Protein AF-A0A2K0SVN1-F1 (afdb_monomer_lite)

pLDDT: mean 76.93, std 17.87, range [23.52, 95.44]

Organism: NCBI:txid398673

Secondary structure (DSSP, 8-state):
--------------------------------------------------TT---TT------EEEEEEETTEEPTT--HHHHTTTTTT---SEEEEEEEEEEETTEEEEEEEEEEEEETTEEEEEEEEEEESTT-SSPPEEEEEETT-HHHHHHHS-------TTPPP-----HHHHHTTTTS-TT--HHHHHHHH-SEEEEEEEEEEGGGEEEE--HHHHTTGGGS-HHHHHHHHHHHHHHHHH--TT-EEEEEEEEE--TTHHHHHHGGGSSGGGS-TTHHHHTTSGGG-GGG--TTT---TT----S------S--SSHHHHHHHHHHHHHHHHHHHHHHHHHHHH-EEEEEEEEPTT-B----TTHHHHTSS-----BSEEEEEEE--TTS-GGGSPPTT-EEEEEE---EEPPPPP--BPPHHHHHHHHHHHHHHHHHHHHHHHHHHHHHHHHHHHHHHHT--HHHHHHHHHHHHHHHHHHHHHHHHHHHHTT--S--HHHHHH-TTS-HHHHHHHHHHHHHHHSSPPTT--HHHHHHHHHHHHHH-B--BPPPS-SSSPPPEEEEEEPPPTT--SSEEEEEEEPPB-TTPBTTSPPPBPEE----S--S-HHHHHHHTTSS---EEEEEE-----HHHHHHHHHHHHHHTS-TTSTTHHHHHHHHH--GGG---EE-HHHHSHHHHHHHHTTSS-THHHHHHHHTTSEETTB------TTS-HHHHHHHHHHHHHHH-B--TTS-TT--PPPGGG--HHHHHHHHHHHGGGPBPP------SSHHHHHHHHHHHHHHSTT--------HHHHHHHHHSSS-PPP---PPPTT--HHHHHHHHHHHHHHHHHHHHH-GGG-TTSHHHHHHHHHHH-TTTTGGGS--

Structure (mmCIF, N/CA/C/O backbone):
data_AF-A0A2K0SVN1-F1
#
_entry.id   AF-A0A2K0SVN1-F1
#
loop_
_atom_site.group_PDB
_atom_site.id
_atom_site.type_symbol
_atom_site.label_atom_id
_atom_site.label_alt_id
_atom_site.label_comp_id
_atom_site.label_asym_id
_atom_site.label_entity_id
_atom_site.label_seq_id
_atom_site.pdbx_PDB_ins_code
_atom_site.Cartn_x
_atom_site.Cartn_y
_atom_site.Cartn_z
_atom_site.occupancy
_atom_site.B_iso_or_equiv
_atom_site.auth_seq_id
_atom_site.auth_comp_id
_atom_site.auth_asym_id
_atom_site.auth_atom_id
_atom_site.pdbx_PDB_model_num
ATOM 1 N N . MET A 1 1 ? -70.707 -13.261 -11.605 1.00 32.75 1 MET A N 1
ATOM 2 C CA . MET A 1 1 ? -71.772 -12.632 -10.799 1.00 32.75 1 MET A CA 1
ATOM 3 C C . MET A 1 1 ? -71.417 -11.164 -10.690 1.00 32.75 1 MET A C 1
ATOM 5 O O . MET A 1 1 ? -70.319 -10.865 -10.247 1.00 32.75 1 MET A O 1
ATOM 9 N N . GLU A 1 2 ? -72.291 -10.304 -11.194 1.00 28.38 2 GLU A N 1
ATOM 10 C CA . GLU A 1 2 ? -72.304 -8.846 -10.982 1.00 28.38 2 GLU A CA 1
ATOM 11 C C . GLU A 1 2 ? -73.027 -8.504 -9.659 1.00 28.38 2 GLU A C 1
ATOM 13 O O . GLU A 1 2 ? -73.541 -9.441 -9.033 1.00 28.38 2 GLU A O 1
ATOM 18 N N . PRO A 1 3 ? -73.197 -7.218 -9.264 1.00 56.41 3 PRO A N 1
ATOM 19 C CA . PRO A 1 3 ? -72.597 -5.953 -9.762 1.00 56.41 3 PRO A CA 1
ATOM 20 C C . PRO A 1 3 ? -71.737 -5.268 -8.639 1.00 56.41 3 PRO A C 1
ATOM 22 O O . PRO A 1 3 ? -71.321 -5.979 -7.732 1.00 56.41 3 PRO A O 1
ATOM 25 N N . ILE A 1 4 ? -71.315 -3.983 -8.593 1.00 31.92 4 ILE A N 1
ATOM 26 C CA . ILE A 1 4 ? -71.986 -2.665 -8.775 1.00 31.92 4 ILE A CA 1
ATOM 27 C C . ILE A 1 4 ? -70.944 -1.521 -8.977 1.00 31.92 4 ILE A C 1
ATOM 29 O O . ILE A 1 4 ? -69.923 -1.539 -8.304 1.00 31.92 4 ILE A O 1
ATOM 33 N N . SER A 1 5 ? -71.259 -0.558 -9.877 1.00 28.25 5 SER A N 1
ATOM 34 C CA . SER A 1 5 ? -70.781 0.851 -10.117 1.00 28.25 5 SER A CA 1
ATOM 35 C C . SER A 1 5 ? -69.418 1.367 -9.593 1.00 28.25 5 SER A C 1
ATOM 37 O O . SER A 1 5 ? -69.039 1.072 -8.469 1.00 28.25 5 SER A O 1
ATOM 39 N N . GLY A 1 6 ? -68.711 2.309 -10.242 1.00 27.72 6 GLY A N 1
ATOM 40 C CA . GLY A 1 6 ? -68.940 3.151 -11.445 1.00 27.72 6 GLY A CA 1
ATOM 41 C C . GLY A 1 6 ? -67.714 4.091 -11.635 1.00 27.72 6 GLY A C 1
ATOM 42 O O . GLY A 1 6 ? -66.972 4.274 -10.676 1.00 27.72 6 GLY A O 1
ATOM 43 N N . ALA A 1 7 ? -67.313 4.573 -12.824 1.00 28.95 7 ALA A N 1
ATOM 44 C CA . ALA A 1 7 ? -68.027 5.441 -13.787 1.00 28.95 7 ALA A CA 1
ATOM 45 C C . ALA A 1 7 ? -68.355 6.823 -13.166 1.00 28.95 7 ALA A C 1
ATOM 47 O O . ALA A 1 7 ? -68.951 6.844 -12.093 1.00 28.95 7 ALA A O 1
ATOM 48 N N . LEU A 1 8 ? -68.027 8.000 -13.725 1.00 25.41 8 LEU A N 1
ATOM 49 C CA . LEU A 1 8 ? -67.573 8.474 -15.063 1.00 25.41 8 LEU A CA 1
ATOM 50 C C . LEU A 1 8 ? -66.470 9.579 -14.864 1.00 25.41 8 LEU A C 1
ATOM 52 O O . LEU A 1 8 ? -66.296 9.994 -13.721 1.00 25.41 8 LEU A O 1
ATOM 56 N N . ASP A 1 9 ? -65.693 10.157 -15.807 1.00 25.36 9 ASP A N 1
ATOM 57 C CA . ASP A 1 9 ? -65.474 10.045 -17.278 1.00 25.36 9 ASP A CA 1
ATOM 58 C C . ASP A 1 9 ? -64.070 10.639 -17.664 1.00 25.36 9 ASP A C 1
ATOM 60 O O . ASP A 1 9 ? -63.368 11.103 -16.768 1.00 25.36 9 ASP A O 1
ATOM 64 N N . GLN A 1 10 ? -63.449 10.457 -18.853 1.00 28.81 10 GLN A N 1
ATOM 65 C CA . GLN A 1 10 ? -63.597 11.114 -20.194 1.00 28.81 10 GLN A CA 1
ATOM 66 C C . GLN A 1 10 ? -63.500 12.665 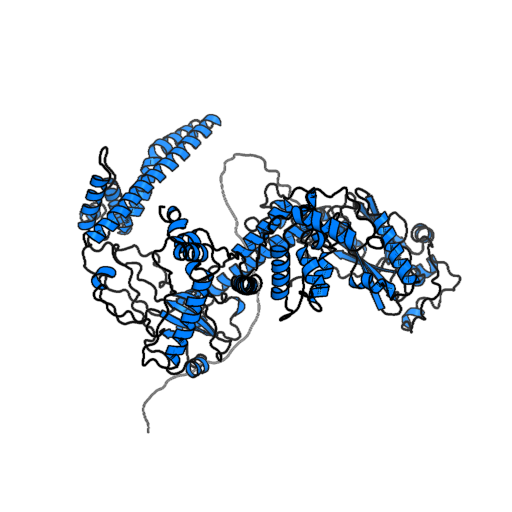-20.211 1.00 28.81 10 GLN A C 1
ATOM 68 O O . GLN A 1 10 ? -63.992 13.310 -19.295 1.00 28.81 10 GLN A O 1
ATOM 73 N N . PHE A 1 11 ? -62.924 13.364 -21.209 1.00 26.52 11 PHE A N 1
ATOM 74 C CA . PHE A 1 11 ? -62.153 13.025 -22.433 1.00 26.52 11 PHE A CA 1
ATOM 75 C C . PHE A 1 11 ? -61.260 14.247 -22.796 1.00 26.52 11 PHE A C 1
ATOM 77 O O . PHE A 1 11 ? -61.590 15.367 -22.409 1.00 26.52 11 PHE A O 1
ATOM 84 N N . GLY A 1 12 ? -60.184 14.087 -23.580 1.00 26.30 12 GLY A N 1
ATOM 85 C CA . GLY A 1 12 ? -59.425 15.231 -24.124 1.00 26.30 12 GLY A CA 1
ATOM 86 C C . GLY A 1 12 ? -58.158 14.822 -24.879 1.00 26.30 12 GLY A C 1
ATOM 87 O O . GLY A 1 12 ? -57.248 14.254 -24.283 1.00 26.30 12 GLY A O 1
ATOM 88 N N . GLN A 1 13 ? -58.110 15.094 -26.184 1.00 28.45 13 GLN A N 1
ATOM 89 C CA . GLN A 1 13 ? -57.044 14.675 -27.101 1.00 28.45 13 GLN A CA 1
ATOM 90 C C . GLN A 1 13 ? -56.413 15.875 -27.837 1.00 28.45 13 GLN A C 1
ATOM 92 O O . GLN A 1 13 ? -56.992 16.956 -27.870 1.00 28.45 13 GLN A O 1
ATOM 97 N N . ASP A 1 14 ? -55.272 15.596 -28.472 1.00 27.31 14 ASP A N 1
ATOM 98 C CA . ASP A 1 14 ? -54.694 16.265 -29.648 1.00 27.31 14 ASP A CA 1
ATOM 99 C C . ASP A 1 14 ? -54.039 17.665 -29.512 1.00 27.31 14 ASP A C 1
ATOM 101 O O . ASP A 1 14 ? -54.675 18.708 -29.429 1.00 27.31 14 ASP A O 1
ATOM 105 N N . THR A 1 15 ? -52.697 17.618 -29.553 1.00 31.75 15 THR A N 1
ATOM 106 C CA . THR A 1 15 ? -51.777 18.363 -30.449 1.00 31.75 15 THR A CA 1
ATOM 107 C C . THR A 1 15 ? -52.053 19.824 -30.836 1.00 31.75 15 THR A C 1
ATOM 109 O O . THR A 1 15 ? -53.054 20.109 -31.481 1.00 31.75 15 THR A O 1
ATOM 112 N N . ASP A 1 16 ? -51.004 20.660 -30.761 1.00 26.23 16 ASP A N 1
ATOM 113 C CA . ASP A 1 16 ? -50.311 21.051 -32.007 1.00 26.23 16 ASP A CA 1
ATOM 114 C C . ASP A 1 16 ? -48.826 21.446 -31.803 1.00 26.23 16 ASP A C 1
ATOM 116 O O . ASP A 1 16 ? -48.318 21.455 -30.680 1.00 26.23 16 ASP A O 1
ATOM 120 N N . GLN A 1 17 ? -48.112 21.694 -32.906 1.00 32.53 17 GLN A N 1
ATOM 121 C CA . GLN A 1 17 ? -46.683 22.041 -32.984 1.00 32.53 17 GLN A CA 1
ATOM 122 C C . GLN A 1 17 ? -46.413 23.558 -32.864 1.00 32.53 17 GLN A C 1
ATOM 124 O O . GLN A 1 17 ? -47.319 24.357 -33.073 1.00 32.53 17 GLN A O 1
ATOM 129 N N . VAL A 1 18 ? -45.143 23.954 -32.632 1.00 27.25 18 VAL A N 1
ATOM 130 C CA . VAL A 1 18 ? -44.344 24.944 -33.422 1.00 27.25 18 VAL A CA 1
ATOM 131 C C . VAL A 1 18 ? -43.054 25.369 -32.672 1.00 27.25 18 VAL A C 1
ATOM 133 O O . VAL A 1 18 ? -42.948 25.264 -31.454 1.00 27.25 18 VAL A O 1
ATOM 136 N N . VAL A 1 19 ? -42.041 25.799 -33.435 1.00 30.69 19 VAL A N 1
ATOM 137 C CA . VAL A 1 19 ? -40.643 26.149 -33.080 1.00 30.69 19 VAL A CA 1
ATOM 138 C C . VAL A 1 19 ? -40.231 27.360 -33.960 1.00 30.69 19 VAL A C 1
ATOM 140 O O . VAL A 1 19 ? -40.808 27.453 -35.047 1.00 30.69 19 VAL A O 1
ATOM 143 N N . PRO A 1 20 ? -39.226 28.230 -33.665 1.00 56.38 20 PRO A N 1
ATOM 144 C CA . PRO A 1 20 ? -38.503 28.602 -32.426 1.00 56.38 20 PRO A CA 1
ATOM 145 C C . PRO A 1 20 ? -38.634 30.122 -32.090 1.00 56.38 20 PRO A C 1
ATOM 147 O O . PRO A 1 20 ? -39.319 30.852 -32.801 1.00 56.38 20 PRO A O 1
ATOM 150 N N . ALA A 1 21 ? -37.876 30.642 -31.105 1.00 26.09 21 ALA A N 1
ATOM 151 C CA . ALA A 1 21 ? -37.371 32.034 -31.104 1.00 26.09 21 ALA A CA 1
ATOM 152 C C . ALA A 1 21 ? -36.146 32.229 -30.175 1.00 26.09 21 ALA A C 1
ATOM 154 O O . ALA A 1 21 ? -35.919 31.432 -29.267 1.00 26.09 21 ALA A O 1
ATOM 155 N N . GLN A 1 22 ? -35.373 33.302 -30.398 1.00 31.06 22 GLN A N 1
ATOM 156 C CA . GLN A 1 22 ? -34.253 33.763 -29.556 1.00 31.06 22 GLN A CA 1
ATOM 157 C C . GLN A 1 22 ? -34.647 35.032 -28.773 1.00 31.06 22 GLN A C 1
ATOM 159 O O . GLN A 1 22 ? -35.409 35.843 -29.295 1.00 31.06 22 GLN A O 1
ATOM 164 N N . ALA A 1 23 ? -34.048 35.254 -27.599 1.00 28.22 23 ALA A N 1
ATOM 165 C CA . ALA A 1 23 ? -33.883 36.576 -26.972 1.00 28.22 23 ALA A CA 1
ATOM 166 C C . ALA A 1 23 ? -32.648 36.525 -26.042 1.00 28.22 23 ALA A C 1
ATOM 168 O O . ALA A 1 23 ? -32.588 35.673 -25.160 1.00 28.22 23 ALA A O 1
ATOM 169 N N . THR A 1 24 ? -31.518 37.132 -26.419 1.00 26.72 24 THR A N 1
ATOM 170 C CA . THR A 1 24 ? -31.032 38.463 -25.977 1.00 26.72 24 THR A CA 1
ATOM 171 C C . THR A 1 24 ? -30.920 38.679 -24.462 1.00 26.72 24 THR A C 1
ATOM 173 O O . THR A 1 24 ? -31.897 38.634 -23.722 1.00 26.72 24 THR A O 1
ATOM 176 N N . VAL A 1 25 ? -29.689 38.987 -24.043 1.00 31.33 25 VAL A N 1
ATOM 177 C CA . VAL A 1 25 ? -29.337 39.607 -22.758 1.00 31.33 25 VAL A CA 1
ATOM 178 C C . VAL A 1 25 ? -29.448 41.122 -22.919 1.00 31.33 25 VAL A C 1
ATOM 180 O O . VAL A 1 25 ? -29.019 41.635 -23.949 1.00 31.33 25 VAL A O 1
ATOM 183 N N . ASP A 1 26 ? -29.919 41.821 -21.888 1.00 26.28 26 ASP A N 1
ATOM 184 C CA . ASP A 1 26 ? -29.694 43.259 -21.707 1.00 26.28 26 ASP A CA 1
ATOM 185 C C . ASP A 1 26 ? -29.455 43.575 -20.220 1.00 26.28 26 ASP A C 1
ATOM 187 O O . ASP A 1 26 ? -29.921 42.851 -19.336 1.00 26.28 26 ASP A O 1
ATOM 191 N N . GLN A 1 27 ? -28.689 44.635 -19.950 1.00 31.67 27 GLN A N 1
ATOM 192 C CA . GLN A 1 27 ? -28.386 45.137 -18.600 1.00 31.67 27 GLN A CA 1
ATOM 193 C C . GLN A 1 27 ? -29.393 46.233 -18.177 1.00 31.67 27 GLN A C 1
ATOM 195 O O . GLN A 1 27 ? -30.149 46.735 -19.009 1.00 31.67 27 GLN A O 1
ATOM 200 N N . PRO A 1 28 ? -29.444 46.592 -16.882 1.00 35.88 28 PRO A N 1
ATOM 201 C CA . PRO A 1 28 ? -28.587 47.689 -16.399 1.00 35.88 28 PRO A CA 1
ATOM 202 C C . PRO A 1 28 ? -27.773 47.281 -15.147 1.00 35.88 28 PRO A C 1
ATOM 204 O O . PRO A 1 28 ? -28.167 46.361 -14.435 1.00 35.88 28 PRO A O 1
ATOM 207 N N . ALA A 1 29 ? -26.574 47.794 -14.849 1.00 27.44 29 ALA A N 1
ATOM 208 C CA . ALA A 1 29 ? -25.953 49.118 -15.035 1.00 27.44 29 ALA A CA 1
ATOM 209 C C . ALA A 1 29 ? -26.323 50.159 -13.952 1.00 27.44 29 ALA A C 1
ATOM 211 O O . ALA A 1 29 ? -27.492 50.482 -13.778 1.00 27.44 29 ALA A O 1
ATOM 212 N N . ASP A 1 30 ? -25.271 50.694 -13.313 1.00 28.72 30 ASP A N 1
ATOM 213 C CA . ASP A 1 30 ? -25.179 51.959 -12.559 1.00 28.72 30 ASP A CA 1
ATOM 214 C C . ASP A 1 30 ? -25.986 52.152 -11.245 1.00 28.72 30 ASP A C 1
ATOM 216 O O . ASP A 1 30 ? -27.102 51.667 -11.088 1.00 28.72 30 ASP A O 1
ATOM 220 N N . SER A 1 31 ? -25.472 52.870 -10.230 1.00 28.39 31 SER A N 1
ATOM 221 C CA . SER A 1 31 ? -24.092 53.348 -9.976 1.00 28.39 31 SER A CA 1
ATOM 222 C C . SER A 1 31 ? -23.876 53.728 -8.492 1.00 28.39 31 SER A C 1
ATOM 224 O O . SER A 1 31 ? -24.812 53.757 -7.698 1.00 28.39 31 SER A O 1
ATOM 226 N N . ASP A 1 32 ? -22.622 54.080 -8.173 1.00 25.55 32 ASP A N 1
ATOM 227 C CA . ASP A 1 32 ? -22.152 54.906 -7.045 1.00 25.55 32 ASP A CA 1
ATOM 228 C C . ASP A 1 32 ? -22.250 54.382 -5.587 1.00 25.55 32 ASP A C 1
ATOM 230 O O . ASP A 1 32 ? -23.247 53.833 -5.141 1.00 25.55 32 ASP A O 1
ATOM 234 N N . GLY A 1 33 ? -21.247 54.592 -4.719 1.00 26.88 33 GLY A N 1
ATOM 235 C CA . GLY A 1 33 ? -19.885 55.094 -4.967 1.00 26.88 33 GLY A CA 1
ATOM 236 C C . GLY A 1 33 ? -19.353 56.070 -3.908 1.00 26.88 33 GLY A C 1
ATOM 237 O O . GLY A 1 33 ? -19.929 57.141 -3.728 1.00 26.88 33 GLY A O 1
ATOM 238 N N . LYS A 1 34 ? -18.224 55.707 -3.263 1.00 27.11 34 LYS A N 1
ATOM 239 C CA . LYS A 1 34 ? -17.134 56.554 -2.693 1.00 27.11 34 LYS A CA 1
ATOM 240 C C . LYS A 1 34 ? -16.264 55.716 -1.739 1.00 27.11 34 LYS A C 1
ATOM 242 O O . LYS A 1 34 ? -16.734 55.286 -0.697 1.00 27.11 34 LYS A O 1
ATOM 247 N N . THR A 1 35 ? -15.064 55.300 -2.167 1.00 27.55 35 THR A N 1
ATOM 248 C CA . THR A 1 35 ? -13.752 55.931 -1.853 1.00 27.55 35 THR A CA 1
ATOM 249 C C . THR A 1 35 ? -13.440 55.989 -0.348 1.00 27.55 35 THR A C 1
ATOM 251 O O . THR A 1 35 ? -14.190 56.612 0.395 1.00 27.55 35 THR A O 1
ATOM 254 N N . ARG A 1 36 ? -12.283 55.491 0.121 1.00 26.95 36 ARG A N 1
ATOM 255 C CA . ARG A 1 36 ? -10.990 56.115 -0.223 1.00 26.95 36 ARG A CA 1
ATOM 256 C C . ARG A 1 36 ? -9.729 55.236 -0.027 1.00 26.95 36 ARG A C 1
ATOM 258 O O . ARG A 1 36 ? -9.602 54.551 0.974 1.00 26.95 36 ARG A O 1
ATOM 265 N N . GLU A 1 37 ? -8.812 55.357 -0.991 1.00 26.25 37 GLU A N 1
ATOM 266 C CA . GLU A 1 37 ? -7.331 55.272 -0.953 1.00 26.25 37 GLU A CA 1
ATOM 267 C C . GLU A 1 37 ? -6.602 54.585 0.230 1.00 26.25 37 GLU A C 1
ATOM 269 O O . GLU A 1 37 ? -6.542 55.107 1.339 1.00 26.25 37 GLU A O 1
ATOM 274 N N . THR A 1 38 ? -5.808 53.554 -0.077 1.00 26.41 38 THR A N 1
ATOM 275 C CA . THR A 1 38 ? -4.331 53.604 0.075 1.00 26.41 38 THR A CA 1
ATOM 276 C C . THR A 1 38 ? -3.671 52.594 -0.874 1.00 26.41 38 THR A C 1
ATOM 278 O O . THR A 1 38 ? -4.326 51.659 -1.330 1.00 26.41 38 THR A O 1
ATOM 281 N N . SER A 1 39 ? -2.409 52.821 -1.248 1.00 24.31 39 SER A N 1
ATOM 282 C CA . SER A 1 39 ? -1.750 52.160 -2.384 1.00 24.31 39 SER A CA 1
ATOM 283 C C . SER A 1 39 ? -0.461 51.422 -2.013 1.00 24.31 39 SER A C 1
ATOM 285 O O . SER A 1 39 ? 0.377 51.930 -1.272 1.00 24.31 39 SER A O 1
ATOM 287 N N . SER A 1 40 ? -0.247 50.266 -2.641 1.00 26.06 40 SER A N 1
ATOM 288 C CA . SER A 1 40 ? 1.086 49.761 -2.981 1.00 26.06 40 SER A CA 1
ATOM 289 C C . SER A 1 40 ? 1.020 49.053 -4.338 1.00 26.06 40 SER A C 1
ATOM 291 O O . SER A 1 40 ? -0.007 48.485 -4.710 1.00 26.06 40 SER A O 1
ATOM 293 N N . GLU A 1 41 ? 2.078 49.179 -5.135 1.00 25.47 41 GLU A N 1
ATOM 294 C CA . GLU A 1 41 ? 2.054 48.788 -6.546 1.00 25.47 41 GLU A CA 1
ATOM 295 C C . GLU A 1 41 ? 2.268 47.282 -6.722 1.00 25.47 41 GLU A C 1
ATOM 297 O O . GLU A 1 41 ? 3.274 46.722 -6.282 1.00 25.47 41 GLU A O 1
ATOM 302 N N . ARG A 1 42 ? 1.354 46.630 -7.448 1.00 25.17 42 ARG A N 1
ATOM 303 C CA . ARG A 1 42 ? 1.571 45.297 -8.016 1.00 25.17 42 ARG A CA 1
ATOM 304 C C . ARG A 1 42 ? 1.533 45.427 -9.533 1.00 25.17 42 ARG A C 1
ATOM 306 O O . ARG A 1 42 ? 0.500 45.766 -10.098 1.00 25.17 42 ARG A O 1
ATOM 313 N N . VAL A 1 43 ? 2.674 45.209 -10.185 1.00 24.06 43 VAL A N 1
ATOM 314 C CA . VAL A 1 43 ? 2.783 45.304 -11.647 1.00 24.06 43 VAL A CA 1
ATOM 315 C C . VAL A 1 43 ? 2.164 44.054 -12.268 1.00 24.06 43 VAL A C 1
ATOM 317 O O . VAL A 1 43 ? 2.819 43.020 -12.386 1.00 24.06 43 VAL A O 1
ATOM 320 N N . GLU A 1 44 ? 0.892 44.145 -12.647 1.00 23.98 44 GLU A N 1
ATOM 321 C CA . GLU A 1 44 ? 0.225 43.119 -13.448 1.00 23.98 44 GLU A CA 1
ATOM 322 C C . GLU A 1 44 ? 0.674 43.232 -14.909 1.00 23.98 44 GLU A C 1
ATOM 324 O O . GLU A 1 44 ? 0.187 44.058 -15.679 1.00 23.98 44 GLU A O 1
ATOM 329 N N . THR A 1 45 ? 1.629 42.391 -15.307 1.00 25.06 45 THR A N 1
ATOM 330 C CA . THR A 1 45 ? 1.956 42.169 -16.718 1.00 25.06 45 THR A CA 1
ATOM 331 C C . THR A 1 45 ? 0.958 41.193 -17.331 1.00 25.06 45 THR A C 1
ATOM 333 O O . THR A 1 45 ? 1.148 39.976 -17.296 1.00 25.06 45 THR A O 1
ATOM 336 N N . THR A 1 46 ? -0.105 41.731 -17.928 1.00 23.80 46 THR A N 1
ATOM 337 C CA . THR A 1 46 ? -1.033 40.982 -18.781 1.00 23.80 46 THR A CA 1
ATOM 338 C C . THR A 1 46 ? -0.303 40.410 -19.999 1.00 23.80 46 THR A C 1
ATOM 340 O O . THR A 1 46 ? -0.071 41.090 -20.997 1.00 23.80 46 THR A O 1
ATOM 343 N N . PHE A 1 47 ? 0.063 39.131 -19.924 1.00 25.72 47 PHE A N 1
ATOM 344 C CA . PHE A 1 47 ? 0.468 38.355 -21.092 1.00 25.72 47 PHE A CA 1
ATOM 345 C C . PHE A 1 47 ? -0.782 37.898 -21.847 1.00 25.72 47 PHE A C 1
ATOM 347 O O . PHE A 1 47 ? -1.538 37.066 -21.350 1.00 25.72 47 PHE A O 1
ATOM 354 N N . GLU A 1 48 ? -0.986 38.420 -23.056 1.00 23.52 48 GLU A N 1
ATOM 355 C CA . GLU A 1 48 ? -1.968 37.866 -23.990 1.00 23.52 48 GLU A CA 1
ATOM 356 C C . GLU A 1 48 ? -1.523 36.457 -24.415 1.00 23.52 48 GLU A C 1
ATOM 358 O O . GLU A 1 48 ? -0.465 36.286 -25.026 1.00 23.52 48 GLU A O 1
ATOM 363 N N . GLU A 1 49 ? -2.311 35.434 -24.077 1.00 24.45 49 GLU A N 1
ATOM 364 C CA . GLU A 1 49 ? -2.033 34.052 -24.478 1.00 24.45 49 GLU A CA 1
ATOM 365 C C . GLU A 1 49 ? -2.303 33.891 -25.991 1.00 24.45 49 GLU A C 1
ATOM 367 O O . GLU A 1 49 ? -3.438 34.089 -26.438 1.00 24.45 49 GLU A O 1
ATOM 372 N N . PRO A 1 50 ? -1.312 33.515 -26.825 1.00 27.36 50 PRO A N 1
ATOM 373 C CA . PRO A 1 50 ? -1.572 33.235 -28.229 1.00 27.36 50 PRO A CA 1
ATOM 374 C C . PRO A 1 50 ? -2.377 31.932 -28.340 1.00 27.36 50 PRO A C 1
ATOM 376 O O . PRO A 1 50 ? -1.869 30.851 -28.042 1.00 27.36 50 PRO A O 1
ATOM 379 N N . ALA A 1 51 ? -3.622 32.030 -28.818 1.00 26.19 51 ALA A N 1
ATOM 380 C CA . ALA A 1 51 ? -4.643 30.969 -28.832 1.00 26.19 51 ALA A CA 1
ATOM 381 C C . ALA A 1 51 ? -4.361 29.742 -29.745 1.00 26.19 51 ALA A C 1
ATOM 383 O O . ALA A 1 51 ? -5.277 29.058 -30.194 1.00 26.19 51 ALA A O 1
ATOM 384 N N . LEU A 1 52 ? -3.090 29.442 -30.025 1.00 29.89 52 LEU A N 1
ATOM 385 C CA . LEU A 1 52 ? -2.611 28.268 -30.764 1.00 29.89 52 LEU A CA 1
ATOM 386 C C . LEU A 1 52 ? -2.258 27.075 -29.849 1.00 29.89 52 LEU A C 1
ATOM 388 O O . LEU A 1 52 ? -1.865 26.024 -30.346 1.00 29.89 52 LEU A O 1
ATOM 392 N N . LEU A 1 53 ? -2.402 27.223 -28.526 1.00 36.28 53 LEU A N 1
ATOM 393 C CA . LEU A 1 53 ? -2.057 26.219 -27.503 1.00 36.28 53 LEU A CA 1
ATOM 394 C C . LEU A 1 53 ? -3.253 25.368 -27.021 1.00 36.28 53 LEU A C 1
ATOM 396 O O . LEU A 1 53 ? -3.196 24.799 -25.931 1.00 36.28 53 LEU A O 1
ATOM 400 N N . ALA A 1 54 ? -4.341 25.295 -27.797 1.00 28.23 54 ALA A N 1
ATOM 401 C CA . ALA A 1 54 ? -5.559 24.560 -27.428 1.00 28.23 54 ALA A CA 1
ATOM 402 C C . ALA A 1 54 ? -5.486 23.042 -27.712 1.00 28.23 54 ALA A C 1
ATOM 404 O O . ALA A 1 54 ? -6.010 22.249 -26.934 1.00 28.23 54 ALA A O 1
ATOM 405 N N . ASP A 1 55 ? -4.790 22.623 -28.775 1.00 32.22 55 ASP A N 1
ATOM 406 C CA . ASP A 1 55 ? -4.549 21.207 -29.103 1.00 32.22 55 ASP A CA 1
ATOM 407 C C . ASP A 1 55 ? -3.436 20.626 -28.201 1.00 32.22 55 ASP A C 1
ATOM 409 O O . ASP A 1 55 ? -2.289 20.447 -28.614 1.00 32.22 55 ASP A O 1
ATOM 413 N N . ARG A 1 56 ? -3.752 20.370 -26.923 1.00 39.28 56 ARG A N 1
ATOM 414 C CA . ARG A 1 56 ? -2.761 19.926 -25.916 1.00 39.28 56 ARG A CA 1
ATOM 415 C C . ARG A 1 56 ? -2.458 18.417 -25.925 1.00 39.28 56 ARG A C 1
ATOM 417 O O . ARG A 1 56 ? -1.421 18.025 -25.398 1.00 39.28 56 ARG A O 1
ATOM 424 N N . ASN A 1 57 ? -3.278 17.595 -26.593 1.00 33.84 57 ASN A N 1
ATOM 425 C CA . ASN A 1 57 ? -3.175 16.121 -26.592 1.00 33.84 57 ASN A CA 1
ATOM 426 C C . ASN A 1 57 ? -2.650 15.521 -27.918 1.00 33.84 57 ASN A C 1
ATOM 428 O O . ASN A 1 57 ? -3.029 14.416 -28.307 1.00 33.84 57 ASN A O 1
ATOM 432 N N . VAL A 1 58 ? -1.783 16.228 -28.653 1.00 34.91 58 VAL A N 1
ATOM 433 C CA . VAL A 1 58 ? -1.269 15.723 -29.941 1.00 34.91 58 VAL A CA 1
ATOM 434 C C . VAL A 1 58 ? -0.053 14.803 -29.752 1.00 34.91 58 VAL A C 1
ATOM 436 O O . VAL A 1 58 ? 1.092 15.235 -29.898 1.00 34.91 58 VAL A O 1
ATOM 439 N N . GLU A 1 59 ? -0.286 13.502 -29.533 1.00 39.25 59 GLU A N 1
ATOM 440 C CA . GLU A 1 59 ? 0.722 12.468 -29.833 1.00 39.25 59 GLU A CA 1
ATOM 441 C C . GLU A 1 59 ? 1.027 12.487 -31.346 1.00 39.25 59 GLU A C 1
ATOM 443 O O . GLU A 1 59 ? 0.353 11.844 -32.156 1.00 39.25 59 GLU A O 1
ATOM 448 N N . VAL A 1 60 ? 2.049 13.241 -31.771 1.00 38.22 60 VAL A N 1
ATOM 449 C CA . VAL A 1 60 ? 2.423 13.321 -33.192 1.00 38.22 60 VAL A CA 1
ATOM 450 C C . VAL A 1 60 ? 3.099 12.019 -33.638 1.00 38.22 60 VAL A C 1
ATOM 452 O O . VAL A 1 60 ? 4.325 11.905 -33.665 1.00 38.22 60 VAL A O 1
ATOM 455 N N . TYR A 1 61 ? 2.295 11.047 -34.082 1.00 41.78 61 TYR A N 1
ATOM 456 C CA . TYR A 1 61 ? 2.728 9.792 -34.722 1.00 41.78 61 TYR A CA 1
ATOM 457 C C . TYR A 1 61 ? 3.368 10.000 -36.111 1.00 41.78 61 TYR A C 1
ATOM 459 O O . TYR A 1 61 ? 2.959 9.434 -37.124 1.00 41.78 61 TYR A O 1
ATOM 467 N N . GLY A 1 62 ? 4.438 10.788 -36.169 1.00 46.69 62 GLY A N 1
ATOM 468 C CA . GLY A 1 62 ? 5.307 10.929 -37.330 1.00 46.69 62 GLY A CA 1
ATOM 469 C C . GLY A 1 62 ? 6.541 10.042 -37.208 1.00 46.69 62 GLY A C 1
ATOM 470 O O . GLY A 1 62 ? 7.609 10.551 -36.885 1.00 46.69 62 GLY A O 1
ATOM 471 N N . ARG A 1 63 ? 6.430 8.735 -37.500 1.00 56.53 63 ARG A N 1
ATOM 472 C CA . ARG A 1 63 ? 7.626 7.884 -37.672 1.00 56.53 63 ARG A CA 1
ATOM 473 C C . ARG A 1 63 ? 8.400 8.355 -38.905 1.00 56.53 63 ARG A C 1
ATOM 475 O O . ARG A 1 63 ? 8.042 8.004 -40.028 1.00 56.53 63 ARG A O 1
ATOM 482 N N . ALA A 1 64 ? 9.455 9.133 -38.699 1.00 65.69 64 ALA A N 1
ATOM 483 C CA . ALA A 1 64 ? 10.357 9.540 -39.766 1.00 65.69 64 ALA A CA 1
ATOM 484 C C . ALA A 1 64 ? 11.519 8.544 -39.859 1.00 65.69 64 ALA A C 1
ATOM 486 O O . ALA A 1 64 ? 12.245 8.348 -38.887 1.00 65.69 64 ALA A O 1
ATOM 487 N N . SER A 1 65 ? 11.708 7.920 -41.022 1.00 80.31 65 SER A N 1
ATOM 488 C CA . SER A 1 65 ? 12.994 7.295 -41.348 1.00 80.31 65 SER A CA 1
ATOM 489 C C . SER A 1 65 ? 14.005 8.395 -41.662 1.00 80.31 65 SER A C 1
ATOM 491 O O . SER A 1 65 ? 13.667 9.322 -42.399 1.00 80.31 65 SER A O 1
ATOM 493 N N . ALA A 1 66 ? 15.221 8.295 -41.128 1.00 86.56 66 ALA A N 1
ATOM 494 C CA . ALA A 1 66 ? 16.239 9.332 -41.271 1.00 86.56 66 ALA A CA 1
ATOM 495 C C . ALA A 1 66 ? 17.652 8.761 -41.458 1.00 86.56 66 ALA A C 1
ATOM 497 O O . ALA A 1 66 ? 17.954 7.634 -41.067 1.00 86.56 66 ALA A O 1
ATOM 498 N N . LEU A 1 67 ? 18.539 9.591 -42.002 1.00 89.31 67 LEU A N 1
ATOM 499 C CA . LEU A 1 67 ? 19.982 9.460 -41.832 1.00 89.31 67 LEU A CA 1
ATOM 500 C C . LEU A 1 67 ? 20.387 10.124 -40.510 1.00 89.31 67 LEU A C 1
ATOM 502 O O . LEU A 1 67 ? 19.806 11.137 -40.112 1.00 89.31 67 LEU A O 1
ATOM 506 N N . LEU A 1 68 ? 21.386 9.554 -39.837 1.00 90.69 68 LEU A N 1
ATOM 507 C CA . LEU A 1 68 ? 21.847 10.004 -38.525 1.00 90.69 68 LEU A CA 1
ATOM 508 C C . LEU A 1 68 ? 23.367 10.175 -38.521 1.00 90.69 68 LEU A C 1
ATOM 510 O O . LEU A 1 68 ? 24.104 9.295 -38.977 1.00 90.69 68 LEU A O 1
ATOM 514 N N . PHE A 1 69 ? 23.811 11.307 -37.982 1.00 90.75 69 PHE A N 1
ATOM 515 C CA . PHE A 1 69 ? 25.211 11.680 -37.834 1.00 90.75 69 PHE A CA 1
ATOM 516 C C . PHE A 1 69 ? 25.495 12.022 -36.369 1.00 90.75 69 PHE A C 1
ATOM 518 O O . PHE A 1 69 ? 24.649 12.605 -35.688 1.00 90.75 69 PHE A O 1
ATOM 525 N N . ILE A 1 70 ? 26.700 11.693 -35.907 1.00 89.81 70 ILE A N 1
ATOM 526 C CA . ILE A 1 70 ? 27.212 12.028 -34.576 1.00 89.81 70 ILE A CA 1
ATOM 527 C C . ILE A 1 70 ? 28.545 12.748 -34.762 1.00 89.81 70 ILE A C 1
ATOM 529 O O . ILE A 1 70 ? 29.450 12.216 -35.405 1.00 89.81 70 ILE A O 1
ATOM 533 N N . ASN A 1 71 ? 28.666 13.960 -34.218 1.00 88.44 71 ASN A N 1
ATOM 534 C CA . ASN A 1 71 ? 29.852 14.815 -34.339 1.00 88.44 71 ASN A CA 1
ATOM 535 C C . ASN A 1 71 ? 30.310 14.955 -35.806 1.00 88.44 71 ASN A C 1
ATOM 537 O O . ASN A 1 71 ? 31.467 14.712 -36.147 1.00 88.44 71 ASN A O 1
ATOM 541 N N . ASP A 1 72 ? 29.339 15.277 -36.671 1.00 84.69 72 ASP A N 1
ATOM 542 C CA . ASP A 1 72 ? 29.449 15.428 -38.132 1.00 84.69 72 ASP A CA 1
ATOM 543 C C . ASP A 1 72 ? 29.944 14.186 -38.909 1.00 84.69 72 ASP A C 1
ATOM 545 O O . ASP A 1 72 ? 30.223 14.258 -40.106 1.00 84.69 72 ASP A O 1
ATOM 549 N N . LYS A 1 73 ? 29.972 13.006 -38.272 1.00 85.25 73 LYS A N 1
ATOM 550 C CA . LYS A 1 73 ? 30.225 11.710 -38.923 1.00 85.25 73 LYS A CA 1
ATOM 551 C C . LYS A 1 73 ? 28.924 10.936 -39.099 1.00 85.25 73 LYS A C 1
ATOM 553 O O . LYS A 1 73 ? 28.208 10.707 -38.126 1.00 85.25 73 LYS A O 1
ATOM 558 N N . GLN A 1 74 ? 28.632 10.490 -40.319 1.00 86.69 74 GLN A N 1
ATOM 559 C CA . GLN A 1 74 ? 27.500 9.597 -40.587 1.00 86.69 74 GLN A CA 1
ATOM 560 C C . GLN A 1 74 ? 27.699 8.256 -39.864 1.00 86.69 74 GLN A C 1
ATOM 562 O O . GLN A 1 74 ? 28.818 7.739 -39.830 1.00 86.69 74 GLN A O 1
ATOM 567 N N . LEU A 1 75 ? 26.632 7.668 -39.311 1.00 87.56 75 LEU A N 1
ATOM 568 C CA . LEU A 1 75 ? 26.715 6.302 -38.785 1.00 87.56 75 LEU A CA 1
ATOM 569 C C . LEU A 1 75 ? 27.065 5.300 -39.908 1.00 87.56 75 LEU A C 1
ATOM 571 O O . LEU A 1 75 ? 26.499 5.394 -41.002 1.00 87.56 75 LEU A O 1
ATOM 575 N N . PRO A 1 76 ? 27.961 4.324 -39.665 1.00 85.56 76 PRO A N 1
ATOM 576 C CA . PRO A 1 76 ? 28.306 3.319 -40.663 1.00 85.56 76 PRO A CA 1
ATOM 577 C C . PRO A 1 76 ? 27.137 2.363 -40.938 1.00 85.56 76 PRO A C 1
ATOM 579 O O . PRO A 1 76 ? 26.292 2.110 -40.081 1.00 85.56 76 PRO A O 1
ATOM 582 N N . GLY A 1 77 ? 27.115 1.786 -42.141 1.00 83.94 77 GLY A N 1
ATOM 583 C CA . GLY A 1 77 ? 26.200 0.699 -42.495 1.00 83.94 77 GLY A CA 1
ATOM 584 C C . GLY A 1 77 ? 24.848 1.092 -43.103 1.00 83.94 77 GLY A C 1
ATOM 585 O O . GLY A 1 77 ? 24.006 0.212 -43.286 1.00 83.94 77 GLY A O 1
ATOM 586 N N . PHE A 1 78 ? 24.613 2.363 -43.446 1.00 84.94 78 PHE A N 1
ATOM 587 C CA . PHE A 1 78 ? 23.470 2.739 -44.292 1.00 84.94 78 PHE A CA 1
ATOM 588 C C . PHE A 1 78 ? 23.660 2.219 -45.729 1.00 84.94 78 PHE A C 1
ATOM 590 O O . PHE A 1 78 ? 24.684 2.480 -46.358 1.00 84.94 78 PHE A O 1
ATOM 597 N N . HIS A 1 79 ? 22.657 1.527 -46.278 1.00 82.56 79 HIS A N 1
ATOM 598 C CA . HIS A 1 79 ? 22.672 1.065 -47.672 1.00 82.56 79 HIS A CA 1
ATOM 599 C C . HIS A 1 79 ? 22.486 2.212 -48.668 1.00 82.56 79 HIS A C 1
ATOM 601 O O . HIS A 1 79 ? 21.765 3.171 -48.390 1.00 82.56 79 HIS A O 1
ATOM 607 N N . HIS A 1 80 ? 23.060 2.077 -49.867 1.00 78.31 80 HIS A N 1
ATOM 608 C CA . HIS A 1 80 ? 22.980 3.086 -50.927 1.00 78.31 80 HIS A CA 1
ATOM 609 C C . HIS A 1 80 ? 21.527 3.519 -51.204 1.00 78.31 80 HIS A C 1
ATOM 611 O O . HIS A 1 80 ? 21.213 4.703 -51.124 1.00 78.31 80 HIS A O 1
ATOM 617 N N . ASP A 1 81 ? 20.606 2.569 -51.392 1.00 75.12 81 ASP A N 1
ATOM 618 C CA . ASP A 1 81 ? 19.172 2.847 -51.617 1.00 75.12 81 ASP A CA 1
ATOM 619 C C . ASP A 1 81 ? 18.390 3.311 -50.374 1.00 75.12 81 ASP A C 1
ATOM 621 O O . ASP A 1 81 ? 17.227 3.714 -50.479 1.00 75.12 81 ASP A O 1
ATOM 625 N N . TYR A 1 82 ? 18.993 3.261 -49.183 1.00 80.31 82 TYR A N 1
ATOM 626 C CA . TYR A 1 82 ? 18.478 3.965 -48.008 1.00 80.31 82 TYR A CA 1
ATOM 627 C C . TYR A 1 82 ? 18.906 5.438 -48.060 1.00 80.31 82 TYR A C 1
ATOM 629 O O . TYR A 1 82 ? 18.062 6.317 -47.903 1.00 80.31 82 TYR A O 1
ATOM 637 N N . VAL A 1 83 ? 20.176 5.718 -48.384 1.00 82.12 83 VAL A N 1
ATOM 638 C CA . VAL A 1 83 ? 20.709 7.084 -48.551 1.00 82.12 83 VAL A CA 1
ATOM 639 C C . VAL A 1 83 ? 20.029 7.819 -49.714 1.00 82.12 83 VAL A C 1
ATOM 641 O O . VAL A 1 83 ? 19.499 8.906 -49.498 1.00 82.12 83 VAL A O 1
ATOM 644 N N . LYS A 1 84 ? 19.924 7.204 -50.903 1.00 81.12 84 LYS A N 1
ATOM 645 C CA . LYS A 1 84 ? 19.224 7.753 -52.088 1.00 81.12 84 LYS A CA 1
ATOM 646 C C . LYS A 1 84 ? 17.787 8.205 -51.800 1.00 81.12 84 LYS A C 1
ATOM 648 O O . LYS A 1 84 ? 17.300 9.140 -52.421 1.00 81.12 84 LYS A O 1
ATOM 653 N N . ARG A 1 85 ? 17.093 7.530 -50.875 1.00 78.94 85 ARG A N 1
ATOM 654 C CA . ARG A 1 85 ? 15.698 7.825 -50.492 1.00 78.94 85 ARG A CA 1
ATOM 655 C C . ARG A 1 85 ? 15.584 8.657 -49.209 1.00 78.94 85 ARG A C 1
ATOM 657 O O . ARG A 1 85 ? 14.469 8.880 -48.744 1.00 78.94 85 ARG A O 1
ATOM 664 N N . LEU A 1 86 ? 16.704 9.060 -48.597 1.00 79.75 86 LEU A N 1
ATOM 665 C CA . LEU A 1 86 ? 16.763 9.652 -47.249 1.00 79.75 86 LEU A CA 1
ATOM 666 C C . LEU A 1 86 ? 15.956 8.833 -46.216 1.00 79.75 86 LEU A C 1
ATOM 668 O O . LEU A 1 86 ? 15.213 9.370 -45.401 1.00 79.75 86 LEU A O 1
ATOM 672 N N . GLY A 1 87 ? 16.026 7.503 -46.323 1.00 73.56 87 GLY A N 1
ATOM 673 C CA . GLY A 1 87 ? 15.267 6.534 -45.529 1.00 73.56 87 GLY A CA 1
ATOM 674 C C . GLY A 1 87 ? 13.790 6.339 -45.913 1.00 73.56 87 GLY A C 1
ATOM 675 O O . GLY A 1 87 ? 13.183 5.352 -45.483 1.00 73.56 87 GLY A O 1
ATOM 676 N N . ARG A 1 88 ? 13.192 7.218 -46.731 1.00 74.00 88 ARG A N 1
ATOM 677 C CA . ARG A 1 88 ? 11.756 7.216 -47.076 1.00 74.00 88 ARG A CA 1
ATOM 678 C C . ARG A 1 88 ? 11.327 5.913 -47.749 1.00 74.00 88 ARG A C 1
ATOM 680 O O . ARG A 1 88 ? 11.735 5.628 -48.873 1.00 74.00 88 ARG A O 1
ATOM 687 N N . ASN A 1 89 ? 10.475 5.143 -47.068 1.00 68.44 89 ASN A N 1
ATOM 688 C CA . ASN A 1 89 ? 9.910 3.868 -47.533 1.00 68.44 89 ASN A CA 1
ATOM 689 C C . ASN A 1 89 ? 10.954 2.906 -48.143 1.00 68.44 89 ASN A C 1
ATOM 691 O O . ASN A 1 89 ? 10.636 2.117 -49.032 1.00 68.44 89 ASN A O 1
ATOM 695 N N . SER A 1 90 ? 12.213 2.981 -47.696 1.00 72.44 90 SER A N 1
ATOM 696 C CA . SER A 1 90 ? 13.277 2.124 -48.213 1.00 72.44 90 SER A CA 1
ATOM 697 C C . SER A 1 90 ? 13.230 0.763 -47.526 1.00 72.44 90 SER A C 1
ATOM 699 O O . SER A 1 90 ? 13.262 0.688 -46.293 1.00 72.44 90 SER A O 1
ATOM 701 N N . VAL A 1 91 ? 13.178 -0.303 -48.329 1.00 72.62 91 VAL A N 1
ATOM 702 C CA . VAL A 1 91 ? 13.246 -1.716 -47.903 1.00 72.62 91 VAL A CA 1
ATOM 703 C C . VAL A 1 91 ? 14.677 -2.273 -47.905 1.00 72.62 91 VAL A C 1
ATOM 705 O O . VAL A 1 91 ? 14.881 -3.445 -47.618 1.00 72.62 91 VAL A O 1
ATOM 708 N N . ALA A 1 92 ? 15.681 -1.437 -48.193 1.00 76.12 92 ALA A N 1
ATOM 709 C CA . ALA A 1 92 ? 17.082 -1.847 -48.281 1.00 76.12 92 ALA A CA 1
ATOM 710 C C . ALA A 1 92 ? 17.626 -2.470 -46.969 1.00 76.12 92 ALA A C 1
ATOM 712 O O . ALA A 1 92 ? 17.227 -2.026 -45.886 1.00 76.12 92 ALA A O 1
ATOM 713 N N . PRO A 1 93 ? 18.532 -3.466 -47.039 1.00 77.81 93 PRO A N 1
ATOM 714 C CA . PRO A 1 93 ? 19.141 -4.094 -45.861 1.00 77.81 93 PRO A CA 1
ATOM 715 C C . PRO A 1 93 ? 20.098 -3.139 -45.122 1.00 77.81 93 PRO A C 1
ATOM 717 O O . PRO A 1 93 ? 20.378 -2.038 -45.590 1.00 77.81 93 PRO A O 1
ATOM 720 N N . GLY A 1 94 ? 20.635 -3.558 -43.973 1.00 85.12 94 GLY A N 1
ATOM 721 C CA . GLY A 1 94 ? 21.600 -2.761 -43.202 1.00 85.12 94 GLY A CA 1
ATOM 722 C C . GLY A 1 94 ? 20.945 -1.778 -42.225 1.00 85.12 94 GLY A C 1
ATOM 723 O O . GLY A 1 94 ? 19.863 -2.048 -41.698 1.00 85.12 94 GLY A O 1
ATOM 724 N N . LEU A 1 95 ? 21.630 -0.672 -41.910 1.00 88.25 95 LEU A N 1
ATOM 725 C CA . LEU A 1 95 ? 21.193 0.290 -40.892 1.00 88.25 95 LEU A CA 1
ATOM 726 C C . LEU A 1 95 ? 19.957 1.077 -41.346 1.00 88.25 95 LEU A C 1
ATOM 728 O O . LEU A 1 95 ? 19.936 1.674 -42.421 1.00 88.25 95 LEU A O 1
ATOM 732 N N . CYS A 1 96 ? 18.957 1.136 -40.471 1.00 89.12 96 CYS A N 1
ATOM 733 C CA . CYS A 1 96 ? 17.787 2.001 -40.572 1.00 89.12 96 CYS A CA 1
ATOM 734 C C . CYS A 1 96 ? 17.595 2.746 -39.241 1.00 89.12 96 CYS A C 1
ATOM 736 O O . CYS A 1 96 ? 17.781 2.161 -38.174 1.00 89.12 96 CYS A O 1
ATOM 738 N N . VAL A 1 97 ? 17.172 4.012 -39.274 1.00 90.00 97 VAL A N 1
ATOM 739 C CA . VAL A 1 97 ? 16.866 4.792 -38.061 1.00 90.00 97 VAL A CA 1
ATOM 740 C C . VAL A 1 97 ? 15.431 5.306 -38.133 1.00 90.00 97 VAL A C 1
ATOM 742 O O . VAL A 1 97 ? 15.087 6.038 -39.057 1.00 90.00 97 VAL A O 1
ATOM 745 N N . GLU A 1 98 ? 14.594 4.924 -37.164 1.00 88.88 98 GLU A N 1
ATOM 746 C CA . GLU A 1 98 ? 13.313 5.593 -36.898 1.00 88.88 98 GLU A CA 1
ATOM 747 C C . GLU A 1 98 ? 13.548 6.745 -35.909 1.00 88.88 98 GLU A C 1
ATOM 749 O O . GLU A 1 98 ? 14.130 6.537 -34.843 1.00 88.88 98 GLU A O 1
ATOM 754 N N . VAL A 1 99 ? 13.032 7.931 -36.220 1.00 85.25 99 VAL A N 1
ATOM 755 C CA . VAL A 1 99 ? 13.026 9.110 -35.346 1.00 85.25 99 VAL A CA 1
ATOM 756 C C . VAL A 1 99 ? 11.603 9.360 -34.857 1.00 85.25 99 VAL A C 1
ATOM 758 O O . VAL A 1 99 ? 10.654 9.318 -35.648 1.00 85.25 99 VAL A O 1
ATOM 761 N N . ARG A 1 100 ? 11.453 9.601 -33.551 1.00 83.00 100 ARG A N 1
ATOM 762 C CA . ARG A 1 100 ? 10.178 9.893 -32.891 1.00 83.00 100 ARG A CA 1
ATOM 763 C C . ARG A 1 100 ? 10.375 10.972 -31.818 1.00 83.00 100 ARG A C 1
ATOM 765 O O . ARG A 1 100 ? 10.928 10.670 -30.763 1.00 83.00 100 ARG A O 1
ATOM 772 N N . PRO A 1 101 ? 9.957 12.219 -32.061 1.00 77.88 101 PRO A N 1
ATOM 773 C CA . PRO A 1 101 ? 9.902 13.216 -31.002 1.00 77.88 101 PRO A CA 1
ATOM 774 C C . PRO A 1 101 ? 8.729 12.929 -30.046 1.00 77.88 101 PRO A C 1
ATOM 776 O O . PRO A 1 101 ? 7.684 12.442 -30.479 1.00 77.88 101 PRO A O 1
ATOM 779 N N . ARG A 1 102 ? 8.905 13.236 -28.759 1.00 76.88 102 ARG A N 1
ATOM 780 C CA . ARG A 1 102 ? 7.885 13.201 -27.699 1.00 76.88 102 ARG A CA 1
ATOM 781 C C . ARG A 1 102 ? 7.934 14.508 -26.905 1.00 76.88 102 ARG A C 1
ATOM 783 O O . ARG A 1 102 ? 9.014 15.057 -26.708 1.00 76.88 102 ARG A O 1
ATOM 790 N N . TRP A 1 103 ? 6.784 14.993 -26.455 1.00 72.69 103 TRP A N 1
ATOM 791 C CA . TRP A 1 103 ? 6.628 16.114 -25.523 1.00 72.69 103 TRP A CA 1
ATOM 792 C C . TRP A 1 103 ? 5.201 16.074 -24.956 1.00 72.69 103 TRP A C 1
ATOM 794 O O . TRP A 1 103 ? 4.321 15.458 -25.556 1.00 72.69 103 TRP A O 1
ATOM 804 N N . GLY A 1 104 ? 4.953 16.734 -23.828 1.00 67.88 104 GLY A N 1
ATOM 805 C CA . GLY A 1 104 ? 3.611 16.882 -23.260 1.00 67.88 104 GLY A CA 1
ATOM 806 C C . GLY A 1 104 ? 3.631 17.721 -21.979 1.00 67.88 104 GLY A C 1
ATOM 807 O O . GLY A 1 104 ? 4.715 18.011 -21.475 1.00 67.88 104 GLY A O 1
ATOM 808 N N . PRO A 1 105 ? 2.464 18.108 -21.433 1.00 59.94 105 PRO A N 1
ATOM 809 C CA . PRO A 1 105 ? 2.397 18.891 -20.195 1.00 59.94 105 PRO A CA 1
ATOM 810 C C . PRO A 1 105 ? 2.962 18.136 -18.980 1.00 59.94 105 PRO A C 1
ATOM 812 O O . PRO A 1 105 ? 3.535 18.769 -18.103 1.00 59.94 105 PRO A O 1
ATOM 815 N N . ASN A 1 106 ? 2.848 16.801 -18.979 1.00 66.75 106 ASN A N 1
ATOM 816 C CA . ASN A 1 106 ? 3.310 15.892 -17.922 1.00 66.75 106 ASN A CA 1
ATOM 817 C C . ASN A 1 106 ? 4.358 14.878 -18.440 1.00 66.75 106 ASN A C 1
ATOM 819 O O . ASN A 1 106 ? 4.470 13.775 -17.909 1.00 66.75 106 ASN A O 1
ATOM 823 N N . THR A 1 107 ? 5.084 15.212 -19.515 1.00 69.69 107 THR A N 1
ATOM 824 C CA . THR A 1 107 ? 6.009 14.288 -20.196 1.00 69.69 107 THR A CA 1
ATOM 825 C C . THR A 1 107 ? 7.267 15.025 -20.627 1.00 69.69 107 THR A C 1
ATOM 827 O O . THR A 1 107 ? 7.185 16.019 -21.354 1.00 69.69 107 THR A O 1
ATOM 830 N N . GLU A 1 108 ? 8.440 14.518 -20.241 1.00 74.94 108 GLU A N 1
ATOM 831 C CA . GLU A 1 108 ? 9.707 15.104 -20.675 1.00 74.94 108 GLU A CA 1
ATOM 832 C C . GLU A 1 108 ? 9.805 15.219 -22.203 1.00 74.94 108 GLU A C 1
ATOM 834 O O . GLU A 1 108 ? 9.471 14.304 -22.962 1.00 74.94 108 GLU A O 1
ATOM 839 N N . SER A 1 109 ? 10.277 16.380 -22.657 1.00 80.06 109 SER A N 1
ATOM 840 C CA . SER A 1 109 ? 10.480 16.642 -24.078 1.00 80.06 109 SER A CA 1
ATOM 841 C C . SER A 1 109 ? 11.733 15.918 -24.553 1.00 80.06 109 SER A C 1
ATOM 843 O O . SER A 1 109 ? 12.828 16.163 -24.050 1.00 80.06 109 SER A O 1
ATOM 845 N N . VAL A 1 110 ? 11.569 15.002 -25.503 1.00 83.38 110 VAL A N 1
ATOM 846 C CA . VAL A 1 110 ? 12.525 13.935 -25.817 1.00 83.38 110 VAL A CA 1
ATOM 847 C C . VAL A 1 110 ? 12.586 13.700 -27.323 1.00 83.38 110 VAL A C 1
ATOM 849 O O . VAL A 1 110 ? 11.569 13.711 -28.015 1.00 83.38 110 VAL A O 1
ATOM 852 N N . LEU A 1 111 ? 13.780 13.411 -27.836 1.00 86.44 111 LEU A N 1
ATOM 853 C CA . LEU A 1 111 ? 13.969 12.879 -29.182 1.00 86.44 111 LEU A CA 1
ATOM 854 C C . LEU A 1 111 ? 14.381 11.405 -29.092 1.00 86.44 111 LEU A C 1
ATOM 856 O O . LEU A 1 111 ? 15.546 11.089 -28.840 1.00 86.44 111 LEU A O 1
ATOM 860 N N . SER A 1 112 ? 13.420 10.502 -29.298 1.00 87.31 112 SER A N 1
ATOM 861 C CA . SER A 1 112 ? 13.644 9.056 -29.298 1.00 87.31 112 SER A CA 1
ATOM 862 C C . SER A 1 112 ? 14.126 8.593 -30.681 1.00 87.31 112 SER A C 1
ATOM 864 O O . SER A 1 112 ? 13.404 8.668 -31.679 1.00 87.31 112 SER A O 1
ATOM 866 N N . LEU A 1 113 ? 15.349 8.074 -30.743 1.00 90.44 113 LEU A N 1
ATOM 867 C CA . LEU A 1 113 ? 15.984 7.479 -31.917 1.00 90.44 113 LEU A CA 1
ATOM 868 C C . LEU A 1 113 ? 16.015 5.954 -31.744 1.00 90.44 113 LEU A C 1
ATOM 870 O O . LEU A 1 113 ? 16.578 5.430 -30.783 1.00 90.44 113 LEU A O 1
ATOM 874 N N . LYS A 1 114 ? 15.429 5.214 -32.682 1.00 90.69 114 LYS A N 1
ATOM 875 C CA . LYS A 1 114 ? 15.390 3.746 -32.662 1.00 90.69 114 LYS A CA 1
ATOM 876 C C . LYS A 1 114 ? 16.192 3.201 -33.836 1.00 90.69 114 LYS A C 1
ATOM 878 O O . LYS A 1 114 ? 15.794 3.342 -34.994 1.00 90.69 114 LYS A O 1
ATOM 883 N N . LEU A 1 115 ? 17.309 2.553 -33.520 1.00 93.38 115 LEU A N 1
ATOM 884 C CA . LEU A 1 115 ? 18.247 2.009 -34.489 1.00 93.38 115 LEU A CA 1
ATOM 885 C C . LEU A 1 115 ? 17.888 0.547 -34.777 1.00 93.38 115 LEU A C 1
ATOM 887 O O . LEU A 1 115 ? 17.842 -0.314 -33.890 1.00 93.38 115 LEU A O 1
ATOM 891 N N . LEU A 1 116 ? 17.604 0.295 -36.047 1.00 91.44 116 LEU A N 1
ATOM 892 C CA . LEU A 1 116 ? 17.195 -0.978 -36.616 1.00 91.44 116 LEU A CA 1
ATOM 893 C C . LEU A 1 116 ? 18.311 -1.506 -37.517 1.00 91.44 116 LEU A C 1
ATOM 895 O O . LEU A 1 116 ? 18.902 -0.747 -38.283 1.00 91.44 116 LEU A O 1
ATOM 899 N N . ILE A 1 117 ? 18.536 -2.815 -37.493 1.00 90.69 117 ILE A N 1
ATOM 900 C CA . ILE A 1 117 ? 19.263 -3.511 -38.553 1.00 90.69 117 ILE A CA 1
ATOM 901 C C . ILE A 1 117 ? 18.255 -4.334 -39.357 1.00 90.69 117 ILE A C 1
ATOM 903 O O . ILE A 1 117 ? 17.424 -5.037 -38.774 1.00 90.69 117 ILE A O 1
ATOM 907 N N . ARG A 1 118 ? 18.270 -4.207 -40.685 1.00 85.50 118 ARG A N 1
ATOM 908 C CA . ARG A 1 118 ? 17.389 -4.966 -41.577 1.00 85.50 118 ARG A CA 1
ATOM 909 C C . ARG A 1 118 ? 18.139 -6.111 -42.247 1.00 85.50 118 ARG A C 1
ATOM 911 O O . ARG A 1 118 ? 19.194 -5.895 -42.842 1.00 85.50 118 ARG A O 1
ATOM 918 N N . ASP A 1 119 ? 17.538 -7.293 -42.175 1.00 82.00 119 ASP A N 1
ATOM 919 C CA . ASP A 1 119 ? 17.959 -8.512 -42.858 1.00 82.00 119 ASP A CA 1
ATOM 920 C C . ASP A 1 119 ? 16.770 -9.036 -43.682 1.00 82.00 119 ASP A C 1
ATOM 922 O O . ASP A 1 119 ? 15.697 -9.323 -43.139 1.00 82.00 119 ASP A O 1
ATOM 926 N N . GLY A 1 120 ? 16.910 -9.037 -45.011 1.00 73.81 120 GLY A N 1
ATOM 927 C CA . GLY A 1 120 ? 15.787 -9.200 -45.940 1.00 73.81 120 GLY A CA 1
ATOM 928 C C . GLY A 1 120 ? 14.607 -8.276 -45.599 1.00 73.81 120 GLY A C 1
ATOM 929 O O . GLY A 1 120 ? 14.768 -7.067 -45.441 1.00 73.81 120 GLY A O 1
ATOM 930 N N . ASN A 1 121 ? 13.416 -8.857 -45.430 1.00 72.00 121 ASN A N 1
ATOM 931 C CA . ASN A 1 121 ? 12.190 -8.125 -45.088 1.00 72.00 121 ASN A CA 1
ATOM 932 C C . ASN A 1 121 ? 11.967 -7.941 -43.566 1.00 72.00 121 ASN A C 1
ATOM 934 O O . ASN A 1 121 ? 10.939 -7.397 -43.163 1.00 72.00 121 ASN A O 1
ATOM 938 N N . VAL A 1 122 ? 12.902 -8.362 -42.700 1.00 80.38 122 VAL A N 1
ATOM 939 C CA . VAL A 1 122 ? 12.757 -8.296 -41.231 1.00 80.38 122 VAL A CA 1
ATOM 940 C C . VAL A 1 122 ? 13.687 -7.236 -40.638 1.00 80.38 122 VAL A C 1
ATOM 942 O O . VAL A 1 122 ? 14.861 -7.152 -40.980 1.00 80.38 122 VAL A O 1
ATOM 945 N N . SER A 1 123 ? 13.167 -6.385 -39.746 1.00 85.69 123 SER A N 1
ATOM 946 C CA . SER A 1 123 ? 13.926 -5.285 -39.124 1.00 85.69 123 SER A CA 1
ATOM 947 C C . SER A 1 123 ? 14.003 -5.443 -37.605 1.00 85.69 123 SER A C 1
ATOM 949 O O . SER A 1 123 ? 12.980 -5.438 -36.919 1.00 85.69 123 SER A O 1
ATOM 951 N N . TYR A 1 124 ? 15.221 -5.551 -37.079 1.00 89.44 124 TYR A N 1
ATOM 952 C CA . TYR A 1 124 ? 15.513 -5.882 -35.687 1.00 89.44 124 TYR A CA 1
ATOM 953 C C . TYR A 1 124 ? 16.064 -4.658 -34.933 1.00 89.44 124 TYR A C 1
ATOM 955 O O . TYR A 1 124 ? 17.071 -4.093 -35.361 1.00 89.44 124 TYR A O 1
ATOM 963 N N . PRO A 1 125 ? 15.452 -4.220 -33.814 1.00 90.50 125 PRO A N 1
ATOM 964 C CA . PRO A 1 125 ? 15.980 -3.113 -33.019 1.00 90.50 125 PRO A CA 1
ATOM 965 C C . PRO A 1 125 ? 17.199 -3.553 -32.203 1.00 90.50 125 PRO A C 1
ATOM 967 O O . PRO A 1 125 ? 17.085 -4.427 -31.342 1.00 90.50 125 PRO A O 1
ATOM 970 N N . PHE A 1 126 ? 18.346 -2.915 -32.443 1.00 91.19 126 PHE A N 1
ATOM 971 C CA . PHE A 1 126 ? 19.598 -3.206 -31.736 1.00 91.19 126 PHE A CA 1
ATOM 972 C C . PHE A 1 126 ? 20.028 -2.103 -30.763 1.00 91.19 126 PHE A C 1
ATOM 974 O O . PHE A 1 126 ? 20.806 -2.380 -29.850 1.00 91.19 126 PHE A O 1
ATOM 981 N N . ALA A 1 127 ? 19.519 -0.879 -30.917 1.00 90.69 127 ALA A N 1
ATOM 982 C CA . ALA A 1 127 ? 19.690 0.189 -29.940 1.00 90.69 127 ALA A CA 1
ATOM 983 C C . ALA A 1 127 ? 18.482 1.136 -29.931 1.00 90.69 127 ALA A C 1
ATOM 985 O O . ALA A 1 127 ? 17.862 1.390 -30.966 1.00 90.69 127 ALA A O 1
ATOM 986 N N . TYR A 1 128 ? 18.182 1.680 -28.758 1.00 88.88 128 TYR A N 1
ATOM 987 C CA . TYR A 1 128 ? 17.352 2.867 -28.578 1.00 88.88 128 TYR A CA 1
ATOM 988 C C . TYR A 1 128 ? 18.227 3.944 -27.936 1.00 88.88 128 TYR A C 1
ATOM 990 O O . TYR A 1 128 ? 19.049 3.629 -27.073 1.00 88.88 128 TYR A O 1
ATOM 998 N N . ILE A 1 129 ? 18.077 5.188 -28.375 1.00 88.88 129 ILE A N 1
ATOM 999 C CA . ILE A 1 129 ? 18.779 6.357 -27.846 1.00 88.88 129 ILE A CA 1
ATOM 1000 C C . ILE A 1 129 ? 17.723 7.432 -27.624 1.00 88.88 129 ILE A C 1
ATOM 1002 O O . ILE A 1 129 ? 16.960 7.726 -28.539 1.00 88.88 129 ILE A O 1
ATOM 1006 N N . GLU A 1 130 ? 17.656 8.011 -26.436 1.00 87.56 130 GLU A N 1
ATOM 1007 C CA . GLU A 1 130 ? 16.692 9.055 -26.100 1.00 87.56 130 GLU A CA 1
ATOM 1008 C C . GLU A 1 130 ? 17.448 10.287 -25.605 1.00 87.56 130 GLU A C 1
ATOM 1010 O O . GLU A 1 130 ? 18.181 10.236 -24.617 1.00 87.56 130 GLU A O 1
ATOM 1015 N N . ILE A 1 131 ? 17.319 11.380 -26.358 1.00 87.94 131 ILE A N 1
ATOM 1016 C CA . ILE A 1 131 ? 17.988 12.655 -26.089 1.00 87.94 131 ILE A CA 1
ATOM 1017 C C . ILE A 1 131 ? 17.003 13.551 -25.342 1.00 87.94 131 ILE A C 1
ATOM 1019 O O . ILE A 1 131 ? 15.899 13.791 -25.837 1.00 87.94 131 ILE A O 1
ATOM 1023 N N . ASN A 1 132 ? 17.395 14.050 -24.170 1.00 84.50 132 ASN A N 1
ATOM 1024 C CA . ASN A 1 132 ? 16.560 14.937 -23.370 1.00 84.50 132 ASN A CA 1
ATOM 1025 C C . ASN A 1 132 ? 16.584 16.364 -23.941 1.00 84.50 132 ASN A C 1
ATOM 1027 O O . ASN A 1 132 ? 17.577 17.083 -23.826 1.00 84.50 132 ASN A O 1
ATOM 1031 N N . MET A 1 133 ? 15.478 16.775 -24.559 1.00 83.19 133 MET A N 1
ATOM 1032 C CA . MET A 1 133 ? 15.348 18.059 -25.253 1.00 83.19 133 MET A CA 1
ATOM 1033 C C . MET A 1 133 ? 15.063 19.224 -24.289 1.00 83.19 133 MET A C 1
ATOM 1035 O O . MET A 1 133 ? 15.259 20.381 -24.658 1.00 83.19 133 MET A O 1
ATOM 1039 N N . SER A 1 134 ? 14.632 18.938 -23.053 1.00 76.12 134 SER A N 1
ATOM 1040 C CA . SER A 1 134 ? 14.405 19.964 -22.020 1.00 76.12 134 SER A CA 1
ATOM 1041 C C . SER A 1 134 ? 15.715 20.517 -21.441 1.00 76.12 134 SER A C 1
ATOM 1043 O O . SER A 1 134 ? 15.799 21.698 -21.107 1.00 76.12 134 SER A O 1
ATOM 1045 N N . LYS A 1 135 ? 16.764 19.682 -21.385 1.00 77.88 135 LYS A N 1
ATOM 1046 C CA . LYS A 1 135 ? 18.090 19.999 -20.819 1.00 77.88 135 LYS A CA 1
ATOM 1047 C C . LYS A 1 135 ? 19.092 20.514 -21.875 1.00 77.88 135 LYS A C 1
ATOM 1049 O O . LYS A 1 135 ? 20.301 20.435 -21.670 1.00 77.88 135 LYS A O 1
ATOM 1054 N N . LEU A 1 136 ? 18.621 21.004 -23.028 1.00 79.75 136 LEU A N 1
ATOM 1055 C CA . LEU A 1 136 ? 19.492 21.544 -24.082 1.00 79.75 136 LEU A CA 1
ATOM 1056 C C . LEU A 1 136 ? 19.974 22.960 -23.742 1.00 79.75 136 LEU A C 1
ATOM 1058 O O . LEU A 1 136 ? 19.170 23.851 -23.466 1.00 79.75 136 LEU A O 1
ATOM 1062 N N . GLU A 1 137 ? 21.281 23.192 -23.852 1.00 72.75 137 GLU A N 1
ATOM 1063 C CA . GLU A 1 137 ? 21.888 24.522 -23.714 1.00 72.75 137 GLU A CA 1
ATOM 1064 C C . GLU A 1 137 ? 21.466 25.430 -24.887 1.00 72.75 137 GLU A C 1
ATOM 1066 O O . GLU A 1 137 ? 20.881 26.500 -24.685 1.00 72.75 137 GLU A O 1
ATOM 1071 N N . GLU A 1 138 ? 21.626 24.954 -26.126 1.00 79.88 138 GLU A N 1
ATOM 1072 C CA . GLU A 1 138 ? 21.242 25.642 -27.369 1.00 79.88 138 GLU A CA 1
ATOM 1073 C C . GLU A 1 138 ? 19.862 25.201 -27.899 1.00 79.88 138 GLU A C 1
ATOM 1075 O O . GLU A 1 138 ? 19.323 24.164 -27.511 1.00 79.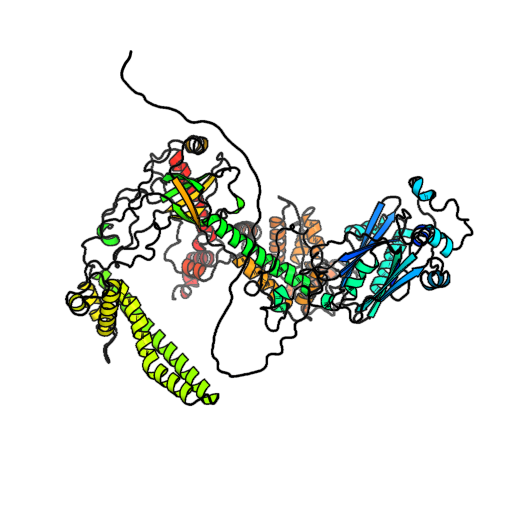88 138 GLU A O 1
ATOM 1080 N N . VAL A 1 139 ? 19.220 26.023 -28.734 1.00 81.00 139 VAL A N 1
ATOM 1081 C CA . VAL A 1 139 ? 17.944 25.660 -29.386 1.00 81.00 139 VAL A CA 1
ATOM 1082 C C . VAL A 1 139 ? 18.203 24.792 -30.615 1.00 81.00 139 VAL A C 1
ATOM 1084 O O . VAL A 1 139 ? 19.239 24.931 -31.263 1.00 81.00 139 VAL A O 1
ATOM 1087 N N . VAL A 1 140 ? 17.263 23.909 -30.970 1.00 86.25 140 VAL A N 1
ATOM 1088 C CA . VAL A 1 140 ? 17.456 22.999 -32.110 1.00 86.25 140 VAL A CA 1
ATOM 1089 C C . VAL A 1 140 ? 17.596 23.781 -33.417 1.00 86.25 140 VAL A C 1
ATOM 1091 O O . VAL A 1 140 ? 16.658 24.434 -33.886 1.00 86.25 140 VAL A O 1
ATOM 1094 N N . SER A 1 141 ? 18.769 23.674 -34.038 1.00 87.31 141 SER A N 1
ATOM 1095 C CA . SER A 1 141 ? 19.053 24.312 -35.319 1.00 87.31 141 SER A CA 1
ATOM 1096 C C . SER A 1 141 ? 18.469 23.465 -36.446 1.00 87.31 141 SER A C 1
ATOM 1098 O O . SER A 1 141 ? 18.911 22.340 -36.680 1.00 87.31 141 SER A O 1
ATOM 1100 N N . THR A 1 142 ? 17.457 23.986 -37.141 1.00 88.06 142 THR A N 1
ATOM 1101 C CA . THR A 1 142 ? 16.822 23.308 -38.282 1.00 88.06 142 THR A CA 1
ATOM 1102 C C . THR A 1 142 ? 17.088 24.065 -39.572 1.00 88.06 142 THR A C 1
ATOM 1104 O O . THR A 1 142 ? 16.859 25.275 -39.621 1.00 88.06 142 THR A O 1
ATOM 1107 N N . GLN A 1 143 ? 17.460 23.364 -40.636 1.00 87.56 143 GLN A N 1
ATOM 1108 C CA . GLN A 1 143 ? 17.638 23.945 -41.966 1.00 87.56 143 GLN A CA 1
ATOM 1109 C C . GLN A 1 143 ? 16.922 23.078 -43.003 1.00 87.56 143 GLN A C 1
ATOM 1111 O O . GLN A 1 143 ? 16.983 21.850 -42.935 1.00 87.56 143 GLN A O 1
ATOM 1116 N N . VAL A 1 144 ? 16.219 23.714 -43.942 1.00 87.12 144 VAL A N 1
ATOM 1117 C CA . VAL A 1 144 ? 15.536 23.047 -45.060 1.00 87.12 144 VAL A CA 1
ATOM 1118 C C . VAL A 1 144 ? 16.271 23.408 -46.343 1.00 87.12 144 VAL A C 1
ATOM 1120 O O . VAL A 1 144 ? 16.502 24.582 -46.619 1.00 87.12 144 VAL A O 1
ATOM 1123 N N . PHE A 1 145 ? 16.622 22.392 -47.120 1.00 86.69 145 PHE A N 1
ATOM 1124 C CA . PHE A 1 145 ? 17.404 22.495 -48.342 1.00 86.69 145 PHE A CA 1
ATOM 1125 C C . PHE A 1 145 ? 16.565 22.021 -49.527 1.00 86.69 145 PHE A C 1
ATOM 1127 O O . PHE A 1 145 ? 15.891 20.990 -49.456 1.00 86.69 145 PHE A O 1
ATOM 1134 N N . SER A 1 146 ? 16.626 22.753 -50.638 1.00 85.25 146 SER A N 1
ATOM 1135 C CA . SER A 1 146 ? 16.119 22.259 -51.920 1.00 85.25 146 SER A CA 1
ATOM 1136 C C . SER A 1 146 ? 17.036 21.151 -52.433 1.00 85.25 146 SER A C 1
ATOM 1138 O O . SER A 1 146 ? 18.257 21.298 -52.373 1.00 85.25 146 SER A O 1
ATOM 1140 N N . THR A 1 147 ? 16.493 20.080 -53.015 1.00 83.69 147 THR A N 1
ATOM 1141 C CA . THR A 1 147 ? 17.333 19.053 -53.661 1.00 83.69 147 THR A CA 1
ATOM 1142 C C . THR A 1 147 ? 17.980 19.540 -54.964 1.00 83.69 147 THR A C 1
ATOM 1144 O O . THR A 1 147 ? 18.865 18.882 -55.512 1.00 83.69 147 THR A O 1
ATOM 1147 N N . THR A 1 148 ? 17.625 20.740 -55.438 1.00 82.88 148 THR A N 1
ATOM 1148 C CA . THR A 1 148 ? 18.377 21.443 -56.490 1.00 82.88 148 THR A CA 1
ATOM 1149 C C . THR A 1 148 ? 19.770 21.888 -56.028 1.00 82.88 148 THR A C 1
ATOM 1151 O O . THR A 1 148 ? 20.659 21.992 -56.870 1.00 82.88 148 THR A O 1
ATOM 1154 N N . ASP A 1 149 ? 19.989 22.116 -54.726 1.00 83.19 149 ASP A N 1
ATOM 1155 C CA . ASP A 1 149 ? 21.296 22.484 -54.162 1.00 83.19 149 ASP A CA 1
ATOM 1156 C C . ASP A 1 149 ? 22.186 21.237 -54.004 1.00 83.19 149 ASP A C 1
ATOM 1158 O O . ASP A 1 149 ? 22.236 20.587 -52.954 1.00 83.19 149 ASP A O 1
ATOM 1162 N N . SER A 1 150 ? 22.895 20.893 -55.084 1.00 78.31 150 SER A N 1
ATOM 1163 C CA . SER A 1 150 ? 23.879 19.804 -55.084 1.00 78.31 150 SER A CA 1
ATOM 1164 C C . SER A 1 150 ? 24.998 20.024 -54.067 1.00 78.31 150 SER A C 1
ATOM 1166 O O . SER A 1 150 ? 25.504 19.049 -53.518 1.00 78.31 150 SER A O 1
ATOM 1168 N N . ASP A 1 151 ? 25.377 21.271 -53.780 1.00 79.19 151 ASP A N 1
ATOM 1169 C CA . ASP A 1 151 ? 26.456 21.556 -52.838 1.00 79.19 151 ASP A CA 1
ATOM 1170 C C . ASP A 1 151 ? 25.998 21.321 -51.401 1.00 79.19 151 ASP A C 1
ATOM 1172 O O . ASP A 1 151 ? 26.779 20.836 -50.587 1.00 79.19 151 ASP A O 1
ATOM 1176 N N . ALA A 1 152 ? 24.744 21.617 -51.047 1.00 77.81 152 ALA A N 1
ATOM 1177 C CA . ALA A 1 152 ? 24.173 21.212 -49.760 1.00 77.81 152 ALA A CA 1
ATOM 1178 C C . ALA A 1 152 ? 24.131 19.686 -49.624 1.00 77.81 152 ALA A C 1
ATOM 1180 O O . ALA A 1 152 ? 24.563 19.168 -48.597 1.00 77.81 152 ALA A O 1
ATOM 1181 N N . ILE A 1 153 ? 23.690 18.959 -50.659 1.00 78.88 153 ILE A N 1
ATOM 1182 C CA . ILE A 1 153 ? 23.685 17.487 -50.641 1.00 78.88 153 ILE A CA 1
ATOM 1183 C C . ILE A 1 153 ? 25.108 16.943 -50.449 1.00 78.88 153 ILE A C 1
ATOM 1185 O O . ILE A 1 153 ? 25.340 16.163 -49.528 1.00 78.88 153 ILE A O 1
ATOM 1189 N N . ASN A 1 154 ? 26.075 17.406 -51.244 1.00 77.62 154 ASN A N 1
ATOM 1190 C CA . ASN A 1 154 ? 27.463 16.940 -51.187 1.00 77.62 154 ASN A CA 1
ATOM 1191 C C . ASN A 1 154 ? 28.182 17.319 -49.875 1.00 77.62 154 ASN A C 1
ATOM 1193 O O . ASN A 1 154 ? 29.063 16.583 -49.436 1.00 77.62 154 ASN A O 1
ATOM 1197 N N . ARG A 1 155 ? 27.817 18.444 -49.236 1.00 77.62 155 ARG A N 1
ATOM 1198 C CA . ARG A 1 155 ? 28.360 18.865 -47.926 1.00 77.62 155 ARG A CA 1
ATOM 1199 C C . ARG A 1 155 ? 27.745 18.116 -46.743 1.00 77.62 155 ARG A C 1
ATOM 1201 O O . ARG A 1 155 ? 28.432 17.918 -45.747 1.00 77.62 155 ARG A O 1
ATOM 1208 N N . LEU A 1 156 ? 26.460 17.765 -46.814 1.00 73.81 156 LEU A N 1
ATOM 1209 C CA . LEU A 1 156 ? 25.704 17.195 -45.689 1.00 73.81 156 LEU A CA 1
ATOM 1210 C C . LEU A 1 156 ? 25.596 15.668 -45.737 1.00 73.81 156 LEU A C 1
ATOM 1212 O O . LEU A 1 156 ? 25.354 15.047 -44.707 1.00 73.81 156 LEU A O 1
ATOM 1216 N N . ILE A 1 157 ? 25.750 15.061 -46.915 1.00 76.31 157 ILE A N 1
ATOM 1217 C CA . ILE A 1 157 ? 25.617 13.619 -47.140 1.00 76.31 157 ILE A CA 1
ATOM 1218 C C . ILE A 1 157 ? 26.908 13.117 -47.794 1.00 76.31 157 ILE A C 1
ATOM 1220 O O . ILE A 1 157 ? 26.959 12.763 -48.972 1.00 76.31 157 ILE A O 1
ATOM 1224 N N . THR A 1 158 ? 27.981 13.119 -47.003 1.00 63.56 158 THR A N 1
ATOM 1225 C CA . THR A 1 158 ? 29.297 12.607 -47.402 1.00 63.56 158 THR A CA 1
ATOM 1226 C C . THR A 1 158 ? 29.180 11.147 -47.861 1.00 63.56 158 THR A C 1
ATOM 1228 O O . THR A 1 158 ? 28.631 10.335 -47.116 1.00 63.56 158 THR A O 1
ATOM 1231 N N . PRO A 1 159 ? 29.714 10.754 -49.034 1.00 52.53 159 PRO A N 1
ATOM 1232 C CA . PRO A 1 159 ? 29.548 9.403 -49.575 1.00 52.53 159 PRO A CA 1
ATOM 1233 C C . PRO A 1 159 ? 30.437 8.354 -48.874 1.00 52.53 159 PRO A C 1
ATOM 1235 O O . PRO A 1 159 ? 31.288 7.718 -49.487 1.00 52.53 159 PRO A O 1
ATOM 1238 N N . GLY A 1 160 ? 30.194 8.106 -47.584 1.00 51.28 160 GLY A N 1
ATOM 1239 C CA . GLY A 1 160 ? 30.726 6.967 -46.819 1.00 51.28 160 GLY A CA 1
ATOM 1240 C C . GLY A 1 160 ? 30.018 5.642 -47.138 1.00 51.28 160 GLY A C 1
ATOM 1241 O O . GLY A 1 160 ? 29.808 4.818 -46.249 1.00 51.28 160 GLY A O 1
ATOM 1242 N N . ILE A 1 161 ? 29.576 5.465 -48.387 1.00 53.16 161 ILE A N 1
ATOM 1243 C CA . ILE A 1 161 ? 28.695 4.376 -48.819 1.00 53.16 161 ILE A CA 1
ATOM 1244 C C . ILE A 1 161 ? 29.521 3.093 -48.955 1.00 53.16 161 ILE A C 1
ATOM 1246 O O . ILE A 1 161 ? 30.243 2.900 -49.931 1.00 53.16 161 ILE A O 1
ATOM 1250 N N . GLN A 1 162 ? 29.399 2.200 -47.975 1.00 52.66 162 GLN A N 1
ATOM 1251 C CA . GLN A 1 162 ? 29.971 0.859 -48.061 1.00 52.66 162 GLN A CA 1
ATOM 1252 C C . GLN A 1 162 ? 29.104 -0.014 -48.978 1.00 52.66 162 GLN A C 1
ATOM 1254 O O . GLN A 1 162 ? 27.917 -0.217 -48.720 1.00 52.66 162 GLN A O 1
ATOM 1259 N N . SER A 1 163 ? 29.697 -0.556 -50.042 1.00 48.22 163 SER A N 1
ATOM 1260 C CA . SER A 1 163 ? 29.092 -1.636 -50.820 1.00 48.22 163 SER A CA 1
ATOM 1261 C C . SER A 1 163 ? 29.143 -2.931 -50.005 1.00 48.22 163 SER A C 1
ATOM 1263 O O . SER A 1 163 ? 30.206 -3.325 -49.531 1.00 48.22 163 SER A O 1
ATOM 1265 N N . PHE A 1 164 ? 28.001 -3.595 -49.814 1.00 53.78 164 PHE A N 1
ATOM 1266 C CA . PHE A 1 164 ? 27.919 -4.802 -48.985 1.00 53.78 164 PHE A CA 1
ATOM 1267 C C . PHE A 1 164 ? 28.268 -6.067 -49.779 1.00 53.78 164 PHE A C 1
ATOM 1269 O O . PHE A 1 164 ? 27.479 -6.475 -50.635 1.00 53.78 164 PHE A O 1
ATOM 1276 N N . PRO A 1 165 ? 29.390 -6.752 -49.486 1.00 43.22 165 PRO A N 1
ATOM 1277 C CA . PRO A 1 165 ? 29.697 -8.026 -50.117 1.00 43.22 165 PRO A CA 1
ATOM 1278 C C . PRO A 1 165 ? 28.824 -9.108 -49.471 1.00 43.22 165 PRO A C 1
ATOM 1280 O O . PRO A 1 165 ? 28.939 -9.365 -48.272 1.00 43.22 165 PRO A O 1
ATOM 1283 N N . GLY A 1 166 ? 27.949 -9.741 -50.255 1.00 47.28 166 GLY A N 1
ATOM 1284 C CA . GLY A 1 166 ? 27.101 -10.839 -49.778 1.00 47.28 166 GLY A CA 1
ATOM 1285 C C . GLY A 1 166 ? 25.827 -10.411 -49.042 1.00 47.28 166 GLY A C 1
ATOM 1286 O O . GLY A 1 166 ? 25.421 -11.083 -48.096 1.00 47.28 166 GLY A O 1
ATOM 1287 N N . ALA A 1 167 ? 25.178 -9.319 -49.460 1.00 41.97 167 ALA A N 1
ATOM 1288 C CA . ALA A 1 167 ? 23.765 -9.129 -49.134 1.00 41.97 167 ALA A CA 1
ATOM 1289 C C . ALA A 1 167 ? 22.939 -10.282 -49.741 1.00 41.97 167 ALA A C 1
ATOM 1291 O O . ALA A 1 167 ? 23.112 -10.615 -50.914 1.00 41.97 167 ALA A O 1
ATOM 1292 N N . VAL A 1 168 ? 22.058 -10.892 -48.941 1.00 43.72 168 VAL A N 1
ATOM 1293 C CA . VAL A 1 168 ? 21.091 -11.896 -49.417 1.00 43.72 168 VAL A CA 1
ATOM 1294 C C . VAL A 1 168 ? 20.202 -11.258 -50.487 1.00 43.72 168 VAL A C 1
ATOM 1296 O O . VAL A 1 168 ? 19.837 -10.087 -50.354 1.00 43.72 168 VAL A O 1
ATOM 1299 N N . GLU A 1 169 ? 19.855 -12.011 -51.537 1.00 42.16 169 GLU A N 1
ATOM 1300 C CA . GLU A 1 169 ? 18.959 -11.535 -52.595 1.00 42.16 169 GLU A CA 1
ATOM 1301 C C . GLU A 1 169 ? 17.688 -10.926 -51.989 1.00 42.16 169 GLU A C 1
ATOM 1303 O O . GLU A 1 169 ? 17.012 -11.545 -51.164 1.00 42.16 169 GLU A O 1
ATOM 1308 N N . VAL A 1 170 ? 17.362 -9.694 -52.388 1.00 46.19 170 VAL A N 1
ATOM 1309 C CA . VAL A 1 170 ? 16.164 -9.009 -51.899 1.00 46.19 170 VAL A CA 1
ATOM 1310 C C . VAL A 1 170 ? 14.946 -9.712 -52.494 1.00 46.19 170 VAL A C 1
ATOM 1312 O O . VAL A 1 170 ? 14.596 -9.474 -53.649 1.00 46.19 170 VAL A O 1
ATOM 1315 N N . ILE A 1 171 ? 14.325 -10.597 -51.708 1.00 43.75 171 ILE A N 1
ATOM 1316 C CA . ILE A 1 171 ? 13.147 -11.380 -52.104 1.00 43.75 171 ILE A CA 1
ATOM 1317 C C . ILE A 1 171 ? 11.985 -10.419 -52.372 1.00 43.75 171 ILE A C 1
ATOM 1319 O O . ILE A 1 171 ? 11.285 -10.016 -51.444 1.00 43.75 171 ILE A O 1
ATOM 1323 N N . ASN A 1 172 ? 11.839 -10.064 -53.651 1.00 43.88 172 ASN A N 1
ATOM 1324 C CA . ASN A 1 172 ? 10.879 -9.132 -54.240 1.00 43.88 172 ASN A CA 1
ATOM 1325 C C . ASN A 1 172 ? 10.549 -7.904 -53.368 1.00 43.88 172 ASN A C 1
ATOM 1327 O O . ASN A 1 172 ? 9.606 -7.946 -52.573 1.00 43.88 172 ASN A O 1
ATOM 1331 N N . PRO A 1 173 ? 11.211 -6.752 -53.602 1.00 48.28 173 PRO A N 1
ATOM 1332 C CA . PRO A 1 173 ? 10.534 -5.478 -53.383 1.00 48.28 173 PRO A CA 1
ATOM 1333 C C . PRO A 1 173 ? 9.210 -5.508 -54.161 1.00 48.28 173 PRO A C 1
ATOM 1335 O O . PRO A 1 173 ? 9.208 -5.945 -55.315 1.00 48.28 173 PRO A O 1
ATOM 1338 N N . GLU A 1 174 ? 8.104 -5.037 -53.575 1.00 48.00 174 GLU A N 1
ATOM 1339 C CA . GLU A 1 174 ? 6.881 -4.782 -54.355 1.00 48.00 174 GLU A CA 1
ATOM 1340 C C . GLU A 1 174 ? 7.233 -3.914 -55.574 1.00 48.00 174 GLU A C 1
ATOM 1342 O O . GLU A 1 174 ? 8.074 -3.023 -55.448 1.00 48.00 174 GLU A O 1
ATOM 1347 N N . GLU A 1 175 ? 6.610 -4.140 -56.735 1.00 48.44 175 GLU A N 1
ATOM 1348 C CA . GLU A 1 175 ? 7.019 -3.520 -58.014 1.00 48.44 175 GLU A CA 1
ATOM 1349 C C . GLU A 1 175 ? 7.177 -1.989 -57.903 1.00 48.44 175 GLU A C 1
ATOM 1351 O O . GLU A 1 175 ? 8.222 -1.442 -58.262 1.00 48.44 175 GLU A O 1
ATOM 1356 N N . LYS A 1 176 ? 6.241 -1.343 -57.190 1.00 48.66 176 LYS A N 1
ATOM 1357 C CA . LYS A 1 176 ? 6.239 0.086 -56.814 1.00 48.66 176 LYS A CA 1
ATOM 1358 C C . LYS A 1 176 ? 7.536 0.610 -56.177 1.00 48.66 176 LYS A C 1
ATOM 1360 O O . LYS A 1 176 ? 7.773 1.818 -56.176 1.00 48.66 176 LYS A O 1
ATOM 1365 N N . HIS A 1 177 ? 8.361 -0.247 -55.573 1.00 52.75 177 HIS A N 1
ATOM 1366 C CA . HIS A 1 177 ? 9.652 0.147 -55.009 1.00 52.75 177 HIS A CA 1
ATOM 1367 C C . HIS A 1 177 ? 10.748 0.289 -56.072 1.00 52.75 177 HIS A C 1
ATOM 1369 O O . HIS A 1 177 ? 11.641 1.116 -55.867 1.00 52.75 177 HIS A O 1
ATOM 1375 N N . ARG A 1 178 ? 10.700 -0.466 -57.180 1.00 53.78 178 ARG A N 1
ATOM 1376 C CA . ARG A 1 178 ? 11.617 -0.280 -58.319 1.00 53.78 178 ARG A CA 1
ATOM 1377 C C . ARG A 1 178 ? 11.275 1.003 -59.072 1.00 53.78 178 ARG A C 1
ATOM 1379 O O . ARG A 1 178 ? 12.146 1.858 -59.218 1.00 53.78 178 ARG A O 1
ATOM 1386 N N . ASP A 1 179 ? 9.994 1.181 -59.391 1.00 59.75 179 ASP A N 1
ATOM 1387 C CA . ASP A 1 179 ? 9.503 2.197 -60.332 1.00 59.75 179 ASP A CA 1
ATOM 1388 C C . ASP A 1 179 ? 9.958 3.635 -60.058 1.00 59.75 179 ASP A C 1
ATOM 1390 O O . ASP A 1 179 ? 10.194 4.391 -60.994 1.00 59.75 179 ASP A O 1
ATOM 1394 N N . LEU A 1 180 ? 10.163 4.004 -58.787 1.00 67.56 180 LEU A N 1
ATOM 1395 C CA . LEU A 1 180 ? 10.582 5.353 -58.387 1.00 67.56 180 LEU A CA 1
ATOM 1396 C C . LEU A 1 180 ? 11.929 5.811 -58.989 1.00 67.56 180 LEU A C 1
ATOM 1398 O O . LEU A 1 180 ? 12.216 7.002 -58.956 1.00 67.56 180 LEU A O 1
ATOM 1402 N N . PHE A 1 181 ? 12.773 4.899 -59.484 1.00 72.25 181 PHE A N 1
ATOM 1403 C CA . PHE A 1 181 ? 14.078 5.234 -60.071 1.00 72.25 181 PHE A CA 1
ATOM 1404 C C . PHE A 1 181 ? 14.301 4.652 -61.479 1.00 72.25 181 PHE A C 1
ATOM 1406 O O . PHE A 1 181 ? 15.425 4.715 -61.965 1.00 72.25 181 PHE A O 1
ATOM 1413 N N . ASN A 1 182 ? 13.271 4.116 -62.151 1.00 70.69 182 ASN A N 1
ATOM 1414 C CA . ASN A 1 182 ? 13.430 3.524 -63.492 1.00 70.69 182 ASN A CA 1
ATOM 1415 C C . ASN A 1 182 ? 13.941 4.542 -64.538 1.00 70.69 182 ASN A C 1
ATOM 1417 O O . ASN A 1 182 ? 14.651 4.157 -65.462 1.00 70.69 182 ASN A O 1
ATOM 1421 N N . ASP A 1 183 ? 13.615 5.829 -64.367 1.00 71.00 183 ASP A N 1
ATOM 1422 C CA . ASP A 1 183 ? 14.008 6.928 -65.265 1.00 71.00 183 ASP A CA 1
ATOM 1423 C C . ASP A 1 183 ? 15.349 7.600 -64.881 1.00 71.00 183 ASP A C 1
ATOM 1425 O O . ASP A 1 183 ? 15.687 8.659 -65.409 1.00 71.00 183 ASP A O 1
ATOM 1429 N N . VAL A 1 184 ? 16.109 7.032 -63.933 1.00 76.88 184 VAL A N 1
ATOM 1430 C CA . VAL A 1 184 ? 17.380 7.591 -63.434 1.00 76.88 184 VAL A CA 1
ATOM 1431 C C . VAL A 1 184 ? 18.534 6.659 -63.807 1.00 76.88 184 VAL A C 1
ATOM 1433 O O . VAL A 1 184 ? 18.530 5.491 -63.428 1.00 76.88 184 VAL A O 1
ATOM 1436 N N . GLU A 1 185 ? 19.547 7.166 -64.517 1.00 75.94 185 GLU A N 1
ATOM 1437 C CA . GLU A 1 185 ? 20.695 6.346 -64.930 1.0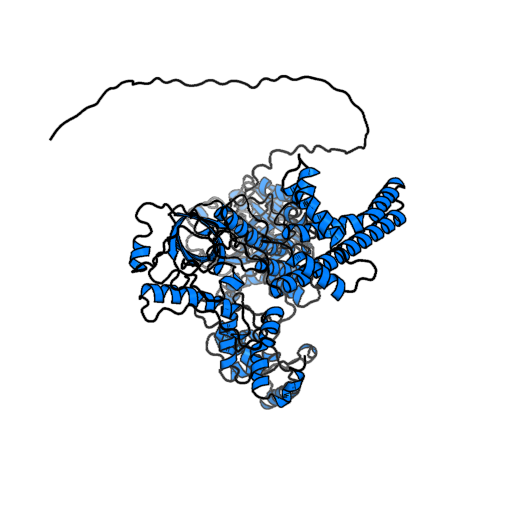0 75.94 185 GLU A CA 1
ATOM 1438 C C . GLU A 1 185 ? 21.457 5.738 -63.738 1.00 75.94 185 GLU A C 1
ATOM 1440 O O . GLU A 1 185 ? 21.625 6.369 -62.691 1.00 75.94 185 GLU A O 1
ATOM 1445 N N . GLU A 1 186 ? 22.036 4.545 -63.907 1.00 68.25 186 GLU A N 1
ATOM 1446 C CA . GLU A 1 186 ? 22.939 3.953 -62.903 1.00 68.25 186 GLU A CA 1
ATOM 1447 C C . GLU A 1 186 ? 24.174 4.839 -62.631 1.00 68.25 186 GLU A C 1
ATOM 1449 O O . GLU A 1 186 ? 24.690 4.859 -61.513 1.00 68.25 186 GLU A O 1
ATOM 1454 N N . SER A 1 187 ? 24.589 5.625 -63.632 1.00 74.12 187 SER A N 1
ATOM 1455 C CA . SER A 1 187 ? 25.633 6.660 -63.594 1.00 74.12 187 SER A CA 1
ATOM 1456 C C . SER A 1 187 ? 25.241 7.961 -62.876 1.00 74.12 187 SER A C 1
ATOM 1458 O O . SER A 1 187 ? 26.121 8.785 -62.618 1.00 74.12 187 SER A O 1
ATOM 1460 N N . ALA A 1 188 ? 23.957 8.179 -62.578 1.00 76.44 188 ALA A N 1
ATOM 1461 C CA . ALA A 1 188 ? 23.452 9.452 -62.067 1.00 76.44 188 ALA A CA 1
ATOM 1462 C C . ALA A 1 188 ? 24.009 9.815 -60.679 1.00 76.44 188 ALA A C 1
ATOM 1464 O O . ALA A 1 188 ? 24.344 8.962 -59.850 1.00 76.44 188 ALA A O 1
ATOM 1465 N N . SER A 1 189 ? 24.084 11.117 -60.396 1.00 80.25 189 SER A N 1
ATOM 1466 C CA . SER A 1 189 ? 24.677 11.608 -59.144 1.00 80.25 189 SER A CA 1
ATOM 1467 C C . SER A 1 189 ? 23.798 11.311 -57.917 1.00 80.25 189 SER A C 1
ATOM 1469 O O . SER A 1 189 ? 22.575 11.226 -58.012 1.00 80.25 189 SER A O 1
ATOM 1471 N N . LEU A 1 190 ? 24.384 11.220 -56.713 1.00 79.56 190 LEU A N 1
ATOM 1472 C CA . LEU A 1 190 ? 23.595 11.021 -55.482 1.00 79.56 190 LEU A CA 1
ATOM 1473 C C . LEU A 1 190 ? 22.540 12.129 -55.280 1.00 79.56 190 LEU A C 1
ATOM 1475 O O . LEU A 1 190 ? 21.430 11.852 -54.828 1.00 79.56 190 LEU A O 1
ATOM 1479 N N . ALA A 1 191 ? 22.860 13.365 -55.677 1.00 79.38 191 ALA A N 1
ATOM 1480 C CA . ALA A 1 191 ? 21.923 14.486 -55.673 1.00 79.38 191 ALA A CA 1
ATOM 1481 C C . ALA A 1 191 ? 20.707 14.251 -56.585 1.00 79.38 191 ALA A C 1
ATOM 1483 O O . ALA A 1 191 ? 19.592 14.620 -56.235 1.00 79.38 191 ALA A O 1
ATOM 1484 N N . GLU A 1 192 ? 20.905 13.602 -57.725 1.00 80.12 192 GLU A N 1
ATOM 1485 C CA . GLU A 1 192 ? 19.884 13.307 -58.732 1.00 80.12 192 GLU A CA 1
ATOM 1486 C C . GLU A 1 192 ? 18.914 12.220 -58.262 1.00 80.12 192 GLU A C 1
ATOM 1488 O O . GLU A 1 192 ? 17.703 12.428 -58.288 1.00 80.12 192 GLU A O 1
ATOM 1493 N N . TYR A 1 193 ? 19.426 11.141 -57.665 1.00 81.56 193 TYR A N 1
ATOM 1494 C CA . TYR A 1 193 ? 18.585 10.163 -56.967 1.00 81.56 193 TYR A CA 1
ATOM 1495 C C . TYR A 1 193 ? 17.776 10.785 -55.817 1.00 81.56 193 TYR A C 1
ATOM 1497 O O . TYR A 1 193 ? 16.594 10.477 -55.649 1.00 81.56 193 TYR A O 1
ATOM 1505 N N . ILE A 1 194 ? 18.384 11.685 -55.036 1.00 83.81 194 ILE A N 1
ATOM 1506 C CA . ILE A 1 194 ? 17.700 12.363 -53.927 1.00 83.81 194 ILE A CA 1
ATOM 1507 C C . ILE A 1 194 ? 16.614 13.327 -54.445 1.00 83.81 194 ILE A C 1
ATOM 1509 O O . ILE A 1 194 ? 15.529 13.356 -53.864 1.00 83.81 194 ILE A O 1
ATOM 1513 N N . ARG A 1 195 ? 16.841 14.040 -55.564 1.00 83.31 195 ARG A N 1
ATOM 1514 C CA . ARG A 1 195 ? 15.814 14.853 -56.257 1.00 83.31 195 ARG A CA 1
ATOM 1515 C C . ARG A 1 195 ? 14.599 14.027 -56.668 1.00 83.31 195 ARG A C 1
ATOM 1517 O O . ARG A 1 195 ? 13.471 14.452 -56.439 1.00 83.31 195 ARG A O 1
ATOM 1524 N N . THR A 1 196 ? 14.816 12.837 -57.226 1.00 83.31 196 THR A N 1
ATOM 1525 C CA . THR A 1 196 ? 13.721 11.945 -57.639 1.00 83.31 196 THR A CA 1
ATOM 1526 C C . THR A 1 196 ? 12.944 11.390 -56.433 1.00 83.31 196 THR A C 1
ATOM 1528 O O . THR A 1 196 ? 11.742 11.147 -56.520 1.00 83.31 196 THR A O 1
ATOM 1531 N N . ALA A 1 197 ? 13.584 11.248 -55.265 1.00 80.06 197 ALA A N 1
ATOM 1532 C CA . ALA A 1 197 ? 12.919 10.816 -54.032 1.00 80.06 197 ALA A CA 1
ATOM 1533 C C . ALA A 1 197 ? 12.168 11.943 -53.281 1.00 80.06 197 ALA A C 1
ATOM 1535 O O . ALA A 1 197 ? 11.191 11.665 -52.565 1.00 80.06 197 ALA A O 1
ATOM 1536 N N . THR A 1 198 ? 12.627 13.198 -53.392 1.00 84.81 198 THR A N 1
ATOM 1537 C CA . THR A 1 198 ? 12.012 14.375 -52.756 1.00 84.81 198 THR A CA 1
ATOM 1538 C C . THR A 1 198 ? 12.463 15.714 -53.367 1.00 84.81 198 THR A C 1
ATOM 1540 O O . THR A 1 198 ? 13.602 15.875 -53.798 1.00 84.81 198 THR A O 1
ATOM 1543 N N . SER A 1 199 ? 11.590 16.724 -53.352 1.00 85.06 199 SER A N 1
ATOM 1544 C CA . SER A 1 199 ? 11.915 18.096 -53.779 1.00 85.06 199 SER A CA 1
ATOM 1545 C C . SER A 1 199 ? 12.738 18.880 -52.747 1.00 85.06 199 SER A C 1
ATOM 1547 O O . SER A 1 199 ? 13.444 19.826 -53.100 1.00 85.06 199 SER A O 1
ATOM 1549 N N . SER A 1 200 ? 12.673 18.501 -51.469 1.00 87.69 200 SER A N 1
ATOM 1550 C CA . SER A 1 200 ? 13.429 19.145 -50.395 1.00 87.69 200 SER A CA 1
ATOM 1551 C C . SER A 1 200 ? 13.679 18.202 -49.220 1.00 87.69 200 SER A C 1
ATOM 1553 O O . SER A 1 200 ? 12.930 17.264 -48.944 1.00 87.69 200 SER A O 1
ATOM 1555 N N . PHE A 1 201 ? 14.764 18.457 -48.501 1.00 87.38 201 PHE A N 1
ATOM 1556 C CA . PHE A 1 201 ? 15.153 17.706 -47.315 1.00 87.38 201 PHE A CA 1
ATOM 1557 C C . PHE A 1 201 ? 15.437 18.651 -46.159 1.00 87.38 201 PHE A C 1
ATOM 1559 O O . PHE A 1 201 ? 15.738 19.827 -46.356 1.00 87.38 201 PHE A O 1
ATOM 1566 N N . ALA A 1 202 ? 15.314 18.143 -44.941 1.00 87.75 202 ALA A N 1
ATOM 1567 C CA . ALA A 1 202 ? 15.546 18.912 -43.737 1.00 87.75 202 ALA A CA 1
ATOM 1568 C C . ALA A 1 202 ? 16.634 18.263 -42.887 1.00 87.75 202 ALA A C 1
ATOM 1570 O O . ALA A 1 202 ? 16.695 17.040 -42.759 1.00 87.75 202 ALA A O 1
ATOM 1571 N N . SER A 1 203 ? 17.466 19.114 -42.297 1.00 89.00 203 SER A N 1
ATOM 1572 C CA . SER A 1 203 ? 18.440 18.768 -41.273 1.00 89.00 203 SER A CA 1
ATOM 1573 C C . SER A 1 203 ? 18.005 19.384 -39.947 1.00 89.00 203 SER A C 1
ATOM 1575 O O . SER A 1 203 ? 17.633 20.560 -39.910 1.00 89.00 203 SER A O 1
ATOM 1577 N N . ALA A 1 204 ? 18.057 18.609 -38.868 1.00 89.38 204 ALA A N 1
ATOM 1578 C CA . ALA A 1 204 ? 17.902 19.082 -37.499 1.00 89.38 204 ALA A CA 1
ATOM 1579 C C . ALA A 1 204 ? 19.160 18.717 -36.700 1.00 89.38 204 ALA A C 1
ATOM 1581 O O . ALA A 1 204 ? 19.495 17.540 -36.564 1.00 89.38 204 ALA A O 1
ATOM 1582 N N . SER A 1 205 ? 19.860 19.732 -36.194 1.00 89.69 205 SER A N 1
ATOM 1583 C CA . SER A 1 205 ? 21.076 19.604 -35.392 1.00 89.69 205 SER A CA 1
ATOM 1584 C C . SER A 1 205 ? 20.763 19.892 -33.925 1.00 89.69 205 SER A C 1
ATOM 1586 O O . SER A 1 205 ? 20.306 20.985 -33.584 1.00 89.69 205 SER A O 1
ATOM 1588 N N . VAL A 1 206 ? 21.046 18.918 -33.063 1.00 89.44 206 VAL A N 1
ATOM 1589 C CA . VAL A 1 206 ? 20.865 18.974 -31.608 1.00 89.44 206 VAL A CA 1
ATOM 1590 C C . VAL A 1 206 ? 22.239 18.882 -30.951 1.00 89.44 206 VAL A C 1
ATOM 1592 O O . VAL A 1 206 ? 22.981 17.935 -31.208 1.00 89.44 206 VAL A O 1
ATOM 1595 N N . ILE A 1 207 ? 22.585 19.862 -30.116 1.00 89.19 207 ILE A N 1
ATOM 1596 C CA . ILE A 1 207 ? 23.839 19.897 -29.354 1.00 89.19 207 ILE A CA 1
ATOM 1597 C C . ILE A 1 207 ? 23.493 19.661 -27.884 1.00 89.19 207 ILE A C 1
ATOM 1599 O O . ILE A 1 207 ? 22.685 20.390 -27.312 1.00 89.19 207 ILE A O 1
ATOM 1603 N N . VAL A 1 208 ? 24.051 18.600 -27.301 1.00 88.56 208 VAL A N 1
ATOM 1604 C CA . VAL A 1 208 ? 23.645 18.081 -25.987 1.00 88.56 208 VAL A CA 1
ATOM 1605 C C . VAL A 1 208 ? 24.836 17.495 -25.230 1.00 88.56 208 VAL A C 1
ATOM 1607 O O . VAL A 1 208 ? 25.740 16.914 -25.832 1.00 88.56 208 VAL A O 1
ATOM 1610 N N . ASN A 1 209 ? 24.845 17.618 -23.903 1.00 86.75 209 ASN A N 1
ATOM 1611 C CA . ASN A 1 209 ? 25.825 16.938 -23.060 1.00 86.75 209 ASN A CA 1
ATOM 1612 C C . ASN A 1 209 ? 25.566 15.418 -23.053 1.00 86.75 209 ASN A C 1
ATOM 1614 O O . ASN A 1 209 ? 24.416 14.984 -22.993 1.00 86.75 209 ASN A O 1
ATOM 1618 N N . ALA A 1 210 ? 26.617 14.595 -23.059 1.00 84.06 210 ALA A N 1
ATOM 1619 C CA . ALA A 1 210 ? 26.500 13.137 -22.969 1.00 84.06 210 ALA A CA 1
ATOM 1620 C C . ALA A 1 210 ? 25.677 12.665 -21.752 1.00 84.06 210 ALA A C 1
ATOM 1622 O O . ALA A 1 210 ? 24.961 11.672 -21.853 1.00 84.06 210 ALA A O 1
ATOM 1623 N N . GLY A 1 211 ? 25.714 13.405 -20.636 1.00 78.06 211 GLY A N 1
ATOM 1624 C CA . GLY A 1 211 ? 24.903 13.135 -19.439 1.00 78.06 211 GLY A CA 1
ATOM 1625 C C . GLY A 1 211 ? 23.389 13.358 -19.600 1.00 78.06 211 GLY A C 1
ATOM 1626 O O . GLY A 1 211 ? 22.643 13.157 -18.646 1.00 78.06 211 GLY A O 1
ATOM 1627 N N . HIS A 1 212 ? 22.920 13.788 -20.775 1.00 83.50 212 HIS A N 1
ATOM 1628 C CA . HIS A 1 212 ? 21.502 13.992 -21.102 1.00 83.50 212 HIS A CA 1
ATOM 1629 C C . HIS A 1 212 ? 21.042 13.111 -22.282 1.00 83.50 212 HIS A C 1
ATOM 1631 O O . HIS A 1 212 ? 20.028 13.392 -22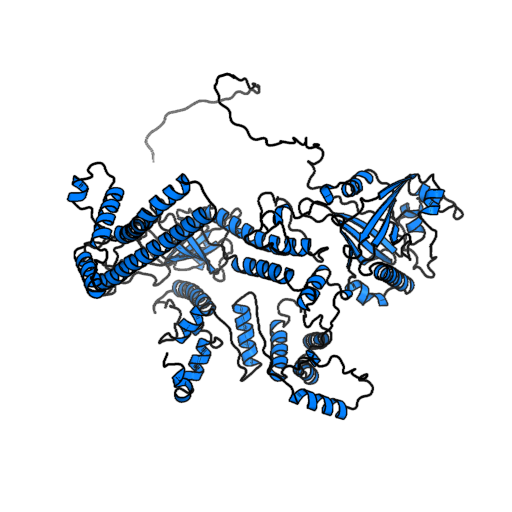.926 1.00 83.50 212 HIS A O 1
ATOM 1637 N N . VAL A 1 213 ? 21.794 12.040 -22.573 1.00 85.31 213 VAL A N 1
ATOM 1638 C CA . VAL A 1 213 ? 21.489 11.063 -23.625 1.00 85.31 213 VAL A CA 1
ATOM 1639 C C . VAL A 1 213 ? 21.465 9.651 -23.043 1.00 85.31 213 VAL A C 1
ATOM 1641 O O . VAL A 1 213 ? 22.499 9.073 -22.707 1.00 85.31 213 VAL A O 1
ATOM 1644 N N . THR A 1 214 ? 20.275 9.063 -22.984 1.00 83.19 214 THR A N 1
ATOM 1645 C CA . THR A 1 214 ? 20.061 7.709 -22.464 1.00 83.19 214 THR A CA 1
ATOM 1646 C C . THR A 1 214 ? 20.131 6.691 -23.603 1.00 83.19 214 THR A C 1
ATOM 1648 O O . THR A 1 214 ? 19.494 6.869 -24.637 1.00 83.19 214 THR A O 1
ATOM 1651 N N . GLN A 1 215 ? 20.916 5.618 -23.443 1.00 86.19 215 GLN A N 1
ATOM 1652 C CA . GLN A 1 215 ? 21.120 4.580 -24.468 1.00 86.19 215 GLN A CA 1
ATOM 1653 C C . GLN A 1 215 ? 20.803 3.170 -23.946 1.00 86.19 215 GLN A C 1
ATOM 1655 O O . GLN A 1 215 ? 21.152 2.811 -22.821 1.00 86.19 215 GLN A O 1
ATOM 1660 N N . VAL A 1 216 ? 20.153 2.355 -24.783 1.00 84.25 216 VAL A N 1
ATOM 1661 C CA . VAL A 1 216 ? 19.548 1.072 -24.394 1.00 84.25 216 VAL A CA 1
ATOM 1662 C C . VAL A 1 216 ? 19.812 0.015 -25.467 1.00 84.25 216 VAL A C 1
ATOM 1664 O O . VAL A 1 216 ? 19.327 0.121 -26.594 1.00 84.25 216 VAL A O 1
ATOM 1667 N N . TYR A 1 217 ? 20.539 -1.045 -25.112 1.00 87.12 217 TYR A N 1
ATOM 1668 C CA . TYR A 1 217 ? 20.920 -2.137 -26.018 1.00 87.12 217 TYR A CA 1
ATOM 1669 C C . TYR A 1 217 ? 20.116 -3.415 -25.695 1.00 87.12 217 TYR A C 1
ATOM 1671 O O . TYR A 1 217 ? 20.385 -4.044 -24.669 1.00 87.12 217 TYR A O 1
ATOM 1679 N N . PRO A 1 218 ? 19.128 -3.837 -26.517 1.00 81.00 218 PRO A N 1
ATOM 1680 C CA . PRO A 1 218 ? 18.211 -4.926 -26.166 1.00 81.00 218 PRO A CA 1
ATOM 1681 C C . PRO A 1 218 ? 18.920 -6.284 -25.997 1.00 81.00 218 PRO A C 1
ATOM 1683 O O . PRO A 1 218 ? 19.471 -6.803 -26.974 1.00 81.00 218 PRO A O 1
ATOM 1686 N N . PRO A 1 219 ? 18.870 -6.926 -24.810 1.00 76.06 219 PRO A N 1
ATOM 1687 C CA . PRO A 1 219 ? 19.599 -8.175 -24.565 1.00 76.06 219 PRO A CA 1
ATOM 1688 C C . PRO A 1 219 ? 19.190 -9.335 -25.482 1.00 76.06 219 PRO A C 1
ATOM 1690 O O . PRO A 1 219 ? 20.017 -10.184 -25.799 1.00 76.06 219 PRO A O 1
ATOM 1693 N N . SER A 1 220 ? 17.939 -9.355 -25.952 1.00 79.06 220 SER A N 1
ATOM 1694 C CA . SER A 1 220 ? 17.437 -10.342 -26.915 1.00 79.06 220 SER A CA 1
ATOM 1695 C C . SER A 1 220 ? 18.129 -10.245 -28.276 1.00 79.06 220 SER A C 1
ATOM 1697 O O . SER A 1 220 ? 18.414 -11.277 -28.878 1.00 79.06 220 SER A O 1
ATOM 1699 N N . PHE A 1 221 ? 18.453 -9.034 -28.736 1.00 87.44 221 PHE A N 1
ATOM 1700 C CA . PHE A 1 221 ? 19.216 -8.827 -29.964 1.00 87.44 221 PHE A CA 1
ATOM 1701 C C . PHE A 1 221 ? 20.699 -9.136 -29.732 1.00 87.44 221 PHE A C 1
ATOM 1703 O O . PHE A 1 221 ? 21.283 -9.965 -30.420 1.00 87.44 221 PHE A O 1
ATOM 1710 N N . TRP A 1 222 ? 21.316 -8.534 -28.712 1.00 87.44 222 TRP A N 1
ATOM 1711 C CA . TRP A 1 222 ? 22.760 -8.682 -28.492 1.00 87.44 222 TRP A CA 1
ATOM 1712 C C . TRP A 1 222 ? 23.174 -10.104 -28.088 1.00 87.44 222 TRP A C 1
ATOM 1714 O O . TRP A 1 222 ? 24.255 -10.548 -28.466 1.00 87.44 222 TRP A O 1
ATOM 1724 N N . GLY A 1 223 ? 22.299 -10.854 -27.408 1.00 82.69 223 GLY A N 1
ATOM 1725 C CA . GLY A 1 223 ? 22.484 -12.283 -27.135 1.00 82.69 223 GLY A CA 1
ATOM 1726 C C . GLY A 1 223 ? 22.298 -13.193 -28.356 1.00 82.69 223 GLY A C 1
ATOM 1727 O O . GLY A 1 223 ? 22.795 -14.314 -28.345 1.00 82.69 223 GLY A O 1
ATOM 1728 N N . SER A 1 224 ? 21.629 -12.721 -29.414 1.00 86.75 224 SER A N 1
ATOM 1729 C CA . SER A 1 224 ? 21.480 -13.439 -30.690 1.00 86.75 224 SER A CA 1
ATOM 1730 C C . SER A 1 224 ? 22.397 -12.911 -31.802 1.00 86.75 224 SER A C 1
ATOM 1732 O O . SER A 1 224 ? 22.422 -13.486 -32.882 1.00 86.75 224 SER A O 1
ATOM 1734 N N . LEU A 1 225 ? 23.232 -11.893 -31.545 1.00 88.88 225 LEU A N 1
ATOM 1735 C CA . LEU A 1 225 ? 24.094 -11.246 -32.550 1.00 88.88 225 LEU A CA 1
ATOM 1736 C C . LEU A 1 225 ? 24.933 -12.234 -33.386 1.00 88.88 225 LEU A C 1
ATOM 1738 O O . LEU A 1 225 ? 25.144 -12.006 -34.572 1.00 88.88 225 LEU A O 1
ATOM 1742 N N . ALA A 1 226 ? 25.380 -13.343 -32.794 1.00 87.56 226 ALA A N 1
ATOM 1743 C CA . ALA A 1 226 ? 26.165 -14.369 -33.481 1.00 87.56 226 ALA A CA 1
ATOM 1744 C C . ALA A 1 226 ? 25.402 -15.139 -34.584 1.00 87.56 226 ALA A C 1
ATOM 1746 O O . ALA A 1 226 ? 26.051 -15.790 -35.399 1.00 87.56 226 ALA A O 1
ATOM 1747 N N . THR A 1 227 ? 24.064 -15.078 -34.633 1.00 86.00 227 THR A N 1
ATOM 1748 C CA . THR A 1 227 ? 23.250 -15.742 -35.672 1.00 86.00 227 THR A CA 1
ATOM 1749 C C . THR A 1 227 ? 23.015 -14.878 -36.913 1.00 86.00 227 THR A C 1
ATOM 1751 O O . THR A 1 227 ? 22.463 -15.375 -37.889 1.00 86.00 227 THR A O 1
ATOM 1754 N N . PHE A 1 228 ? 23.400 -13.599 -36.889 1.00 85.12 228 PHE A N 1
ATOM 1755 C CA . PHE A 1 228 ? 23.256 -12.684 -38.027 1.00 85.12 228 PHE A CA 1
ATOM 1756 C C . PHE A 1 228 ? 24.463 -12.766 -38.980 1.00 85.12 228 PHE A C 1
ATOM 1758 O O . PHE A 1 228 ? 25.569 -13.082 -38.525 1.00 85.12 228 PHE A O 1
ATOM 1765 N N . PRO A 1 229 ? 24.307 -12.425 -40.275 1.00 87.19 229 PRO A N 1
ATOM 1766 C CA . PRO A 1 229 ? 25.418 -12.307 -41.220 1.00 87.19 229 PRO A CA 1
ATOM 1767 C C . PRO A 1 229 ? 26.552 -11.413 -40.701 1.00 87.19 229 PRO A C 1
ATOM 1769 O O . PRO A 1 229 ? 26.304 -10.357 -40.117 1.00 87.19 229 PRO A O 1
ATOM 1772 N N . THR A 1 230 ? 27.808 -11.802 -40.946 1.00 84.69 230 THR A N 1
ATOM 1773 C CA . THR A 1 230 ? 29.005 -11.110 -40.426 1.00 84.69 230 THR A CA 1
ATOM 1774 C C . THR A 1 230 ? 29.028 -9.616 -40.757 1.00 84.69 230 THR A C 1
ATOM 1776 O O . THR A 1 230 ? 29.407 -8.814 -39.910 1.00 84.69 230 THR A O 1
ATOM 1779 N N . SER A 1 231 ? 28.563 -9.231 -41.949 1.00 81.00 231 SER A N 1
ATOM 1780 C CA . SER A 1 231 ? 28.400 -7.834 -42.369 1.00 81.00 231 SER A CA 1
ATOM 1781 C C . SER A 1 231 ? 27.479 -7.048 -41.428 1.00 81.00 231 SER A C 1
ATOM 1783 O O . SER A 1 231 ? 27.872 -5.998 -40.923 1.00 81.00 231 SER A O 1
ATOM 1785 N N . LEU A 1 232 ? 26.294 -7.583 -41.115 1.00 85.00 232 LEU A N 1
ATOM 1786 C CA . LEU A 1 232 ? 25.353 -6.973 -40.171 1.00 85.00 232 LEU A CA 1
ATOM 1787 C C . LEU A 1 232 ? 25.911 -6.945 -38.741 1.00 85.00 232 LEU A C 1
ATOM 1789 O O . LEU A 1 232 ? 25.707 -5.963 -38.025 1.00 85.00 232 LEU A O 1
ATOM 1793 N N . GLN A 1 233 ? 26.669 -7.972 -38.332 1.00 87.50 233 GLN A N 1
ATOM 1794 C CA . GLN A 1 233 ? 27.343 -7.955 -37.032 1.00 87.50 233 GLN A CA 1
ATOM 1795 C C . GLN A 1 233 ? 28.384 -6.832 -36.926 1.00 87.50 233 GLN A C 1
ATOM 1797 O O . GLN A 1 233 ? 28.488 -6.208 -35.871 1.00 87.50 233 GLN A O 1
ATOM 1802 N N . THR A 1 234 ? 29.151 -6.581 -37.992 1.00 87.19 234 THR A N 1
ATOM 1803 C CA . THR A 1 234 ? 30.135 -5.491 -38.046 1.00 87.19 234 THR A CA 1
ATOM 1804 C C . THR A 1 234 ? 29.445 -4.133 -37.957 1.00 87.19 234 THR A C 1
ATOM 1806 O O . THR A 1 234 ? 29.771 -3.379 -37.049 1.00 87.19 234 THR A O 1
ATOM 1809 N N . ILE A 1 235 ? 28.412 -3.867 -38.773 1.00 88.12 235 ILE A N 1
ATOM 1810 C CA . ILE A 1 235 ? 27.629 -2.613 -38.707 1.00 88.12 235 ILE A CA 1
ATOM 1811 C C . ILE A 1 235 ? 27.191 -2.313 -37.269 1.00 88.12 235 ILE A C 1
ATOM 1813 O O . ILE A 1 235 ? 27.423 -1.222 -36.755 1.00 88.12 235 ILE A O 1
ATOM 1817 N N . VAL A 1 236 ? 26.566 -3.283 -36.598 1.00 91.25 236 VAL A N 1
ATOM 1818 C CA . VAL A 1 236 ? 25.998 -3.061 -35.262 1.00 91.25 236 VAL A CA 1
ATOM 1819 C C . VAL A 1 236 ? 27.083 -2.879 -34.191 1.00 91.25 236 VAL A C 1
ATOM 1821 O O . VAL A 1 236 ? 26.895 -2.088 -33.263 1.00 91.25 236 VAL A O 1
ATOM 1824 N N . ARG A 1 237 ? 28.240 -3.543 -34.327 1.00 90.62 237 ARG A N 1
ATOM 1825 C CA . ARG A 1 237 ? 29.410 -3.309 -33.461 1.00 90.62 237 ARG A CA 1
ATOM 1826 C C . ARG A 1 237 ? 30.009 -1.922 -33.686 1.00 90.62 237 ARG A C 1
ATOM 1828 O O . ARG A 1 237 ? 30.220 -1.214 -32.706 1.00 90.62 237 ARG A O 1
ATOM 1835 N N . ASP A 1 238 ? 30.214 -1.520 -34.935 1.00 88.94 238 ASP A N 1
ATOM 1836 C CA . ASP A 1 238 ? 30.838 -0.245 -35.301 1.00 88.94 238 ASP A CA 1
ATOM 1837 C C . ASP A 1 238 ? 29.955 0.949 -34.913 1.00 88.94 238 ASP A C 1
ATOM 1839 O O . ASP A 1 238 ? 30.440 1.922 -34.336 1.00 88.94 238 ASP A O 1
ATOM 1843 N N . VAL A 1 239 ? 28.638 0.853 -35.140 1.00 90.19 239 VAL A N 1
ATOM 1844 C CA . VAL A 1 239 ? 27.661 1.855 -34.685 1.00 90.19 239 VAL A CA 1
ATOM 1845 C C . VAL A 1 239 ? 27.674 1.975 -33.159 1.00 90.19 239 VAL A C 1
ATOM 1847 O O . VAL A 1 239 ? 27.767 3.089 -32.644 1.00 90.19 239 VAL A O 1
ATOM 1850 N N . ARG A 1 240 ? 27.640 0.855 -32.417 1.00 91.06 240 ARG A N 1
ATOM 1851 C CA . ARG A 1 240 ? 27.730 0.884 -30.945 1.00 91.06 240 ARG A CA 1
ATOM 1852 C C . ARG A 1 240 ? 29.055 1.487 -30.470 1.00 91.06 240 ARG A C 1
ATOM 1854 O O . ARG A 1 240 ? 29.038 2.305 -29.555 1.00 91.06 240 ARG A O 1
ATOM 1861 N N . ALA A 1 241 ? 30.177 1.116 -31.085 1.00 88.19 241 ALA A N 1
ATOM 1862 C CA . ALA A 1 241 ? 31.494 1.638 -30.732 1.00 88.19 241 ALA A CA 1
ATOM 1863 C C . ALA A 1 241 ? 31.583 3.155 -30.961 1.00 88.19 241 ALA A C 1
ATOM 1865 O O . ALA A 1 241 ? 32.057 3.870 -30.084 1.00 88.19 241 ALA A O 1
ATOM 1866 N N . LEU A 1 242 ? 31.059 3.663 -32.083 1.00 88.50 242 LEU A N 1
ATOM 1867 C CA . LEU A 1 242 ? 31.002 5.097 -32.382 1.00 88.50 242 LEU A CA 1
ATOM 1868 C C . LEU A 1 242 ? 30.108 5.866 -31.392 1.00 88.50 242 LEU A C 1
ATOM 1870 O O . LEU A 1 242 ? 30.479 6.954 -30.948 1.00 88.50 242 LEU A O 1
ATOM 1874 N N . ILE A 1 243 ? 28.964 5.295 -30.998 1.00 89.31 243 ILE A N 1
ATOM 1875 C CA . ILE A 1 243 ? 28.071 5.873 -29.980 1.00 89.31 243 ILE A CA 1
ATOM 1876 C C . ILE A 1 243 ? 28.759 5.898 -28.604 1.00 89.31 243 ILE A C 1
ATOM 1878 O O . ILE A 1 243 ? 28.827 6.955 -27.981 1.00 89.31 243 ILE A O 1
ATOM 1882 N N . GLN A 1 244 ? 29.333 4.779 -28.146 1.00 86.31 244 GLN A N 1
ATOM 1883 C CA . GLN A 1 244 ? 30.046 4.698 -26.862 1.00 86.31 244 GLN A CA 1
ATOM 1884 C C . GLN A 1 244 ? 31.302 5.591 -26.830 1.00 86.31 244 GLN A C 1
ATOM 1886 O O . GLN A 1 244 ? 31.570 6.229 -25.814 1.00 86.31 244 GLN A O 1
ATOM 1891 N N . GLN A 1 245 ? 32.044 5.705 -27.938 1.00 86.44 245 GLN A N 1
ATOM 1892 C CA . GLN A 1 245 ? 33.174 6.636 -28.062 1.00 86.44 245 GLN A CA 1
ATOM 1893 C C . GLN A 1 245 ? 32.726 8.105 -28.022 1.00 86.44 245 GLN A C 1
ATOM 1895 O O . GLN A 1 245 ? 33.494 8.958 -27.587 1.00 86.44 245 GLN A O 1
ATOM 1900 N N . SER A 1 246 ? 31.505 8.410 -28.468 1.00 84.19 246 SER A N 1
ATOM 1901 C CA . SER A 1 246 ? 30.963 9.773 -28.435 1.00 84.19 246 SER A CA 1
ATOM 1902 C C . SER A 1 246 ? 30.369 10.134 -27.071 1.00 84.19 246 SER A C 1
ATOM 1904 O O . SER A 1 246 ? 30.488 11.278 -26.662 1.00 84.19 246 SER A O 1
ATOM 1906 N N . LEU A 1 247 ? 29.771 9.174 -26.356 1.00 82.88 247 LEU A N 1
ATOM 1907 C CA . LEU A 1 247 ? 29.170 9.337 -25.022 1.00 82.88 247 LEU A CA 1
ATOM 1908 C C . LEU A 1 247 ? 30.208 9.220 -23.892 1.00 82.88 247 LEU A C 1
ATOM 1910 O O . LEU A 1 247 ? 30.103 8.358 -23.020 1.00 82.88 247 LEU A O 1
ATOM 1914 N N . GLN A 1 248 ? 31.226 10.082 -23.908 1.00 79.75 248 GLN A N 1
ATOM 1915 C CA . GLN A 1 248 ? 32.189 10.179 -22.806 1.00 79.75 248 GLN A CA 1
ATOM 1916 C C . GLN A 1 248 ? 31.682 11.146 -21.718 1.00 79.75 248 GLN A C 1
ATOM 1918 O O . GLN A 1 248 ? 30.966 12.099 -22.034 1.00 79.75 248 GLN A O 1
ATOM 1923 N N . PRO A 1 249 ? 32.045 10.958 -20.434 1.00 69.75 249 PRO A N 1
ATOM 1924 C CA . PRO A 1 249 ? 31.666 11.892 -19.376 1.00 69.75 249 PRO A CA 1
ATOM 1925 C C . PRO A 1 249 ? 32.051 13.338 -19.721 1.00 69.75 249 PRO A C 1
ATOM 1927 O O . PRO A 1 249 ? 33.175 13.607 -20.140 1.00 69.75 249 PRO A O 1
ATOM 1930 N N . HIS A 1 250 ? 31.102 14.260 -19.547 1.00 74.50 250 HIS A N 1
ATOM 1931 C CA . HIS A 1 250 ? 31.221 15.691 -19.864 1.00 74.50 250 HIS A CA 1
ATOM 1932 C C . HIS A 1 250 ? 31.479 16.055 -21.342 1.00 74.50 250 HIS A C 1
ATOM 1934 O O . HIS A 1 250 ? 31.688 17.232 -21.633 1.00 74.50 250 HIS A O 1
ATOM 1940 N N . SER A 1 251 ? 31.439 15.115 -22.296 1.00 83.56 251 SER A N 1
ATOM 1941 C CA . SER A 1 251 ? 31.531 15.482 -23.716 1.00 83.56 251 SER A CA 1
ATOM 1942 C C . SER A 1 251 ? 30.238 16.133 -24.211 1.00 83.56 251 SER A C 1
ATOM 1944 O O . SER A 1 251 ? 29.143 15.652 -23.911 1.00 83.56 251 SER A O 1
ATOM 1946 N N . VAL A 1 252 ? 30.366 17.174 -25.031 1.00 86.56 252 VAL A N 1
ATOM 1947 C CA . VAL A 1 252 ? 29.259 17.745 -25.808 1.00 86.56 252 VAL A CA 1
ATOM 1948 C C . VAL A 1 252 ? 29.174 17.016 -27.149 1.00 86.56 252 VAL A C 1
ATOM 1950 O O . VAL A 1 252 ? 30.188 16.823 -27.820 1.00 86.56 252 VAL A O 1
ATOM 1953 N N . ILE A 1 253 ? 27.968 16.597 -27.532 1.00 88.88 253 ILE A N 1
ATOM 1954 C CA . ILE A 1 253 ? 27.705 15.787 -28.722 1.00 88.88 253 ILE A CA 1
ATOM 1955 C C . ILE A 1 253 ? 26.738 16.524 -29.640 1.00 88.88 253 ILE A C 1
ATOM 1957 O O . ILE A 1 253 ? 25.659 16.945 -29.222 1.00 88.88 253 ILE A O 1
ATOM 1961 N N . LYS A 1 254 ? 27.109 16.619 -30.916 1.00 90.06 254 LYS A N 1
ATOM 1962 C CA . LYS A 1 254 ? 26.262 17.132 -31.990 1.00 90.06 254 LYS A CA 1
ATOM 1963 C C . LYS A 1 254 ? 25.604 15.967 -32.727 1.00 90.06 254 LYS A C 1
ATOM 1965 O O . LYS A 1 254 ? 26.269 15.244 -33.469 1.00 90.06 254 LYS A O 1
ATOM 1970 N N . TRP A 1 255 ? 24.301 15.801 -32.543 1.00 91.06 255 TRP A N 1
ATOM 1971 C CA . TRP A 1 255 ? 23.474 14.864 -33.303 1.00 91.06 255 TRP A CA 1
ATOM 1972 C C . TRP A 1 255 ? 22.862 15.600 -34.489 1.00 91.06 255 TRP A C 1
ATOM 1974 O O . TRP A 1 255 ? 22.234 16.639 -34.294 1.00 91.06 255 TRP A O 1
ATOM 1984 N N . VAL A 1 256 ? 23.008 15.071 -35.704 1.00 90.25 256 VAL A N 1
ATOM 1985 C CA . VAL A 1 256 ? 22.351 15.637 -36.893 1.00 90.25 256 VAL A CA 1
ATOM 1986 C C . VAL A 1 256 ? 21.436 14.591 -37.518 1.00 90.25 256 VAL A C 1
ATOM 1988 O O . VAL A 1 256 ? 21.879 13.512 -37.916 1.00 90.25 256 VAL A O 1
ATOM 1991 N N . VAL A 1 257 ? 20.148 14.919 -37.581 1.00 89.88 257 VAL A N 1
ATOM 1992 C CA . VAL A 1 257 ? 19.081 14.107 -38.173 1.00 89.88 257 VAL A CA 1
ATOM 1993 C C . VAL A 1 257 ? 18.743 14.683 -39.542 1.00 89.88 257 VAL A C 1
ATOM 1995 O O . VAL A 1 257 ? 18.349 15.845 -39.624 1.00 89.88 257 VAL A O 1
ATOM 1998 N N . ILE A 1 258 ? 18.862 13.884 -40.607 1.00 88.56 258 ILE A N 1
ATOM 1999 C CA . ILE A 1 258 ? 18.511 14.297 -41.975 1.00 88.56 258 ILE A CA 1
ATOM 2000 C C . ILE A 1 258 ? 17.405 13.395 -42.532 1.00 88.56 258 ILE A C 1
ATOM 2002 O O . ILE A 1 258 ? 17.556 12.175 -42.575 1.00 88.56 258 ILE A O 1
ATOM 2006 N N . SER A 1 259 ? 16.305 13.984 -43.003 1.00 87.56 259 SER A N 1
ATOM 2007 C CA . SER A 1 259 ? 15.191 13.257 -43.636 1.00 87.56 259 SER A CA 1
ATOM 2008 C C . SER A 1 259 ? 14.455 14.134 -44.667 1.00 87.56 259 SER A C 1
ATOM 2010 O O . SER A 1 259 ? 14.713 15.338 -44.731 1.00 87.56 259 SER A O 1
ATOM 2012 N N . PRO A 1 260 ? 13.523 13.594 -45.481 1.00 85.38 260 PRO A N 1
ATOM 2013 C CA . PRO A 1 260 ? 12.731 14.404 -46.407 1.00 85.38 260 PRO A CA 1
ATOM 2014 C C . PRO A 1 260 ? 11.922 15.478 -45.671 1.00 85.38 260 PRO A C 1
ATOM 2016 O O . PRO A 1 260 ? 11.338 15.206 -44.616 1.00 85.38 260 PRO A O 1
ATOM 2019 N N . ALA A 1 261 ? 11.836 16.675 -46.250 1.00 83.44 261 ALA A N 1
ATOM 2020 C CA . ALA A 1 261 ? 11.020 17.755 -45.712 1.00 83.44 261 ALA A CA 1
ATOM 2021 C C . ALA A 1 261 ? 9.543 17.467 -46.030 1.00 83.44 261 ALA A C 1
ATOM 2023 O O . ALA A 1 261 ? 9.032 17.773 -47.104 1.00 83.44 261 ALA A O 1
ATOM 2024 N N . THR A 1 262 ? 8.868 16.797 -45.099 1.00 77.81 262 THR A N 1
ATOM 2025 C CA . THR A 1 262 ? 7.442 16.464 -45.212 1.00 77.81 262 THR A CA 1
ATOM 2026 C C . THR A 1 262 ? 6.561 17.641 -44.797 1.00 77.81 262 THR A C 1
ATOM 2028 O O . THR A 1 262 ? 6.988 18.524 -44.052 1.00 77.81 262 THR A O 1
ATOM 2031 N N . GLU A 1 263 ? 5.313 17.666 -45.267 1.00 71.81 263 GLU A N 1
ATOM 2032 C CA . GLU A 1 263 ? 4.357 18.695 -44.857 1.00 71.81 263 GLU A CA 1
ATOM 2033 C C . GLU A 1 263 ? 4.190 18.705 -43.327 1.00 71.81 263 GLU A C 1
ATOM 2035 O O . GLU A 1 263 ? 4.106 17.660 -42.676 1.00 71.81 263 GLU A O 1
ATOM 2040 N N . GLY A 1 264 ? 4.223 19.901 -42.737 1.00 68.69 264 GLY A N 1
ATOM 2041 C CA . GLY A 1 264 ? 4.210 20.075 -41.286 1.00 68.69 264 GLY A CA 1
ATOM 2042 C C . GLY A 1 264 ? 5.513 19.704 -40.561 1.00 68.69 264 GLY A C 1
ATOM 2043 O O . GLY A 1 264 ? 5.542 19.839 -39.341 1.00 68.69 264 GLY A O 1
ATOM 2044 N N . TRP A 1 265 ? 6.593 19.297 -41.251 1.00 73.31 265 TRP A N 1
ATOM 2045 C CA . TRP A 1 265 ? 7.892 18.988 -40.623 1.00 73.31 265 TRP A CA 1
ATOM 2046 C C . TRP A 1 265 ? 8.363 20.103 -39.688 1.00 73.31 265 TRP A C 1
ATOM 2048 O O . TRP A 1 265 ? 8.696 19.826 -38.539 1.00 73.31 265 TRP A O 1
ATOM 2058 N N . ASN A 1 266 ? 8.320 21.356 -40.155 1.00 70.69 266 ASN A N 1
ATOM 2059 C CA . ASN A 1 266 ? 8.737 22.523 -39.377 1.00 70.69 266 ASN A CA 1
ATOM 2060 C C . ASN A 1 266 ? 7.989 22.569 -38.036 1.00 70.69 266 ASN A C 1
ATOM 2062 O O . ASN A 1 266 ? 8.634 22.504 -36.996 1.00 70.69 266 ASN A O 1
ATOM 2066 N N . LYS A 1 267 ? 6.647 22.489 -38.050 1.00 70.44 267 LYS A N 1
ATOM 2067 C CA . LYS A 1 267 ? 5.806 22.492 -36.837 1.00 70.44 267 LYS A CA 1
ATOM 2068 C C . LYS A 1 267 ? 6.203 21.417 -35.810 1.00 70.44 267 LYS A C 1
ATOM 2070 O O . LYS A 1 267 ? 6.065 21.654 -34.617 1.00 70.44 267 LYS A O 1
ATOM 2075 N N . ARG A 1 268 ? 6.717 20.256 -36.246 1.00 70.75 268 ARG A N 1
ATOM 2076 C CA . ARG A 1 268 ? 7.178 19.171 -35.350 1.00 70.75 268 ARG A CA 1
ATOM 2077 C C . ARG A 1 268 ? 8.508 19.469 -34.649 1.00 70.75 268 ARG A C 1
ATOM 2079 O O . ARG A 1 268 ? 8.792 18.852 -33.630 1.00 70.75 268 ARG A O 1
ATOM 2086 N N . TRP A 1 269 ? 9.320 20.375 -35.193 1.00 76.44 269 TRP A N 1
ATOM 2087 C CA . TRP A 1 269 ? 10.630 20.751 -34.646 1.00 76.44 269 TRP A CA 1
ATOM 2088 C C . TRP A 1 269 ? 10.682 22.179 -34.097 1.00 76.44 269 TRP A C 1
ATOM 2090 O O . TRP A 1 269 ? 11.501 22.459 -33.227 1.00 76.44 269 TRP A O 1
ATOM 2100 N N . ASP A 1 270 ? 9.799 23.069 -34.555 1.00 72.62 270 ASP A N 1
ATOM 2101 C CA . ASP A 1 270 ? 9.642 24.436 -34.048 1.00 72.62 270 ASP A CA 1
ATOM 2102 C C . ASP A 1 270 ? 9.276 24.442 -32.556 1.00 72.62 270 ASP A C 1
ATOM 2104 O O . ASP A 1 270 ? 9.717 25.317 -31.814 1.00 72.62 270 ASP A O 1
ATOM 2108 N N . LEU A 1 271 ? 8.570 23.409 -32.087 1.00 70.81 271 LEU A N 1
ATOM 2109 C CA . LEU A 1 271 ? 8.290 23.179 -30.669 1.00 70.81 271 LEU A CA 1
ATOM 2110 C C . LEU A 1 271 ? 9.585 23.079 -29.838 1.00 70.81 271 LEU A C 1
ATOM 2112 O O . LEU A 1 271 ? 9.719 23.788 -28.843 1.00 70.81 271 LEU A O 1
ATOM 2116 N N . PHE A 1 272 ? 10.595 22.324 -30.292 1.00 73.25 272 PHE A N 1
ATOM 2117 C CA . PHE A 1 272 ? 11.913 22.234 -29.632 1.00 73.25 272 PHE A CA 1
ATOM 2118 C C . PHE A 1 272 ? 12.788 23.497 -29.774 1.00 73.25 272 PHE A C 1
ATOM 2120 O O . PHE A 1 272 ? 13.922 23.526 -29.290 1.00 73.25 272 PHE A O 1
ATOM 2127 N N . LYS A 1 273 ? 12.290 24.550 -30.436 1.00 74.44 273 LYS A N 1
ATOM 2128 C CA . LYS A 1 273 ? 12.903 25.889 -30.427 1.00 74.44 273 LYS A CA 1
ATOM 2129 C C . LYS A 1 273 ? 12.275 26.806 -29.378 1.00 74.44 273 LYS A C 1
ATOM 2131 O O . LYS A 1 273 ? 12.859 27.843 -29.068 1.00 74.44 273 LYS A O 1
ATOM 2136 N N . SER A 1 274 ? 11.105 26.451 -28.838 1.00 71.25 274 SER A N 1
ATOM 2137 C CA . SER A 1 274 ? 10.469 27.220 -27.771 1.00 71.25 274 SER A CA 1
ATOM 2138 C C . SER A 1 274 ? 11.284 27.143 -26.481 1.00 71.25 274 SER A C 1
ATOM 2140 O O . SER A 1 274 ? 11.815 26.092 -26.118 1.00 71.25 274 SER A O 1
ATOM 2142 N N . ARG A 1 275 ? 11.339 28.257 -25.744 1.00 61.88 275 ARG A N 1
ATOM 2143 C CA . ARG A 1 275 ? 11.891 28.275 -24.383 1.00 61.88 275 ARG A CA 1
ATOM 2144 C C . ARG A 1 275 ? 10.992 27.546 -23.389 1.00 61.88 275 ARG A C 1
ATOM 2146 O O . ARG A 1 275 ? 11.502 27.056 -22.390 1.00 61.88 275 ARG A O 1
ATOM 2153 N N . ASP A 1 276 ? 9.695 27.429 -23.658 1.00 61.28 276 ASP A N 1
ATOM 2154 C CA . ASP A 1 276 ? 8.758 26.815 -22.712 1.00 61.28 276 ASP A CA 1
ATOM 2155 C C . ASP A 1 276 ? 8.899 25.288 -22.641 1.00 61.28 276 ASP A C 1
ATOM 2157 O O . ASP A 1 276 ? 8.670 24.712 -21.585 1.00 61.28 276 ASP A O 1
ATOM 2161 N N . ILE A 1 277 ? 9.439 24.650 -23.689 1.00 59.50 277 ILE A N 1
ATOM 2162 C CA . ILE A 1 277 ? 9.891 23.244 -23.669 1.00 59.50 277 ILE A CA 1
ATOM 2163 C C . ILE A 1 277 ? 11.085 23.008 -22.712 1.00 59.50 277 ILE A C 1
ATOM 2165 O O . ILE A 1 277 ? 11.391 21.867 -22.363 1.00 59.50 277 ILE A O 1
ATOM 2169 N N . ARG A 1 278 ? 11.740 24.078 -22.238 1.00 58.28 278 ARG A N 1
ATOM 2170 C CA . ARG A 1 278 ? 12.776 24.027 -21.191 1.00 58.28 278 ARG A CA 1
ATOM 2171 C C . ARG A 1 278 ? 12.240 24.290 -19.781 1.00 58.28 278 ARG A C 1
ATOM 2173 O O . ARG A 1 278 ? 13.013 24.211 -18.828 1.00 58.28 278 ARG A O 1
ATOM 2180 N N . ARG A 1 279 ? 10.950 24.614 -19.612 1.00 59.47 279 ARG A N 1
ATOM 2181 C CA . ARG A 1 279 ? 10.318 24.541 -18.284 1.00 59.47 279 ARG A CA 1
ATOM 2182 C C . ARG A 1 279 ? 10.213 23.064 -17.907 1.00 59.47 279 ARG A C 1
ATOM 2184 O O . ARG A 1 279 ? 9.986 22.219 -18.770 1.00 59.47 279 ARG A O 1
ATOM 2191 N N . GLY A 1 280 ? 10.420 22.739 -16.633 1.00 63.28 280 GLY A N 1
ATOM 2192 C CA . GLY A 1 280 ? 10.396 21.347 -16.186 1.00 63.28 280 GLY A CA 1
ATOM 2193 C C . GLY A 1 280 ? 9.020 20.727 -16.422 1.00 63.28 280 GLY A C 1
ATOM 2194 O O . GLY A 1 280 ? 8.035 21.227 -15.882 1.00 63.28 280 GLY A O 1
ATOM 2195 N N . ALA A 1 281 ? 8.958 19.616 -17.163 1.00 66.25 281 ALA A N 1
ATOM 2196 C CA . ALA A 1 281 ? 7.717 18.906 -17.515 1.00 66.25 281 ALA A CA 1
ATOM 2197 C C . ALA A 1 281 ? 6.954 18.306 -16.311 1.00 66.25 281 ALA A C 1
ATOM 2199 O O . ALA A 1 281 ? 5.951 17.624 -16.482 1.00 66.25 281 ALA A O 1
ATOM 2200 N N . TYR A 1 282 ? 7.448 18.552 -15.095 1.00 75.00 282 TYR A N 1
ATOM 2201 C CA . TYR A 1 282 ? 6.893 18.095 -13.826 1.00 75.00 282 TYR A CA 1
ATOM 2202 C C . TYR A 1 282 ? 6.687 19.242 -12.825 1.00 75.00 282 TYR A C 1
ATOM 2204 O O . TYR A 1 282 ? 6.426 18.988 -11.653 1.00 75.00 282 TYR A O 1
ATOM 2212 N N . GLN A 1 283 ? 6.789 20.506 -13.263 1.00 70.19 283 GLN A N 1
ATOM 2213 C CA . GLN A 1 283 ? 6.617 21.674 -12.388 1.00 70.19 283 GLN A CA 1
ATOM 2214 C C . GLN A 1 283 ? 5.252 21.665 -11.672 1.00 70.19 283 GLN A C 1
ATOM 2216 O O . GLN A 1 283 ? 5.180 22.049 -10.510 1.00 70.19 283 GLN A O 1
ATOM 2221 N N . ALA A 1 284 ? 4.201 21.150 -12.322 1.00 68.88 284 ALA A N 1
ATOM 2222 C CA . ALA A 1 284 ? 2.871 20.970 -11.730 1.00 68.88 284 ALA A CA 1
ATOM 2223 C C . ALA A 1 284 ? 2.835 19.989 -10.537 1.00 68.88 284 ALA A C 1
ATOM 2225 O O . ALA A 1 284 ? 1.935 20.081 -9.705 1.00 68.88 284 ALA A O 1
ATOM 2226 N N . PHE A 1 285 ? 3.813 19.080 -10.429 1.00 72.38 285 PHE A N 1
ATOM 2227 C CA . PHE A 1 285 ? 3.958 18.140 -9.311 1.00 72.38 285 PHE A CA 1
ATOM 2228 C C . PHE A 1 285 ? 4.922 18.650 -8.233 1.00 72.38 285 PHE A C 1
ATOM 2230 O O . PHE A 1 285 ? 4.744 18.327 -7.065 1.00 72.38 285 PHE A O 1
ATOM 2237 N N . THR A 1 286 ? 5.933 19.455 -8.590 1.00 71.69 286 THR A N 1
ATOM 2238 C CA . THR A 1 286 ? 6.944 19.933 -7.624 1.00 71.69 286 THR A CA 1
ATOM 2239 C C . THR A 1 286 ? 6.612 21.270 -6.956 1.00 71.69 286 THR A C 1
ATOM 2241 O O . THR A 1 286 ? 7.368 21.719 -6.096 1.00 71.69 286 THR A O 1
ATOM 2244 N N . CYS A 1 287 ? 5.480 21.904 -7.285 1.00 68.50 287 CYS A N 1
ATOM 2245 C CA . CYS A 1 287 ? 5.045 23.177 -6.692 1.00 68.50 287 CYS A CA 1
ATOM 2246 C C . CYS A 1 287 ? 4.944 23.174 -5.154 1.00 68.50 287 CYS A C 1
ATOM 2248 O O . CYS A 1 287 ? 5.140 24.226 -4.546 1.00 68.50 287 CYS A O 1
ATOM 2250 N N . ALA A 1 288 ? 4.658 22.027 -4.527 1.00 66.12 288 ALA A N 1
ATOM 2251 C CA . ALA A 1 288 ? 4.593 21.882 -3.069 1.00 66.12 288 ALA A CA 1
ATOM 2252 C C . ALA A 1 288 ? 5.883 21.310 -2.437 1.00 66.12 288 ALA A C 1
ATOM 2254 O O . ALA A 1 288 ? 6.011 21.293 -1.210 1.00 66.12 288 ALA A O 1
ATOM 2255 N N . CYS A 1 289 ? 6.865 20.891 -3.243 1.00 74.81 289 CYS A N 1
ATOM 2256 C CA . CYS A 1 289 ? 8.161 20.429 -2.750 1.00 74.81 289 CYS A CA 1
ATOM 2257 C C . CYS A 1 289 ? 8.988 21.584 -2.166 1.00 74.81 289 CYS A C 1
ATOM 2259 O O . CYS A 1 289 ? 8.899 22.739 -2.597 1.00 74.81 289 CYS A O 1
ATOM 2261 N N . ARG A 1 290 ? 9.877 21.277 -1.215 1.00 69.25 290 ARG A N 1
ATOM 2262 C CA . ARG A 1 290 ? 10.744 22.289 -0.590 1.00 69.25 290 ARG A CA 1
ATOM 2263 C C . ARG A 1 290 ? 11.674 22.908 -1.637 1.00 69.25 290 ARG A C 1
ATOM 2265 O O . ARG A 1 290 ? 12.467 22.226 -2.273 1.00 69.25 290 ARG A O 1
ATOM 2272 N N . GLY A 1 291 ? 11.531 24.216 -1.860 1.00 65.44 291 GLY A N 1
ATOM 2273 C CA . GLY A 1 291 ? 12.275 24.936 -2.902 1.00 65.44 291 GLY A CA 1
ATOM 2274 C C . GLY A 1 291 ? 11.991 24.473 -4.340 1.00 65.44 291 GLY A C 1
ATOM 2275 O O . GLY A 1 291 ? 12.770 24.803 -5.229 1.00 65.44 291 GLY A O 1
ATOM 2276 N N . GLY A 1 292 ? 10.917 23.709 -4.578 1.00 67.31 292 GLY A N 1
ATOM 2277 C CA . GLY A 1 292 ? 10.604 23.119 -5.885 1.00 67.31 292 GLY A CA 1
ATOM 2278 C C . GLY A 1 292 ? 11.473 21.918 -6.283 1.00 67.31 292 GLY A C 1
ATOM 2279 O O . GLY A 1 292 ? 11.435 21.507 -7.444 1.00 67.31 292 GLY A O 1
ATOM 2280 N N . ASN A 1 293 ? 12.264 21.364 -5.356 1.00 78.94 293 ASN A N 1
ATOM 2281 C CA . ASN A 1 293 ? 13.154 20.236 -5.620 1.00 78.94 293 ASN A CA 1
ATOM 2282 C C . ASN A 1 293 ? 12.374 18.932 -5.867 1.00 78.94 293 ASN A C 1
ATOM 2284 O O . ASN A 1 293 ? 11.534 18.533 -5.064 1.00 78.94 293 ASN A O 1
ATOM 2288 N N . ILE A 1 294 ? 12.683 18.233 -6.960 1.00 80.06 294 ILE A N 1
ATOM 2289 C CA . ILE A 1 294 ? 12.013 16.979 -7.329 1.00 80.06 294 ILE A CA 1
ATOM 2290 C C . ILE A 1 294 ? 12.427 15.801 -6.441 1.00 80.06 294 ILE A C 1
ATOM 2292 O O . ILE A 1 294 ? 11.635 14.885 -6.241 1.00 80.06 294 ILE A O 1
ATOM 2296 N N . ASP A 1 295 ? 13.624 15.840 -5.849 1.00 82.69 295 ASP A N 1
ATOM 2297 C CA . ASP A 1 295 ? 14.088 14.795 -4.930 1.00 82.69 295 ASP A CA 1
ATOM 2298 C C . ASP A 1 295 ? 13.442 14.896 -3.533 1.00 82.69 295 ASP A C 1
ATOM 2300 O O . ASP A 1 295 ? 13.508 13.937 -2.765 1.00 82.69 295 ASP A O 1
ATOM 2304 N N . ASP A 1 296 ? 12.758 16.008 -3.229 1.00 83.75 296 ASP A N 1
ATOM 2305 C CA . ASP A 1 296 ? 11.894 16.180 -2.050 1.00 83.75 296 ASP A CA 1
ATOM 2306 C C . ASP A 1 296 ? 10.435 15.723 -2.296 1.00 83.75 296 ASP A C 1
ATOM 2308 O O . ASP A 1 296 ? 9.609 15.817 -1.390 1.00 83.75 296 ASP A O 1
ATOM 2312 N N . LEU A 1 297 ? 10.090 15.224 -3.493 1.00 85.56 297 LEU A N 1
ATOM 2313 C CA . LEU A 1 297 ? 8.737 14.743 -3.809 1.00 85.56 297 LEU A CA 1
ATOM 2314 C C . LEU A 1 297 ? 8.378 13.504 -2.961 1.00 85.56 297 LEU A C 1
ATOM 2316 O O . LEU A 1 297 ? 9.176 12.568 -2.835 1.00 85.56 297 LEU A O 1
ATOM 2320 N N . ASP A 1 298 ? 7.174 13.493 -2.390 1.00 85.62 298 ASP A N 1
ATOM 2321 C CA . ASP A 1 298 ? 6.632 12.397 -1.580 1.00 85.62 298 ASP A CA 1
ATOM 2322 C C . ASP A 1 298 ? 5.110 12.205 -1.796 1.00 85.62 298 ASP A C 1
ATOM 2324 O O . ASP A 1 298 ? 4.490 12.841 -2.652 1.00 85.62 298 ASP A O 1
ATOM 2328 N N . TYR A 1 299 ? 4.504 11.269 -1.058 1.00 85.06 299 TYR A N 1
ATOM 2329 C CA . TYR A 1 299 ? 3.077 10.931 -1.174 1.00 85.06 299 TYR A CA 1
ATOM 2330 C C . TYR A 1 299 ? 2.135 12.022 -0.629 1.00 85.06 299 TYR A C 1
ATOM 2332 O O . TYR A 1 299 ? 1.000 12.126 -1.084 1.00 85.06 299 TYR A O 1
ATOM 2340 N N . GLU A 1 300 ? 2.580 12.819 0.345 1.00 83.50 300 GLU A N 1
ATOM 2341 C CA . GLU A 1 300 ? 1.781 13.857 1.011 1.00 83.50 300 GLU A CA 1
ATOM 2342 C C . GLU A 1 300 ? 1.897 15.218 0.300 1.00 83.50 300 GLU A C 1
ATOM 2344 O O . GLU A 1 300 ? 0.973 16.027 0.380 1.00 83.50 300 GLU A O 1
ATOM 2349 N N . ASN A 1 301 ? 2.999 15.464 -0.421 1.00 83.62 301 ASN A N 1
ATOM 2350 C CA . ASN A 1 301 ? 3.260 16.713 -1.145 1.00 83.62 301 ASN A CA 1
ATOM 2351 C C . ASN A 1 301 ? 2.996 16.662 -2.668 1.00 83.62 301 ASN A C 1
ATOM 2353 O O . ASN A 1 301 ? 3.135 17.681 -3.340 1.00 83.62 301 ASN A O 1
ATOM 2357 N N . THR A 1 302 ? 2.552 15.526 -3.220 1.00 80.12 302 THR A N 1
ATOM 2358 C CA . THR A 1 302 ? 2.163 15.424 -4.640 1.00 80.12 302 THR A CA 1
ATOM 2359 C C . THR A 1 302 ? 0.822 16.124 -4.920 1.00 80.12 302 THR A C 1
ATOM 2361 O O . THR A 1 302 ? -0.222 15.721 -4.406 1.00 80.12 302 THR A O 1
ATOM 2364 N N . THR A 1 303 ? 0.829 17.133 -5.795 1.00 71.31 303 THR A N 1
ATOM 2365 C CA . THR A 1 303 ? -0.363 17.856 -6.283 1.00 71.31 303 THR A CA 1
ATOM 2366 C C . THR A 1 303 ? -1.038 17.172 -7.483 1.00 71.31 303 THR A C 1
ATOM 2368 O O . THR A 1 303 ? -0.375 16.555 -8.316 1.00 71.31 303 THR A O 1
ATOM 2371 N N . PHE A 1 304 ? -2.372 17.285 -7.590 1.00 67.88 304 PHE A N 1
ATOM 2372 C CA . PHE A 1 304 ? -3.189 16.515 -8.551 1.00 67.88 304 PHE A CA 1
ATOM 2373 C C . PHE A 1 304 ? -4.223 17.316 -9.357 1.00 67.88 304 PHE A C 1
ATOM 2375 O O . PHE A 1 304 ? -4.920 16.722 -10.185 1.00 67.88 304 PHE A O 1
ATOM 2382 N N . ASP A 1 305 ? -4.362 18.616 -9.102 1.00 58.69 305 ASP A N 1
ATOM 2383 C CA . ASP A 1 305 ? -5.600 19.352 -9.393 1.00 58.69 305 ASP A CA 1
ATOM 2384 C C . ASP A 1 305 ? -5.896 19.534 -10.895 1.00 58.69 305 ASP A C 1
ATOM 2386 O O . ASP A 1 305 ? -7.061 19.523 -11.288 1.00 58.69 305 ASP A O 1
ATOM 2390 N N . ASP A 1 306 ? -4.857 19.581 -11.739 1.00 55.69 306 ASP A N 1
ATOM 2391 C CA . ASP A 1 306 ? -4.957 19.778 -13.198 1.00 55.69 306 ASP A CA 1
ATOM 2392 C C . ASP A 1 306 ? -4.730 18.495 -14.036 1.00 55.69 306 ASP A C 1
ATOM 2394 O O . ASP A 1 306 ? -4.616 18.553 -15.264 1.00 55.69 306 ASP A O 1
ATOM 2398 N N . VAL A 1 307 ? -4.622 17.313 -13.413 1.00 58.97 307 VAL A N 1
ATOM 2399 C CA . VAL A 1 307 ? -4.304 16.068 -14.144 1.00 58.97 307 VAL A CA 1
ATOM 2400 C C . VAL A 1 307 ? -5.556 15.472 -14.793 1.00 58.97 307 VAL A C 1
ATOM 2402 O O . VAL A 1 307 ? -6.337 14.789 -14.124 1.00 58.97 307 VAL A O 1
ATOM 2405 N N . ASP A 1 308 ? -5.709 15.670 -16.107 1.00 52.66 308 ASP A N 1
ATOM 2406 C CA . ASP A 1 308 ? -6.679 14.940 -16.935 1.00 52.66 308 ASP A CA 1
ATOM 2407 C C . ASP A 1 308 ? -6.380 13.427 -16.919 1.00 52.66 308 ASP A C 1
ATOM 2409 O O . ASP A 1 308 ? -5.233 12.987 -17.007 1.00 52.66 308 ASP A O 1
ATOM 2413 N N . ARG A 1 309 ? -7.441 12.630 -16.768 1.00 57.66 309 ARG A N 1
ATOM 2414 C CA . ARG A 1 309 ? -7.422 11.168 -16.587 1.00 57.66 309 ARG A CA 1
ATOM 2415 C C . ARG A 1 309 ? -8.315 10.448 -17.595 1.00 57.66 309 ARG A C 1
ATOM 2417 O O . ARG A 1 309 ? -8.686 9.297 -17.373 1.00 57.66 309 ARG A O 1
ATOM 2424 N N . THR A 1 310 ? -8.745 11.148 -18.644 1.00 46.09 310 THR A N 1
ATOM 2425 C CA . THR A 1 310 ? -9.624 10.591 -19.677 1.00 46.09 310 THR A CA 1
ATOM 2426 C C . THR A 1 310 ? -8.893 9.658 -20.642 1.00 46.09 310 THR A C 1
ATOM 2428 O O . THR A 1 310 ? -9.540 8.784 -21.220 1.00 46.09 310 THR A O 1
ATOM 2431 N N . ASP A 1 311 ? -7.568 9.787 -20.776 1.00 39.03 311 ASP A N 1
ATOM 2432 C CA . ASP A 1 311 ? -6.747 8.898 -21.603 1.00 39.03 311 ASP A CA 1
ATOM 2433 C C . ASP A 1 311 ? -6.076 7.764 -20.800 1.00 39.03 311 ASP A C 1
ATOM 2435 O O . ASP A 1 311 ? -6.002 7.747 -19.571 1.00 39.03 311 ASP A O 1
ATOM 2439 N N . SER A 1 312 ? -5.667 6.744 -21.542 1.00 38.09 312 SER A N 1
ATOM 2440 C CA . SER A 1 312 ? -5.429 5.378 -21.105 1.00 38.09 312 SER A CA 1
ATOM 2441 C C . SER A 1 312 ? -4.142 5.160 -20.303 1.00 38.09 312 SER A C 1
ATOM 2443 O O . SER A 1 312 ? -3.155 5.884 -20.417 1.00 38.09 312 SER A O 1
ATOM 2445 N N . CYS A 1 313 ? -4.127 4.080 -19.511 1.00 38.84 313 CYS A N 1
ATOM 2446 C CA . CYS A 1 313 ? -2.936 3.628 -18.797 1.00 38.84 313 CYS A CA 1
ATOM 2447 C C . CYS A 1 313 ? -1.782 3.354 -19.777 1.00 38.84 313 CYS A C 1
ATOM 2449 O O . CYS A 1 313 ? -1.767 2.321 -20.456 1.00 38.84 313 CYS A O 1
ATOM 2451 N N . GLY A 1 314 ? -0.797 4.255 -19.807 1.00 46.50 314 GLY A N 1
ATOM 2452 C CA . GLY A 1 314 ? 0.421 4.094 -20.592 1.00 46.50 314 GLY A CA 1
ATOM 2453 C C . GLY A 1 314 ? 1.109 2.752 -20.316 1.00 46.50 314 GLY A C 1
ATOM 2454 O O . GLY A 1 314 ? 1.167 2.270 -19.182 1.00 46.50 314 GLY A O 1
ATOM 2455 N N . GLY A 1 315 ? 1.633 2.121 -21.368 1.00 48.06 315 GLY A N 1
ATOM 2456 C CA . GLY A 1 315 ? 2.342 0.850 -21.237 1.00 48.06 315 GLY A CA 1
ATOM 2457 C C . GLY A 1 315 ? 3.560 0.991 -20.321 1.00 48.06 315 GLY A C 1
ATOM 2458 O O . GLY A 1 315 ? 4.405 1.845 -20.572 1.00 48.06 315 GLY A O 1
ATOM 2459 N N . ALA A 1 316 ? 3.650 0.138 -19.293 1.00 56.28 316 ALA A N 1
ATOM 2460 C CA . ALA A 1 316 ? 4.629 0.244 -18.207 1.00 56.28 316 ALA A CA 1
ATOM 2461 C C . ALA A 1 316 ? 6.046 0.626 -18.678 1.00 56.28 316 ALA A C 1
ATOM 2463 O O . ALA A 1 316 ? 6.625 -0.048 -19.544 1.00 56.28 316 ALA A O 1
ATOM 2464 N N . ALA A 1 317 ? 6.588 1.690 -18.074 1.00 60.44 317 ALA A N 1
ATOM 2465 C CA . ALA A 1 317 ? 7.896 2.246 -18.394 1.00 60.44 317 ALA A CA 1
ATOM 2466 C C . ALA A 1 317 ? 8.978 1.157 -18.358 1.00 60.44 317 ALA A C 1
ATOM 2468 O O . ALA A 1 317 ? 9.108 0.398 -17.396 1.00 60.44 317 ALA A O 1
ATOM 2469 N N . ARG A 1 318 ? 9.740 1.054 -19.449 1.00 60.88 318 ARG A N 1
ATOM 2470 C CA . ARG A 1 318 ? 10.836 0.075 -19.591 1.00 60.88 318 ARG A CA 1
ATOM 2471 C C . ARG A 1 318 ? 12.199 0.674 -19.263 1.00 60.88 318 ARG A C 1
ATOM 2473 O O . ARG A 1 318 ? 13.139 -0.077 -19.019 1.00 60.88 318 ARG A O 1
ATOM 2480 N N . VAL A 1 319 ? 12.270 1.998 -19.340 1.00 69.94 319 VAL A N 1
ATOM 2481 C CA . VAL A 1 319 ? 13.421 2.887 -19.202 1.00 69.94 319 VAL A CA 1
ATOM 2482 C C . VAL A 1 319 ? 12.863 4.242 -18.756 1.00 69.94 319 VAL A C 1
ATOM 2484 O O . VAL A 1 319 ? 11.750 4.590 -19.152 1.00 69.94 319 VAL A O 1
ATOM 2487 N N . PHE A 1 320 ? 13.641 4.970 -17.964 1.00 78.12 320 PHE A N 1
ATOM 2488 C CA . PHE A 1 320 ? 13.478 6.381 -17.635 1.00 78.12 320 PHE A CA 1
ATOM 2489 C C . PHE A 1 320 ? 14.684 7.146 -18.195 1.00 78.12 320 PHE A C 1
ATOM 2491 O O . PHE A 1 320 ? 15.809 6.638 -18.193 1.00 78.12 320 PHE A O 1
ATOM 2498 N N . ILE A 1 321 ? 14.460 8.358 -18.684 1.00 74.12 321 ILE A N 1
ATOM 2499 C CA . ILE A 1 321 ? 15.447 9.167 -19.409 1.00 74.12 321 ILE A CA 1
ATOM 2500 C C . ILE A 1 321 ? 16.251 10.059 -18.462 1.00 74.12 321 ILE A C 1
ATOM 2502 O O . ILE A 1 321 ? 17.397 10.391 -18.769 1.00 74.12 321 ILE A O 1
ATOM 2506 N N . SER A 1 322 ? 15.677 10.399 -17.309 1.00 77.56 322 SER A N 1
ATOM 2507 C CA . SER A 1 322 ? 16.249 11.263 -16.275 1.00 77.56 322 SER A CA 1
ATOM 2508 C C . SER A 1 322 ? 15.916 10.750 -14.865 1.00 77.56 322 SER A C 1
ATOM 2510 O O . SER A 1 322 ? 15.023 9.913 -14.684 1.00 77.56 322 SER A O 1
ATOM 2512 N N . ARG A 1 323 ? 16.610 11.284 -13.846 1.00 81.62 323 ARG A N 1
ATOM 2513 C CA . ARG A 1 323 ? 16.219 11.109 -12.433 1.00 81.62 323 ARG A CA 1
ATOM 2514 C C . ARG A 1 323 ? 14.799 11.646 -12.206 1.00 81.62 323 ARG A C 1
ATOM 2516 O O . ARG A 1 323 ? 13.991 10.967 -11.583 1.00 81.62 323 ARG A O 1
ATOM 2523 N N . ASP A 1 324 ? 14.498 12.808 -12.780 1.00 81.44 324 ASP A N 1
ATOM 2524 C CA . ASP A 1 324 ? 13.226 13.528 -12.720 1.00 81.44 324 ASP A CA 1
ATOM 2525 C C . ASP A 1 324 ? 12.036 12.643 -13.172 1.00 81.44 324 ASP A C 1
ATOM 2527 O O . ASP A 1 324 ? 11.089 12.443 -12.410 1.00 81.44 324 ASP A O 1
ATOM 2531 N N . GLU A 1 325 ? 12.111 12.043 -14.371 1.00 80.81 325 GLU A N 1
ATOM 2532 C CA . GLU A 1 325 ? 11.072 11.163 -14.939 1.00 80.81 325 GLU A CA 1
ATOM 2533 C C . GLU A 1 325 ? 10.890 9.897 -14.091 1.00 80.81 325 GLU A C 1
ATOM 2535 O O . GLU A 1 325 ? 9.754 9.490 -13.840 1.00 80.81 325 GLU A O 1
ATOM 2540 N N . ARG A 1 326 ? 11.987 9.296 -13.599 1.00 87.06 326 ARG A N 1
ATOM 2541 C CA . ARG A 1 326 ? 11.948 8.144 -12.677 1.00 87.06 326 ARG A CA 1
ATOM 2542 C C . ARG A 1 326 ? 11.212 8.502 -11.387 1.00 87.06 326 ARG A C 1
ATOM 2544 O O . ARG A 1 326 ? 10.327 7.760 -10.968 1.00 87.06 326 ARG A O 1
ATOM 2551 N N . THR A 1 327 ? 11.579 9.614 -10.755 1.00 87.62 327 THR A N 1
ATOM 2552 C CA . THR A 1 327 ? 11.000 10.055 -9.480 1.00 87.62 327 THR A CA 1
ATOM 2553 C C . THR A 1 327 ? 9.508 10.321 -9.618 1.00 87.62 327 THR A C 1
ATOM 2555 O O . THR A 1 327 ? 8.717 9.748 -8.872 1.00 87.62 327 THR A O 1
ATOM 2558 N N . VAL A 1 328 ? 9.104 11.111 -10.615 1.00 84.12 328 VAL A N 1
ATOM 2559 C CA . VAL A 1 328 ? 7.694 11.465 -10.830 1.00 84.12 328 VAL A CA 1
ATOM 2560 C C . VAL A 1 328 ? 6.866 10.248 -11.228 1.00 84.12 328 VAL A C 1
ATOM 2562 O O . VAL A 1 328 ? 5.836 9.998 -10.609 1.00 84.12 328 VAL A O 1
ATOM 2565 N N . SER A 1 329 ? 7.337 9.427 -12.173 1.00 82.50 329 SER A N 1
ATOM 2566 C CA . SER A 1 329 ? 6.602 8.228 -12.613 1.00 82.50 329 SER A CA 1
ATOM 2567 C C . SER A 1 329 ? 6.319 7.245 -11.475 1.00 82.50 329 SER A C 1
ATOM 2569 O O . SER A 1 329 ? 5.289 6.573 -11.489 1.00 82.50 329 SER A O 1
ATOM 2571 N N . LEU A 1 330 ? 7.229 7.137 -10.501 1.00 87.06 330 LEU A N 1
ATOM 2572 C CA . LEU A 1 330 ? 7.089 6.210 -9.380 1.00 87.06 330 LEU A CA 1
ATOM 2573 C C . LEU A 1 330 ? 6.320 6.827 -8.197 1.00 87.06 330 LEU A C 1
ATOM 2575 O O . LEU A 1 330 ? 5.412 6.181 -7.676 1.00 87.06 330 LEU A O 1
ATOM 2579 N N . VAL A 1 331 ? 6.628 8.066 -7.785 1.00 88.62 331 VAL A N 1
ATOM 2580 C CA . VAL A 1 331 ? 5.949 8.720 -6.646 1.00 88.62 331 VAL A CA 1
ATOM 2581 C C . VAL A 1 331 ? 4.526 9.136 -7.012 1.00 88.62 331 VAL A C 1
ATOM 2583 O O . VAL A 1 331 ? 3.590 8.743 -6.319 1.00 88.62 331 VAL A O 1
ATOM 2586 N N . VAL A 1 332 ? 4.337 9.854 -8.126 1.00 84.19 332 VAL A N 1
ATOM 2587 C CA . VAL A 1 332 ? 3.000 10.290 -8.572 1.00 84.19 332 VAL A CA 1
ATOM 2588 C C . VAL A 1 332 ? 2.159 9.087 -9.000 1.00 84.19 332 VAL A C 1
ATOM 2590 O O . VAL A 1 332 ? 0.959 9.073 -8.752 1.00 84.19 332 VAL A O 1
ATOM 2593 N N . GLY A 1 333 ? 2.774 8.029 -9.543 1.00 82.06 333 GLY A N 1
ATOM 2594 C CA . GLY A 1 333 ? 2.090 6.760 -9.813 1.00 82.06 333 GLY A CA 1
ATOM 2595 C C . GLY A 1 333 ? 1.534 6.095 -8.546 1.00 82.06 333 GLY A C 1
ATOM 2596 O O . GLY A 1 333 ? 0.360 5.723 -8.507 1.00 82.06 333 GLY A O 1
ATOM 2597 N N . ALA A 1 334 ? 2.342 5.993 -7.484 1.00 86.62 334 ALA A N 1
ATOM 2598 C CA . ALA A 1 334 ? 1.900 5.443 -6.200 1.00 86.62 334 ALA A CA 1
ATOM 2599 C C . ALA A 1 334 ? 0.856 6.339 -5.507 1.00 86.62 334 ALA A C 1
ATOM 2601 O O . ALA A 1 334 ? -0.126 5.837 -4.955 1.00 86.62 334 ALA A O 1
ATOM 2602 N N . ALA A 1 335 ? 1.033 7.661 -5.558 1.00 86.00 335 ALA A N 1
ATOM 2603 C CA . ALA A 1 335 ? 0.082 8.617 -5.001 1.00 86.00 335 ALA A CA 1
ATOM 2604 C C . ALA A 1 335 ? -1.251 8.629 -5.777 1.00 86.00 335 ALA A C 1
ATOM 2606 O O . ALA A 1 335 ? -2.317 8.677 -5.156 1.00 86.00 335 ALA A O 1
ATOM 2607 N N . ASP A 1 336 ? -1.235 8.470 -7.107 1.00 82.19 336 ASP A N 1
ATOM 2608 C CA . ASP A 1 336 ? -2.473 8.396 -7.884 1.00 82.19 336 ASP A CA 1
ATOM 2609 C C . ASP A 1 336 ? -3.226 7.075 -7.698 1.00 82.19 336 ASP A C 1
ATOM 2611 O O . ASP A 1 336 ? -4.456 7.075 -7.675 1.00 82.19 336 ASP A O 1
ATOM 2615 N N . GLU A 1 337 ? -2.530 5.955 -7.467 1.00 84.31 337 GLU A N 1
ATOM 2616 C CA . GLU A 1 337 ? -3.189 4.713 -7.038 1.00 84.31 337 GLU A CA 1
ATOM 2617 C C . GLU A 1 337 ? -3.941 4.920 -5.706 1.00 84.31 337 GLU A C 1
ATOM 2619 O O . GLU A 1 337 ? -5.063 4.428 -5.536 1.00 84.31 337 GLU A O 1
ATOM 2624 N N . GLY A 1 338 ? -3.361 5.699 -4.784 1.00 85.38 338 GLY A N 1
ATOM 2625 C CA . GLY A 1 338 ? -3.996 6.118 -3.532 1.00 85.38 338 GLY A CA 1
ATOM 2626 C C . GLY A 1 338 ? -5.246 6.963 -3.781 1.00 85.38 338 GLY A C 1
ATOM 2627 O O . GLY A 1 338 ? -6.345 6.594 -3.356 1.00 85.38 338 GLY A O 1
ATOM 2628 N N . MET A 1 339 ? -5.113 8.042 -4.557 1.00 83.94 339 MET A N 1
ATOM 2629 C CA . MET A 1 339 ? -6.228 8.925 -4.917 1.00 83.94 339 MET A CA 1
ATOM 2630 C C . MET A 1 339 ? -7.329 8.218 -5.717 1.00 83.94 339 MET A C 1
ATOM 2632 O O . MET A 1 339 ? -8.511 8.514 -5.533 1.00 83.94 339 MET A O 1
ATOM 2636 N N . CYS A 1 340 ? -6.985 7.248 -6.564 1.00 83.00 340 CYS A N 1
ATOM 2637 C CA . CYS A 1 340 ? -7.940 6.413 -7.288 1.00 83.00 340 CYS A CA 1
ATOM 2638 C C . CYS A 1 340 ? -8.766 5.549 -6.321 1.00 83.00 340 CYS A C 1
ATOM 2640 O O . CYS A 1 340 ? -9.995 5.534 -6.404 1.00 83.00 340 CYS A O 1
ATOM 2642 N N . LYS A 1 341 ? -8.122 4.912 -5.334 1.00 85.00 341 LYS A N 1
ATOM 2643 C CA . LYS A 1 341 ? -8.806 4.149 -4.274 1.00 85.00 341 LYS A CA 1
ATOM 2644 C C . LYS A 1 341 ? -9.684 5.033 -3.384 1.00 85.00 341 LYS A C 1
ATOM 2646 O O . LYS A 1 341 ? -10.766 4.602 -2.990 1.00 85.00 341 LYS A O 1
ATOM 2651 N N . ILE A 1 342 ? -9.261 6.266 -3.096 1.00 87.50 342 ILE A N 1
ATOM 2652 C CA . ILE A 1 342 ? -10.059 7.243 -2.335 1.00 87.50 342 ILE A CA 1
ATOM 2653 C C . ILE A 1 342 ? -11.295 7.666 -3.143 1.00 87.50 342 ILE A C 1
ATOM 2655 O O . ILE A 1 342 ? -12.410 7.614 -2.628 1.00 87.50 342 ILE A O 1
ATOM 2659 N N . LYS A 1 343 ? -11.138 7.980 -4.436 1.00 86.38 343 LYS A N 1
ATOM 2660 C CA . LYS A 1 343 ? -12.265 8.277 -5.342 1.00 86.38 343 LYS A CA 1
ATOM 2661 C C . LYS A 1 343 ? -13.218 7.082 -5.494 1.00 86.38 343 LYS A C 1
ATOM 2663 O O . LYS A 1 343 ? -14.428 7.282 -5.533 1.00 86.38 343 LYS A O 1
ATOM 2668 N N . GLN A 1 344 ? -12.708 5.846 -5.504 1.00 87.94 344 GLN A N 1
ATOM 2669 C CA . GLN A 1 344 ? -13.530 4.627 -5.447 1.00 87.94 344 GLN A CA 1
ATOM 2670 C C . GLN A 1 344 ? -14.327 4.524 -4.138 1.00 87.94 344 GLN A C 1
ATOM 2672 O O . GLN A 1 344 ? -15.512 4.203 -4.188 1.00 87.94 344 GLN A O 1
ATOM 2677 N N . ALA A 1 345 ? -13.720 4.832 -2.987 1.00 90.31 345 ALA A N 1
ATOM 2678 C CA . ALA A 1 345 ? -14.398 4.802 -1.690 1.00 90.31 345 ALA A CA 1
ATOM 2679 C C . ALA A 1 345 ? -15.515 5.854 -1.589 1.00 90.31 345 ALA A C 1
ATOM 2681 O O . ALA A 1 345 ? -16.631 5.523 -1.189 1.00 90.31 345 ALA A O 1
ATOM 2682 N N . ILE A 1 346 ? -15.251 7.086 -2.037 1.00 89.19 346 ILE A N 1
ATOM 2683 C CA . ILE A 1 346 ? -16.247 8.168 -2.110 1.00 89.19 346 ILE A CA 1
ATOM 2684 C C . ILE A 1 346 ? -17.403 7.766 -3.038 1.00 89.19 346 ILE A C 1
ATOM 2686 O O . ILE A 1 346 ? -18.561 7.787 -2.626 1.00 89.19 346 ILE A O 1
ATOM 2690 N N . ALA A 1 347 ? -17.103 7.281 -4.247 1.00 89.44 347 ALA A N 1
ATOM 2691 C CA . ALA A 1 347 ? -18.124 6.799 -5.178 1.00 89.44 347 ALA A CA 1
ATOM 2692 C C . ALA A 1 347 ? -18.918 5.590 -4.638 1.00 89.44 347 ALA A C 1
ATOM 2694 O O . ALA A 1 347 ? -20.059 5.379 -5.036 1.00 89.44 347 ALA A O 1
ATOM 2695 N N . CYS A 1 348 ? -18.354 4.790 -3.726 1.00 91.69 348 CYS A N 1
ATOM 2696 C CA . CYS A 1 348 ? -19.077 3.718 -3.036 1.00 91.69 348 CYS A CA 1
ATOM 2697 C C . CYS A 1 348 ? -20.046 4.259 -1.972 1.00 91.69 348 CYS A C 1
ATOM 2699 O O . CYS A 1 348 ? -21.163 3.755 -1.848 1.00 91.69 348 CYS A O 1
ATOM 2701 N N . ALA A 1 349 ? -19.647 5.316 -1.258 1.00 91.50 349 ALA A N 1
ATOM 2702 C CA . ALA A 1 349 ? -20.454 5.988 -0.240 1.00 91.50 349 ALA A CA 1
ATOM 2703 C C . ALA A 1 349 ? -21.671 6.736 -0.818 1.00 91.50 349 ALA A C 1
ATOM 2705 O O . ALA A 1 349 ? -22.656 6.943 -0.104 1.00 91.50 349 ALA A O 1
ATOM 2706 N N . GLU A 1 350 ? -21.616 7.113 -2.099 1.00 90.19 350 GLU A N 1
ATOM 2707 C CA . GLU A 1 350 ? -22.730 7.685 -2.869 1.00 90.19 350 GLU A CA 1
ATOM 2708 C C . GLU A 1 350 ? -23.707 6.615 -3.396 1.00 90.19 350 GLU A C 1
ATOM 2710 O O . GLU A 1 350 ? -24.903 6.878 -3.549 1.00 90.19 350 GLU A O 1
ATOM 2715 N N . ILE A 1 351 ? -23.235 5.390 -3.663 1.00 90.06 351 ILE A N 1
ATOM 2716 C CA . ILE A 1 351 ? -24.071 4.322 -4.226 1.00 90.06 351 ILE A CA 1
ATOM 2717 C C . ILE A 1 351 ? -24.900 3.647 -3.127 1.00 90.06 351 ILE A C 1
ATOM 2719 O O . ILE A 1 351 ? -24.392 3.057 -2.173 1.00 90.06 351 ILE A O 1
ATOM 2723 N N . THR A 1 352 ? -26.219 3.660 -3.320 1.00 91.00 352 THR A N 1
ATOM 2724 C CA . THR A 1 352 ? -27.165 2.870 -2.525 1.00 91.00 352 THR A CA 1
ATOM 2725 C C . THR A 1 352 ? -27.414 1.530 -3.217 1.00 91.00 352 THR A C 1
ATOM 2727 O O . THR A 1 352 ? -28.075 1.463 -4.253 1.00 91.00 352 THR A O 1
ATOM 2730 N N . PHE A 1 353 ? -26.880 0.446 -2.656 1.00 91.69 353 PHE A N 1
ATOM 2731 C CA . PHE A 1 353 ? -26.983 -0.895 -3.231 1.00 91.69 353 PHE A CA 1
ATOM 2732 C C . PHE A 1 353 ? -28.227 -1.643 -2.712 1.00 91.69 353 PHE A C 1
ATOM 2734 O O . PHE A 1 353 ? -28.488 -1.614 -1.505 1.00 91.69 353 PHE A O 1
ATOM 2741 N N . PRO A 1 354 ? -28.966 -2.392 -3.554 1.00 92.50 354 PRO A N 1
ATOM 2742 C CA . PRO A 1 354 ? -29.973 -3.341 -3.080 1.00 92.50 354 PRO A CA 1
ATOM 2743 C C . PRO A 1 354 ? -29.317 -4.455 -2.256 1.00 92.50 354 PRO A C 1
ATOM 2745 O O . PRO A 1 354 ? -28.275 -4.992 -2.638 1.00 92.50 354 PRO A O 1
ATOM 2748 N N . ALA A 1 355 ? -29.932 -4.843 -1.142 1.00 93.19 355 ALA A N 1
ATOM 2749 C CA . ALA A 1 355 ? -29.371 -5.841 -0.240 1.00 93.19 355 ALA A CA 1
ATOM 2750 C C . ALA A 1 355 ? -30.422 -6.841 0.266 1.00 93.19 355 ALA A C 1
ATOM 2752 O O . ALA A 1 355 ? -31.632 -6.644 0.164 1.00 93.19 355 ALA A O 1
ATOM 2753 N N . ALA A 1 356 ? -29.946 -7.934 0.857 1.00 92.75 356 ALA A N 1
ATOM 2754 C CA . ALA A 1 356 ? -30.717 -8.760 1.779 1.00 92.75 356 ALA A CA 1
ATOM 2755 C C . ALA A 1 356 ? -29.799 -9.231 2.916 1.00 92.75 356 ALA A C 1
ATOM 2757 O O . ALA A 1 356 ? -28.599 -9.407 2.714 1.00 92.75 356 ALA A O 1
ATOM 2758 N N . MET A 1 357 ? -30.341 -9.431 4.117 1.00 93.25 357 MET A N 1
ATOM 2759 C CA . MET A 1 357 ? -29.548 -9.833 5.283 1.00 93.25 357 MET A CA 1
ATOM 2760 C C . MET A 1 357 ? -30.141 -11.043 6.000 1.00 93.25 357 MET A C 1
ATOM 2762 O O . MET A 1 357 ? -31.337 -11.327 5.903 1.00 93.25 357 MET A O 1
ATOM 2766 N N . PHE A 1 358 ? -29.296 -11.746 6.748 1.00 92.69 358 PHE A N 1
ATOM 2767 C CA . PHE A 1 358 ? -29.704 -12.820 7.648 1.00 92.69 358 PHE A CA 1
ATOM 2768 C C . PHE A 1 358 ? -28.821 -12.851 8.904 1.00 92.69 358 PHE A C 1
ATOM 2770 O O . PHE A 1 358 ? -27.661 -12.437 8.845 1.00 92.69 358 PHE A O 1
ATOM 2777 N N . PRO A 1 359 ? -29.338 -13.320 10.052 1.00 93.94 359 PRO A N 1
ATOM 2778 C CA . PRO A 1 359 ? -28.605 -13.267 11.305 1.00 93.94 359 PRO A CA 1
ATOM 2779 C C . PRO A 1 359 ? -27.486 -14.304 11.307 1.00 93.94 359 PRO A C 1
ATOM 2781 O O . PRO A 1 359 ? -27.630 -15.413 10.780 1.00 93.94 359 PRO A O 1
ATOM 2784 N N . VAL A 1 360 ? -26.368 -13.964 11.940 1.00 91.00 360 VAL A N 1
ATOM 2785 C CA . VAL A 1 360 ? -25.293 -14.922 12.184 1.00 91.00 360 VAL A CA 1
ATOM 2786 C C . VAL A 1 360 ? -25.753 -15.877 13.301 1.00 91.00 360 VAL A C 1
ATOM 2788 O O . VAL A 1 360 ? -26.208 -15.403 14.349 1.00 91.00 360 VAL A O 1
ATOM 2791 N N . PRO A 1 361 ? -25.653 -17.210 13.123 1.00 86.44 361 PRO A N 1
ATOM 2792 C CA . PRO A 1 361 ? -26.063 -18.181 14.135 1.00 86.44 361 PRO A CA 1
ATOM 2793 C C . PRO A 1 361 ? -25.362 -17.941 15.471 1.00 86.44 361 PRO A C 1
ATOM 2795 O O . PRO A 1 361 ? -24.211 -17.521 15.500 1.00 86.44 361 PRO A O 1
ATOM 2798 N N . ASN A 1 362 ? -26.021 -18.251 16.586 1.00 84.38 362 ASN A N 1
ATOM 2799 C CA . ASN A 1 362 ? -25.463 -18.100 17.934 1.00 84.38 362 ASN A CA 1
ATOM 2800 C C . ASN A 1 362 ? -25.051 -16.678 18.372 1.00 84.38 362 ASN A C 1
ATOM 2802 O O . ASN A 1 362 ? -24.623 -16.538 19.520 1.00 84.38 362 ASN A O 1
ATOM 2806 N N . SER A 1 363 ? -25.235 -15.649 17.534 1.00 88.88 363 SER A N 1
ATOM 2807 C CA . SER A 1 363 ? -24.947 -14.245 17.861 1.00 88.88 363 SER A CA 1
ATOM 2808 C C . SER A 1 363 ? -25.986 -13.585 18.777 1.00 88.88 363 SER A C 1
ATOM 2810 O O . SER A 1 363 ? -25.892 -12.384 19.020 1.00 88.88 363 SER A O 1
ATOM 2812 N N . GLU A 1 364 ? -26.996 -14.311 19.269 1.00 90.00 364 GLU A N 1
ATOM 2813 C CA . GLU A 1 364 ? -28.042 -13.705 20.096 1.00 90.00 364 GLU A CA 1
ATOM 2814 C C . GLU A 1 364 ? -27.487 -13.175 21.421 1.00 90.00 364 GLU A C 1
ATOM 2816 O O . GLU A 1 364 ? -26.689 -13.846 22.083 1.00 90.00 364 GLU A O 1
ATOM 2821 N N . TRP A 1 365 ? -27.958 -12.001 21.849 1.00 88.50 365 TRP A N 1
ATOM 2822 C CA . TRP A 1 365 ? -27.683 -11.494 23.189 1.00 88.50 365 TRP A CA 1
ATOM 2823 C C . TRP A 1 365 ? -28.444 -12.342 24.218 1.00 88.50 365 TRP A C 1
ATOM 2825 O O . TRP A 1 365 ? -29.611 -12.102 24.523 1.00 88.50 365 TRP A O 1
ATOM 2835 N N . LYS A 1 366 ? -27.787 -13.401 24.694 1.00 86.50 366 LYS A N 1
ATOM 2836 C CA . LYS A 1 366 ? -28.302 -14.346 25.692 1.00 86.50 366 LYS A CA 1
ATOM 2837 C C . LYS A 1 366 ? -28.071 -13.789 27.092 1.00 86.50 366 LYS A C 1
ATOM 2839 O O . LYS A 1 366 ? -26.958 -13.359 27.386 1.00 86.50 366 LYS A O 1
ATOM 2844 N N . ALA A 1 367 ? -29.101 -13.858 27.933 1.00 84.44 367 ALA A N 1
ATOM 2845 C CA . ALA A 1 367 ? -29.062 -13.325 29.288 1.00 84.44 367 ALA A CA 1
ATOM 2846 C C . ALA A 1 367 ? -28.028 -14.039 30.173 1.00 84.44 367 ALA A C 1
ATOM 2848 O O . ALA A 1 367 ? -28.002 -15.270 30.255 1.00 84.44 367 ALA A O 1
ATOM 2849 N N . LYS A 1 368 ? -27.218 -13.243 30.868 1.00 87.06 368 LYS A N 1
ATOM 2850 C CA . LYS A 1 368 ? -26.309 -13.631 31.950 1.00 87.06 368 LYS A CA 1
ATOM 2851 C C . LYS A 1 368 ? -26.727 -12.909 33.239 1.00 87.06 368 LYS A C 1
ATOM 2853 O O . LYS A 1 368 ? -27.224 -11.787 33.153 1.00 87.06 368 LYS A O 1
ATOM 2858 N N . PRO A 1 369 ? -26.460 -13.468 34.436 1.00 81.06 369 PRO A N 1
ATOM 2859 C CA . PRO A 1 369 ? -26.719 -12.769 35.700 1.00 81.06 369 PRO A CA 1
ATOM 2860 C C . PRO A 1 369 ? -26.039 -11.391 35.784 1.00 81.06 369 PRO A C 1
ATOM 2862 O O . PRO A 1 369 ? -26.631 -10.442 36.284 1.00 81.06 369 PRO A O 1
ATOM 2865 N N . SER A 1 370 ? -24.836 -11.273 35.213 1.00 83.81 370 SER A N 1
ATOM 2866 C CA . SER A 1 370 ? -24.031 -10.048 35.173 1.00 83.81 370 SER A CA 1
ATOM 2867 C C . SER A 1 370 ? -24.553 -8.959 34.227 1.00 83.81 370 SER A C 1
ATOM 2869 O O . SER A 1 370 ? -24.027 -7.852 34.252 1.00 83.81 370 SER A O 1
ATOM 2871 N N . ASP A 1 371 ? -25.536 -9.223 33.355 1.00 83.56 371 ASP A N 1
ATOM 2872 C CA . ASP A 1 371 ? -25.957 -8.223 32.356 1.00 83.56 371 ASP A CA 1
ATOM 2873 C C . ASP A 1 371 ? -26.580 -6.977 33.015 1.00 83.56 371 ASP A C 1
ATOM 2875 O O . ASP A 1 371 ? -26.385 -5.861 32.537 1.00 83.56 371 ASP A O 1
ATOM 2879 N N . LEU A 1 372 ? -27.248 -7.144 34.162 1.00 82.38 372 LEU A N 1
ATOM 2880 C CA . LEU A 1 372 ? -27.775 -6.033 34.963 1.00 82.38 372 LEU A CA 1
ATOM 2881 C C . LEU A 1 372 ? -26.670 -5.188 35.621 1.00 82.38 372 LEU A C 1
ATOM 2883 O O . LEU A 1 372 ? -26.881 -4.006 35.865 1.00 82.38 372 LEU A O 1
ATOM 2887 N N . GLU A 1 373 ? -25.493 -5.758 35.873 1.00 80.69 373 GLU A N 1
ATOM 2888 C CA . GLU A 1 373 ? -24.342 -5.042 36.441 1.00 80.69 373 GLU A CA 1
ATOM 2889 C C . GLU A 1 373 ? -23.519 -4.352 35.338 1.00 80.69 373 GLU A C 1
ATOM 2891 O O . GLU A 1 373 ? -23.085 -3.214 35.499 1.00 80.69 373 GLU A O 1
ATOM 2896 N N . VAL A 1 374 ? -23.343 -5.026 34.194 1.00 83.38 374 VAL A N 1
ATOM 2897 C CA . VAL A 1 374 ? -22.498 -4.583 33.071 1.00 83.38 374 VAL A CA 1
ATOM 2898 C C . VAL A 1 374 ? -23.227 -3.622 32.129 1.00 83.38 374 VAL A C 1
ATOM 2900 O O . VAL A 1 374 ? -22.652 -2.612 31.727 1.00 83.38 374 VAL A O 1
ATOM 2903 N N . TYR A 1 375 ? -24.490 -3.901 31.792 1.00 83.81 375 TYR A N 1
ATOM 2904 C CA . TYR A 1 375 ? -25.309 -3.096 30.874 1.00 83.81 375 TYR A CA 1
ATOM 2905 C C . TYR A 1 375 ? -26.441 -2.338 31.583 1.00 83.81 375 TYR A C 1
ATOM 2907 O O . TYR A 1 375 ? -27.029 -1.444 30.985 1.00 83.81 375 TYR A O 1
ATOM 2915 N N . GLY A 1 376 ? -26.793 -2.679 32.826 1.00 83.44 376 GLY A N 1
ATOM 2916 C CA . GLY A 1 376 ? -27.941 -2.084 33.528 1.00 83.44 376 GLY A CA 1
ATOM 2917 C C . GLY A 1 376 ? -29.307 -2.630 33.087 1.00 83.44 376 GLY A C 1
ATOM 2918 O O . GLY A 1 376 ? -30.328 -2.269 33.669 1.00 83.44 376 GLY A O 1
ATOM 2919 N N . ILE A 1 377 ? -29.345 -3.509 32.080 1.00 87.50 377 ILE A N 1
ATOM 2920 C CA . ILE A 1 377 ? -30.562 -4.121 31.529 1.00 87.50 377 ILE A CA 1
ATOM 2921 C C . ILE A 1 377 ? -30.338 -5.604 31.214 1.00 87.50 377 ILE A C 1
ATOM 2923 O O . ILE A 1 377 ? -29.234 -6.027 30.874 1.00 87.50 377 ILE A O 1
ATOM 2927 N N . SER A 1 378 ? -31.406 -6.396 31.285 1.00 86.81 378 SER A N 1
ATOM 2928 C CA . SER A 1 378 ? -31.389 -7.804 30.873 1.00 86.81 378 SER A CA 1
ATOM 2929 C C . SER A 1 378 ? -31.329 -7.947 29.349 1.00 86.81 378 SER A C 1
ATOM 2931 O O . SER A 1 378 ? -32.007 -7.224 28.618 1.00 86.81 378 SER A O 1
ATOM 2933 N N . ALA A 1 379 ? -30.576 -8.935 28.866 1.00 87.50 379 ALA A N 1
ATOM 2934 C CA . ALA A 1 379 ? -30.412 -9.186 27.439 1.00 87.50 379 ALA A CA 1
ATOM 2935 C C . ALA A 1 379 ? -31.724 -9.512 26.694 1.00 87.50 379 ALA A C 1
ATOM 2937 O O . ALA A 1 379 ? -32.568 -10.278 27.163 1.00 87.50 379 ALA A O 1
ATOM 2938 N N . ASN A 1 380 ? -31.856 -8.990 25.472 1.00 87.88 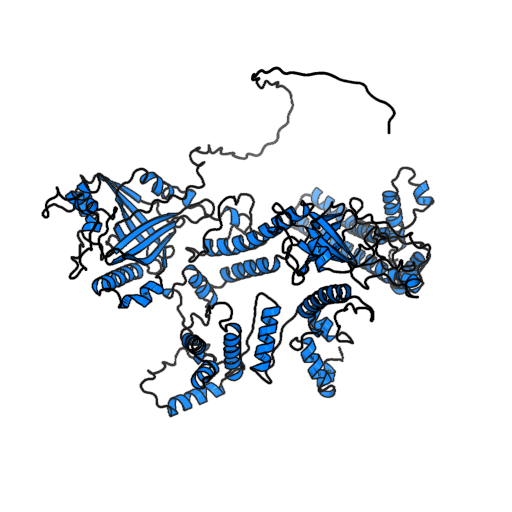380 ASN A N 1
ATOM 2939 C CA . ASN A 1 380 ? -33.097 -9.033 24.687 1.00 87.88 380 ASN A CA 1
ATOM 2940 C C . ASN A 1 380 ? -33.283 -10.280 23.790 1.00 87.88 380 ASN A C 1
ATOM 2942 O O . ASN A 1 380 ? -34.282 -10.364 23.073 1.00 87.88 380 ASN A O 1
ATOM 2946 N N . SER A 1 381 ? -32.342 -11.234 23.792 1.00 88.88 381 SER A N 1
ATOM 2947 C CA . SER A 1 381 ? -32.330 -12.426 22.918 1.00 88.88 381 SER A CA 1
ATOM 2948 C C . SER A 1 381 ? -32.366 -12.146 21.404 1.00 88.88 381 SER A C 1
ATOM 2950 O O . SER A 1 381 ? -32.705 -13.034 20.621 1.00 88.88 381 SER A O 1
ATOM 2952 N N . GLN A 1 382 ? -31.999 -10.939 20.960 1.00 90.44 382 GLN A N 1
ATOM 2953 C CA . GLN A 1 382 ? -31.908 -10.592 19.536 1.00 90.44 382 GLN A CA 1
ATOM 2954 C C . GLN A 1 382 ? -30.493 -10.862 18.984 1.00 90.44 382 GLN A C 1
ATOM 2956 O O . GLN A 1 382 ? -29.524 -10.763 19.743 1.00 90.44 382 GLN A O 1
ATOM 2961 N N . PRO A 1 383 ? -30.337 -11.212 17.689 1.00 92.88 383 PRO A N 1
ATOM 2962 C CA . PRO A 1 383 ? -29.024 -11.409 17.069 1.00 92.88 383 PRO A CA 1
ATOM 2963 C C . PRO A 1 383 ? -28.191 -10.121 17.089 1.00 92.88 383 PRO A C 1
ATOM 2965 O O . PRO A 1 383 ? -28.682 -9.077 16.669 1.00 92.88 383 PRO A O 1
ATOM 2968 N N . ARG A 1 384 ? -26.932 -10.202 17.542 1.00 92.69 384 ARG A N 1
ATOM 2969 C CA . ARG A 1 384 ? -25.968 -9.084 17.581 1.00 92.69 384 ARG A CA 1
ATOM 2970 C C . ARG A 1 384 ? -25.117 -8.955 16.315 1.00 92.69 384 ARG A C 1
ATOM 2972 O O . ARG A 1 384 ? -24.390 -7.978 16.191 1.00 92.69 384 ARG A O 1
ATOM 2979 N N . ALA A 1 385 ? -25.170 -9.918 15.393 1.00 93.75 385 ALA A N 1
ATOM 2980 C CA . ALA A 1 385 ? -24.408 -9.879 14.145 1.00 93.75 385 ALA A CA 1
ATOM 2981 C C . ALA A 1 385 ? -25.192 -10.486 12.977 1.00 93.75 385 ALA A C 1
ATOM 2983 O O . ALA A 1 385 ? -25.967 -11.430 13.153 1.00 93.75 385 ALA A O 1
ATOM 2984 N N . TYR A 1 386 ? -24.968 -9.955 11.775 1.00 95.25 386 TYR A N 1
ATOM 2985 C CA . TYR A 1 386 ? -25.668 -10.325 10.544 1.00 95.25 386 TYR A CA 1
ATOM 2986 C C . TYR A 1 386 ? -24.676 -10.513 9.392 1.00 95.25 386 TYR A C 1
ATOM 2988 O O . TYR A 1 386 ? -23.606 -9.905 9.357 1.00 95.25 386 TYR A O 1
ATOM 2996 N N . ILE A 1 387 ? -25.045 -11.359 8.431 1.00 94.12 387 ILE A N 1
ATOM 2997 C CA . ILE A 1 387 ? -24.453 -11.329 7.096 1.00 94.12 387 ILE A CA 1
ATOM 2998 C C . ILE A 1 387 ? -25.356 -10.460 6.228 1.00 94.12 387 ILE A C 1
ATOM 3000 O O . ILE A 1 387 ? -26.535 -10.779 6.055 1.00 94.12 387 ILE A O 1
ATOM 3004 N N . VAL A 1 388 ? -24.801 -9.383 5.679 1.00 95.00 388 VAL A N 1
ATOM 3005 C CA . VAL A 1 388 ? -25.436 -8.568 4.639 1.00 95.00 388 VAL A CA 1
ATOM 3006 C C . VAL A 1 388 ? -24.902 -9.035 3.292 1.00 95.00 388 VAL A C 1
ATOM 3008 O O . VAL A 1 388 ? -23.692 -9.117 3.079 1.00 95.00 388 VAL A O 1
ATOM 3011 N N . ALA A 1 389 ? -25.814 -9.362 2.387 1.00 93.12 389 ALA A N 1
ATOM 3012 C CA . ALA A 1 389 ? -25.532 -9.715 1.011 1.00 93.12 389 ALA A CA 1
ATOM 3013 C C . ALA A 1 389 ? -25.990 -8.565 0.108 1.00 93.12 389 ALA A C 1
ATOM 3015 O O . ALA A 1 389 ? -27.184 -8.337 -0.084 1.00 93.12 389 ALA A O 1
ATOM 3016 N N . VAL A 1 390 ? -25.006 -7.833 -0.400 1.00 93.12 390 VAL A N 1
ATOM 3017 C CA . VAL A 1 390 ? -25.143 -6.694 -1.306 1.00 93.12 390 VAL A CA 1
ATOM 3018 C C . VAL A 1 390 ? -25.227 -7.233 -2.731 1.00 93.12 390 VAL A C 1
ATOM 3020 O O . VAL A 1 390 ? -24.362 -8.005 -3.146 1.00 93.12 390 VAL A O 1
ATOM 3023 N N . ILE A 1 391 ? -26.278 -6.872 -3.462 1.00 90.06 391 ILE A N 1
ATOM 3024 C CA . ILE A 1 391 ? -26.582 -7.397 -4.798 1.00 90.06 391 ILE A CA 1
ATOM 3025 C C . ILE A 1 391 ? -25.959 -6.482 -5.853 1.00 90.06 391 ILE A C 1
ATOM 3027 O O . ILE A 1 391 ? -26.114 -5.263 -5.790 1.00 90.06 391 ILE A O 1
ATOM 3031 N N . LEU A 1 392 ? -25.254 -7.073 -6.818 1.00 88.25 392 LEU A N 1
ATOM 3032 C CA . LEU A 1 392 ? -24.523 -6.354 -7.859 1.00 88.25 392 LEU A CA 1
ATOM 3033 C C . LEU A 1 392 ? -25.235 -6.542 -9.202 1.00 88.25 392 LEU A C 1
ATOM 3035 O O . LEU A 1 392 ? -25.202 -7.621 -9.797 1.00 88.25 392 LEU A O 1
ATOM 3039 N N . ASN A 1 393 ? -25.889 -5.484 -9.675 1.00 76.31 393 ASN A N 1
ATOM 3040 C CA . ASN A 1 393 ? -26.501 -5.444 -11.000 1.00 76.31 393 ASN A CA 1
ATOM 3041 C C . ASN A 1 393 ? -25.418 -5.257 -12.080 1.00 76.31 393 ASN A C 1
ATOM 3043 O O . ASN A 1 393 ? -24.260 -4.984 -11.770 1.00 76.31 393 ASN A O 1
ATOM 3047 N N . LYS A 1 394 ? -25.785 -5.370 -13.365 1.00 67.69 394 LYS A N 1
ATOM 3048 C CA . LYS A 1 394 ? -24.841 -5.142 -14.479 1.00 67.69 394 LYS A CA 1
ATOM 3049 C C . LYS A 1 394 ? -24.230 -3.737 -14.468 1.00 67.69 394 LYS A C 1
ATOM 3051 O O . LYS A 1 394 ? -23.087 -3.578 -14.875 1.00 67.69 394 LYS A O 1
ATOM 3056 N N . ASP A 1 395 ? -24.994 -2.768 -13.982 1.00 63.69 395 ASP A N 1
ATOM 3057 C CA . ASP A 1 395 ? -24.645 -1.346 -13.921 1.00 63.69 395 ASP A CA 1
ATOM 3058 C C . ASP A 1 395 ? -24.024 -0.963 -12.560 1.00 63.69 395 ASP A C 1
ATOM 3060 O O . ASP A 1 395 ? -23.676 0.192 -12.320 1.00 63.69 395 ASP A O 1
ATOM 3064 N N . SER A 1 396 ? -23.887 -1.926 -11.638 1.00 63.34 396 SER A N 1
ATOM 3065 C CA . SER A 1 396 ? -23.223 -1.718 -10.351 1.00 63.34 396 SER A CA 1
ATOM 3066 C C . SER A 1 396 ? -21.707 -1.750 -10.529 1.00 63.34 396 SER A C 1
ATOM 3068 O O . SER A 1 396 ? -21.146 -2.792 -10.867 1.00 63.34 396 SER A O 1
ATOM 3070 N N . LYS A 1 397 ? -21.053 -0.626 -10.214 1.00 72.81 397 LYS A N 1
ATOM 3071 C CA . LYS A 1 397 ? -19.592 -0.450 -10.185 1.00 72.81 397 LYS A CA 1
ATOM 3072 C C . LYS A 1 397 ? -18.925 -1.404 -9.181 1.00 72.81 397 LYS A C 1
ATOM 3074 O O . LYS A 1 397 ? -18.662 -1.054 -8.034 1.00 72.81 397 LYS A O 1
ATOM 3079 N N . ARG A 1 398 ? -18.683 -2.657 -9.575 1.00 80.44 398 ARG A N 1
ATOM 3080 C CA . ARG A 1 398 ? -18.095 -3.706 -8.716 1.00 80.44 398 ARG A CA 1
ATOM 3081 C C . ARG A 1 398 ? -16.689 -3.327 -8.229 1.00 80.44 398 ARG A C 1
ATOM 3083 O O . ARG A 1 398 ? -16.260 -3.797 -7.174 1.00 80.44 398 ARG A O 1
ATOM 3090 N N . GLU A 1 399 ? -16.010 -2.480 -8.992 1.00 82.31 399 GLU A N 1
ATOM 3091 C CA . GLU A 1 399 ? -14.710 -1.866 -8.745 1.00 82.31 399 GLU A CA 1
ATOM 3092 C C . GLU A 1 399 ? -14.690 -0.826 -7.611 1.00 82.31 399 GLU A C 1
ATOM 3094 O O . GLU A 1 399 ? -13.620 -0.598 -7.058 1.00 82.31 399 GLU A O 1
ATOM 3099 N N . THR A 1 400 ? -15.827 -0.249 -7.189 1.00 88.00 400 THR A N 1
ATOM 3100 C CA . THR A 1 400 ? -15.864 0.648 -6.011 1.00 88.00 400 THR A CA 1
ATOM 3101 C C . THR A 1 400 ? -16.024 -0.102 -4.685 1.00 88.00 400 THR A C 1
ATOM 3103 O O . THR A 1 400 ? -16.063 0.513 -3.624 1.00 88.00 400 THR A O 1
ATOM 3106 N N . LEU A 1 401 ? -16.151 -1.434 -4.696 1.00 90.56 401 LEU A N 1
ATOM 3107 C CA . LEU A 1 401 ? -16.353 -2.209 -3.469 1.00 90.56 401 LEU A CA 1
ATOM 3108 C C . LEU A 1 401 ? -15.020 -2.544 -2.775 1.00 90.56 401 LEU A C 1
ATOM 3110 O O . LEU A 1 401 ? -14.140 -3.120 -3.421 1.00 90.56 401 LEU A O 1
ATOM 3114 N N . PRO A 1 402 ? -14.910 -2.349 -1.446 1.00 91.12 402 PRO A N 1
ATOM 3115 C CA . PRO A 1 402 ? -13.662 -2.522 -0.695 1.00 91.12 402 PRO A CA 1
ATOM 3116 C C . PRO A 1 402 ? -13.091 -3.941 -0.797 1.00 91.12 402 PRO A C 1
ATOM 3118 O O . PRO A 1 402 ? -13.844 -4.902 -0.931 1.00 91.12 402 PRO A O 1
ATOM 3121 N N . GLU A 1 403 ? -11.773 -4.120 -0.688 1.00 87.19 403 GLU A N 1
ATOM 3122 C CA . GLU A 1 403 ? -11.144 -5.452 -0.742 1.00 87.19 403 GLU A CA 1
ATOM 3123 C C . GLU A 1 403 ? -11.651 -6.444 0.334 1.00 87.19 403 GLU A C 1
ATOM 3125 O O . GLU A 1 403 ? -12.217 -6.080 1.367 1.00 87.19 403 GLU A O 1
ATOM 3130 N N . ILE A 1 404 ? -11.447 -7.749 0.107 1.00 85.62 404 ILE A N 1
ATOM 3131 C CA . ILE A 1 404 ? -11.918 -8.791 1.033 1.00 85.62 404 ILE A CA 1
ATOM 3132 C C . ILE A 1 404 ? -11.100 -8.774 2.333 1.00 85.62 404 ILE A C 1
ATOM 3134 O O . ILE A 1 404 ? -9.938 -9.186 2.378 1.00 85.62 404 ILE A O 1
ATOM 3138 N N . GLY A 1 405 ? -11.765 -8.393 3.422 1.00 81.56 405 GLY A N 1
ATOM 3139 C CA . GLY A 1 405 ? -11.189 -8.191 4.748 1.00 81.56 405 GLY A CA 1
ATOM 3140 C C . GLY A 1 405 ? -10.875 -6.737 5.087 1.00 81.56 405 GLY A C 1
ATOM 3141 O O . GLY A 1 405 ? -10.480 -6.472 6.222 1.00 81.56 405 GLY A O 1
ATOM 3142 N N . THR A 1 406 ? -11.100 -5.805 4.160 1.00 86.25 406 THR A N 1
ATOM 3143 C CA . THR A 1 406 ? -11.201 -4.379 4.480 1.00 86.25 406 THR A CA 1
ATOM 3144 C C . THR A 1 406 ? -12.426 -4.149 5.366 1.00 86.25 406 THR A C 1
ATOM 3146 O O . THR A 1 406 ? -13.473 -4.790 5.191 1.00 86.25 406 THR A O 1
ATOM 3149 N N . ARG A 1 407 ? -12.266 -3.276 6.365 1.00 90.62 407 ARG A N 1
ATOM 3150 C CA . ARG A 1 407 ? -13.350 -2.853 7.258 1.00 90.62 407 ARG A CA 1
ATOM 3151 C C . ARG A 1 407 ? -14.266 -1.887 6.521 1.00 90.62 407 ARG A C 1
ATOM 3153 O O . ARG A 1 407 ? -13.791 -1.113 5.702 1.00 90.62 407 ARG A O 1
ATOM 3160 N N . ALA A 1 408 ? -15.553 -1.951 6.814 1.00 94.06 408 ALA A N 1
ATOM 3161 C CA . ALA A 1 408 ? -16.552 -1.085 6.213 1.00 94.06 408 ALA A CA 1
ATOM 3162 C C . ALA A 1 408 ? -17.642 -0.754 7.232 1.00 94.06 408 ALA A C 1
ATOM 3164 O O . ALA A 1 408 ? -17.914 -1.539 8.145 1.00 94.06 408 ALA A O 1
ATOM 3165 N N . GLU A 1 409 ? -18.273 0.392 7.040 1.00 95.19 409 GLU A N 1
ATOM 3166 C CA . GLU A 1 409 ? -19.404 0.873 7.814 1.00 95.19 409 GLU A CA 1
ATOM 3167 C C . GLU A 1 409 ? -20.624 0.913 6.890 1.00 95.19 409 GLU A C 1
ATOM 3169 O O . GLU A 1 409 ? -20.600 1.532 5.826 1.00 95.19 409 GLU A O 1
ATOM 3174 N N . LEU A 1 410 ? -21.661 0.148 7.240 1.00 95.44 410 LEU A N 1
ATOM 3175 C CA . LEU A 1 410 ? -22.846 -0.019 6.403 1.00 95.44 410 LEU A CA 1
ATOM 3176 C C . LEU A 1 410 ? -24.023 0.747 7.005 1.00 95.44 410 LEU A C 1
ATOM 3178 O O . LEU A 1 410 ? -24.492 0.435 8.100 1.00 95.44 410 LEU A O 1
ATOM 3182 N N . PHE A 1 411 ? -24.550 1.708 6.258 1.00 93.81 411 PHE A N 1
ATOM 3183 C CA . PHE A 1 411 ? -25.803 2.374 6.590 1.00 93.81 411 PHE A CA 1
ATOM 3184 C C . PHE A 1 411 ? -26.929 1.578 5.931 1.00 93.81 411 PHE A C 1
ATOM 3186 O O . PHE A 1 411 ? -27.012 1.490 4.703 1.00 93.81 411 PHE A O 1
ATOM 3193 N N . LEU A 1 412 ? -27.748 0.934 6.762 1.00 93.12 412 LEU A N 1
ATOM 3194 C CA . LEU A 1 412 ? -28.857 0.076 6.353 1.00 93.12 412 LEU A CA 1
ATOM 3195 C C . LEU A 1 412 ? -30.173 0.747 6.739 1.00 93.12 412 LEU A C 1
ATOM 3197 O O . LEU A 1 412 ? -30.296 1.219 7.867 1.00 93.12 412 LEU A O 1
ATOM 3201 N N . ASN A 1 413 ? -31.189 0.703 5.876 1.00 91.69 413 ASN A N 1
ATOM 3202 C CA . ASN A 1 413 ? -32.539 1.196 6.191 1.00 91.69 413 ASN A CA 1
ATOM 3203 C C . ASN A 1 413 ? -33.334 0.213 7.088 1.00 91.69 413 ASN A C 1
ATOM 3205 O O . ASN A 1 413 ? -34.481 -0.135 6.810 1.00 91.69 413 ASN A O 1
ATOM 3209 N N . VAL A 1 414 ? -32.701 -0.263 8.163 1.00 90.25 414 VAL A N 1
ATOM 3210 C CA . VAL A 1 414 ? -33.274 -1.170 9.163 1.00 90.25 414 VAL A CA 1
ATOM 3211 C C . VAL A 1 414 ? -33.598 -0.362 10.407 1.00 90.25 414 VAL A C 1
ATOM 3213 O O . VAL A 1 414 ? -32.686 0.149 11.050 1.00 90.25 414 VAL A O 1
ATOM 3216 N N . GLY A 1 415 ? -34.879 -0.293 10.774 1.00 88.12 415 GLY A N 1
ATOM 3217 C CA . GLY A 1 415 ? -35.334 0.505 11.912 1.00 88.12 415 GLY A CA 1
ATOM 3218 C C . GLY A 1 415 ? -34.608 0.145 13.211 1.00 88.12 415 GLY A C 1
ATOM 3219 O O . GLY A 1 415 ? -34.782 -0.960 13.741 1.00 88.12 415 GLY A O 1
ATOM 3220 N N . GLN A 1 416 ? -33.818 1.091 13.719 1.00 89.81 416 GLN A N 1
ATOM 3221 C CA . GLN A 1 416 ? -33.106 0.994 14.989 1.00 89.81 416 GLN A CA 1
ATOM 3222 C C . GLN A 1 416 ? -33.954 1.635 16.092 1.00 89.81 416 GLN A C 1
ATOM 3224 O O . GLN A 1 416 ? -34.548 2.696 15.906 1.00 89.81 416 GLN A O 1
ATOM 3229 N N . ARG A 1 417 ? -34.059 0.979 17.250 1.00 88.44 417 ARG A N 1
ATOM 3230 C CA . ARG A 1 417 ? -34.809 1.483 18.407 1.00 88.44 417 ARG A CA 1
ATOM 3231 C C . ARG A 1 417 ? -33.947 1.427 19.667 1.00 88.44 417 ARG A C 1
ATOM 3233 O O . ARG A 1 417 ? -33.394 0.360 19.955 1.00 88.44 417 ARG A O 1
ATOM 3240 N N . PRO A 1 418 ? -33.827 2.532 20.424 1.00 87.19 418 PRO A N 1
ATOM 3241 C CA . PRO A 1 418 ? -33.074 2.545 21.671 1.00 87.19 418 PRO A CA 1
ATOM 3242 C C . PRO A 1 418 ? -33.735 1.647 22.722 1.00 87.19 418 PRO A C 1
ATOM 3244 O O . PRO A 1 418 ? -34.961 1.500 22.770 1.00 87.19 418 PRO A O 1
ATOM 3247 N N . HIS A 1 419 ? -32.917 1.071 23.597 1.00 86.81 419 HIS A N 1
ATOM 3248 C CA . HIS A 1 419 ? -33.381 0.554 24.880 1.00 86.81 419 HIS A CA 1
ATOM 3249 C C . HIS A 1 419 ? -33.712 1.719 25.823 1.00 86.81 419 HIS A C 1
ATOM 3251 O O . HIS A 1 419 ? -33.070 2.771 25.746 1.00 86.81 419 HIS A O 1
ATOM 3257 N N . PRO A 1 420 ? -34.676 1.546 26.745 1.00 82.69 420 PRO A N 1
ATOM 3258 C CA . PRO A 1 420 ? -34.919 2.524 27.797 1.00 82.69 420 PRO A CA 1
ATOM 3259 C C . PRO A 1 420 ? -33.703 2.608 28.729 1.00 82.69 420 PRO A C 1
ATOM 3261 O O . PRO A 1 420 ? -33.219 1.586 29.219 1.00 82.69 420 PRO A O 1
ATOM 3264 N N . VAL A 1 421 ? -33.230 3.829 28.993 1.00 78.38 421 VAL A N 1
ATOM 3265 C CA . VAL A 1 421 ? -32.080 4.079 29.874 1.00 78.38 421 VAL A CA 1
ATOM 3266 C C . VAL A 1 421 ? -32.368 3.543 31.289 1.00 78.38 421 VAL A C 1
ATOM 3268 O O . VAL A 1 421 ? -33.402 3.895 31.867 1.00 78.38 421 VAL A O 1
ATOM 3271 N N . PRO A 1 422 ? -31.479 2.724 31.883 1.00 74.00 422 PRO A N 1
ATOM 3272 C CA . PRO A 1 422 ? -31.726 2.096 33.175 1.00 74.00 422 PRO A CA 1
ATOM 3273 C C . PRO A 1 422 ? -31.764 3.139 34.307 1.00 74.00 422 PRO A C 1
ATOM 3275 O O . PRO A 1 422 ? -30.880 3.994 34.381 1.00 74.00 422 PRO A O 1
ATOM 3278 N N . PRO A 1 423 ? -32.742 3.078 35.232 1.00 66.62 423 PRO A N 1
ATOM 3279 C CA . PRO A 1 423 ? -32.872 4.010 36.357 1.00 66.62 423 PRO A CA 1
ATOM 3280 C C . PRO A 1 423 ? -31.949 3.632 37.534 1.00 66.62 423 PRO A C 1
ATOM 3282 O O . PRO A 1 423 ? -32.375 3.616 38.689 1.00 66.62 423 PRO A O 1
ATOM 3285 N N . ILE A 1 424 ? -30.702 3.260 37.240 1.00 67.81 424 ILE A N 1
ATOM 3286 C CA . ILE A 1 424 ? -29.770 2.625 38.182 1.00 67.81 424 ILE A CA 1
ATOM 3287 C C . ILE A 1 424 ? -28.669 3.620 38.580 1.00 67.81 424 ILE A C 1
ATOM 3289 O O . ILE A 1 424 ? -28.065 4.277 37.732 1.00 67.81 424 ILE A O 1
ATOM 3293 N N . GLN A 1 425 ? -28.408 3.739 39.886 1.00 70.56 425 GLN A N 1
ATOM 3294 C CA . GLN A 1 425 ? -27.275 4.512 40.411 1.00 70.56 425 GLN A CA 1
ATOM 3295 C C . GLN A 1 425 ? -25.956 3.762 40.195 1.00 70.56 425 GLN A C 1
ATOM 3297 O O . GLN A 1 425 ? -25.926 2.534 40.220 1.00 70.56 425 GLN A O 1
ATOM 3302 N N . LEU A 1 426 ? -24.858 4.504 40.024 1.00 73.19 426 LEU A N 1
ATOM 3303 C CA . LEU A 1 426 ? -23.519 3.921 39.933 1.00 73.19 426 LEU A CA 1
ATOM 3304 C C . LEU A 1 426 ? -23.210 3.091 41.186 1.00 73.19 426 LEU A C 1
ATOM 3306 O O . LEU A 1 426 ? -23.380 3.568 42.311 1.00 73.19 426 LEU A O 1
ATOM 3310 N N . SER A 1 427 ? -22.699 1.874 41.003 1.00 76.00 427 SER A N 1
ATOM 3311 C CA . SER A 1 427 ? -22.109 1.128 42.117 1.00 76.00 427 SER A CA 1
ATOM 3312 C C . SER A 1 427 ? -20.857 1.853 42.646 1.00 76.00 427 SER A C 1
ATOM 3314 O O . SER A 1 427 ? -20.208 2.585 41.890 1.00 76.00 427 SER A O 1
ATOM 3316 N N . PRO A 1 428 ? -20.449 1.636 43.913 1.00 78.38 428 PRO A N 1
ATOM 3317 C CA . PRO A 1 428 ? -19.253 2.273 44.473 1.00 78.38 428 PRO A CA 1
ATOM 3318 C C . PRO A 1 428 ? -17.978 2.043 43.644 1.00 78.38 428 PRO A C 1
ATOM 3320 O O . PRO A 1 428 ? -17.153 2.949 43.531 1.00 78.38 428 PRO A O 1
ATOM 3323 N N . GLY A 1 429 ? -17.852 0.867 43.012 1.00 79.00 429 GLY A N 1
ATOM 3324 C CA . GLY A 1 429 ? -16.756 0.536 42.096 1.00 79.00 429 GLY A CA 1
ATOM 3325 C C . GLY A 1 429 ? -16.826 1.298 40.769 1.00 79.00 429 GLY A C 1
ATOM 3326 O O . GLY A 1 429 ? -15.830 1.873 40.349 1.00 79.00 429 GLY A O 1
ATOM 3327 N N . GLN A 1 430 ? -18.005 1.399 40.143 1.00 78.62 430 GLN A N 1
ATOM 3328 C CA . GLN A 1 430 ? -18.176 2.219 38.932 1.00 78.62 430 GLN A CA 1
ATOM 3329 C C . GLN A 1 430 ? -17.922 3.709 39.212 1.00 78.62 430 GLN A C 1
ATOM 3331 O O . GLN A 1 430 ? -17.348 4.399 38.372 1.00 78.62 430 GLN A O 1
ATOM 3336 N N . ALA A 1 431 ? -18.305 4.209 40.392 1.00 81.62 431 ALA A N 1
ATOM 3337 C CA . ALA A 1 431 ? -17.994 5.572 40.817 1.00 81.62 431 ALA A CA 1
ATOM 3338 C C . ALA A 1 431 ? -16.479 5.786 41.014 1.00 81.62 431 ALA A C 1
ATOM 3340 O O . ALA A 1 431 ? -15.962 6.807 40.569 1.00 81.62 431 ALA A O 1
ATOM 3341 N N . ALA A 1 432 ? -15.759 4.819 41.599 1.00 83.25 432 ALA A N 1
ATOM 3342 C CA . ALA A 1 432 ? -14.296 4.854 41.728 1.00 83.25 432 ALA A CA 1
ATOM 3343 C C . ALA A 1 432 ? -13.595 4.895 40.356 1.00 83.25 432 ALA A C 1
ATOM 3345 O O . ALA A 1 432 ? -12.795 5.786 40.070 1.00 83.25 432 ALA A O 1
ATOM 3346 N N . ASP A 1 433 ? -13.975 3.979 39.463 1.00 84.19 433 ASP A N 1
ATOM 3347 C CA . ASP A 1 433 ? -13.452 3.865 38.099 1.00 84.19 433 ASP A CA 1
ATOM 3348 C C . ASP A 1 433 ? -13.671 5.120 37.246 1.00 84.19 433 ASP A C 1
ATOM 3350 O O . ASP A 1 433 ? -12.906 5.376 36.311 1.00 84.19 433 ASP A O 1
ATOM 3354 N N . LEU A 1 434 ? -14.754 5.859 37.495 1.00 85.00 434 LEU A N 1
ATOM 3355 C CA . LEU A 1 434 ? -15.047 7.130 36.836 1.00 85.00 434 LEU A CA 1
ATOM 3356 C C . LEU A 1 434 ? -14.337 8.303 37.526 1.00 85.00 434 LEU A C 1
ATOM 3358 O O . LEU A 1 434 ? -13.907 9.219 36.826 1.00 85.00 434 LEU A O 1
ATOM 3362 N N . ALA A 1 435 ? -14.135 8.256 38.847 1.00 88.12 435 ALA A N 1
ATOM 3363 C CA . ALA A 1 435 ? -13.390 9.272 39.587 1.00 88.12 435 ALA A CA 1
ATOM 3364 C C . ALA A 1 435 ? -11.915 9.310 39.170 1.00 88.12 435 ALA A C 1
ATOM 3366 O O . ALA A 1 435 ? -11.422 10.380 38.825 1.00 88.12 435 ALA A O 1
ATOM 3367 N N . ILE A 1 436 ? -11.253 8.149 39.063 1.00 88.12 436 ILE A N 1
ATOM 3368 C CA . ILE A 1 436 ? -9.880 8.043 38.531 1.00 88.12 436 ILE A CA 1
ATOM 3369 C C . ILE A 1 436 ? -9.799 8.651 37.122 1.00 88.12 436 ILE A C 1
ATOM 3371 O O . ILE A 1 436 ? -8.870 9.393 36.806 1.00 88.12 436 ILE A O 1
ATOM 3375 N N . LYS A 1 437 ? -10.776 8.367 36.250 1.00 87.62 437 LYS A N 1
ATOM 3376 C CA . LYS A 1 437 ? -10.799 8.908 34.879 1.00 87.62 437 LYS A CA 1
ATOM 3377 C C . LYS A 1 437 ? -10.971 10.428 34.884 1.00 87.62 437 LYS A C 1
ATOM 3379 O O . LYS A 1 437 ? -10.226 11.115 34.194 1.00 87.62 437 LYS A O 1
ATOM 3384 N N . LEU A 1 438 ? -11.908 10.961 35.668 1.00 89.38 438 LEU A N 1
ATOM 3385 C CA . LEU A 1 438 ? -12.184 12.398 35.721 1.00 89.38 438 LEU A CA 1
ATOM 3386 C C . LEU A 1 438 ? -11.046 13.191 36.395 1.00 89.38 438 LEU A C 1
ATOM 3388 O O . LEU A 1 438 ? -10.672 14.247 35.893 1.00 89.38 438 LEU A O 1
ATOM 3392 N N . GLN A 1 439 ? -10.404 12.641 37.428 1.00 92.38 439 GLN A N 1
ATOM 3393 C CA . GLN A 1 439 ? -9.176 13.189 38.011 1.00 92.38 439 GLN A CA 1
ATOM 3394 C C . GLN A 1 439 ? -8.037 13.265 36.981 1.00 92.38 439 GLN A C 1
ATOM 3396 O O . GLN A 1 439 ? -7.443 14.327 36.795 1.00 92.38 439 GLN A O 1
ATOM 3401 N N . ASN A 1 440 ? -7.794 12.181 36.235 1.00 91.00 440 ASN A N 1
ATOM 3402 C CA . ASN A 1 440 ? -6.819 12.174 35.140 1.00 91.00 440 ASN A CA 1
ATOM 3403 C C . ASN A 1 440 ? -7.172 13.182 34.028 1.00 91.00 440 ASN A C 1
ATOM 3405 O O . ASN A 1 440 ? -6.274 13.791 33.448 1.00 91.00 440 ASN A O 1
ATOM 3409 N N . HIS A 1 441 ? -8.459 13.415 33.744 1.00 90.88 441 HIS A N 1
ATOM 3410 C CA . HIS A 1 441 ? -8.887 14.466 32.814 1.00 90.88 441 HIS A CA 1
ATOM 3411 C C . HIS A 1 441 ? -8.592 15.882 33.341 1.00 90.88 441 HIS A C 1
ATOM 3413 O O . HIS A 1 441 ? -8.165 16.731 32.556 1.00 90.88 441 HIS A O 1
ATOM 3419 N N . PHE A 1 442 ? -8.749 16.152 34.643 1.00 91.81 442 PHE A N 1
ATOM 3420 C CA . PHE A 1 442 ? -8.341 17.434 35.232 1.00 91.81 442 PHE A CA 1
ATOM 3421 C C . PHE A 1 442 ? -6.818 17.626 35.190 1.00 91.81 442 PHE A C 1
ATOM 3423 O O . PHE A 1 442 ? -6.362 18.687 34.765 1.00 91.81 442 PHE A O 1
ATOM 3430 N N . ALA A 1 443 ? -6.031 16.598 35.527 1.00 89.69 443 ALA A N 1
ATOM 3431 C CA . ALA A 1 443 ? -4.569 16.634 35.421 1.00 89.69 443 ALA A CA 1
ATOM 3432 C C . ALA A 1 443 ? -4.095 16.864 33.970 1.00 89.69 443 ALA A C 1
ATOM 3434 O O . ALA A 1 443 ? -3.230 17.702 33.715 1.00 89.69 443 ALA A O 1
ATOM 3435 N N . ALA A 1 444 ? -4.721 16.200 32.992 1.00 91.25 444 ALA A N 1
ATOM 3436 C CA . ALA A 1 444 ? -4.450 16.429 31.572 1.00 91.25 444 ALA A CA 1
ATOM 3437 C C . ALA A 1 444 ? -4.876 17.833 31.095 1.00 91.25 444 ALA A C 1
ATOM 3439 O O . ALA A 1 444 ? -4.238 18.394 30.205 1.00 91.25 444 ALA A O 1
ATOM 3440 N N . SER A 1 445 ? -5.924 18.417 31.687 1.00 92.06 445 SER A N 1
ATOM 3441 C CA . SER A 1 445 ? -6.354 19.794 31.395 1.00 92.06 445 SER A CA 1
ATOM 3442 C C . SER A 1 445 ? -5.356 20.819 31.948 1.00 92.06 445 SER A C 1
ATOM 3444 O O . SER A 1 445 ? -5.016 21.762 31.241 1.00 92.06 445 SER A O 1
ATOM 3446 N N . ILE A 1 446 ? -4.811 20.591 33.152 1.00 91.44 446 ILE A N 1
ATOM 3447 C CA . ILE A 1 446 ? -3.702 21.377 33.727 1.00 91.44 446 ILE A CA 1
ATOM 3448 C C . ILE A 1 446 ? -2.461 21.298 32.828 1.00 91.44 446 ILE A C 1
ATOM 3450 O O . ILE A 1 446 ? -1.909 22.330 32.458 1.00 91.44 446 ILE A O 1
ATOM 3454 N N . ALA A 1 447 ? -2.055 20.095 32.406 1.00 89.94 447 ALA A N 1
ATOM 3455 C CA . ALA A 1 447 ? -0.900 19.922 31.522 1.00 89.94 447 ALA A CA 1
ATOM 3456 C C . ALA A 1 447 ? -1.083 20.634 30.166 1.00 89.94 447 ALA A C 1
ATOM 3458 O O . ALA A 1 447 ? -0.161 21.282 29.677 1.00 89.94 447 ALA A O 1
ATOM 3459 N N . LYS A 1 448 ? -2.284 20.581 29.571 1.00 91.75 448 LYS A N 1
ATOM 3460 C CA . LYS A 1 448 ? -2.595 21.333 28.343 1.00 91.75 448 LYS A CA 1
ATOM 3461 C C . LYS A 1 448 ? -2.578 22.849 28.542 1.00 91.75 448 LYS A C 1
ATOM 3463 O O . LYS A 1 448 ? -2.077 23.553 27.670 1.00 91.75 448 LYS A O 1
ATOM 3468 N N . ALA A 1 449 ? -3.126 23.339 29.653 1.00 91.50 449 ALA A N 1
ATOM 3469 C CA . ALA A 1 449 ? -3.118 24.758 29.996 1.00 91.50 449 ALA A CA 1
ATOM 3470 C C . ALA A 1 449 ? -1.691 25.278 30.216 1.00 91.50 449 ALA A C 1
ATOM 3472 O O . ALA A 1 449 ? -1.347 26.342 29.710 1.00 91.50 449 ALA A O 1
ATOM 3473 N N . HIS A 1 450 ? -0.842 24.499 30.894 1.00 91.44 450 HIS A N 1
ATOM 3474 C CA . HIS A 1 450 ? 0.566 24.834 31.091 1.00 91.44 450 HIS A CA 1
ATOM 3475 C C . HIS A 1 450 ? 1.350 24.841 29.771 1.00 91.44 450 HIS A C 1
ATOM 3477 O O . HIS A 1 450 ? 2.038 25.816 29.498 1.00 91.44 450 HIS A O 1
ATOM 3483 N N . ASN A 1 451 ? 1.184 23.830 28.908 1.00 91.19 451 ASN A N 1
ATOM 3484 C CA . ASN A 1 451 ? 1.836 23.824 27.594 1.00 91.19 451 ASN A CA 1
ATOM 3485 C C . ASN A 1 451 ? 1.430 25.045 26.749 1.00 91.19 451 ASN A C 1
ATOM 3487 O O . ASN A 1 451 ? 2.301 25.720 26.216 1.00 91.19 451 ASN A O 1
ATOM 3491 N N . LYS A 1 452 ? 0.131 25.385 26.688 1.00 91.12 452 LYS A N 1
ATOM 3492 C CA . LYS A 1 452 ? -0.336 26.586 25.970 1.00 91.12 452 LYS A CA 1
ATOM 3493 C C . LYS A 1 452 ? 0.148 27.904 26.585 1.00 91.12 452 LYS A C 1
ATOM 3495 O O . LYS A 1 452 ? 0.254 28.886 25.856 1.00 91.12 452 LYS A O 1
ATOM 3500 N N . LEU A 1 453 ? 0.393 27.945 27.896 1.00 92.94 453 LEU A N 1
ATOM 3501 C CA . LEU A 1 453 ? 1.008 29.098 28.554 1.00 92.94 453 LEU A CA 1
ATOM 3502 C C . LEU A 1 453 ? 2.471 29.238 28.112 1.00 92.94 453 LEU A C 1
ATOM 3504 O O . LEU A 1 453 ? 2.846 30.309 27.659 1.00 92.94 453 LEU A O 1
ATOM 3508 N N . VAL A 1 454 ? 3.245 28.148 28.122 1.00 91.81 454 VAL A N 1
ATOM 3509 C CA . VAL A 1 454 ? 4.635 28.138 27.631 1.00 91.81 454 VAL A CA 1
ATOM 3510 C C . VAL A 1 454 ? 4.708 28.512 26.143 1.00 91.81 454 VAL A C 1
ATOM 3512 O O . VAL A 1 454 ? 5.514 29.361 25.776 1.00 91.81 454 VAL A O 1
ATOM 3515 N N . ASP A 1 455 ? 3.817 27.980 25.294 1.00 91.00 455 ASP A N 1
ATOM 3516 C CA . ASP A 1 455 ? 3.710 28.373 23.876 1.00 91.00 455 ASP A CA 1
ATOM 3517 C C . ASP A 1 455 ? 3.435 29.889 23.713 1.00 91.00 455 ASP A C 1
ATOM 3519 O O . ASP A 1 455 ? 3.895 30.520 22.757 1.00 91.00 455 ASP A O 1
ATOM 3523 N N . ALA A 1 456 ? 2.671 30.488 24.636 1.00 90.69 456 ALA A N 1
ATOM 3524 C CA . ALA A 1 456 ? 2.349 31.914 24.635 1.00 90.69 456 ALA A CA 1
ATOM 3525 C C . ALA A 1 456 ? 3.503 32.784 25.163 1.00 90.69 456 ALA A C 1
ATOM 3527 O O . ALA A 1 456 ? 3.753 33.853 24.601 1.00 90.69 456 ALA A O 1
ATOM 3528 N N . GLU A 1 457 ? 4.217 32.321 26.191 1.00 91.38 457 GLU A N 1
ATOM 3529 C CA . GLU A 1 457 ? 5.422 32.945 26.747 1.00 91.38 457 GLU A CA 1
ATOM 3530 C C . GLU A 1 457 ? 6.568 32.943 25.719 1.00 91.38 457 GLU A C 1
ATOM 3532 O O . GLU A 1 457 ? 7.135 33.999 25.439 1.00 91.38 457 GLU A O 1
ATOM 3537 N N . ASP A 1 458 ? 6.841 31.813 25.053 1.00 90.62 458 ASP A N 1
ATOM 3538 C CA . ASP A 1 458 ? 7.834 31.719 23.966 1.00 90.62 458 ASP A CA 1
ATOM 3539 C C . ASP A 1 458 ? 7.487 32.649 22.786 1.00 90.62 458 ASP A C 1
ATOM 3541 O O . ASP A 1 458 ? 8.371 33.260 22.174 1.00 90.62 458 ASP A O 1
ATOM 3545 N N . MET A 1 459 ? 6.196 32.796 22.460 1.00 89.00 459 MET A N 1
ATOM 3546 C CA . MET A 1 459 ? 5.742 33.715 21.412 1.00 89.00 459 MET A CA 1
ATOM 3547 C C . MET A 1 459 ? 5.877 35.189 21.829 1.00 89.00 459 MET A C 1
ATOM 3549 O O . MET A 1 459 ? 6.272 36.013 21.002 1.00 89.00 459 MET A O 1
ATOM 3553 N N . TYR A 1 460 ? 5.623 35.530 23.095 1.00 91.06 460 TYR A N 1
ATOM 3554 C CA . TYR A 1 460 ? 5.896 36.864 23.641 1.00 91.06 460 TYR A CA 1
ATOM 3555 C C . TYR A 1 460 ? 7.390 37.187 23.576 1.00 91.06 460 TYR A C 1
ATOM 3557 O O . TYR A 1 460 ? 7.782 38.208 23.009 1.00 91.06 460 TYR A O 1
ATOM 3565 N N . ASP A 1 461 ? 8.240 36.275 24.049 1.00 89.88 461 ASP A N 1
ATOM 3566 C CA . ASP A 1 461 ? 9.690 36.453 24.047 1.00 89.88 461 ASP A CA 1
ATOM 3567 C C . ASP A 1 461 ? 10.235 36.600 22.612 1.00 89.88 461 ASP A C 1
ATOM 3569 O O . ASP A 1 461 ? 11.114 37.420 22.335 1.00 89.88 461 ASP A O 1
ATOM 3573 N N . LYS A 1 462 ? 9.640 35.887 21.646 1.00 90.81 462 LYS A N 1
ATOM 3574 C CA . LYS A 1 462 ? 9.899 36.058 20.210 1.00 90.81 462 LYS A CA 1
ATOM 3575 C C . LYS A 1 462 ? 9.464 37.432 19.679 1.00 90.81 462 LYS A C 1
ATOM 3577 O O . LYS A 1 462 ? 10.246 38.046 18.953 1.00 90.81 462 LYS A O 1
ATOM 3582 N N . LEU A 1 463 ? 8.275 37.932 20.029 1.00 88.50 463 LEU A N 1
ATOM 3583 C CA . LEU A 1 463 ? 7.798 39.266 19.626 1.00 88.50 463 LEU A CA 1
ATOM 3584 C C . LEU A 1 463 ? 8.701 40.381 20.181 1.00 88.50 463 LEU A C 1
ATOM 3586 O O . LEU A 1 463 ? 9.094 41.280 19.432 1.00 88.50 463 LEU A O 1
ATOM 3590 N N . VAL A 1 464 ? 9.120 40.272 21.447 1.00 87.06 464 VAL A N 1
ATOM 3591 C CA . VAL A 1 464 ? 10.087 41.186 22.078 1.00 87.06 464 VAL A CA 1
ATOM 3592 C C . VAL A 1 464 ? 11.441 41.146 21.357 1.00 87.06 464 VAL A C 1
ATOM 3594 O O . VAL A 1 464 ? 11.972 42.194 20.984 1.00 87.06 464 VAL A O 1
ATOM 3597 N N . ARG A 1 465 ? 11.987 39.953 21.073 1.00 90.44 465 ARG A N 1
ATOM 3598 C CA . ARG A 1 465 ? 13.247 39.792 20.313 1.00 90.44 465 ARG A CA 1
ATOM 3599 C C . ARG A 1 465 ? 13.155 40.349 18.886 1.00 90.44 465 ARG A C 1
ATOM 3601 O O . ARG A 1 465 ? 14.140 40.888 18.383 1.00 90.44 465 ARG A O 1
ATOM 3608 N N . MET A 1 466 ? 11.992 40.236 18.240 1.00 88.50 466 MET A N 1
ATOM 3609 C CA . MET A 1 466 ? 11.735 40.764 16.893 1.00 88.50 466 MET A CA 1
ATOM 3610 C C . MET A 1 466 ? 11.457 42.276 16.858 1.00 88.50 466 MET A C 1
ATOM 3612 O O . MET A 1 466 ? 11.444 42.842 15.767 1.00 88.50 466 MET A O 1
ATOM 3616 N N . LYS A 1 467 ? 11.280 42.934 18.016 1.00 89.12 467 LYS A N 1
ATOM 3617 C CA . LYS A 1 467 ? 10.826 44.333 18.129 1.00 89.12 467 LYS A CA 1
ATOM 3618 C C . LYS A 1 467 ? 9.495 44.573 17.404 1.00 89.12 467 LYS A C 1
ATOM 3620 O O . LYS A 1 467 ? 9.370 45.511 16.616 1.00 89.12 467 LYS A O 1
ATOM 3625 N N . ALA A 1 468 ? 8.523 43.701 17.672 1.00 85.19 468 ALA A N 1
ATOM 3626 C CA . ALA A 1 468 ? 7.126 43.919 17.304 1.00 85.19 468 ALA A CA 1
ATOM 3627 C C . ALA A 1 468 ? 6.575 45.219 17.929 1.00 85.19 468 ALA A C 1
ATOM 3629 O O . ALA A 1 468 ? 7.204 45.815 18.808 1.00 85.19 468 ALA A O 1
ATOM 3630 N N . SER A 1 469 ? 5.405 45.672 17.476 1.00 90.06 469 SER A N 1
ATOM 3631 C CA . SER A 1 469 ? 4.785 46.882 18.022 1.00 90.06 469 SER A CA 1
ATOM 3632 C C . SER A 1 469 ? 4.359 46.702 19.483 1.00 90.06 469 SER A C 1
ATOM 3634 O O . SER A 1 469 ? 4.030 45.601 19.928 1.00 90.06 469 SER A O 1
ATOM 3636 N N . GLU A 1 470 ? 4.315 47.805 20.236 1.00 85.62 470 GLU A N 1
ATOM 3637 C CA . GLU A 1 470 ? 3.858 47.795 21.634 1.00 85.62 470 GLU A CA 1
ATOM 3638 C C . GLU A 1 470 ? 2.412 47.274 21.760 1.00 85.62 470 GLU A C 1
ATOM 3640 O O . GLU A 1 470 ? 2.079 46.626 22.748 1.00 85.62 470 GLU A O 1
ATOM 3645 N N . GLU A 1 471 ? 1.575 47.471 20.734 1.00 88.94 471 GLU A N 1
ATOM 3646 C CA . GLU A 1 471 ? 0.200 46.956 20.681 1.00 88.94 471 GLU A CA 1
ATOM 3647 C C . GLU A 1 471 ? 0.144 45.424 20.504 1.00 88.94 471 GLU A C 1
ATOM 3649 O O . GLU A 1 471 ? -0.701 44.765 21.108 1.00 88.94 471 GLU A O 1
ATOM 3654 N N . GLU A 1 472 ? 1.045 44.832 19.712 1.00 84.12 472 GLU A N 1
ATOM 3655 C CA . GLU A 1 472 ? 1.164 43.370 19.576 1.00 84.12 472 GLU A CA 1
ATOM 3656 C C . GLU A 1 472 ? 1.705 42.726 20.858 1.00 84.12 472 GLU A C 1
ATOM 3658 O O . GLU A 1 472 ? 1.204 41.687 21.288 1.00 84.12 472 GLU A O 1
ATOM 3663 N N . ILE A 1 473 ? 2.692 43.364 21.495 1.00 85.81 473 ILE A N 1
ATOM 3664 C CA . ILE A 1 473 ? 3.277 42.909 22.763 1.00 85.81 473 ILE A CA 1
ATOM 3665 C C . ILE A 1 473 ? 2.232 42.983 23.891 1.00 85.81 473 ILE A C 1
ATOM 3667 O O . ILE A 1 473 ? 2.075 42.015 24.635 1.00 85.81 473 ILE A O 1
ATOM 3671 N N . ALA A 1 474 ? 1.455 44.070 23.975 1.00 88.56 474 ALA A N 1
ATOM 3672 C CA . ALA A 1 474 ? 0.365 44.210 24.943 1.00 88.56 474 ALA A CA 1
ATOM 3673 C C . ALA A 1 474 ? -0.743 43.160 24.738 1.00 88.56 474 ALA A C 1
ATOM 3675 O O . ALA A 1 474 ? -1.134 42.492 25.691 1.00 88.56 474 ALA A O 1
ATOM 3676 N N . LYS A 1 475 ? -1.192 42.931 23.494 1.00 88.62 475 LYS A N 1
ATOM 3677 C CA . LYS A 1 475 ? -2.188 41.884 23.186 1.00 88.62 475 LYS A CA 1
ATOM 3678 C C . LYS A 1 475 ? -1.702 40.479 23.543 1.00 88.62 475 LYS A C 1
ATOM 3680 O O . LYS A 1 475 ? -2.503 39.650 23.969 1.00 88.62 475 LYS A O 1
ATOM 3685 N N . GLN A 1 476 ? -0.408 40.201 23.376 1.00 91.12 476 GLN A N 1
ATOM 3686 C CA . GLN A 1 476 ? 0.166 38.922 23.786 1.00 91.12 476 GLN A CA 1
ATOM 3687 C C . GLN A 1 476 ? 0.257 38.799 25.318 1.00 91.12 476 GLN A C 1
ATOM 3689 O O . GLN A 1 476 ? 0.072 37.699 25.832 1.00 91.12 476 GLN A O 1
ATOM 3694 N N . GLN A 1 477 ? 0.471 39.898 26.052 1.00 88.56 477 GLN A N 1
ATOM 3695 C CA . GLN A 1 477 ? 0.413 39.904 27.519 1.00 88.56 477 GLN A CA 1
ATOM 3696 C C . GLN A 1 477 ? -1.015 39.647 28.033 1.00 88.56 477 GLN A C 1
ATOM 3698 O O . GLN A 1 477 ? -1.204 38.741 28.839 1.00 88.56 477 GLN A O 1
ATOM 3703 N N . ASP A 1 478 ? -2.030 40.340 27.498 1.00 90.69 478 ASP A N 1
ATOM 3704 C CA . ASP A 1 478 ? -3.450 40.084 27.816 1.00 90.69 478 ASP A CA 1
ATOM 3705 C C . ASP A 1 478 ? -3.849 38.618 27.527 1.00 90.69 478 ASP A C 1
ATOM 3707 O O . ASP A 1 478 ? -4.669 38.013 28.229 1.00 90.69 478 ASP A O 1
ATOM 3711 N N . TYR A 1 479 ? -3.254 38.018 26.488 1.00 90.44 479 TYR A N 1
ATOM 3712 C CA . TYR A 1 479 ? -3.421 36.600 26.187 1.00 90.44 479 TYR A CA 1
ATOM 3713 C C . TYR A 1 479 ? -2.694 35.699 27.196 1.00 90.44 479 TYR A C 1
ATOM 3715 O O . TYR A 1 479 ? -3.304 34.743 27.659 1.00 90.44 479 TYR A O 1
ATOM 3723 N N . ILE A 1 480 ? -1.453 35.990 27.601 1.00 90.06 480 ILE A N 1
ATOM 3724 C CA . ILE A 1 480 ? -0.727 35.237 28.647 1.00 90.06 480 ILE A CA 1
ATOM 3725 C C . ILE A 1 480 ? -1.504 35.231 29.972 1.00 90.06 480 ILE A C 1
ATOM 3727 O O . ILE A 1 480 ? -1.725 34.165 30.552 1.00 90.06 480 ILE A O 1
ATOM 3731 N N . ASP A 1 481 ? -2.002 36.391 30.397 1.00 90.06 481 ASP A N 1
ATOM 3732 C CA . ASP A 1 481 ? -2.737 36.569 31.655 1.00 90.06 481 ASP A CA 1
ATOM 3733 C C . ASP A 1 481 ? -4.062 35.773 31.696 1.00 90.06 481 ASP A C 1
ATOM 3735 O O . ASP A 1 481 ? -4.619 35.532 32.770 1.00 90.06 481 ASP A O 1
ATOM 3739 N N . THR A 1 482 ? -4.573 35.327 30.539 1.00 92.06 482 THR A N 1
ATOM 3740 C CA . THR A 1 482 ? -5.870 34.637 30.417 1.00 92.06 482 THR A CA 1
ATOM 3741 C C . THR A 1 482 ? -5.808 33.237 29.786 1.00 92.06 482 THR A C 1
ATOM 3743 O O . THR A 1 482 ? -6.713 32.427 30.017 1.00 92.06 482 THR A O 1
ATOM 3746 N N . VAL A 1 483 ? -4.761 32.892 29.024 1.00 92.94 483 VAL A N 1
ATOM 3747 C CA . VAL A 1 483 ? -4.678 31.653 28.223 1.00 92.94 483 VAL A CA 1
ATOM 3748 C C . VAL A 1 483 ? -4.716 30.405 29.087 1.00 92.94 483 VAL A C 1
ATOM 3750 O O . VAL A 1 483 ? -5.428 29.462 28.737 1.00 92.94 483 VAL A O 1
ATOM 3753 N N . TYR A 1 484 ? -3.997 30.394 30.213 1.00 93.38 484 TYR A N 1
ATOM 3754 C CA . TYR A 1 484 ? -3.949 29.237 31.104 1.00 93.38 484 TYR A CA 1
ATOM 3755 C C . TYR A 1 484 ? -5.354 28.889 31.602 1.00 93.38 484 TYR A C 1
ATOM 3757 O O . TYR A 1 484 ? -5.801 27.750 31.480 1.00 93.38 484 TYR A O 1
ATOM 3765 N N . GLU A 1 485 ? -6.079 29.884 32.112 1.00 91.12 485 GLU A N 1
ATOM 3766 C CA . GLU A 1 485 ? -7.353 29.657 32.787 1.00 91.12 485 GLU A CA 1
ATOM 3767 C C . GLU A 1 485 ? -8.499 29.415 31.794 1.00 91.12 485 GLU A C 1
ATOM 3769 O O . GLU A 1 485 ? -9.297 28.495 31.976 1.00 91.12 485 GLU A O 1
ATOM 3774 N N . ASN A 1 486 ? -8.510 30.133 30.666 1.00 91.25 486 ASN A N 1
ATOM 3775 C CA . ASN A 1 486 ? -9.423 29.847 29.559 1.00 91.25 486 ASN A CA 1
ATOM 3776 C C . ASN A 1 486 ? -9.208 28.426 29.006 1.00 91.25 486 ASN A C 1
ATOM 3778 O O . ASN A 1 486 ? -10.174 27.690 28.813 1.00 91.25 486 ASN A O 1
ATOM 3782 N N . THR A 1 487 ? -7.954 28.005 28.803 1.00 91.06 487 THR A N 1
ATOM 3783 C CA . THR A 1 487 ? -7.623 26.664 28.286 1.00 91.06 487 THR A CA 1
ATOM 3784 C C . THR A 1 487 ? -7.948 25.567 29.297 1.00 91.06 487 THR A C 1
ATOM 3786 O O . THR A 1 487 ? -8.481 24.522 28.917 1.00 91.06 487 THR A O 1
ATOM 3789 N N . TYR A 1 488 ? -7.651 25.780 30.584 1.00 93.94 488 TYR A N 1
ATOM 3790 C CA . TYR A 1 488 ? -8.024 24.834 31.632 1.00 93.94 488 TYR A CA 1
ATOM 3791 C C . TYR A 1 488 ? -9.542 24.657 31.668 1.00 93.94 488 TYR A C 1
ATOM 3793 O O . TYR A 1 488 ? -10.018 23.525 31.581 1.00 93.94 488 TYR A O 1
ATOM 3801 N N . MET A 1 489 ? -10.303 25.755 31.733 1.00 93.19 489 MET A N 1
ATOM 3802 C CA . MET A 1 489 ? -11.760 25.693 31.812 1.00 93.19 489 MET A CA 1
ATOM 3803 C C . MET A 1 489 ? -12.396 25.133 30.536 1.00 93.19 489 MET A C 1
ATOM 3805 O O . MET A 1 489 ? -13.338 24.356 30.658 1.00 93.19 489 MET A O 1
ATOM 3809 N N . GLU A 1 490 ? -11.877 25.422 29.338 1.00 90.88 490 GLU A N 1
ATOM 3810 C CA . GLU A 1 490 ? -12.320 24.807 28.073 1.00 90.88 490 GLU A CA 1
ATOM 3811 C C . GLU A 1 490 ? -12.250 23.270 28.149 1.00 90.88 490 GLU A C 1
ATOM 3813 O O . GLU A 1 490 ? -13.264 22.577 28.005 1.00 90.88 490 GLU A O 1
ATOM 3818 N N . TYR A 1 491 ? -11.065 22.722 28.443 1.00 90.88 491 TYR A N 1
ATOM 3819 C CA . TYR A 1 491 ? -10.866 21.273 28.497 1.00 90.88 491 TYR A CA 1
ATOM 3820 C C . TYR A 1 491 ? -11.541 20.617 29.705 1.00 90.88 491 TYR A C 1
ATOM 3822 O O . TYR A 1 491 ? -12.101 19.525 29.571 1.00 90.88 491 TYR A O 1
ATOM 3830 N N . ALA A 1 492 ? -11.535 21.257 30.873 1.00 91.31 492 ALA A N 1
ATOM 3831 C CA . ALA A 1 492 ? -12.186 20.733 32.068 1.00 91.31 492 ALA A CA 1
ATOM 3832 C C . ALA A 1 492 ? -13.713 20.669 31.879 1.00 91.31 492 ALA A C 1
ATOM 3834 O O . ALA A 1 492 ? -14.313 19.618 32.113 1.00 91.31 492 ALA A O 1
ATOM 3835 N N . THR A 1 493 ? -14.326 21.733 31.346 1.00 90.12 493 THR A N 1
ATOM 3836 C CA . THR A 1 493 ? -15.765 21.790 31.034 1.00 90.12 493 THR A CA 1
ATOM 3837 C C . THR A 1 493 ? -16.149 20.741 29.993 1.00 90.12 493 THR A C 1
ATOM 3839 O O . THR A 1 493 ? -17.110 20.005 30.205 1.00 90.12 493 THR A O 1
ATOM 3842 N N . ALA A 1 494 ? -15.368 20.580 28.917 1.00 87.06 494 ALA A N 1
ATOM 3843 C CA . ALA A 1 494 ? -15.615 19.550 27.903 1.00 87.06 494 ALA A CA 1
ATOM 3844 C C . ALA A 1 494 ? -15.608 18.123 28.484 1.00 87.06 494 ALA A C 1
ATOM 3846 O O . ALA A 1 494 ? -16.443 17.291 28.120 1.00 87.06 494 ALA A O 1
ATOM 3847 N N . ASN A 1 495 ? -14.691 17.835 29.415 1.00 87.06 495 ASN A N 1
ATOM 3848 C CA . ASN A 1 495 ? -14.630 16.536 30.082 1.00 87.06 495 ASN A CA 1
ATOM 3849 C C . ASN A 1 495 ? -15.779 16.341 31.087 1.00 87.06 495 ASN A C 1
ATOM 3851 O O . ASN A 1 495 ? -16.334 15.243 31.141 1.00 87.06 495 ASN A O 1
ATOM 3855 N N . VAL A 1 496 ? -16.167 17.382 31.836 1.00 87.56 496 VAL A N 1
ATOM 3856 C CA . VAL A 1 496 ? -17.268 17.352 32.820 1.00 87.56 496 VAL A CA 1
ATOM 3857 C C . VAL A 1 496 ? -18.653 17.313 32.162 1.00 87.56 496 VAL A C 1
ATOM 3859 O O . VAL A 1 496 ? -19.533 16.627 32.679 1.00 87.56 496 VAL A O 1
ATOM 3862 N N . LEU A 1 497 ? -18.857 17.958 31.007 1.00 84.00 497 LEU A N 1
ATOM 3863 C CA . LEU A 1 497 ? -20.142 18.005 30.288 1.00 84.00 497 LEU A CA 1
ATOM 3864 C C . LEU A 1 497 ? -20.738 16.609 30.091 1.00 84.00 497 LEU A C 1
ATOM 3866 O O . LEU A 1 497 ? -21.911 16.371 30.368 1.00 84.00 497 LEU A O 1
ATOM 3870 N N . GLY A 1 498 ? -19.897 15.662 29.670 1.00 76.38 498 GLY A N 1
ATOM 3871 C CA . GLY A 1 498 ? -20.286 14.272 29.462 1.00 76.38 498 GLY A CA 1
ATOM 3872 C C . GLY A 1 498 ? -20.670 13.510 30.735 1.00 76.38 498 GLY A C 1
ATOM 3873 O O . GLY A 1 498 ? -20.948 12.316 30.622 1.00 76.38 498 GLY A O 1
ATOM 3874 N N . TYR A 1 499 ? -20.654 14.150 31.910 1.00 78.19 499 TYR A N 1
ATOM 3875 C CA . TYR A 1 499 ? -21.130 13.605 33.180 1.00 78.19 499 TYR A CA 1
ATOM 3876 C C . TYR A 1 499 ? -22.475 14.198 33.658 1.00 78.19 499 TYR A C 1
ATOM 3878 O O . TYR A 1 499 ? -23.028 13.718 34.648 1.00 78.19 499 TYR A O 1
ATOM 3886 N N . ILE A 1 500 ? -23.040 15.194 32.960 1.00 76.94 500 ILE A N 1
ATOM 3887 C CA . ILE A 1 500 ? -24.278 15.882 33.369 1.00 76.94 500 ILE A CA 1
ATOM 3888 C C . ILE A 1 500 ? -25.506 15.287 32.674 1.00 76.94 500 ILE A C 1
ATOM 3890 O O . ILE A 1 500 ? -25.716 15.454 31.475 1.00 76.94 500 ILE A O 1
ATOM 3894 N N . SER A 1 501 ? -26.368 14.637 33.457 1.00 68.75 501 SER A N 1
ATOM 3895 C CA . SER A 1 501 ? -27.629 14.051 32.981 1.00 68.75 501 SER A CA 1
ATOM 3896 C C . SER A 1 501 ? -28.848 14.961 33.156 1.00 68.75 501 SER A C 1
ATOM 3898 O O . SER A 1 501 ? -29.806 14.871 32.386 1.00 68.75 501 SER A O 1
ATOM 3900 N N . ARG A 1 502 ? -28.821 15.841 34.164 1.00 72.44 502 ARG A N 1
ATOM 3901 C CA . ARG A 1 502 ? -29.891 16.784 34.505 1.00 72.44 502 ARG A CA 1
ATOM 3902 C C . ARG A 1 502 ? -29.329 18.186 34.678 1.00 72.44 502 ARG A C 1
ATOM 3904 O O . ARG A 1 502 ? -28.333 18.378 35.376 1.00 72.44 502 ARG A O 1
ATOM 3911 N N . ILE A 1 503 ? -30.020 19.146 34.076 1.00 77.88 503 ILE A N 1
ATOM 3912 C CA . ILE A 1 503 ? -29.845 20.563 34.386 1.00 77.88 503 ILE A CA 1
ATOM 3913 C C . ILE A 1 503 ? -30.448 20.804 35.777 1.00 77.88 503 ILE A C 1
ATOM 3915 O O . ILE A 1 503 ? -31.475 20.207 36.107 1.00 77.88 503 ILE A O 1
ATOM 3919 N N . SER A 1 504 ? -29.807 21.623 36.607 1.00 80.94 504 SER A N 1
ATOM 3920 C CA . SER A 1 504 ? -30.338 21.995 37.917 1.00 80.94 504 SER A CA 1
ATOM 3921 C C . SER A 1 504 ? -31.420 23.073 37.798 1.00 80.94 504 SER A C 1
ATOM 3923 O O . SER A 1 504 ? -31.395 23.923 36.900 1.00 80.94 504 SER A O 1
ATOM 3925 N N . ASP A 1 505 ? -32.367 23.075 38.737 1.00 81.94 505 ASP A N 1
ATOM 3926 C CA . ASP A 1 505 ? -33.440 24.076 38.769 1.00 81.94 505 ASP A CA 1
ATOM 3927 C C . ASP A 1 505 ? -32.861 25.499 38.896 1.00 81.94 505 ASP A C 1
ATOM 3929 O O . ASP A 1 505 ? -33.338 26.430 38.255 1.00 81.94 505 ASP A O 1
ATOM 3933 N N . HIS A 1 506 ? -31.753 25.648 39.633 1.00 84.06 506 HIS A N 1
ATOM 3934 C CA . HIS A 1 506 ? -30.988 26.891 39.781 1.00 84.06 506 HIS A CA 1
ATOM 3935 C C . HIS A 1 506 ? -30.510 27.459 38.434 1.00 84.06 506 HIS A C 1
ATOM 3937 O O . HIS A 1 506 ? -30.817 28.608 38.122 1.00 84.06 506 HIS A O 1
ATOM 3943 N N . ILE A 1 507 ? -29.840 26.651 37.602 1.00 85.38 507 ILE A N 1
ATOM 3944 C CA . ILE A 1 507 ? -29.370 27.073 36.269 1.00 85.38 507 ILE A CA 1
ATOM 3945 C C . ILE A 1 507 ? -30.552 27.369 35.343 1.00 85.38 507 ILE A C 1
ATOM 3947 O O . ILE A 1 507 ? -30.515 28.324 34.566 1.00 85.38 507 ILE A O 1
ATOM 3951 N N . THR A 1 508 ? -31.629 26.590 35.455 1.00 83.81 508 THR A N 1
ATOM 3952 C CA . THR A 1 508 ? -32.868 26.806 34.693 1.00 83.81 508 THR A CA 1
ATOM 3953 C C . THR A 1 508 ? -33.530 28.145 35.049 1.00 83.81 508 THR A C 1
ATOM 3955 O O . THR A 1 508 ? -34.017 28.839 34.157 1.00 83.81 508 THR A O 1
ATOM 3958 N N . HIS A 1 509 ? -33.498 28.543 36.327 1.00 84.56 509 HIS A N 1
ATOM 3959 C CA . HIS A 1 509 ? -34.009 29.829 36.806 1.00 84.56 509 HIS A CA 1
ATOM 3960 C C . HIS A 1 509 ? -33.117 31.025 36.444 1.00 84.56 509 HIS A C 1
ATOM 3962 O O . HIS A 1 509 ? -33.653 32.083 36.121 1.00 84.56 509 HIS A O 1
ATOM 3968 N N . GLU A 1 510 ? -31.789 30.880 36.468 1.00 85.06 510 GLU A N 1
ATOM 3969 C CA . GLU A 1 510 ? -30.866 31.962 36.085 1.00 85.06 510 GLU A CA 1
ATOM 3970 C C . GLU A 1 510 ? -30.772 32.165 34.568 1.00 85.06 510 GLU A C 1
ATOM 3972 O O . GLU A 1 510 ? -30.534 33.277 34.100 1.00 85.06 510 GLU A O 1
ATOM 3977 N N . THR A 1 511 ? -31.004 31.111 33.778 1.00 86.56 511 THR A N 1
ATOM 3978 C CA . THR A 1 511 ? -30.913 31.150 32.309 1.00 86.56 511 THR A CA 1
ATOM 3979 C C . THR A 1 511 ? -32.228 30.722 31.627 1.00 86.56 511 THR A C 1
ATOM 3981 O O . THR A 1 511 ? -32.261 29.770 30.835 1.00 86.56 511 THR A O 1
ATOM 3984 N N . PRO A 1 512 ? -33.354 31.426 31.874 1.00 80.00 512 PRO A N 1
ATOM 3985 C CA . PRO A 1 512 ? -34.680 31.015 31.397 1.00 80.00 512 PRO A CA 1
ATOM 3986 C C . PRO A 1 512 ? -34.800 30.992 29.863 1.00 80.00 512 PRO A C 1
ATOM 3988 O O . PRO A 1 512 ? -35.570 30.200 29.324 1.00 80.00 512 PRO A O 1
ATOM 3991 N N . ASN A 1 513 ? -33.983 31.786 29.161 1.00 85.94 513 ASN A N 1
ATOM 3992 C CA . ASN A 1 513 ? -33.980 31.900 27.697 1.00 85.94 513 ASN A CA 1
ATOM 3993 C C . ASN A 1 513 ? -32.876 31.072 26.999 1.00 85.94 513 ASN A C 1
ATOM 3995 O O . ASN A 1 513 ? -32.772 31.118 25.775 1.00 85.94 513 ASN A O 1
ATOM 3999 N N . ALA A 1 514 ? -32.025 30.355 27.743 1.00 83.88 514 ALA A N 1
ATOM 4000 C CA . ALA A 1 514 ? -30.958 29.536 27.164 1.00 83.88 514 ALA A CA 1
ATOM 4001 C C . ALA A 1 514 ? -31.481 28.183 26.648 1.00 83.88 514 ALA A C 1
ATOM 4003 O O . ALA A 1 514 ? -32.457 27.643 27.169 1.00 83.88 514 ALA A O 1
ATOM 4004 N N . THR A 1 515 ? -30.803 27.607 25.652 1.00 84.94 515 THR A N 1
ATOM 4005 C CA . THR A 1 515 ? -31.044 26.218 25.234 1.00 84.94 515 THR A CA 1
ATOM 4006 C C . THR A 1 515 ? -30.453 25.239 26.248 1.00 84.94 515 THR A C 1
ATOM 4008 O O . THR A 1 515 ? -29.496 25.556 26.957 1.00 84.94 515 THR A O 1
ATOM 4011 N N . ASP A 1 516 ? -30.989 24.021 26.300 1.00 76.69 516 ASP A N 1
ATOM 4012 C CA . ASP A 1 516 ? -30.570 23.017 27.284 1.00 76.69 516 ASP A CA 1
ATOM 4013 C C . ASP A 1 516 ? -29.094 22.606 27.155 1.00 76.69 516 ASP A C 1
ATOM 4015 O O . ASP A 1 516 ? -28.452 22.309 28.161 1.00 76.69 516 ASP A O 1
ATOM 4019 N N . ASP A 1 517 ? -28.506 22.670 25.958 1.00 78.50 517 ASP A N 1
ATOM 4020 C CA . ASP A 1 517 ? -27.072 22.412 25.779 1.00 78.50 517 ASP A CA 1
ATOM 4021 C C . ASP A 1 517 ? -26.194 23.575 26.274 1.00 78.50 517 ASP A C 1
ATOM 4023 O O . ASP A 1 517 ? -25.147 23.331 26.873 1.00 78.50 517 ASP A O 1
ATOM 4027 N N . VAL A 1 518 ? -26.649 24.830 26.148 1.00 83.06 518 VAL A N 1
ATOM 4028 C CA . VAL A 1 518 ? -25.984 25.987 26.781 1.00 83.06 518 VAL A CA 1
ATOM 4029 C C . VAL A 1 518 ? -26.093 25.900 28.307 1.00 83.06 518 VAL A C 1
ATOM 4031 O O . VAL A 1 518 ? -25.100 26.101 29.004 1.00 83.06 518 VAL A O 1
ATOM 4034 N N . ARG A 1 519 ? -27.258 25.511 28.843 1.00 84.19 519 ARG A N 1
ATOM 4035 C CA . ARG A 1 519 ? -27.453 25.262 30.285 1.00 84.19 519 ARG A CA 1
ATOM 4036 C C . ARG A 1 519 ? -26.522 24.172 30.812 1.00 84.19 519 ARG A C 1
ATOM 4038 O O . ARG A 1 519 ? -25.873 24.362 31.838 1.00 84.19 519 ARG A O 1
ATOM 4045 N N . ARG A 1 520 ? -26.418 23.046 30.095 1.00 82.25 520 ARG A N 1
ATOM 4046 C CA . ARG A 1 520 ? -25.473 21.960 30.404 1.00 82.25 520 ARG A CA 1
ATOM 4047 C C . ARG A 1 520 ? -24.025 22.440 30.380 1.00 82.25 520 ARG A C 1
ATOM 4049 O O . ARG A 1 520 ? -23.267 22.039 31.256 1.00 82.25 520 ARG A O 1
ATOM 4056 N N . TRP A 1 521 ? -23.645 23.293 29.427 1.00 85.38 521 TRP A N 1
ATOM 4057 C CA . TRP A 1 521 ? -22.292 23.848 29.347 1.00 85.38 521 TRP A CA 1
ATOM 4058 C C . TRP A 1 521 ? -21.961 24.755 30.539 1.00 85.38 521 TRP A C 1
ATOM 4060 O O . TRP A 1 521 ? -20.941 24.550 31.191 1.00 85.38 521 TRP A O 1
ATOM 4070 N N . ILE A 1 522 ? -22.856 25.683 30.898 1.00 86.94 522 ILE A N 1
ATOM 4071 C CA . ILE A 1 522 ? -22.689 26.562 32.071 1.00 86.94 522 ILE A CA 1
ATOM 4072 C C . ILE A 1 522 ? -22.597 25.731 33.361 1.00 86.94 522 ILE A C 1
ATOM 4074 O O . ILE A 1 522 ? -21.707 25.943 34.185 1.00 86.94 522 ILE A O 1
ATOM 4078 N N . GLN A 1 523 ? -23.460 24.724 33.522 1.00 88.81 523 GLN A N 1
ATOM 4079 C CA . GLN A 1 523 ? -23.404 23.826 34.677 1.00 88.81 523 GLN A CA 1
ATOM 4080 C C . GLN A 1 523 ? -22.121 22.977 34.697 1.00 88.81 523 GLN A C 1
ATOM 4082 O O . GLN A 1 523 ? -21.560 22.744 35.766 1.00 88.81 523 GLN A O 1
ATOM 4087 N N . ALA A 1 524 ? -21.621 22.542 33.536 1.00 89.06 524 ALA A N 1
ATOM 4088 C CA . ALA A 1 524 ? -20.343 21.843 33.426 1.00 89.06 524 ALA A CA 1
ATOM 4089 C C . ALA A 1 524 ? -19.157 22.739 33.788 1.00 89.06 524 ALA A C 1
ATOM 4091 O O . ALA A 1 524 ? -18.209 22.249 34.394 1.00 89.06 524 ALA A O 1
ATOM 4092 N N . GLN A 1 525 ? -19.224 24.034 33.478 1.00 91.25 525 GLN A N 1
ATOM 4093 C CA . GLN A 1 525 ? -18.187 25.002 33.820 1.00 91.25 525 GLN A CA 1
ATOM 4094 C C . GLN A 1 525 ? -18.121 25.222 35.336 1.00 91.25 525 GLN A C 1
ATOM 4096 O O . GLN A 1 525 ? -17.045 25.131 35.924 1.00 91.25 525 GLN A O 1
ATOM 4101 N N . LEU A 1 526 ? -19.271 25.405 35.992 1.00 90.88 526 LEU A N 1
ATOM 4102 C CA . LEU A 1 526 ? -19.350 25.528 37.452 1.00 90.88 526 LEU A CA 1
ATOM 4103 C C . LEU A 1 526 ? -18.858 24.260 38.166 1.00 90.88 526 LEU A C 1
ATOM 4105 O O . LEU A 1 526 ? -18.069 24.347 39.102 1.00 90.88 526 LEU A O 1
ATOM 4109 N N . ILE A 1 527 ? -19.253 23.075 37.689 1.00 90.94 527 ILE A N 1
ATOM 4110 C CA . ILE A 1 527 ? -18.826 21.793 38.274 1.00 90.94 527 ILE A CA 1
ATOM 4111 C C . ILE A 1 527 ? -17.341 21.510 37.986 1.00 90.94 527 ILE A C 1
ATOM 4113 O O . ILE A 1 527 ? -16.650 20.955 38.836 1.00 90.94 527 ILE A O 1
ATOM 4117 N N . ALA A 1 528 ? -16.806 21.920 36.833 1.00 92.12 528 ALA A N 1
ATOM 4118 C CA . ALA A 1 528 ? -15.371 21.853 36.552 1.00 92.12 528 ALA A CA 1
ATOM 4119 C C . ALA A 1 528 ? -14.556 22.772 37.477 1.00 92.12 528 ALA A C 1
ATOM 4121 O O . ALA A 1 528 ? -13.470 22.391 37.911 1.00 92.12 528 ALA A O 1
ATOM 4122 N N . GLN A 1 529 ? -15.092 23.948 37.817 1.00 91.44 529 GLN A N 1
ATOM 4123 C CA . GLN A 1 529 ? -14.482 24.871 38.773 1.00 91.44 529 GLN A CA 1
ATOM 4124 C C . GLN A 1 529 ? -14.567 24.343 40.216 1.00 91.44 529 GLN A C 1
ATOM 4126 O O . GLN A 1 529 ? -13.583 24.423 40.948 1.00 91.44 529 GLN A O 1
ATOM 4131 N N . GLU A 1 530 ? -15.699 23.749 40.609 1.00 91.12 530 GLU A N 1
ATOM 4132 C CA . GLU A 1 530 ? -15.879 23.085 41.907 1.00 91.12 530 GLU A CA 1
ATOM 4133 C C . GLU A 1 530 ? -14.907 21.904 42.065 1.00 91.12 530 GLU A C 1
ATOM 4135 O O . GLU A 1 530 ? -14.140 21.844 43.026 1.00 91.12 530 GLU A O 1
ATOM 4140 N N . LEU A 1 531 ? -14.899 20.968 41.109 1.00 92.75 531 LEU A N 1
ATOM 4141 C CA . LEU A 1 531 ? -14.115 19.726 41.152 1.00 92.75 531 LEU A CA 1
ATOM 4142 C C . LEU A 1 531 ? -12.626 19.896 40.815 1.00 92.75 531 LEU A C 1
ATOM 4144 O O . LEU A 1 531 ? -11.874 18.921 40.874 1.00 92.75 531 LEU A O 1
ATOM 4148 N N . ARG A 1 532 ? -12.166 21.111 40.507 1.00 91.94 532 ARG A N 1
ATOM 4149 C CA . ARG A 1 532 ? -10.738 21.435 40.407 1.00 91.94 532 ARG A CA 1
ATOM 4150 C C . ARG A 1 532 ? -10.014 21.103 41.714 1.00 91.94 532 ARG A C 1
ATOM 4152 O O . ARG A 1 532 ? -10.562 21.327 42.796 1.00 91.94 532 ARG A O 1
ATOM 4159 N N . ALA A 1 533 ? -8.788 20.590 41.606 1.00 90.50 533 ALA A N 1
ATOM 4160 C CA . ALA A 1 533 ? -7.922 20.343 42.757 1.00 90.50 533 ALA A CA 1
ATOM 4161 C C . ALA A 1 533 ? -7.625 21.661 43.492 1.00 90.50 533 ALA A C 1
ATOM 4163 O O . ALA A 1 533 ? -7.224 22.647 42.867 1.00 90.50 533 ALA A O 1
ATOM 4164 N N . GLN A 1 534 ? -7.860 21.689 44.801 1.00 90.00 534 GLN A N 1
ATOM 4165 C CA . GLN A 1 534 ? -7.722 22.892 45.622 1.00 90.00 534 GLN A CA 1
ATOM 4166 C C . GLN A 1 534 ? -6.276 23.074 46.123 1.00 90.00 534 GLN A C 1
ATOM 4168 O O . GLN A 1 534 ? -5.539 22.093 46.246 1.00 90.00 534 GLN A O 1
ATOM 4173 N N . PRO A 1 535 ? -5.829 24.305 46.441 1.00 86.94 535 PRO A N 1
ATOM 4174 C CA . PRO A 1 535 ? -4.480 24.538 46.956 1.00 86.94 535 PRO A CA 1
ATOM 4175 C C . PRO A 1 535 ? -4.213 23.757 48.254 1.00 86.94 535 PRO A C 1
ATOM 4177 O O . PRO A 1 535 ? -4.830 24.022 49.284 1.00 86.94 535 PRO A O 1
ATOM 4180 N N . GLY A 1 536 ? -3.282 22.800 48.204 1.00 85.62 536 GLY A N 1
ATOM 4181 C CA . GLY A 1 536 ? -2.949 21.921 49.333 1.00 85.62 536 GLY A CA 1
ATOM 4182 C C . GLY A 1 536 ? -3.837 20.677 49.485 1.00 85.62 536 GLY A C 1
ATOM 4183 O O . GLY A 1 536 ? -3.678 19.949 50.461 1.00 85.62 536 GLY A O 1
ATOM 4184 N N . GLU A 1 537 ? -4.746 20.409 48.544 1.00 90.38 537 GLU A N 1
ATOM 4185 C CA . GLU A 1 537 ? -5.479 19.142 48.457 1.00 90.38 537 GLU A CA 1
ATOM 4186 C C . GLU A 1 537 ? -4.571 18.044 47.878 1.00 90.38 537 GLU A C 1
ATOM 4188 O O . GLU A 1 537 ? -3.951 18.239 46.832 1.00 90.38 537 GLU A O 1
ATOM 4193 N N . ASP A 1 538 ? -4.481 16.889 48.546 1.00 90.31 538 ASP A N 1
ATOM 4194 C CA . ASP A 1 538 ? -3.749 15.732 48.019 1.00 90.31 538 ASP A CA 1
ATOM 4195 C C . ASP A 1 538 ? -4.583 14.920 47.006 1.00 90.31 538 ASP A C 1
ATOM 4197 O O . ASP A 1 538 ? -5.807 15.055 46.909 1.00 90.31 538 ASP A O 1
ATOM 4201 N N . GLU A 1 539 ? -3.917 14.054 46.235 1.00 87.56 539 GLU A N 1
ATOM 4202 C CA . GLU A 1 539 ? -4.558 13.253 45.183 1.00 87.56 539 GLU A CA 1
ATOM 4203 C C . GLU A 1 539 ? -5.681 12.346 45.714 1.00 87.56 539 GLU A C 1
ATOM 4205 O O . GLU A 1 539 ? -6.648 12.089 44.996 1.00 87.56 539 GLU A O 1
ATOM 4210 N N . ILE A 1 540 ? -5.596 11.884 46.967 1.00 89.50 540 ILE A N 1
ATOM 4211 C CA . ILE A 1 540 ? -6.574 10.984 47.589 1.00 89.50 540 ILE A CA 1
ATOM 4212 C C . ILE A 1 540 ? -7.797 11.785 48.054 1.00 89.50 540 ILE A C 1
ATOM 4214 O O . ILE A 1 540 ? -8.932 11.357 47.837 1.00 89.50 540 ILE A O 1
ATOM 4218 N N . ALA A 1 541 ? -7.596 12.965 48.644 1.00 89.12 541 ALA A N 1
ATOM 4219 C CA . ALA A 1 541 ? -8.664 13.901 48.986 1.00 89.12 541 ALA A CA 1
ATOM 4220 C C . ALA A 1 541 ? -9.434 14.356 47.731 1.00 89.12 541 ALA A C 1
ATOM 4222 O O . ALA A 1 541 ? -10.664 14.246 47.689 1.00 89.12 541 ALA A O 1
ATOM 4223 N N . HIS A 1 542 ? -8.708 14.750 46.679 1.00 91.50 542 HIS A N 1
ATOM 4224 C CA . HIS A 1 542 ? -9.278 15.158 45.392 1.00 91.50 542 HIS A CA 1
ATOM 4225 C C . HIS A 1 542 ? -10.076 14.026 44.728 1.00 91.50 542 HIS A C 1
ATOM 4227 O O . HIS A 1 542 ? -11.230 14.218 44.335 1.00 91.50 542 HIS A O 1
ATOM 4233 N N . TYR A 1 543 ? -9.507 12.817 44.694 1.00 91.88 543 TYR A N 1
ATOM 4234 C CA . TYR A 1 543 ? -10.179 11.604 44.226 1.00 91.88 543 TYR A CA 1
ATOM 4235 C C . TYR A 1 543 ? -11.481 11.332 45.003 1.00 91.88 543 TYR A C 1
ATOM 4237 O O . TYR A 1 543 ? -12.537 11.146 44.393 1.00 91.88 543 TYR A O 1
ATOM 4245 N N . ASN A 1 544 ? -11.436 11.354 46.341 1.00 90.44 544 ASN A N 1
ATOM 4246 C CA . ASN A 1 544 ? -12.592 11.067 47.196 1.00 90.44 544 ASN A CA 1
ATOM 4247 C C . ASN A 1 544 ? -13.717 12.094 47.000 1.00 90.44 544 ASN A C 1
ATOM 4249 O O . ASN A 1 544 ? -14.900 11.738 47.019 1.00 90.44 544 ASN A O 1
ATOM 4253 N N . ARG A 1 545 ? -13.367 13.365 46.772 1.00 92.38 545 ARG A N 1
ATOM 4254 C CA . ARG A 1 545 ? -14.327 14.437 46.490 1.00 92.38 545 ARG A CA 1
ATOM 4255 C C . ARG A 1 545 ? -15.013 14.240 45.136 1.00 92.38 545 ARG A C 1
ATOM 4257 O O . ARG A 1 545 ? -16.242 14.288 45.071 1.00 92.38 545 ARG A O 1
ATOM 4264 N N . ILE A 1 546 ? -14.256 13.897 44.089 1.00 91.06 546 ILE A N 1
ATOM 4265 C CA . ILE A 1 546 ? -14.810 13.527 42.775 1.00 91.06 546 ILE A CA 1
ATOM 4266 C C . ILE A 1 546 ? -15.691 12.268 42.876 1.00 91.06 546 ILE A C 1
ATOM 4268 O O . ILE A 1 546 ? -16.791 12.250 42.321 1.00 91.06 546 ILE A O 1
ATOM 4272 N N . GLN A 1 547 ? -15.260 11.227 43.601 1.00 89.00 547 GLN A N 1
ATOM 4273 C CA . GLN A 1 547 ? -16.046 10.000 43.791 1.00 89.00 547 GLN A CA 1
ATOM 4274 C C . GLN A 1 547 ? -17.367 10.284 44.524 1.00 89.00 547 GLN A C 1
ATOM 4276 O O . GLN A 1 547 ? -18.414 9.762 44.135 1.00 89.00 547 GLN A O 1
ATOM 4281 N N . THR A 1 548 ? -17.336 11.149 45.542 1.00 87.62 548 THR A N 1
ATOM 4282 C CA . THR A 1 548 ? -18.525 11.577 46.296 1.00 87.62 548 THR A CA 1
ATOM 4283 C C . THR A 1 548 ? -19.512 12.321 45.397 1.00 87.62 548 THR A C 1
ATOM 4285 O O . THR A 1 548 ? -20.699 11.993 45.398 1.00 87.62 548 THR A O 1
ATOM 4288 N N . TRP A 1 549 ? -19.034 13.267 44.580 1.00 88.94 549 TRP A N 1
ATOM 4289 C CA . TRP A 1 549 ? -19.867 13.980 43.607 1.00 88.94 549 TRP A CA 1
ATOM 4290 C C . TRP A 1 549 ? -20.465 13.035 42.549 1.00 88.94 549 TRP A C 1
ATOM 4292 O O . TRP A 1 549 ? -21.662 13.112 42.264 1.00 88.94 549 TRP A O 1
ATOM 4302 N N . LEU A 1 550 ? -19.676 12.092 42.015 1.00 85.56 550 LEU A N 1
ATOM 4303 C CA . LEU A 1 550 ? -20.142 11.090 41.044 1.00 85.56 550 LEU A CA 1
ATOM 4304 C C . LEU A 1 550 ? -21.231 10.175 41.619 1.00 85.56 550 LEU A C 1
ATOM 4306 O O . LEU A 1 550 ? -22.195 9.866 40.923 1.00 85.56 550 LEU A O 1
ATOM 4310 N N . PHE A 1 551 ? -21.108 9.758 42.882 1.00 80.38 551 PHE A N 1
ATOM 4311 C CA . PHE A 1 551 ? -22.083 8.881 43.542 1.00 80.38 551 PHE A CA 1
ATOM 4312 C C . PHE A 1 551 ? -23.450 9.555 43.771 1.00 80.38 551 PHE A C 1
ATOM 4314 O O . PHE A 1 551 ? -24.481 8.881 43.840 1.00 80.38 551 PHE A O 1
ATOM 4321 N N . GLN A 1 552 ? -23.479 10.890 43.845 1.00 78.69 552 GLN A N 1
ATOM 4322 C CA . GLN A 1 552 ? -24.717 11.673 43.927 1.00 78.69 552 GLN A CA 1
ATOM 4323 C C . GLN A 1 552 ? -25.442 11.785 42.572 1.00 78.69 552 GLN A C 1
ATOM 4325 O O . GLN A 1 552 ? -26.657 12.000 42.546 1.00 78.69 552 GLN A O 1
ATOM 4330 N N . GLN A 1 553 ? -24.740 11.599 41.448 1.00 74.12 553 GLN A N 1
ATOM 4331 C CA . GLN A 1 553 ? -25.345 11.682 40.118 1.00 74.12 553 GLN A CA 1
ATOM 4332 C C . GLN A 1 553 ? -26.231 10.465 39.810 1.00 74.12 553 GLN A C 1
ATOM 4334 O O . GLN A 1 553 ? -25.966 9.332 40.217 1.00 74.12 553 GLN A O 1
ATOM 4339 N N . ARG A 1 554 ? -27.285 10.687 39.018 1.00 65.06 554 ARG A N 1
ATOM 4340 C CA . ARG A 1 554 ? -28.156 9.625 38.486 1.00 65.06 554 ARG A CA 1
ATOM 4341 C C . ARG A 1 554 ? -28.089 9.595 36.967 1.00 65.06 554 ARG A C 1
ATOM 4343 O O . ARG A 1 554 ? -28.121 10.651 36.341 1.00 65.06 554 ARG A O 1
ATOM 4350 N N . ASN A 1 555 ? -28.055 8.394 36.389 1.00 63.84 555 ASN A N 1
ATOM 4351 C CA . ASN A 1 555 ? -28.123 8.143 34.945 1.00 63.84 555 ASN A CA 1
ATOM 4352 C C . ASN A 1 555 ? -27.154 9.022 34.130 1.00 63.84 555 ASN A C 1
ATOM 4354 O O . ASN A 1 555 ? -27.598 9.801 33.292 1.00 63.84 555 ASN A O 1
ATOM 4358 N N . ILE A 1 556 ? -25.842 8.928 34.382 1.00 68.06 556 ILE A N 1
ATOM 4359 C CA . ILE A 1 556 ? -24.825 9.724 33.673 1.00 68.06 556 ILE A CA 1
ATOM 4360 C C . ILE A 1 556 ? -24.754 9.327 32.185 1.00 68.06 556 ILE A C 1
ATOM 4362 O O . ILE A 1 556 ? -23.953 8.478 31.813 1.00 68.06 556 ILE A O 1
ATOM 4366 N N . ILE A 1 557 ? -25.599 9.898 31.331 1.00 66.50 557 ILE A N 1
ATOM 4367 C CA . ILE A 1 557 ? -25.720 9.548 29.906 1.00 66.50 557 ILE A CA 1
ATOM 4368 C C . ILE A 1 557 ? -24.512 10.055 29.099 1.00 66.50 557 ILE A C 1
ATOM 4370 O O . ILE A 1 557 ? -24.067 11.190 29.263 1.00 66.50 557 ILE A O 1
ATOM 4374 N N . ARG A 1 558 ? -23.979 9.214 28.203 1.00 68.75 558 ARG A N 1
ATOM 4375 C CA . ARG A 1 558 ? -22.990 9.629 27.192 1.00 68.75 558 ARG A CA 1
ATOM 4376 C C . ARG A 1 558 ? -23.666 10.531 26.141 1.00 68.75 558 ARG A C 1
ATOM 4378 O O . ARG A 1 558 ? -24.782 10.223 25.732 1.00 68.75 558 ARG A O 1
ATOM 4385 N N . PRO A 1 559 ? -23.018 11.605 25.655 1.00 60.28 559 PRO A N 1
ATOM 4386 C CA . PRO A 1 559 ? -23.578 12.413 24.574 1.00 60.28 559 PRO A CA 1
ATOM 4387 C C . PRO A 1 559 ? -23.677 11.603 23.272 1.00 60.28 559 PRO A C 1
ATOM 4389 O O . PRO A 1 559 ? -22.765 10.847 22.933 1.00 60.28 559 PRO A O 1
ATOM 4392 N N . VAL A 1 560 ? -24.773 11.789 22.530 1.00 60.47 560 VAL A N 1
ATOM 4393 C CA . VAL A 1 560 ? -24.951 11.215 21.187 1.00 60.47 560 VAL A CA 1
ATOM 4394 C C . VAL A 1 560 ? -24.011 11.928 20.217 1.00 60.47 560 VAL A C 1
ATOM 4396 O O . VAL A 1 560 ? -24.073 13.149 20.087 1.00 60.47 560 VAL A O 1
ATOM 4399 N N . VAL A 1 561 ? -23.151 11.168 19.535 1.00 54.41 561 VAL A N 1
ATOM 4400 C CA . VAL A 1 561 ? -22.135 11.722 18.621 1.00 54.41 561 VAL A CA 1
ATOM 4401 C C . VAL A 1 561 ? -22.732 12.063 17.249 1.00 54.41 561 VAL A C 1
ATOM 4403 O O . VAL A 1 561 ? -22.314 13.038 16.632 1.00 54.41 561 VAL A O 1
ATOM 4406 N N . ASN A 1 562 ? -23.743 11.313 16.792 1.00 53.59 562 ASN A N 1
ATOM 4407 C CA . ASN A 1 562 ? -24.434 11.536 15.521 1.00 53.59 562 ASN A CA 1
ATOM 4408 C C . ASN A 1 562 ? -25.940 11.758 15.724 1.00 53.59 562 ASN A C 1
ATOM 4410 O O . ASN A 1 562 ? -26.665 10.846 16.098 1.00 53.59 562 ASN A O 1
ATOM 4414 N N . GLN A 1 563 ? -26.428 12.965 15.422 1.00 51.56 563 GLN A N 1
ATOM 4415 C CA . GLN A 1 563 ? -27.864 13.300 15.466 1.00 51.56 563 GLN A CA 1
ATOM 4416 C C . GLN A 1 563 ? -28.540 13.309 14.077 1.00 51.56 563 GLN A C 1
ATOM 4418 O O . GLN A 1 563 ? -29.711 13.660 13.969 1.00 51.56 563 GLN A O 1
ATOM 4423 N N . ARG A 1 564 ? -27.805 12.998 12.995 1.00 48.56 564 ARG A N 1
ATOM 4424 C CA . ARG A 1 564 ? -28.250 13.226 11.600 1.00 48.56 564 ARG A CA 1
ATOM 4425 C C . ARG A 1 564 ? -28.511 11.967 10.763 1.00 48.56 564 ARG A C 1
ATOM 4427 O O . ARG A 1 564 ? -29.100 12.095 9.695 1.00 48.56 564 ARG A O 1
ATOM 4434 N N . GLN A 1 565 ? -28.069 10.789 11.200 1.00 57.66 565 GLN A N 1
ATOM 4435 C CA . GLN A 1 565 ? -28.281 9.502 10.520 1.00 57.66 565 GLN A CA 1
ATOM 4436 C C . GLN A 1 565 ? -28.423 8.382 11.561 1.00 57.66 565 GLN A C 1
ATOM 4438 O O . GLN A 1 565 ? -27.970 8.541 12.694 1.00 57.66 565 GLN A O 1
ATOM 4443 N N . ASP A 1 566 ? -29.022 7.257 11.162 1.00 72.44 566 ASP A N 1
ATOM 4444 C CA . ASP A 1 566 ? -28.953 5.994 11.905 1.00 72.44 566 ASP A CA 1
ATOM 4445 C C . ASP A 1 566 ? -27.487 5.571 12.136 1.00 72.44 566 ASP A C 1
ATOM 4447 O O . ASP A 1 566 ? -26.644 5.723 11.248 1.00 72.44 566 ASP A O 1
ATOM 4451 N N . GLU A 1 567 ? -27.179 5.006 13.308 1.00 85.88 567 GLU A N 1
ATOM 4452 C CA . GLU A 1 567 ? -25.812 4.582 13.651 1.00 85.88 567 GLU A CA 1
ATOM 4453 C C . GLU A 1 567 ? -25.320 3.454 12.708 1.00 85.88 567 GLU A C 1
ATOM 4455 O O . GLU A 1 567 ? -26.073 2.512 12.420 1.00 85.88 567 GLU A O 1
ATOM 4460 N N . PRO A 1 568 ? -24.071 3.512 12.205 1.00 91.62 568 PRO A N 1
ATOM 4461 C CA . PRO A 1 568 ? -23.596 2.609 11.161 1.00 91.62 568 PRO A CA 1
ATOM 4462 C C . PRO A 1 568 ? -23.295 1.192 11.656 1.00 91.62 568 PRO A C 1
ATOM 4464 O O . PRO A 1 568 ? -22.701 0.968 12.714 1.00 91.62 568 PRO A O 1
ATOM 4467 N N . TRP A 1 569 ? -23.625 0.211 10.817 1.00 94.12 569 TRP A N 1
ATOM 4468 C CA . TRP A 1 569 ? -23.368 -1.207 11.047 1.00 94.12 569 TRP A CA 1
ATOM 4469 C C . TRP A 1 569 ? -21.916 -1.532 10.692 1.00 94.12 569 TRP A C 1
ATOM 4471 O O . TRP A 1 569 ? -21.573 -1.790 9.535 1.00 94.12 569 TRP A O 1
ATOM 4481 N N . LYS A 1 570 ? -21.043 -1.480 11.698 1.00 93.94 570 LYS A N 1
ATOM 4482 C CA . LYS A 1 570 ? -19.596 -1.664 11.529 1.00 93.94 570 LYS A CA 1
ATOM 4483 C C . LYS A 1 570 ? -19.268 -3.136 11.238 1.00 93.94 570 LYS A C 1
ATOM 4485 O O . LYS A 1 570 ? -19.817 -4.051 11.857 1.00 93.94 570 LYS A O 1
ATOM 4490 N N . GLY A 1 571 ? -18.378 -3.377 10.276 1.00 92.81 571 GLY A N 1
ATOM 4491 C CA . GLY A 1 571 ? -18.141 -4.715 9.738 1.00 92.81 571 GLY A CA 1
ATOM 4492 C C . GLY A 1 571 ? -16.939 -4.834 8.799 1.00 92.81 571 GLY A C 1
ATOM 4493 O O . GLY A 1 571 ? -15.992 -4.049 8.855 1.00 92.81 571 GLY A O 1
ATOM 4494 N N . PHE A 1 572 ? -16.951 -5.868 7.955 1.00 90.56 572 PHE A N 1
ATOM 4495 C CA . PHE A 1 572 ? -15.910 -6.144 6.955 1.00 90.56 572 PHE A CA 1
ATOM 4496 C C . PHE A 1 572 ? -16.429 -7.026 5.809 1.00 90.56 572 PHE A C 1
ATOM 4498 O O . PHE A 1 572 ? -17.307 -7.874 6.005 1.00 90.56 572 PHE A O 1
ATOM 4505 N N . ARG A 1 573 ? -15.848 -6.875 4.610 1.00 91.19 573 ARG A N 1
ATOM 4506 C CA . ARG A 1 573 ? -16.169 -7.727 3.448 1.00 91.19 573 ARG A CA 1
ATOM 4507 C C . ARG A 1 573 ? -15.606 -9.139 3.643 1.00 91.19 573 ARG A C 1
ATOM 4509 O O . ARG A 1 573 ? -14.440 -9.301 4.001 1.00 91.19 573 ARG A O 1
ATOM 4516 N N . VAL A 1 574 ? -16.403 -10.171 3.369 1.00 88.62 574 VAL A N 1
ATOM 4517 C CA . VAL A 1 574 ? -16.015 -11.588 3.500 1.00 88.62 574 VAL A CA 1
ATOM 4518 C C . VAL A 1 574 ? -15.946 -12.303 2.149 1.00 88.62 574 VAL A C 1
ATOM 4520 O O . VAL A 1 574 ? -16.517 -11.859 1.155 1.00 88.62 574 VAL A O 1
ATOM 4523 N N . ASN A 1 575 ? -15.227 -13.431 2.108 1.00 85.00 575 ASN A N 1
ATOM 4524 C CA . ASN A 1 575 ? -15.185 -14.299 0.928 1.00 85.00 575 ASN A CA 1
ATOM 4525 C C . ASN A 1 575 ? -16.579 -14.851 0.599 1.00 85.00 575 ASN A C 1
ATOM 4527 O O . ASN A 1 575 ? -17.333 -15.222 1.502 1.00 85.00 575 ASN A O 1
ATOM 4531 N N . LEU A 1 576 ? -16.864 -15.016 -0.693 1.00 84.81 576 LEU A N 1
ATOM 4532 C CA . LEU A 1 576 ? -18.014 -15.792 -1.151 1.00 84.81 576 LEU A CA 1
ATOM 4533 C C . LEU A 1 576 ? -17.834 -17.286 -0.797 1.00 84.81 576 LEU A C 1
ATOM 4535 O O . LEU A 1 576 ? -16.742 -17.831 -0.987 1.00 84.81 576 LEU A O 1
ATOM 4539 N N . PRO A 1 577 ? -18.874 -17.977 -0.292 1.00 81.50 577 PRO A N 1
ATOM 4540 C CA . PRO A 1 577 ? -18.872 -19.432 -0.190 1.00 81.50 577 PRO A CA 1
ATOM 4541 C C . PRO A 1 577 ? -18.758 -20.087 -1.572 1.00 81.50 577 PRO A C 1
ATOM 4543 O O . PRO A 1 577 ? -19.283 -19.575 -2.561 1.00 81.50 577 PRO A O 1
ATOM 4546 N N . ALA A 1 578 ? -18.145 -21.271 -1.632 1.00 77.00 578 ALA A N 1
ATOM 4547 C CA . ALA A 1 578 ? -18.108 -22.068 -2.856 1.00 77.00 578 ALA A CA 1
ATOM 4548 C C . ALA A 1 578 ? -19.533 -22.348 -3.378 1.00 77.00 578 ALA A C 1
ATOM 4550 O O . ALA A 1 578 ? -20.402 -22.782 -2.620 1.00 77.00 578 ALA A O 1
ATOM 4551 N N . GLY A 1 579 ? -19.760 -22.098 -4.671 1.00 74.56 579 GLY A N 1
ATOM 4552 C CA . GLY A 1 579 ? -21.069 -22.239 -5.319 1.00 74.56 579 GLY A CA 1
ATOM 4553 C C . GLY A 1 579 ? -21.981 -21.006 -5.237 1.00 74.56 579 GLY A C 1
ATOM 4554 O O . GLY A 1 579 ? -23.077 -21.046 -5.792 1.00 74.56 579 GLY A O 1
ATOM 4555 N N . VAL A 1 580 ? -21.557 -19.914 -4.590 1.00 80.75 580 VAL A N 1
ATOM 4556 C CA . VAL A 1 580 ? -22.238 -18.610 -4.685 1.00 80.75 580 VAL A CA 1
ATOM 4557 C C . VAL A 1 580 ? -21.709 -17.847 -5.904 1.00 80.75 580 VAL A C 1
ATOM 4559 O O . VAL A 1 580 ? -20.531 -17.942 -6.242 1.00 80.75 580 VAL A O 1
ATOM 4562 N N . ARG A 1 581 ? -22.602 -17.129 -6.591 1.00 80.81 581 ARG A N 1
ATOM 4563 C CA . ARG A 1 581 ? -22.301 -16.319 -7.781 1.00 80.81 581 ARG A CA 1
ATOM 4564 C C . ARG A 1 581 ? -21.542 -15.036 -7.411 1.00 80.81 581 ARG A C 1
ATOM 4566 O O . ARG A 1 581 ? -21.614 -14.569 -6.278 1.00 80.81 581 ARG A O 1
ATOM 4573 N N . GLU A 1 582 ? -20.848 -14.453 -8.388 1.00 81.12 582 GLU A N 1
ATOM 4574 C CA . GLU A 1 582 ? -20.073 -13.213 -8.215 1.00 81.12 582 GLU A CA 1
ATOM 4575 C C . GLU A 1 582 ? -20.893 -11.912 -8.329 1.00 81.12 582 GLU A C 1
ATOM 4577 O O . GLU A 1 582 ? -20.347 -10.829 -8.134 1.00 81.12 582 GLU A O 1
ATOM 4582 N N . ASP A 1 583 ? -22.198 -11.995 -8.605 1.00 86.06 583 ASP A N 1
ATOM 4583 C CA . ASP A 1 583 ? -23.145 -10.865 -8.602 1.00 86.06 583 ASP A CA 1
ATOM 4584 C C . ASP A 1 583 ? -23.623 -10.488 -7.184 1.00 86.06 583 ASP A C 1
ATOM 4586 O O . ASP A 1 583 ? -24.671 -9.873 -6.991 1.00 86.06 583 ASP A O 1
ATOM 4590 N N . ILE A 1 584 ? -22.846 -10.876 -6.169 1.00 89.00 584 ILE A N 1
ATOM 4591 C CA . ILE A 1 584 ? -23.102 -10.643 -4.750 1.00 89.00 584 ILE A CA 1
ATOM 4592 C C . ILE A 1 584 ? -21.776 -10.263 -4.079 1.00 89.00 584 ILE A C 1
ATOM 4594 O O . ILE A 1 584 ? -20.750 -10.913 -4.287 1.00 89.00 584 ILE A O 1
ATOM 4598 N N . ALA A 1 585 ? -21.795 -9.258 -3.206 1.00 92.12 585 ALA A N 1
ATOM 4599 C CA . ALA A 1 585 ? -20.756 -9.033 -2.206 1.00 92.12 585 ALA A CA 1
ATOM 4600 C C . ALA A 1 585 ? -21.311 -9.335 -0.808 1.00 92.12 585 ALA A C 1
ATOM 4602 O O . ALA A 1 585 ? -22.439 -8.973 -0.485 1.00 92.12 585 ALA A O 1
ATOM 4603 N N . LEU A 1 586 ? -20.526 -10.011 0.032 1.00 93.06 586 LEU A N 1
ATOM 4604 C CA . LEU A 1 586 ? -20.927 -10.353 1.396 1.00 93.06 586 LEU A CA 1
ATOM 4605 C C . LEU A 1 586 ? -20.149 -9.521 2.411 1.00 93.06 586 LEU A C 1
ATOM 4607 O O . LEU A 1 586 ? -18.927 -9.398 2.310 1.00 93.06 586 LEU A O 1
ATOM 4611 N N . PHE A 1 587 ? -20.850 -9.044 3.431 1.00 94.94 587 PHE A N 1
ATOM 4612 C CA . PHE A 1 587 ? -20.290 -8.363 4.591 1.00 94.94 587 PHE A CA 1
ATOM 4613 C C . PHE A 1 587 ? -20.758 -9.069 5.863 1.00 94.94 587 PHE A C 1
ATOM 4615 O O . PHE A 1 587 ? -21.928 -9.430 5.983 1.00 94.94 587 PHE A O 1
ATOM 4622 N N . TYR A 1 588 ? -19.849 -9.267 6.815 1.00 94.12 588 TYR A N 1
ATOM 4623 C CA . TYR A 1 588 ? -20.225 -9.514 8.206 1.00 94.12 588 TYR A CA 1
ATOM 4624 C C . TYR A 1 588 ? -20.318 -8.153 8.887 1.00 94.12 588 TYR A C 1
ATOM 4626 O O . TYR A 1 588 ? -19.370 -7.371 8.795 1.00 94.12 588 TYR A O 1
ATOM 4634 N N . VAL A 1 589 ? -21.435 -7.883 9.557 1.00 95.12 589 VAL A N 1
ATOM 4635 C CA . VAL A 1 589 ? -21.671 -6.648 10.314 1.00 95.12 589 VAL A CA 1
ATOM 4636 C C . VAL A 1 589 ? -22.189 -6.966 11.709 1.00 95.12 589 VAL A C 1
ATOM 4638 O O . VAL A 1 589 ? -22.884 -7.966 11.915 1.00 95.12 589 VAL A O 1
ATOM 4641 N N . GLU A 1 590 ? -21.874 -6.099 12.662 1.00 94.75 590 GLU A N 1
ATOM 4642 C CA . GLU A 1 590 ? -22.399 -6.163 14.025 1.00 94.75 590 GLU A CA 1
ATOM 4643 C C . GLU A 1 590 ? -23.477 -5.086 14.217 1.00 94.75 590 GLU A C 1
ATOM 4645 O O . GLU A 1 590 ? -23.457 -4.047 13.556 1.00 94.75 590 GLU A O 1
ATOM 4650 N N . VAL A 1 591 ? -24.466 -5.368 15.070 1.00 94.19 591 VAL A N 1
ATOM 4651 C CA . VAL A 1 591 ? -25.539 -4.417 15.397 1.00 94.19 591 VAL A CA 1
ATOM 4652 C C . VAL A 1 591 ? -24.914 -3.194 16.078 1.00 94.19 591 VAL A C 1
ATOM 4654 O O . VAL A 1 591 ? -24.128 -3.393 17.012 1.00 94.19 591 VAL A O 1
ATOM 4657 N N . PRO A 1 592 ? -25.256 -1.957 15.666 1.00 92.75 592 PRO A N 1
ATOM 4658 C CA . PRO A 1 592 ? -24.701 -0.754 16.273 1.00 92.75 592 PRO A CA 1
ATOM 4659 C C . PRO A 1 592 ? -24.972 -0.703 17.783 1.00 92.75 592 PRO A C 1
ATOM 4661 O O . PRO A 1 592 ? -25.977 -1.225 18.279 1.00 92.75 592 PRO A O 1
ATOM 4664 N N . LEU A 1 593 ? -24.049 -0.097 18.528 1.00 91.12 593 LEU A N 1
ATOM 4665 C CA . LEU A 1 593 ? -24.166 0.061 19.977 1.00 91.12 593 LEU A CA 1
ATOM 4666 C C . LEU A 1 593 ? -24.849 1.390 20.302 1.00 91.12 593 LEU A C 1
ATOM 4668 O O . LEU A 1 593 ? -24.557 2.403 19.672 1.00 91.12 593 LEU A O 1
ATOM 4672 N N . GLN A 1 594 ? -25.722 1.392 21.306 1.00 87.69 594 GLN A N 1
ATOM 4673 C CA . GLN A 1 594 ? -26.469 2.575 21.715 1.00 87.69 594 GLN A CA 1
ATOM 4674 C C . GLN A 1 594 ? -25.525 3.639 22.293 1.00 87.69 594 GLN A C 1
ATOM 4676 O O . GLN A 1 594 ? -24.933 3.456 23.362 1.00 87.69 594 GLN A O 1
ATOM 4681 N N . ALA A 1 595 ? -25.358 4.745 21.562 1.00 81.38 595 ALA A N 1
ATOM 4682 C CA . ALA A 1 595 ? -24.409 5.800 21.901 1.00 81.38 595 ALA A CA 1
ATOM 4683 C C . ALA A 1 595 ? -24.727 6.430 23.268 1.00 81.38 595 ALA A C 1
ATOM 4685 O O . ALA A 1 595 ? -23.843 6.496 24.124 1.00 81.38 595 ALA A O 1
ATOM 4686 N N . ASP A 1 596 ? -25.999 6.770 23.491 1.00 76.62 596 ASP A N 1
ATOM 4687 C CA . ASP A 1 596 ? -26.612 7.419 24.662 1.00 76.62 596 ASP A CA 1
ATOM 4688 C C . ASP A 1 596 ? -26.674 6.566 25.945 1.00 76.62 596 ASP A C 1
ATOM 4690 O O . ASP A 1 596 ? -27.427 6.859 26.876 1.00 76.62 596 ASP A O 1
ATOM 4694 N N . TRP A 1 597 ? -25.871 5.507 26.050 1.00 84.06 597 TRP A N 1
ATOM 4695 C CA . TRP A 1 597 ? -25.870 4.682 27.254 1.00 84.06 597 TRP A CA 1
ATOM 4696 C C . TRP A 1 597 ? -25.150 5.339 28.442 1.00 84.06 597 TRP A C 1
ATOM 4698 O O . TRP A 1 597 ? -24.186 6.082 28.235 1.00 84.06 597 TRP A O 1
ATOM 4708 N N . PRO A 1 598 ? -25.531 5.055 29.703 1.00 78.38 598 PRO A N 1
ATOM 4709 C CA . PRO A 1 598 ? -24.828 5.615 30.847 1.00 78.38 598 PRO A CA 1
ATOM 4710 C C . PRO A 1 598 ? -23.336 5.242 30.943 1.00 78.38 598 PRO A C 1
ATOM 4712 O O . PRO A 1 598 ? -22.909 4.124 30.641 1.00 78.38 598 PRO A O 1
ATOM 4715 N N . ARG A 1 599 ? -22.513 6.188 31.409 1.00 75.06 599 ARG A N 1
ATOM 4716 C CA . ARG A 1 599 ? -21.144 5.946 31.883 1.00 75.06 599 ARG A CA 1
ATOM 4717 C C . ARG A 1 599 ? -21.179 5.007 33.092 1.00 75.06 599 ARG A C 1
ATOM 4719 O O . ARG A 1 599 ? -22.143 4.990 33.848 1.00 75.06 599 ARG A O 1
ATOM 4726 N N . GLY A 1 600 ? -20.122 4.214 33.254 1.00 74.12 600 GLY A N 1
ATOM 4727 C CA . GLY A 1 600 ? -20.067 3.115 34.227 1.00 74.12 600 GLY A CA 1
ATOM 4728 C C . GLY A 1 600 ? -20.609 1.787 33.682 1.00 74.12 600 GLY A C 1
ATOM 4729 O O . GLY A 1 600 ? -20.188 0.738 34.159 1.00 74.12 600 GLY A O 1
ATOM 4730 N N . PHE A 1 601 ? -21.451 1.821 32.645 1.00 80.00 601 PHE A N 1
ATOM 4731 C CA . PHE A 1 601 ? -21.979 0.640 31.957 1.00 80.00 601 PHE A CA 1
ATOM 4732 C C . PHE A 1 601 ? -21.390 0.502 30.540 1.00 80.00 601 PHE A C 1
ATOM 4734 O O . PHE A 1 601 ? -20.980 1.490 29.912 1.00 80.00 601 PHE A O 1
ATOM 4741 N N . GLU A 1 602 ? -21.352 -0.726 30.023 1.00 85.94 602 GLU A N 1
ATOM 4742 C CA . GLU A 1 602 ? -21.124 -1.003 28.601 1.00 85.94 602 GLU A CA 1
ATOM 4743 C C . GLU A 1 602 ? -22.349 -0.601 27.766 1.00 85.94 602 GLU A C 1
ATOM 4745 O O . GLU A 1 602 ? -23.483 -0.675 28.232 1.00 85.94 602 GLU A O 1
ATOM 4750 N N . GLN A 1 603 ? -22.129 -0.197 26.512 1.00 88.31 603 GLN A N 1
ATOM 4751 C CA . GLN A 1 603 ? -23.209 0.171 25.592 1.00 88.31 603 GLN A CA 1
ATOM 4752 C C . GLN A 1 603 ? -23.880 -1.099 25.026 1.00 88.31 603 GLN A C 1
ATOM 4754 O O . GLN A 1 603 ? -23.181 -1.944 24.454 1.00 88.31 603 GLN A O 1
ATOM 4759 N N . PRO A 1 604 ? -25.209 -1.271 25.159 1.00 90.81 604 PRO A N 1
ATOM 4760 C CA . PRO A 1 604 ? -25.926 -2.406 24.594 1.00 90.81 604 PRO A CA 1
ATOM 4761 C C . PRO A 1 604 ? -26.104 -2.244 23.074 1.00 90.81 604 PRO A C 1
ATOM 4763 O O . PRO A 1 604 ? -26.074 -1.125 22.563 1.00 90.81 604 PRO A O 1
ATOM 4766 N N . PRO A 1 605 ? -26.333 -3.337 22.328 1.00 91.81 605 PRO A N 1
ATOM 4767 C CA . PRO A 1 605 ? -26.763 -3.260 20.933 1.00 91.81 605 PRO A CA 1
ATOM 4768 C C . PRO A 1 605 ? -28.199 -2.715 20.826 1.00 91.81 605 PRO A C 1
ATOM 4770 O O . PRO A 1 605 ? -29.061 -3.080 21.637 1.00 91.81 605 PRO A O 1
ATOM 4773 N N . PHE A 1 606 ? -28.477 -1.906 19.799 1.00 91.19 606 PHE A N 1
ATOM 4774 C CA . PHE A 1 606 ? -29.831 -1.416 19.499 1.00 91.19 606 PHE A CA 1
ATOM 4775 C C . PHE A 1 606 ? -30.850 -2.552 19.280 1.00 91.19 606 PHE A C 1
ATOM 4777 O O . PHE A 1 606 ? -30.516 -3.671 18.880 1.00 91.19 606 PHE A O 1
ATOM 4784 N N . ILE A 1 607 ? -32.134 -2.252 19.504 1.00 90.19 607 ILE A N 1
ATOM 4785 C CA . ILE A 1 607 ? -33.247 -3.119 19.098 1.00 90.19 607 ILE A CA 1
ATOM 4786 C C . ILE A 1 607 ? -33.493 -2.898 17.604 1.00 90.19 607 ILE A C 1
ATOM 4788 O O . ILE A 1 607 ? -33.952 -1.830 17.207 1.00 90.19 607 ILE A O 1
ATOM 4792 N N . VAL A 1 608 ? -33.225 -3.908 16.778 1.00 91.38 608 VAL A N 1
ATOM 4793 C CA . VAL A 1 608 ? -33.283 -3.798 15.310 1.00 91.38 608 VAL A CA 1
ATOM 4794 C C . VAL A 1 608 ? -34.451 -4.587 14.726 1.00 91.38 608 VAL A C 1
ATOM 4796 O O . VAL A 1 608 ? -34.707 -5.728 15.124 1.00 91.38 608 VAL A O 1
ATOM 4799 N N . ASP A 1 609 ? -35.158 -4.007 13.753 1.00 90.38 609 ASP A N 1
ATOM 4800 C CA . ASP A 1 609 ? -36.229 -4.704 13.026 1.00 90.38 609 ASP A CA 1
ATOM 4801 C C . ASP A 1 609 ? -35.681 -5.556 11.866 1.00 90.38 609 ASP A C 1
ATOM 4803 O O . ASP A 1 609 ? -35.954 -5.337 10.688 1.00 90.38 609 ASP A O 1
ATOM 4807 N N . ALA A 1 610 ? -34.825 -6.518 12.221 1.00 89.12 610 ALA A N 1
ATOM 4808 C CA . ALA A 1 610 ? -34.082 -7.362 11.289 1.00 89.12 610 ALA A CA 1
ATOM 4809 C C . ALA A 1 610 ? -34.531 -8.844 11.335 1.00 89.12 610 ALA A C 1
ATOM 4811 O O . ALA A 1 610 ? -35.067 -9.311 12.350 1.00 89.12 610 ALA A O 1
ATOM 4812 N N . PRO A 1 611 ? -34.289 -9.638 10.268 1.00 89.44 611 PRO A N 1
ATOM 4813 C CA . PRO A 1 611 ? -34.689 -11.045 10.212 1.00 89.44 611 PRO A CA 1
ATOM 4814 C C . PRO A 1 611 ? -34.093 -11.891 11.348 1.00 89.44 611 PRO A C 1
ATOM 4816 O O . PRO A 1 611 ? -32.883 -12.055 11.454 1.00 89.44 611 PRO A O 1
ATOM 4819 N N . ARG A 1 612 ? -34.943 -12.507 12.179 1.00 88.38 612 ARG A N 1
ATOM 4820 C CA . ARG A 1 612 ? -34.508 -13.273 13.371 1.00 88.38 612 ARG A CA 1
ATOM 4821 C C . ARG A 1 612 ? -34.214 -14.758 13.128 1.00 88.38 612 ARG A C 1
ATOM 4823 O O . ARG A 1 612 ? -33.948 -15.487 14.079 1.00 88.38 612 ARG A O 1
ATOM 4830 N N . ARG A 1 613 ? -34.307 -15.246 11.886 1.00 86.19 613 ARG A N 1
ATOM 4831 C CA . ARG A 1 613 ? -34.111 -16.667 11.542 1.00 86.19 613 ARG A CA 1
ATOM 4832 C C . ARG A 1 613 ? -33.038 -16.840 10.476 1.00 86.19 613 ARG A C 1
ATOM 4834 O O . ARG A 1 613 ? -33.036 -16.141 9.467 1.00 86.19 613 ARG A O 1
ATOM 4841 N N . VAL A 1 614 ? -32.160 -17.813 10.697 1.00 86.81 614 VAL A N 1
ATOM 4842 C CA . VAL A 1 614 ? -31.148 -18.247 9.729 1.00 86.81 614 VAL A CA 1
ATOM 4843 C C . VAL A 1 614 ? -31.839 -18.991 8.566 1.00 86.81 614 VAL A C 1
ATOM 4845 O O . VAL A 1 614 ? -32.740 -19.792 8.830 1.00 86.81 614 VAL A O 1
ATOM 4848 N N . PRO A 1 615 ? -31.450 -18.777 7.291 1.00 86.75 615 PRO A N 1
ATOM 4849 C CA . PRO A 1 615 ? -31.993 -19.521 6.156 1.00 86.75 615 PRO A CA 1
ATOM 4850 C C . PRO A 1 615 ? -31.768 -21.032 6.285 1.00 86.75 615 PRO A C 1
ATOM 4852 O O . PRO A 1 615 ? -30.706 -21.476 6.716 1.00 86.75 615 PRO A O 1
ATOM 4855 N N . LEU A 1 616 ? -32.731 -21.845 5.842 1.00 84.88 616 LEU A N 1
ATOM 4856 C CA . LEU A 1 616 ? -32.595 -23.309 5.882 1.00 84.88 616 LEU A CA 1
ATOM 4857 C C . LEU A 1 616 ? -31.485 -23.815 4.940 1.00 84.88 616 LEU A C 1
ATOM 4859 O O . LEU A 1 616 ? -30.744 -24.733 5.290 1.00 84.88 616 LEU A O 1
ATOM 4863 N N . SER A 1 617 ? -31.316 -23.183 3.773 1.00 86.50 617 SER A N 1
ATOM 4864 C CA . SER A 1 617 ? -30.281 -23.506 2.782 1.00 86.50 617 SER A CA 1
ATOM 4865 C C . SER A 1 617 ? -29.673 -22.233 2.197 1.00 86.50 617 SER A C 1
ATOM 4867 O O . SER A 1 617 ? -30.380 -21.455 1.555 1.00 86.50 617 SER A O 1
ATOM 4869 N N . LEU A 1 618 ? -28.359 -22.039 2.366 1.00 83.12 618 LEU A N 1
ATOM 4870 C CA . LEU A 1 618 ? -27.626 -20.927 1.738 1.00 83.12 618 LEU A CA 1
ATOM 4871 C C . LEU A 1 618 ? -27.706 -20.970 0.210 1.00 83.12 618 LEU A C 1
ATOM 4873 O O . LEU A 1 618 ? -27.881 -19.932 -0.416 1.00 83.12 618 LEU A O 1
ATOM 4877 N N . GLY A 1 619 ? -27.612 -22.160 -0.394 1.00 81.81 619 GLY A N 1
ATOM 4878 C CA . GLY A 1 619 ? -27.682 -22.309 -1.849 1.00 81.81 619 GLY A CA 1
ATOM 4879 C C . GLY A 1 619 ? -29.032 -21.851 -2.402 1.00 81.81 619 GLY A C 1
ATOM 4880 O O . GLY A 1 619 ? -29.077 -21.077 -3.351 1.00 81.81 619 GLY A O 1
ATOM 4881 N N . ALA A 1 620 ? -30.134 -22.251 -1.758 1.00 84.44 620 ALA A N 1
ATOM 4882 C CA . ALA A 1 620 ? -31.475 -21.813 -2.148 1.00 84.44 620 ALA A CA 1
ATOM 4883 C C . ALA A 1 620 ? -31.742 -20.332 -1.820 1.00 84.44 620 ALA A C 1
ATOM 4885 O O . ALA A 1 620 ? -32.486 -19.679 -2.548 1.00 84.44 620 ALA A O 1
ATOM 4886 N N . TYR A 1 621 ? -31.129 -19.799 -0.756 1.00 87.56 621 TYR A N 1
ATOM 4887 C CA . TYR A 1 621 ? -31.186 -18.377 -0.415 1.00 87.56 621 TYR A CA 1
ATOM 4888 C C . TYR A 1 621 ? -30.489 -17.536 -1.492 1.00 87.56 621 TYR A C 1
ATOM 4890 O O . TYR A 1 621 ? -31.141 -16.726 -2.140 1.00 87.56 621 TYR A O 1
ATOM 4898 N N . PHE A 1 622 ? -29.207 -17.788 -1.778 1.00 86.56 622 PHE A N 1
ATOM 4899 C CA . PHE A 1 622 ? -28.455 -17.033 -2.787 1.00 86.56 622 PHE A CA 1
ATOM 4900 C C . PHE A 1 622 ? -28.958 -17.259 -4.223 1.00 86.56 622 PHE A C 1
ATOM 4902 O O . PHE A 1 622 ? -28.935 -16.327 -5.017 1.00 86.56 622 PHE A O 1
ATOM 4909 N N . ALA A 1 623 ? -29.495 -18.436 -4.566 1.00 83.31 623 ALA A N 1
ATOM 4910 C CA . ALA A 1 623 ? -30.108 -18.667 -5.881 1.00 83.31 623 ALA A CA 1
ATOM 4911 C C . ALA A 1 623 ? -31.420 -17.885 -6.109 1.00 83.31 623 ALA A C 1
ATOM 4913 O O . ALA A 1 623 ? -31.844 -17.728 -7.254 1.00 83.31 623 ALA A O 1
ATOM 4914 N N . ASN A 1 624 ? -32.066 -17.407 -5.039 1.00 84.19 624 ASN A N 1
ATOM 4915 C CA . ASN A 1 624 ? -33.289 -16.605 -5.110 1.00 84.19 624 ASN A CA 1
ATOM 4916 C C . ASN A 1 624 ? -33.117 -15.177 -4.571 1.00 84.19 624 ASN A C 1
ATOM 4918 O O . ASN A 1 624 ? -34.064 -14.402 -4.634 1.00 84.19 624 ASN A O 1
ATOM 4922 N N . ILE A 1 625 ? -31.931 -14.795 -4.083 1.00 83.50 625 ILE A N 1
ATOM 4923 C CA . ILE A 1 625 ? -31.703 -13.475 -3.477 1.00 83.50 625 ILE A CA 1
ATOM 4924 C C . ILE A 1 625 ? -31.938 -12.337 -4.474 1.00 83.50 625 ILE A C 1
ATOM 4926 O O . ILE A 1 625 ? -32.439 -11.291 -4.088 1.00 83.50 625 ILE A O 1
ATOM 4930 N N . THR A 1 626 ? -31.672 -12.567 -5.761 1.00 76.06 626 THR A N 1
ATOM 4931 C CA . THR A 1 626 ? -31.911 -11.632 -6.874 1.00 76.06 626 THR A CA 1
ATOM 4932 C C . THR A 1 626 ? -33.355 -11.633 -7.388 1.00 76.06 626 THR A C 1
ATOM 4934 O O . THR A 1 626 ? -33.667 -10.919 -8.336 1.00 76.06 626 THR A O 1
ATOM 4937 N N . ARG A 1 627 ? -34.255 -12.431 -6.797 1.00 72.00 627 ARG A N 1
ATOM 4938 C CA . ARG A 1 627 ? -35.658 -12.570 -7.218 1.00 72.00 627 ARG A CA 1
ATOM 4939 C C . ARG A 1 627 ? -36.590 -11.919 -6.189 1.00 72.00 627 ARG A C 1
ATOM 4941 O O . ARG A 1 627 ? -36.349 -12.008 -4.984 1.00 72.00 627 ARG A O 1
ATOM 4948 N N . GLY A 1 628 ? -37.644 -11.258 -6.668 1.00 63.88 628 GLY A N 1
ATOM 4949 C CA . GLY A 1 628 ? -38.587 -10.487 -5.845 1.00 63.88 628 GLY A CA 1
ATOM 4950 C C . GLY A 1 628 ? -38.052 -9.123 -5.390 1.00 63.88 628 GLY A C 1
ATOM 4951 O O . GLY A 1 628 ? -36.854 -8.854 -5.480 1.00 63.88 628 GLY A O 1
ATOM 4952 N N . GLU A 1 629 ? -38.947 -8.272 -4.891 1.00 58.69 629 GLU A N 1
ATOM 4953 C CA . GLU A 1 629 ? -38.657 -6.895 -4.460 1.00 58.69 629 GLU A CA 1
ATOM 4954 C C . GLU A 1 629 ? -37.611 -6.818 -3.330 1.00 58.69 629 GLU A C 1
ATOM 4956 O O . GLU A 1 629 ? -37.281 -7.822 -2.679 1.00 58.69 629 GLU A O 1
ATOM 4961 N N . LYS A 1 630 ? -37.033 -5.625 -3.138 1.00 69.88 630 LYS A N 1
ATOM 4962 C CA . LYS A 1 630 ? -35.966 -5.353 -2.166 1.00 69.88 630 LYS A CA 1
ATOM 4963 C C . LYS A 1 630 ? -36.319 -4.129 -1.336 1.00 69.88 630 LYS A C 1
ATOM 4965 O O . LYS A 1 630 ? -36.217 -3.004 -1.804 1.00 69.88 630 LYS A O 1
ATOM 4970 N N . ASN A 1 631 ? -36.687 -4.384 -0.085 1.00 80.44 631 ASN A N 1
ATOM 4971 C CA . ASN A 1 631 ? -36.999 -3.341 0.892 1.00 80.44 631 ASN A CA 1
ATOM 4972 C C . ASN A 1 631 ? -35.775 -2.989 1.757 1.00 80.44 631 ASN A C 1
ATOM 4974 O O . ASN A 1 631 ? -35.854 -2.072 2.568 1.00 80.44 631 ASN A O 1
ATOM 4978 N N . LEU A 1 632 ? -34.662 -3.720 1.599 1.00 90.19 632 LEU A N 1
ATOM 4979 C CA . LEU A 1 632 ? -33.386 -3.456 2.257 1.00 90.19 632 LEU A CA 1
ATOM 4980 C C . LEU A 1 632 ? -32.382 -2.892 1.246 1.00 90.19 632 LEU A C 1
ATOM 4982 O O . LEU A 1 632 ? -32.148 -3.479 0.186 1.00 90.19 632 LEU A O 1
ATOM 4986 N N . PHE A 1 633 ? -31.743 -1.800 1.637 1.00 92.00 633 PHE A N 1
ATOM 4987 C CA . PHE A 1 633 ? -30.673 -1.126 0.924 1.00 92.00 633 PHE A CA 1
ATOM 4988 C C . PHE A 1 633 ? -29.464 -0.943 1.845 1.00 92.00 633 PHE A C 1
ATOM 4990 O O . PHE A 1 633 ? -29.606 -0.877 3.068 1.00 92.00 633 PHE A O 1
ATOM 4997 N N . ALA A 1 634 ? -28.276 -0.872 1.250 1.00 93.44 634 ALA A N 1
ATOM 4998 C CA . ALA A 1 634 ? -27.018 -0.637 1.942 1.00 93.44 634 ALA A CA 1
ATOM 4999 C C . ALA A 1 634 ? -26.219 0.463 1.234 1.00 93.44 634 ALA A C 1
ATOM 5001 O O . ALA A 1 634 ? -25.925 0.345 0.045 1.00 93.44 634 ALA A O 1
ATOM 5002 N N . ARG A 1 635 ? -25.836 1.500 1.979 1.00 93.94 635 ARG A N 1
ATOM 5003 C CA . ARG A 1 635 ? -24.831 2.500 1.587 1.00 93.94 635 ARG A CA 1
ATOM 5004 C C . ARG A 1 635 ? -23.532 2.158 2.324 1.00 93.94 635 ARG A C 1
ATOM 5006 O O . ARG A 1 635 ? -23.593 1.830 3.511 1.00 93.94 635 ARG A O 1
ATOM 5013 N N . ILE A 1 636 ? -22.394 2.136 1.629 1.00 94.88 636 ILE A N 1
ATOM 5014 C CA . ILE A 1 636 ? -21.153 1.523 2.139 1.00 94.88 636 ILE A CA 1
ATOM 5015 C C . ILE A 1 636 ? -20.029 2.558 2.204 1.00 94.88 636 ILE A C 1
ATOM 5017 O O . ILE A 1 636 ? -19.566 3.031 1.173 1.00 94.88 636 ILE A O 1
ATOM 5021 N N . GLU A 1 637 ? -19.547 2.848 3.409 1.00 95.00 637 GLU A N 1
ATOM 5022 C CA . GLU A 1 637 ? -18.357 3.672 3.645 1.00 95.00 637 GLU A CA 1
ATOM 5023 C C . GLU A 1 637 ? -17.181 2.783 4.081 1.00 95.00 637 GLU A C 1
ATOM 5025 O O . GLU A 1 637 ? -17.373 1.765 4.754 1.00 95.00 637 GLU A O 1
ATOM 5030 N N . TYR A 1 638 ? -15.953 3.120 3.677 1.00 94.44 638 TYR A N 1
ATOM 5031 C CA . TYR A 1 638 ? -14.747 2.401 4.096 1.00 94.44 638 TYR A CA 1
ATOM 5032 C C . TYR A 1 638 ? -13.483 3.259 3.982 1.00 94.44 638 TYR A C 1
ATOM 5034 O O . TYR A 1 638 ? -13.334 4.039 3.044 1.00 94.44 638 TYR A O 1
ATOM 5042 N N . ASP A 1 639 ? -12.538 3.044 4.899 1.00 89.81 639 ASP A N 1
ATOM 5043 C CA . ASP A 1 639 ? -11.223 3.684 4.853 1.00 89.81 639 ASP A CA 1
ATOM 5044 C C . ASP A 1 639 ? -10.302 2.996 3.834 1.00 89.81 639 ASP A C 1
ATOM 5046 O O . ASP A 1 639 ? -10.182 1.763 3.795 1.00 89.81 639 ASP A O 1
ATOM 5050 N N . VAL A 1 640 ? -9.569 3.794 3.058 1.00 86.12 640 VAL A N 1
ATOM 5051 C CA . VAL A 1 640 ? -8.446 3.311 2.246 1.00 86.12 640 VAL A CA 1
ATOM 5052 C C . VAL A 1 640 ? -7.212 3.178 3.138 1.00 86.12 640 VAL A C 1
ATOM 5054 O O . VAL A 1 640 ? -6.819 4.119 3.816 1.00 86.12 640 VAL A O 1
ATOM 5057 N N . ASN A 1 641 ? -6.570 2.006 3.133 1.00 82.69 641 ASN A N 1
ATOM 5058 C CA . ASN A 1 641 ? -5.260 1.819 3.762 1.00 82.69 641 ASN A CA 1
ATOM 5059 C C . ASN A 1 641 ? -4.164 1.938 2.697 1.00 82.69 641 ASN A C 1
ATOM 5061 O O . ASN A 1 641 ? -3.726 0.943 2.118 1.00 82.69 641 ASN A O 1
ATOM 5065 N N . ASP A 1 642 ? -3.745 3.172 2.462 1.00 83.56 642 ASP A N 1
ATOM 5066 C CA . ASP A 1 642 ? -2.736 3.597 1.493 1.00 83.56 642 ASP A CA 1
ATOM 5067 C C . ASP A 1 642 ? -1.283 3.394 1.941 1.00 83.56 642 ASP A C 1
ATOM 5069 O O . ASP A 1 642 ? -0.395 3.386 1.102 1.00 83.56 642 ASP A O 1
ATOM 5073 N N . LYS A 1 643 ? -1.030 3.159 3.233 1.00 84.44 643 LYS A N 1
ATOM 5074 C CA . LYS A 1 643 ? 0.306 3.122 3.869 1.00 84.44 643 LYS A CA 1
ATOM 5075 C C . LYS A 1 643 ? 1.420 2.380 3.120 1.00 84.44 643 LYS A C 1
ATOM 5077 O O . LYS A 1 643 ? 2.584 2.718 3.301 1.00 84.44 643 LYS A O 1
ATOM 5082 N N . SER A 1 644 ? 1.111 1.365 2.310 1.00 81.38 644 SER A N 1
ATOM 5083 C CA . SER A 1 644 ? 2.101 0.719 1.433 1.00 81.38 644 SER A CA 1
ATOM 5084 C C . SER A 1 644 ? 2.637 1.650 0.341 1.00 81.38 644 SER A C 1
ATOM 5086 O O . SER A 1 644 ? 3.835 1.634 0.094 1.00 81.38 644 SER A O 1
ATOM 5088 N N . LEU A 1 645 ? 1.772 2.474 -0.251 1.00 85.31 645 LEU A N 1
ATOM 5089 C CA . LEU A 1 645 ? 2.082 3.498 -1.251 1.00 85.31 645 LEU A CA 1
ATOM 5090 C C . LEU A 1 645 ? 2.907 4.625 -0.617 1.00 85.31 645 LEU A C 1
ATOM 5092 O O . LEU A 1 645 ? 3.923 5.031 -1.170 1.00 85.31 645 LEU A O 1
ATOM 5096 N N . CYS A 1 646 ? 2.555 5.041 0.605 1.00 86.19 646 CYS A N 1
ATOM 5097 C CA . CYS A 1 646 ? 3.346 5.998 1.384 1.00 86.19 646 CYS A CA 1
ATOM 5098 C C . CYS A 1 646 ? 4.762 5.456 1.671 1.00 86.19 646 CYS A C 1
ATOM 5100 O O . CYS A 1 646 ? 5.746 6.174 1.524 1.00 86.19 646 CYS A O 1
ATOM 5102 N N . TYR A 1 647 ? 4.896 4.174 2.043 1.00 85.50 647 TYR A N 1
ATOM 5103 C CA . TYR A 1 647 ? 6.211 3.541 2.215 1.00 85.50 647 TYR A CA 1
ATOM 5104 C C . TYR A 1 647 ? 6.983 3.364 0.898 1.00 85.50 647 TYR A C 1
ATOM 5106 O O . TYR A 1 647 ? 8.211 3.376 0.930 1.00 85.50 647 TYR A O 1
ATOM 5114 N N . GLU A 1 648 ? 6.300 3.207 -0.236 1.00 86.69 648 GLU A N 1
ATOM 5115 C CA . GLU A 1 648 ? 6.921 3.132 -1.562 1.00 86.69 648 GLU A CA 1
ATOM 5116 C C . GLU A 1 648 ? 7.465 4.500 -1.995 1.00 86.69 648 GLU A C 1
ATOM 5118 O O . GLU A 1 648 ? 8.662 4.613 -2.259 1.00 86.69 648 GLU A O 1
ATOM 5123 N N . ALA A 1 649 ? 6.645 5.555 -1.929 1.00 88.44 649 ALA A N 1
ATOM 5124 C CA . ALA A 1 649 ? 7.059 6.942 -2.152 1.00 88.44 649 ALA A CA 1
ATOM 5125 C C . ALA A 1 649 ? 8.231 7.351 -1.243 1.00 88.44 649 ALA A C 1
ATOM 5127 O O . ALA A 1 649 ? 9.252 7.840 -1.723 1.00 88.44 649 ALA A O 1
ATOM 5128 N N . ASN A 1 650 ? 8.146 7.055 0.058 1.00 87.19 650 ASN A N 1
ATOM 5129 C CA . ASN A 1 650 ? 9.221 7.358 1.005 1.00 87.19 650 ASN A CA 1
ATOM 5130 C C . ASN A 1 650 ? 10.502 6.558 0.713 1.00 87.19 650 ASN A C 1
ATOM 5132 O O . ASN A 1 650 ? 11.599 7.059 0.946 1.00 87.19 650 ASN A O 1
ATOM 5136 N N . ALA A 1 651 ? 10.404 5.335 0.178 1.00 87.75 651 ALA A N 1
ATOM 5137 C CA . ALA A 1 651 ? 11.576 4.576 -0.260 1.00 87.75 651 ALA A CA 1
ATOM 5138 C C . ALA A 1 651 ? 12.213 5.158 -1.536 1.00 87.75 651 ALA A C 1
ATOM 5140 O O . ALA A 1 651 ? 13.433 5.110 -1.669 1.00 87.75 651 ALA A O 1
ATOM 5141 N N . ILE A 1 652 ? 11.417 5.729 -2.447 1.00 89.88 652 ILE A N 1
ATOM 5142 C CA . ILE A 1 652 ? 11.895 6.435 -3.648 1.00 89.88 652 ILE A CA 1
ATOM 5143 C C . ILE A 1 652 ? 12.609 7.735 -3.256 1.00 89.88 652 ILE A C 1
ATOM 5145 O O . ILE A 1 652 ? 13.753 7.942 -3.655 1.00 89.88 652 ILE A O 1
ATOM 5149 N N . ASN A 1 653 ? 11.984 8.548 -2.400 1.00 87.81 653 ASN A N 1
ATOM 5150 C CA . ASN A 1 653 ? 12.557 9.773 -1.840 1.00 87.81 653 ASN A CA 1
ATOM 5151 C C . ASN A 1 653 ? 13.894 9.497 -1.115 1.00 87.81 653 ASN A C 1
ATOM 5153 O O . ASN A 1 653 ? 14.916 10.116 -1.419 1.00 87.81 653 ASN A O 1
ATOM 5157 N N . LEU A 1 654 ? 13.935 8.476 -0.247 1.00 88.50 654 LEU A N 1
ATOM 5158 C CA . LEU A 1 654 ? 15.170 8.032 0.413 1.00 88.50 654 LEU A CA 1
ATOM 5159 C C . LEU A 1 654 ? 16.242 7.531 -0.565 1.00 88.50 654 LEU A C 1
ATOM 5161 O O . LEU A 1 654 ? 17.421 7.667 -0.259 1.00 88.50 654 LEU A O 1
ATOM 5165 N N . MET A 1 655 ? 15.862 6.937 -1.702 1.00 88.94 655 MET A N 1
ATOM 5166 C CA . MET A 1 655 ? 16.801 6.459 -2.725 1.00 88.94 655 MET A CA 1
ATOM 5167 C C . MET A 1 655 ? 17.345 7.581 -3.622 1.00 88.94 655 MET A C 1
ATOM 5169 O O . MET A 1 655 ? 18.479 7.472 -4.086 1.00 88.94 655 MET A O 1
ATOM 5173 N N . ASN A 1 656 ? 16.577 8.651 -3.848 1.00 88.00 656 ASN A N 1
ATOM 5174 C CA . ASN A 1 656 ? 17.052 9.858 -4.530 1.00 88.00 656 ASN A CA 1
ATOM 5175 C C . ASN A 1 656 ? 18.104 10.597 -3.692 1.00 88.00 656 ASN A C 1
ATOM 5177 O O . ASN A 1 656 ? 19.158 10.956 -4.205 1.00 88.00 656 ASN A O 1
ATOM 5181 N N . ASN A 1 657 ? 17.856 10.745 -2.388 1.00 87.06 657 ASN A N 1
ATOM 5182 C CA . ASN A 1 657 ? 18.710 11.492 -1.457 1.00 87.06 657 ASN A CA 1
ATOM 5183 C C . ASN A 1 657 ? 19.911 10.685 -0.906 1.00 87.06 657 ASN A C 1
ATOM 5185 O O . ASN A 1 657 ? 20.409 10.963 0.187 1.00 87.06 657 ASN A O 1
ATOM 5189 N N . VAL A 1 658 ? 20.389 9.668 -1.634 1.00 88.31 658 VAL A N 1
ATOM 5190 C CA . VAL A 1 658 ? 21.583 8.893 -1.251 1.00 88.31 658 VAL A CA 1
ATOM 5191 C C . VAL A 1 658 ? 22.842 9.530 -1.838 1.00 88.31 658 VAL A C 1
ATOM 5193 O O . VAL A 1 658 ? 22.868 9.877 -3.012 1.00 88.31 658 VAL A O 1
ATOM 5196 N N . GLU A 1 659 ? 23.925 9.583 -1.055 1.00 84.88 659 GLU A N 1
ATOM 5197 C CA . GLU A 1 659 ? 25.262 9.987 -1.517 1.00 84.88 659 GLU A CA 1
ATOM 5198 C C . GLU A 1 659 ? 25.648 9.329 -2.864 1.00 84.88 659 GLU A C 1
ATOM 5200 O O . GLU A 1 659 ? 25.744 8.095 -2.950 1.00 84.88 659 GLU A O 1
ATOM 5205 N N . ASP A 1 660 ? 25.934 10.143 -3.895 1.00 79.12 660 ASP A N 1
ATOM 5206 C CA . ASP A 1 660 ? 26.221 9.684 -5.271 1.00 79.12 660 ASP A CA 1
ATOM 5207 C C . ASP A 1 660 ? 27.383 8.673 -5.351 1.00 79.12 660 ASP A C 1
ATOM 5209 O O . ASP A 1 660 ? 27.385 7.780 -6.194 1.00 79.12 660 ASP A O 1
ATOM 5213 N N . ASN A 1 661 ? 28.357 8.763 -4.438 1.00 78.44 661 ASN A N 1
ATOM 5214 C CA . ASN A 1 661 ? 29.523 7.867 -4.378 1.00 78.44 661 ASN A CA 1
ATOM 5215 C C . ASN A 1 661 ? 29.220 6.479 -3.769 1.00 78.44 661 ASN A C 1
ATOM 5217 O O . ASN A 1 661 ? 30.133 5.682 -3.535 1.00 78.44 661 ASN A O 1
ATOM 5221 N N . SER A 1 662 ? 27.957 6.177 -3.462 1.00 81.38 662 SER A N 1
ATOM 5222 C CA . SER A 1 662 ? 27.549 4.914 -2.846 1.00 81.38 662 SER A CA 1
ATOM 5223 C C . SER A 1 662 ? 27.096 3.868 -3.872 1.00 81.38 662 SER A C 1
ATOM 5225 O O . SER A 1 662 ? 26.442 4.161 -4.870 1.00 81.38 662 SER A O 1
ATOM 5227 N N . SER A 1 663 ? 27.292 2.585 -3.547 1.00 76.69 663 SER A N 1
ATOM 5228 C CA . SER A 1 663 ? 26.730 1.463 -4.330 1.00 76.69 663 SER A CA 1
ATOM 5229 C C . SER A 1 663 ? 25.188 1.394 -4.345 1.00 76.69 663 SER A C 1
ATOM 5231 O O . SER A 1 663 ? 24.607 0.510 -4.977 1.00 76.69 663 SER A O 1
ATOM 5233 N N . ALA A 1 664 ? 24.513 2.277 -3.601 1.00 81.88 664 ALA A N 1
ATOM 5234 C CA . ALA A 1 664 ? 23.066 2.439 -3.645 1.00 81.88 664 ALA A CA 1
ATOM 5235 C C . ALA A 1 664 ? 22.667 3.482 -4.702 1.00 81.88 664 ALA A C 1
ATOM 5237 O O . ALA A 1 664 ? 21.791 3.172 -5.508 1.00 81.88 664 ALA A O 1
ATOM 5238 N N . ALA A 1 665 ? 23.365 4.620 -4.778 1.00 83.00 665 ALA A N 1
ATOM 5239 C CA . ALA A 1 665 ? 23.205 5.593 -5.857 1.00 83.00 665 ALA A CA 1
ATOM 5240 C C . ALA A 1 665 ? 23.570 4.992 -7.228 1.00 83.00 665 ALA A C 1
ATOM 5242 O O . ALA A 1 665 ? 22.749 5.032 -8.140 1.00 83.00 665 ALA A O 1
ATOM 5243 N N . GLU A 1 666 ? 24.709 4.295 -7.356 1.00 80.44 666 GLU A N 1
ATOM 5244 C CA . GLU A 1 666 ? 25.068 3.588 -8.602 1.00 80.44 666 GLU A CA 1
ATOM 5245 C C . GLU A 1 666 ? 23.960 2.618 -9.082 1.00 80.44 666 GLU A C 1
ATOM 5247 O O . GLU A 1 666 ? 23.717 2.468 -10.280 1.00 80.44 666 GLU A O 1
ATOM 5252 N N . TRP A 1 667 ? 23.278 1.931 -8.155 1.00 83.12 667 TRP A N 1
ATOM 5253 C CA . TRP A 1 667 ? 22.153 1.047 -8.491 1.00 83.12 667 TRP A CA 1
ATOM 5254 C C . TRP A 1 667 ? 20.908 1.824 -8.936 1.00 83.12 667 TRP A C 1
ATOM 5256 O O . TRP A 1 667 ? 20.119 1.339 -9.750 1.00 83.12 667 TRP A O 1
ATOM 5266 N N . TRP A 1 668 ? 20.697 3.003 -8.360 1.00 86.56 668 TRP A N 1
ATOM 5267 C CA . TRP A 1 668 ? 19.548 3.853 -8.641 1.00 86.56 668 TRP A CA 1
ATOM 5268 C C . TRP A 1 668 ? 19.635 4.460 -10.044 1.00 86.56 668 TRP A C 1
ATOM 5270 O O . TRP A 1 668 ? 18.653 4.455 -10.788 1.00 86.56 668 TRP A O 1
ATOM 5280 N N . GLU A 1 669 ? 20.844 4.837 -10.457 1.00 81.38 669 GLU A N 1
ATOM 5281 C CA . GLU A 1 669 ? 21.143 5.271 -11.824 1.00 81.38 669 GLU A CA 1
ATOM 5282 C C . GLU A 1 669 ? 21.091 4.109 -12.818 1.00 81.38 669 GLU A C 1
ATOM 5284 O O . GLU A 1 669 ? 20.562 4.248 -13.920 1.00 81.38 669 GLU A O 1
ATOM 5289 N N . TYR A 1 670 ? 21.534 2.915 -12.417 1.00 80.38 670 TYR A N 1
ATOM 5290 C CA . TYR A 1 670 ? 21.329 1.707 -13.213 1.00 80.38 670 TYR A CA 1
ATOM 5291 C C . TYR A 1 670 ? 19.844 1.421 -13.504 1.00 80.38 670 TYR A C 1
ATOM 5293 O O . TYR A 1 670 ? 19.527 0.962 -14.603 1.00 80.38 670 TYR A O 1
ATOM 5301 N N . ILE A 1 671 ? 18.928 1.703 -12.569 1.00 80.88 671 ILE A N 1
ATOM 5302 C CA . ILE A 1 671 ? 17.481 1.503 -12.768 1.00 80.88 671 ILE A CA 1
ATOM 5303 C C . ILE A 1 671 ? 16.898 2.399 -13.874 1.00 80.88 671 ILE A C 1
ATOM 5305 O O . ILE A 1 671 ? 15.889 2.011 -14.458 1.00 80.88 671 ILE A O 1
ATOM 5309 N N . LEU A 1 672 ? 17.538 3.524 -14.223 1.00 77.62 672 LEU A N 1
ATOM 5310 C CA . LEU A 1 672 ? 17.084 4.394 -15.316 1.00 77.62 672 LEU A CA 1
ATOM 5311 C C . LEU A 1 672 ? 16.980 3.621 -16.637 1.00 77.62 672 LEU A C 1
ATOM 5313 O O . LEU A 1 672 ? 15.914 3.550 -17.233 1.00 77.62 672 LEU A O 1
ATOM 5317 N N . ALA A 1 673 ? 18.063 2.970 -17.069 1.00 70.44 673 ALA A N 1
ATOM 5318 C CA . ALA A 1 673 ? 18.140 2.332 -18.391 1.00 70.44 673 ALA A CA 1
ATOM 5319 C C . ALA A 1 673 ? 18.427 0.819 -18.365 1.00 70.44 673 ALA A C 1
ATOM 5321 O O . ALA A 1 673 ? 18.571 0.196 -19.419 1.00 70.44 673 ALA A O 1
ATOM 5322 N N . PHE A 1 674 ? 18.594 0.227 -17.176 1.00 73.81 674 PHE A N 1
ATOM 5323 C CA . PHE A 1 674 ? 19.162 -1.114 -16.959 1.00 73.81 674 PHE A CA 1
ATOM 5324 C C . PHE A 1 674 ? 20.516 -1.333 -17.670 1.00 73.81 674 PHE A C 1
ATOM 5326 O O . PHE A 1 674 ? 20.918 -2.471 -17.960 1.00 73.81 674 PHE A O 1
ATOM 5333 N N . ASN A 1 675 ? 21.230 -0.235 -17.946 1.00 68.06 675 ASN A N 1
ATOM 5334 C CA . ASN A 1 675 ? 22.458 -0.214 -18.729 1.00 68.06 675 ASN A CA 1
ATOM 5335 C C . ASN A 1 675 ? 23.604 -0.883 -17.940 1.00 68.06 675 ASN A C 1
ATOM 5337 O O . ASN A 1 675 ? 23.984 -0.360 -16.891 1.00 68.06 675 ASN A O 1
ATOM 5341 N N . PRO A 1 676 ? 24.180 -2.012 -18.410 1.00 65.12 676 PRO A N 1
ATOM 5342 C CA . PRO A 1 676 ? 25.310 -2.654 -17.734 1.00 65.12 676 PRO A CA 1
ATOM 5343 C C . PRO A 1 676 ? 26.506 -1.721 -17.540 1.00 65.12 676 PRO A C 1
ATOM 5345 O O . PRO A 1 676 ? 27.182 -1.830 -16.522 1.00 65.12 676 PRO A O 1
ATOM 5348 N N . ASP A 1 677 ? 26.737 -0.810 -18.486 1.00 64.50 677 ASP A N 1
ATOM 5349 C CA . ASP A 1 677 ? 27.928 0.039 -18.531 1.00 64.50 677 ASP A CA 1
ATOM 5350 C C . ASP A 1 677 ? 27.945 1.080 -17.379 1.00 64.50 677 ASP A C 1
ATOM 5352 O O . ASP A 1 677 ? 28.988 1.667 -17.106 1.00 64.50 677 ASP A O 1
ATOM 5356 N N . LEU A 1 678 ? 26.819 1.278 -16.669 1.00 62.94 678 LEU A N 1
ATOM 5357 C CA . LEU A 1 678 ? 26.706 2.141 -15.479 1.00 62.94 678 LEU A CA 1
ATOM 5358 C C . LEU A 1 678 ? 27.060 1.441 -14.153 1.00 62.94 678 LEU A C 1
ATOM 5360 O O . LEU A 1 678 ? 27.175 2.110 -13.130 1.00 62.94 678 LEU A O 1
ATOM 5364 N N . ILE A 1 679 ? 27.223 0.111 -14.129 1.00 65.19 679 ILE A N 1
ATOM 5365 C CA . ILE A 1 679 ? 27.589 -0.613 -12.903 1.00 65.19 679 ILE A CA 1
ATOM 5366 C C . ILE A 1 679 ? 29.081 -0.924 -12.904 1.00 65.19 679 ILE A C 1
ATOM 5368 O O . ILE A 1 679 ? 29.552 -1.859 -13.548 1.00 65.19 679 ILE A O 1
ATOM 5372 N N . THR A 1 680 ? 29.813 -0.163 -12.090 1.00 62.62 680 THR A N 1
ATOM 5373 C CA . THR A 1 680 ? 31.257 -0.322 -11.859 1.00 62.62 680 THR A CA 1
ATOM 5374 C C . THR A 1 680 ? 31.615 -1.672 -11.222 1.00 62.62 680 THR A C 1
ATOM 5376 O O . THR A 1 680 ? 32.745 -2.148 -11.347 1.00 62.62 680 THR A O 1
ATOM 5379 N N . ARG A 1 681 ? 30.659 -2.293 -10.511 1.00 69.94 681 ARG A N 1
ATOM 5380 C CA . ARG A 1 681 ? 30.911 -3.388 -9.570 1.00 69.94 681 ARG A CA 1
ATOM 5381 C C . ARG A 1 681 ? 29.970 -4.580 -9.749 1.00 69.94 681 ARG A C 1
ATOM 5383 O O . ARG A 1 681 ? 28.889 -4.651 -9.154 1.00 69.94 681 ARG A O 1
ATOM 5390 N N . GLU A 1 682 ? 30.441 -5.592 -10.477 1.00 76.69 682 GLU A N 1
ATOM 5391 C CA . GLU A 1 682 ? 29.937 -6.955 -10.280 1.00 76.69 682 GLU A CA 1
ATOM 5392 C C . GLU A 1 682 ? 30.338 -7.468 -8.880 1.00 76.69 682 GLU A C 1
ATOM 5394 O O . GLU A 1 682 ? 31.431 -7.194 -8.378 1.00 76.69 682 GLU A O 1
ATOM 5399 N N . LEU A 1 683 ? 29.449 -8.230 -8.241 1.00 81.62 683 LEU A N 1
ATOM 5400 C CA . LEU A 1 683 ? 29.745 -9.030 -7.054 1.00 81.62 683 LEU A CA 1
ATOM 5401 C C . LEU A 1 683 ? 29.471 -10.507 -7.352 1.00 81.62 683 LEU A C 1
ATOM 5403 O O . LEU A 1 683 ? 28.379 -10.870 -7.799 1.00 81.62 683 LEU A O 1
ATOM 5407 N N . ASP A 1 684 ? 30.441 -11.364 -7.037 1.00 87.19 684 ASP A N 1
ATOM 5408 C CA . ASP A 1 684 ? 30.235 -12.811 -6.981 1.00 87.19 684 ASP A CA 1
ATOM 5409 C C . ASP A 1 684 ? 29.626 -13.164 -5.608 1.00 87.19 684 ASP A C 1
ATOM 5411 O O . ASP A 1 684 ? 30.281 -13.062 -4.563 1.00 87.19 684 ASP A O 1
ATOM 5415 N N . LEU A 1 685 ? 28.344 -13.550 -5.590 1.00 89.75 685 LEU A N 1
ATOM 5416 C CA . LEU A 1 685 ? 27.665 -13.962 -4.360 1.00 89.75 685 LEU A CA 1
ATOM 5417 C C . LEU A 1 685 ? 28.080 -15.360 -3.895 1.00 89.75 685 LEU A C 1
ATOM 5419 O O . LEU A 1 685 ? 27.871 -15.661 -2.725 1.00 89.75 685 LEU A O 1
ATOM 5423 N N . TRP A 1 686 ? 28.697 -16.191 -4.740 1.00 90.69 686 TRP A N 1
ATOM 5424 C CA . TRP A 1 686 ? 29.325 -17.438 -4.293 1.00 90.69 686 TRP A CA 1
ATOM 5425 C C . TRP A 1 686 ? 30.569 -17.125 -3.460 1.00 90.69 686 TRP A C 1
ATOM 5427 O O . TRP A 1 686 ? 30.741 -17.683 -2.383 1.00 90.69 686 TRP A O 1
ATOM 5437 N N . ALA A 1 687 ? 31.401 -16.179 -3.910 1.00 87.06 687 ALA A N 1
ATOM 5438 C CA . ALA A 1 687 ? 32.575 -15.739 -3.153 1.00 87.06 687 ALA A CA 1
ATOM 5439 C C . ALA A 1 687 ? 32.195 -15.048 -1.828 1.00 87.06 687 ALA A C 1
ATOM 5441 O O . ALA A 1 687 ? 32.895 -15.193 -0.826 1.00 87.06 687 ALA A O 1
ATOM 5442 N N . ARG A 1 688 ? 31.075 -14.310 -1.805 1.00 86.12 688 ARG A N 1
ATOM 5443 C CA . ARG A 1 688 ? 30.561 -13.653 -0.590 1.00 86.12 688 ARG A CA 1
ATOM 5444 C C . ARG A 1 688 ? 29.824 -14.611 0.357 1.00 86.12 688 ARG A C 1
ATOM 5446 O O . ARG A 1 688 ? 29.902 -14.426 1.571 1.00 86.12 688 ARG A O 1
ATOM 5453 N N . PHE A 1 689 ? 29.136 -15.620 -0.178 1.00 91.19 689 PHE A N 1
ATOM 5454 C CA . PHE A 1 689 ? 28.363 -16.619 0.566 1.00 91.19 689 PHE A CA 1
ATOM 5455 C C . PHE A 1 689 ? 28.724 -18.045 0.089 1.00 91.19 689 PHE A C 1
ATOM 5457 O O . PHE A 1 689 ? 27.988 -18.630 -0.714 1.00 91.19 689 PHE A O 1
ATOM 5464 N N . PRO A 1 690 ? 29.834 -18.629 0.589 1.00 89.44 690 PRO A N 1
ATOM 5465 C CA . PRO A 1 690 ? 30.405 -19.888 0.086 1.00 89.44 690 PRO A CA 1
ATOM 5466 C C . PRO A 1 690 ? 29.417 -21.055 -0.018 1.00 89.44 690 PRO A C 1
ATOM 5468 O O . PRO A 1 690 ? 29.432 -21.798 -0.997 1.00 89.44 690 PRO A O 1
ATOM 5471 N N . GLY A 1 691 ? 28.465 -21.141 0.918 1.00 90.62 691 GLY A N 1
ATOM 5472 C CA . GLY A 1 691 ? 27.438 -22.184 0.933 1.00 90.62 691 GLY A CA 1
ATOM 5473 C C . GLY A 1 691 ? 26.531 -22.226 -0.306 1.00 90.62 691 GLY A C 1
ATOM 5474 O O . GLY A 1 691 ? 25.878 -23.245 -0.537 1.00 90.62 691 GLY A O 1
ATOM 5475 N N . ILE A 1 692 ? 26.478 -21.162 -1.122 1.00 92.25 692 ILE A N 1
ATOM 5476 C CA . ILE A 1 692 ? 25.794 -21.179 -2.428 1.00 92.25 692 ILE A CA 1
ATOM 5477 C C . ILE A 1 692 ? 26.591 -22.025 -3.433 1.00 92.25 692 ILE A C 1
ATOM 5479 O O . ILE A 1 692 ? 25.997 -22.845 -4.136 1.00 92.25 692 ILE A O 1
ATOM 5483 N N . ALA A 1 693 ? 27.922 -21.888 -3.458 1.00 89.75 693 ALA A N 1
ATOM 5484 C CA . ALA A 1 693 ? 28.802 -22.729 -4.270 1.00 89.75 693 ALA A CA 1
ATOM 5485 C C . ALA A 1 693 ? 28.751 -24.187 -3.803 1.00 89.75 693 ALA A C 1
ATOM 5487 O O . ALA A 1 693 ? 28.550 -25.084 -4.622 1.00 89.75 693 ALA A O 1
ATOM 5488 N N . ASP A 1 694 ? 28.839 -24.415 -2.488 1.00 88.12 694 ASP A N 1
ATOM 5489 C CA . ASP A 1 694 ? 28.716 -25.753 -1.900 1.00 88.12 694 ASP A CA 1
ATOM 5490 C C . ASP A 1 694 ? 27.363 -26.383 -2.247 1.00 88.12 694 ASP A C 1
ATOM 5492 O O . ASP A 1 694 ? 27.290 -27.556 -2.607 1.00 88.12 694 ASP A O 1
ATOM 5496 N N . GLY A 1 695 ? 26.276 -25.608 -2.186 1.00 88.38 695 GLY A N 1
ATOM 5497 C CA . GLY A 1 695 ? 24.944 -26.073 -2.560 1.00 88.38 695 GLY A CA 1
ATOM 5498 C C . GLY A 1 695 ? 24.808 -26.413 -4.046 1.00 88.38 695 GLY A C 1
ATOM 5499 O O . GLY A 1 695 ? 24.086 -27.348 -4.386 1.00 88.38 695 GLY A O 1
ATOM 5500 N N . ALA A 1 696 ? 25.511 -25.707 -4.933 1.00 89.12 696 ALA A N 1
ATOM 5501 C CA . ALA A 1 696 ? 25.555 -26.042 -6.355 1.00 89.12 696 ALA A CA 1
ATOM 5502 C C . ALA A 1 696 ? 26.379 -27.316 -6.609 1.00 89.12 696 ALA A C 1
ATOM 5504 O O . ALA A 1 696 ? 25.908 -28.215 -7.302 1.00 89.12 696 ALA A O 1
ATOM 5505 N N . ALA A 1 697 ? 27.560 -27.432 -5.993 1.00 87.25 697 ALA A N 1
ATOM 5506 C CA . ALA A 1 697 ? 28.435 -28.598 -6.124 1.00 87.25 697 ALA A CA 1
ATOM 5507 C C . ALA A 1 697 ? 27.806 -29.888 -5.562 1.00 87.25 697 ALA A C 1
ATOM 5509 O O . ALA A 1 697 ? 27.930 -30.948 -6.168 1.00 87.25 697 ALA A O 1
ATOM 5510 N N . ASN A 1 698 ? 27.083 -29.795 -4.441 1.00 87.62 698 ASN A N 1
ATOM 5511 C CA . ASN A 1 698 ? 26.408 -30.926 -3.792 1.00 87.62 698 ASN A CA 1
ATOM 5512 C C . ASN A 1 698 ? 24.970 -31.170 -4.305 1.00 87.62 698 ASN A C 1
ATOM 5514 O O . ASN A 1 698 ? 24.211 -31.916 -3.688 1.00 87.62 698 ASN A O 1
ATOM 5518 N N . GLY A 1 699 ? 24.559 -30.540 -5.414 1.00 86.69 699 GLY A N 1
ATOM 5519 C CA . GLY A 1 699 ? 23.266 -30.806 -6.057 1.00 86.69 699 GLY A CA 1
ATOM 5520 C C . GLY A 1 699 ? 22.025 -30.348 -5.276 1.00 86.69 699 GLY A C 1
ATOM 5521 O O . GLY A 1 699 ? 20.920 -30.804 -5.566 1.00 86.69 699 GLY A O 1
ATOM 5522 N N . HIS A 1 700 ? 22.163 -29.434 -4.305 1.00 86.62 700 HIS A N 1
ATOM 5523 C CA . HIS A 1 700 ? 21.017 -28.835 -3.602 1.00 86.62 700 HIS A CA 1
ATOM 5524 C C . HIS A 1 700 ? 20.157 -27.956 -4.531 1.00 86.62 700 HIS A C 1
ATOM 5526 O O . HIS A 1 700 ? 18.972 -27.750 -4.264 1.00 86.62 700 HIS A O 1
ATOM 5532 N N . PHE A 1 701 ? 20.734 -27.451 -5.626 1.00 90.25 701 PHE A N 1
ATOM 5533 C CA . PHE A 1 701 ? 20.012 -26.790 -6.714 1.00 90.25 701 PHE A CA 1
ATOM 5534 C C . PHE A 1 701 ? 19.946 -27.718 -7.934 1.00 90.25 701 PHE A C 1
ATOM 5536 O O . PHE A 1 701 ? 20.941 -28.340 -8.295 1.00 90.25 701 PHE A O 1
ATOM 5543 N N . VAL A 1 702 ? 18.784 -27.789 -8.594 1.00 87.25 702 VAL A N 1
ATOM 5544 C CA . VAL A 1 702 ? 18.532 -28.697 -9.731 1.00 87.25 702 VAL A CA 1
ATOM 5545 C C . VAL A 1 702 ? 17.809 -27.996 -10.885 1.00 87.25 702 VAL A C 1
ATOM 5547 O O . VAL A 1 702 ? 16.966 -27.121 -10.662 1.00 87.25 702 VAL A O 1
ATOM 5550 N N . GLY A 1 703 ? 18.127 -28.375 -12.128 1.00 89.81 703 GLY A N 1
ATOM 5551 C CA . GLY A 1 703 ? 17.544 -27.787 -13.345 1.00 89.81 703 GLY A CA 1
ATOM 5552 C C . GLY A 1 703 ? 17.660 -26.258 -13.375 1.00 89.81 703 GLY A C 1
ATOM 5553 O O . GLY A 1 703 ? 18.702 -25.704 -13.027 1.00 89.81 703 GLY A O 1
ATOM 5554 N N . ARG A 1 704 ? 16.557 -25.561 -13.674 1.00 86.56 704 ARG A N 1
ATOM 5555 C CA . ARG A 1 704 ? 16.506 -24.085 -13.701 1.00 86.56 704 ARG A CA 1
ATOM 5556 C C . ARG A 1 704 ? 16.895 -23.401 -12.385 1.00 86.56 704 ARG A C 1
ATOM 5558 O O . ARG A 1 704 ? 17.287 -22.239 -12.403 1.00 86.56 704 ARG A O 1
ATOM 5565 N N . HIS A 1 705 ? 16.821 -24.089 -11.243 1.00 89.94 705 HIS A N 1
ATOM 5566 C CA . HIS A 1 705 ? 17.347 -23.550 -9.985 1.00 89.94 705 HIS A CA 1
ATOM 5567 C C . HIS A 1 705 ? 18.880 -23.597 -9.931 1.00 89.94 705 HIS A C 1
ATOM 5569 O O . HIS A 1 705 ? 19.485 -22.707 -9.347 1.00 89.94 705 HIS A O 1
ATOM 5575 N N . LEU A 1 706 ? 19.517 -24.593 -10.554 1.00 90.06 706 LEU A N 1
ATOM 5576 C CA . LEU A 1 706 ? 20.975 -24.647 -10.679 1.00 90.06 706 LEU A CA 1
ATOM 5577 C C . LEU A 1 706 ? 21.474 -23.578 -11.661 1.00 90.06 706 LEU A C 1
ATOM 5579 O O . LEU A 1 706 ? 22.411 -22.853 -11.345 1.00 90.06 706 LEU A O 1
ATOM 5583 N N . GLU A 1 707 ? 20.789 -23.408 -12.797 1.00 87.81 707 GLU A N 1
ATOM 5584 C CA . GLU A 1 707 ? 21.025 -22.305 -13.745 1.00 87.81 707 GLU A CA 1
ATOM 5585 C C . GLU A 1 707 ? 20.932 -20.937 -13.039 1.00 87.81 707 GLU A C 1
ATOM 5587 O O . GLU A 1 707 ? 21.864 -20.135 -13.100 1.00 87.81 707 GLU A O 1
ATOM 5592 N N . ALA A 1 708 ? 19.849 -20.697 -12.287 1.00 88.75 708 ALA A N 1
ATOM 5593 C CA . ALA A 1 708 ? 19.670 -19.474 -11.506 1.00 88.75 708 ALA A CA 1
ATOM 5594 C C . ALA A 1 708 ? 20.749 -19.294 -10.423 1.00 88.75 708 ALA A C 1
ATOM 5596 O O . ALA A 1 708 ? 21.206 -18.173 -10.211 1.00 88.75 708 ALA A O 1
ATOM 5597 N N . ALA A 1 709 ? 21.194 -20.374 -9.768 1.00 90.50 709 ALA A N 1
ATOM 5598 C CA . ALA A 1 709 ? 22.287 -20.330 -8.798 1.00 90.50 709 ALA A CA 1
ATOM 5599 C C . ALA A 1 709 ? 23.631 -19.960 -9.452 1.00 90.50 709 ALA A C 1
ATOM 5601 O O . ALA A 1 709 ? 24.363 -19.148 -8.889 1.00 90.50 709 ALA A O 1
ATOM 5602 N N . TYR A 1 710 ? 23.947 -20.471 -10.649 1.00 88.56 710 TYR A N 1
ATOM 5603 C CA . TYR A 1 710 ? 25.157 -20.085 -11.391 1.00 88.56 710 TYR A CA 1
ATOM 5604 C C . TYR A 1 710 ? 25.174 -18.599 -11.780 1.00 88.56 710 TYR A C 1
ATOM 5606 O O . TYR A 1 710 ? 26.232 -17.971 -11.724 1.00 88.56 710 TYR A O 1
ATOM 5614 N N . MET A 1 711 ? 24.019 -18.001 -12.095 1.00 86.94 711 MET A N 1
ATOM 5615 C CA . MET A 1 711 ? 23.927 -16.559 -12.378 1.00 86.94 711 MET A CA 1
ATOM 5616 C C . MET A 1 711 ? 24.292 -15.680 -11.168 1.00 86.94 711 MET A C 1
ATOM 5618 O O . MET A 1 711 ? 24.699 -14.532 -11.345 1.00 86.94 711 MET A O 1
ATOM 5622 N N . LEU A 1 712 ? 24.250 -16.218 -9.941 1.00 90.06 712 LEU A N 1
ATOM 5623 C CA . LEU A 1 712 ? 24.667 -15.506 -8.723 1.00 90.06 712 LEU A CA 1
ATOM 5624 C C . LEU A 1 712 ? 26.185 -15.248 -8.643 1.00 90.06 712 LEU A C 1
ATOM 5626 O O . LEU A 1 712 ? 26.645 -14.591 -7.712 1.00 90.06 712 LEU A O 1
ATOM 5630 N N . ARG A 1 713 ? 26.970 -15.725 -9.617 1.00 85.88 713 ARG A N 1
ATOM 5631 C CA . ARG A 1 713 ? 28.404 -15.418 -9.737 1.00 85.88 713 ARG A CA 1
ATOM 5632 C C . ARG A 1 713 ? 28.703 -14.077 -10.408 1.00 85.88 713 ARG A C 1
ATOM 5634 O O . ARG A 1 713 ? 29.811 -13.572 -10.274 1.00 85.88 713 ARG A O 1
ATOM 5641 N N . LYS A 1 714 ? 27.733 -13.507 -11.129 1.00 82.31 714 LYS A N 1
ATOM 5642 C CA . LYS A 1 714 ? 27.857 -12.232 -11.855 1.00 82.31 714 LYS A CA 1
ATOM 5643 C C . LYS A 1 714 ? 26.674 -11.326 -11.546 1.00 82.31 714 LYS A C 1
ATOM 5645 O O . LYS A 1 714 ? 25.816 -11.072 -12.390 1.00 82.31 714 LYS A O 1
ATOM 5650 N N . THR A 1 715 ? 26.580 -10.897 -10.290 1.00 83.94 715 THR A N 1
ATOM 5651 C CA . THR A 1 715 ? 25.465 -10.053 -9.846 1.00 83.94 715 THR A CA 1
ATOM 5652 C C . THR A 1 715 ? 25.831 -8.584 -9.910 1.00 83.94 715 THR A C 1
ATOM 5654 O O . THR A 1 715 ? 26.925 -8.177 -9.522 1.00 83.94 715 THR A O 1
ATOM 5657 N N . ARG A 1 716 ? 24.884 -7.768 -10.359 1.00 79.44 716 ARG A N 1
ATOM 5658 C CA . ARG A 1 716 ? 25.016 -6.314 -10.411 1.00 79.44 716 ARG A CA 1
ATOM 5659 C C . ARG A 1 716 ? 24.873 -5.775 -8.981 1.00 79.44 716 ARG A C 1
ATOM 5661 O O . ARG A 1 716 ? 23.795 -5.870 -8.402 1.00 79.44 716 ARG A O 1
ATOM 5668 N N . GLN A 1 717 ? 25.984 -5.351 -8.363 1.00 75.12 717 GLN A N 1
ATOM 5669 C CA . GLN A 1 717 ? 26.079 -4.922 -6.951 1.00 75.12 717 GLN A CA 1
ATOM 5670 C C . GLN A 1 717 ? 25.442 -5.881 -5.915 1.00 75.12 717 GLN A C 1
ATOM 5672 O O . GLN A 1 717 ? 24.973 -5.453 -4.861 1.00 75.12 717 GLN A O 1
ATOM 5677 N N . GLY A 1 718 ? 25.418 -7.195 -6.169 1.00 80.56 718 GLY A N 1
ATOM 5678 C CA . GLY A 1 718 ? 24.792 -8.163 -5.253 1.00 80.56 718 GLY A CA 1
ATOM 5679 C C . GLY A 1 718 ? 23.276 -8.316 -5.411 1.00 80.56 718 GLY A C 1
ATOM 5680 O O . GLY A 1 718 ? 22.670 -9.088 -4.668 1.00 80.56 718 GLY A O 1
ATOM 5681 N N . LYS A 1 719 ? 22.652 -7.599 -6.353 1.00 84.00 719 LYS A N 1
ATOM 5682 C CA . LYS A 1 719 ? 21.204 -7.597 -6.591 1.00 84.00 719 LYS A CA 1
ATOM 5683 C C . LYS A 1 719 ? 20.855 -8.472 -7.797 1.00 84.00 719 LYS A C 1
ATOM 5685 O O . LYS A 1 719 ? 21.569 -8.499 -8.800 1.00 84.00 719 LYS A O 1
ATOM 5690 N N . VAL A 1 720 ? 19.754 -9.219 -7.681 1.00 83.94 720 VAL A N 1
ATOM 5691 C CA . VAL A 1 720 ? 19.309 -10.214 -8.671 1.00 83.94 720 VAL A CA 1
ATOM 5692 C C . VAL A 1 720 ? 17.786 -10.207 -8.757 1.00 83.94 720 VAL A C 1
ATOM 5694 O O . VAL A 1 720 ? 17.106 -10.311 -7.739 1.00 83.94 720 VAL A O 1
ATOM 5697 N N . ILE A 1 721 ? 17.253 -10.116 -9.975 1.00 85.12 721 ILE A N 1
ATOM 5698 C CA . ILE A 1 721 ? 15.815 -10.175 -10.258 1.00 85.12 721 ILE A CA 1
ATOM 5699 C C . ILE A 1 721 ? 15.501 -11.568 -10.811 1.00 85.12 721 ILE A C 1
ATOM 5701 O O . ILE A 1 721 ? 16.100 -11.990 -11.798 1.00 85.12 721 ILE A O 1
ATOM 5705 N N . ILE A 1 722 ? 14.573 -12.289 -10.175 1.00 84.44 722 ILE A N 1
ATOM 5706 C CA . ILE A 1 722 ? 14.224 -13.672 -10.535 1.00 84.44 722 ILE A CA 1
ATOM 5707 C C . ILE A 1 722 ? 12.754 -13.736 -10.944 1.00 84.44 722 ILE A C 1
ATOM 5709 O O . ILE A 1 722 ? 11.849 -13.720 -10.107 1.00 84.44 722 ILE A O 1
ATOM 5713 N N . THR A 1 723 ? 12.519 -13.822 -12.249 1.00 84.44 723 THR A N 1
ATOM 5714 C CA . THR A 1 723 ? 11.184 -13.962 -12.835 1.00 84.44 723 THR A CA 1
ATOM 5715 C C . THR A 1 723 ? 10.779 -15.434 -12.966 1.00 84.44 723 THR A C 1
ATOM 5717 O O . THR A 1 723 ? 11.599 -16.350 -12.933 1.00 84.44 723 THR A O 1
ATOM 5720 N N . GLY A 1 724 ? 9.476 -15.684 -13.087 1.00 81.94 724 GLY A N 1
ATOM 5721 C CA . GLY A 1 724 ? 8.934 -17.024 -13.297 1.00 81.94 724 GLY A CA 1
ATOM 5722 C C . GLY A 1 724 ? 7.421 -17.053 -13.110 1.00 81.94 724 GLY A C 1
ATOM 5723 O O . GLY A 1 724 ? 6.879 -16.261 -12.337 1.00 81.94 724 GLY A O 1
ATOM 5724 N N . GLY A 1 725 ? 6.732 -17.953 -13.809 1.00 74.69 725 GLY A N 1
ATOM 5725 C CA . GLY A 1 725 ? 5.268 -18.041 -13.787 1.00 74.69 725 GLY A CA 1
ATOM 5726 C C . GLY A 1 725 ? 4.666 -18.547 -12.463 1.00 74.69 725 GLY A C 1
ATOM 5727 O O . GLY A 1 725 ? 5.379 -18.801 -11.481 1.00 74.69 725 GLY A O 1
ATOM 5728 N N . PRO A 1 726 ? 3.334 -18.720 -12.409 1.00 76.12 726 PRO A N 1
ATOM 5729 C CA . PRO A 1 726 ? 2.673 -19.481 -11.351 1.00 76.12 726 PRO A CA 1
ATOM 5730 C C . PRO A 1 726 ? 3.305 -20.874 -11.194 1.00 76.12 726 PRO A C 1
ATOM 5732 O O . PRO A 1 726 ? 3.740 -21.482 -12.168 1.00 76.12 726 PRO A O 1
ATOM 5735 N N . GLY A 1 727 ? 3.421 -21.366 -9.958 1.00 82.12 727 GLY A N 1
ATOM 5736 C CA . GLY A 1 727 ? 4.005 -22.683 -9.662 1.00 82.12 727 GLY A CA 1
ATOM 5737 C C . GLY A 1 727 ? 5.524 -22.832 -9.872 1.00 82.12 727 GLY A C 1
ATOM 5738 O O . GLY A 1 727 ? 6.079 -23.838 -9.443 1.00 82.12 727 GLY A O 1
ATOM 5739 N N . SER A 1 728 ? 6.230 -21.847 -10.445 1.00 85.44 728 SER A N 1
ATOM 5740 C CA . SER A 1 728 ? 7.633 -21.966 -10.902 1.00 85.44 728 SER A CA 1
ATOM 5741 C C . SER A 1 728 ? 8.719 -22.048 -9.805 1.00 85.44 728 SER A C 1
ATOM 5743 O O . SER A 1 728 ? 9.846 -21.614 -10.026 1.00 85.44 728 SER A O 1
ATOM 5745 N N . GLY A 1 729 ? 8.398 -22.504 -8.594 1.00 87.62 729 GLY A N 1
ATOM 5746 C CA . GLY A 1 729 ? 9.385 -22.757 -7.537 1.00 87.62 729 GLY A CA 1
ATOM 5747 C C . GLY A 1 729 ? 10.010 -21.538 -6.839 1.00 87.62 729 GLY A C 1
ATOM 5748 O O . GLY A 1 729 ? 10.774 -21.749 -5.904 1.00 87.62 729 GLY A O 1
ATOM 5749 N N . LYS A 1 730 ? 9.674 -20.287 -7.203 1.00 90.25 730 LYS A N 1
ATOM 5750 C CA . LYS A 1 730 ? 10.327 -19.050 -6.694 1.00 90.25 730 LYS A CA 1
ATOM 5751 C C . LYS A 1 730 ? 10.605 -19.039 -5.179 1.00 90.25 730 LYS A C 1
ATOM 5753 O O . LYS A 1 730 ? 11.753 -18.877 -4.776 1.00 90.25 730 LYS A O 1
ATOM 5758 N N . THR A 1 731 ? 9.589 -19.267 -4.337 1.00 89.44 731 THR A N 1
ATOM 5759 C CA . THR A 1 731 ? 9.764 -19.307 -2.870 1.00 89.44 731 THR A CA 1
ATOM 5760 C C . THR A 1 731 ? 10.709 -20.427 -2.436 1.00 89.44 731 THR A C 1
ATOM 5762 O O . THR A 1 731 ? 11.539 -20.227 -1.558 1.00 89.44 731 THR A O 1
ATOM 5765 N N . TYR A 1 732 ? 10.617 -21.602 -3.066 1.00 90.62 732 TYR A N 1
ATOM 5766 C CA . TYR A 1 732 ? 11.480 -22.742 -2.762 1.00 90.62 732 TYR A CA 1
ATOM 5767 C C . TYR A 1 732 ? 12.945 -22.447 -3.117 1.00 90.62 732 TYR A C 1
ATOM 5769 O O . TYR A 1 732 ? 13.810 -22.650 -2.266 1.00 90.62 732 TYR A O 1
ATOM 5777 N N . PHE A 1 733 ? 13.216 -21.865 -4.293 1.00 93.00 733 PHE A N 1
ATOM 5778 C CA . PHE A 1 733 ? 14.560 -21.402 -4.654 1.00 93.00 733 PHE A CA 1
ATOM 5779 C C . PHE A 1 733 ? 15.115 -20.399 -3.635 1.00 93.00 733 PHE A C 1
ATOM 5781 O O . PHE A 1 733 ? 16.213 -20.595 -3.118 1.00 93.00 733 PHE A O 1
ATOM 5788 N N . GLY A 1 734 ? 14.325 -19.384 -3.267 1.00 93.00 734 GLY A N 1
ATOM 5789 C CA . GLY A 1 734 ? 14.711 -18.432 -2.227 1.00 93.00 734 GLY A CA 1
ATOM 5790 C C . GLY A 1 734 ? 15.033 -19.116 -0.892 1.00 93.00 734 GLY A C 1
ATOM 5791 O O . GLY A 1 734 ? 16.018 -18.761 -0.249 1.00 93.00 734 GLY A O 1
ATOM 5792 N N . THR A 1 735 ? 14.275 -20.144 -0.483 1.00 92.75 735 THR A N 1
ATOM 5793 C CA . THR A 1 735 ? 14.586 -20.891 0.751 1.00 92.75 735 THR A CA 1
ATOM 5794 C C . THR A 1 735 ? 15.836 -21.767 0.659 1.00 92.75 735 THR A C 1
ATOM 5796 O O . THR A 1 735 ? 16.506 -21.941 1.675 1.00 92.75 735 THR A O 1
ATOM 5799 N N . LEU A 1 736 ? 16.199 -22.266 -0.529 1.00 92.81 736 LEU A N 1
ATOM 5800 C CA . LEU A 1 736 ? 17.480 -22.950 -0.751 1.00 92.81 736 LEU A CA 1
ATOM 5801 C C . LEU A 1 736 ? 18.654 -21.961 -0.671 1.00 92.81 736 LEU A C 1
ATOM 5803 O O . LEU A 1 736 ? 19.643 -22.248 -0.004 1.00 92.81 736 LEU A O 1
ATOM 5807 N N . ILE A 1 737 ? 18.523 -20.768 -1.263 1.00 93.69 737 ILE A N 1
ATOM 5808 C CA . ILE A 1 737 ? 19.524 -19.695 -1.140 1.00 93.69 737 ILE A CA 1
ATOM 5809 C C . ILE A 1 737 ? 19.674 -19.246 0.318 1.00 93.69 737 ILE A C 1
ATOM 5811 O O . ILE A 1 737 ? 20.792 -19.162 0.817 1.00 93.69 737 ILE A O 1
ATOM 5815 N N . ALA A 1 738 ? 18.574 -19.035 1.042 1.00 92.62 738 ALA A N 1
ATOM 5816 C CA . ALA A 1 738 ? 18.622 -18.685 2.460 1.00 92.62 738 ALA A CA 1
ATOM 5817 C C . ALA A 1 738 ? 19.283 -19.784 3.315 1.00 92.62 738 ALA A C 1
ATOM 5819 O O . ALA A 1 738 ? 20.094 -19.477 4.186 1.00 92.62 738 ALA A O 1
ATOM 5820 N N . GLN A 1 739 ? 18.996 -21.064 3.045 1.00 91.31 739 GLN A N 1
ATOM 5821 C CA . GLN A 1 739 ? 19.665 -22.195 3.696 1.00 91.31 739 GLN A CA 1
ATOM 5822 C C . GLN A 1 739 ? 21.171 -22.205 3.408 1.00 91.31 739 GLN A C 1
ATOM 5824 O O . GLN A 1 739 ? 21.964 -22.368 4.334 1.00 91.31 739 GLN A O 1
ATOM 5829 N N . ALA A 1 740 ? 21.556 -22.033 2.143 1.00 91.19 740 ALA A N 1
ATOM 5830 C CA . ALA A 1 740 ? 22.941 -21.990 1.692 1.00 91.19 740 ALA A CA 1
ATOM 5831 C C . ALA A 1 740 ? 23.726 -20.852 2.368 1.00 91.19 740 ALA A C 1
ATOM 5833 O O . ALA A 1 740 ? 24.779 -21.093 2.953 1.00 91.19 740 ALA A O 1
ATOM 5834 N N . VAL A 1 741 ? 23.168 -19.638 2.374 1.00 91.19 741 VAL A N 1
ATOM 5835 C CA . VAL A 1 741 ? 23.740 -18.449 3.027 1.00 91.19 741 VAL A CA 1
ATOM 5836 C C . VAL A 1 741 ? 23.882 -18.647 4.542 1.00 91.19 741 VAL A C 1
ATOM 5838 O O . VAL A 1 741 ? 24.953 -18.409 5.095 1.00 91.19 741 VAL A O 1
ATOM 5841 N N . VAL A 1 742 ? 22.838 -19.120 5.232 1.00 88.38 742 VAL A N 1
ATOM 5842 C CA . VAL A 1 742 ? 22.871 -19.294 6.699 1.00 88.38 742 VAL A CA 1
ATOM 5843 C C . VAL A 1 742 ? 23.821 -20.418 7.129 1.00 88.38 742 VAL A C 1
ATOM 5845 O O . VAL A 1 742 ? 24.479 -20.280 8.158 1.00 88.38 742 VAL A O 1
ATOM 5848 N N . LYS A 1 743 ? 23.933 -21.508 6.354 1.00 85.56 743 LYS A N 1
ATOM 5849 C CA . LYS A 1 743 ? 24.870 -22.610 6.642 1.00 85.56 743 LYS A CA 1
ATOM 5850 C C . LYS A 1 743 ? 26.322 -22.268 6.296 1.00 85.56 743 LYS A C 1
ATOM 5852 O O . LYS A 1 743 ? 27.207 -22.597 7.076 1.00 85.56 743 LYS A O 1
ATOM 5857 N N . GLY A 1 744 ? 26.561 -21.634 5.147 1.00 84.75 744 GLY A N 1
ATOM 5858 C CA . GLY A 1 744 ? 27.905 -21.290 4.668 1.00 84.75 744 GLY A CA 1
ATOM 5859 C C . GLY A 1 744 ? 28.496 -20.018 5.279 1.00 84.75 744 GLY A C 1
ATOM 5860 O O . GLY A 1 744 ? 29.692 -19.786 5.148 1.00 84.75 744 GLY A O 1
ATOM 5861 N N . GLY A 1 745 ? 27.682 -19.193 5.945 1.00 85.12 745 GLY A N 1
ATOM 5862 C CA . GLY A 1 745 ? 28.114 -17.916 6.510 1.00 85.12 745 GLY A CA 1
ATOM 5863 C C . GLY A 1 745 ? 28.391 -16.849 5.446 1.00 85.12 745 GLY A C 1
ATOM 5864 O O . GLY A 1 745 ? 28.000 -16.975 4.285 1.00 85.12 745 GLY A O 1
ATOM 5865 N N . VAL A 1 746 ? 29.048 -15.764 5.863 1.00 84.88 746 VAL A N 1
ATOM 5866 C CA . VAL A 1 746 ? 29.447 -14.655 4.984 1.00 84.88 746 VAL A CA 1
ATOM 5867 C C . VAL A 1 746 ? 30.941 -14.356 5.106 1.00 84.88 746 VAL A C 1
ATOM 5869 O O . VAL A 1 746 ? 31.485 -14.277 6.212 1.00 84.88 746 VAL A O 1
ATOM 5872 N N . VAL A 1 747 ? 31.585 -14.164 3.954 1.00 83.19 747 VAL A N 1
ATOM 5873 C CA . VAL A 1 747 ? 32.980 -13.725 3.815 1.00 83.19 747 VAL A CA 1
ATOM 5874 C C . VAL A 1 747 ? 33.015 -12.205 3.642 1.00 83.19 747 VAL A C 1
ATOM 5876 O O . VAL A 1 747 ? 32.237 -11.631 2.878 1.00 83.19 747 VAL A O 1
ATOM 5879 N N . ASP A 1 748 ? 33.928 -11.533 4.347 1.00 66.44 748 ASP A N 1
ATOM 5880 C CA . ASP A 1 748 ? 34.093 -10.079 4.256 1.00 66.44 748 ASP A CA 1
ATOM 5881 C C . ASP A 1 748 ? 34.952 -9.686 3.041 1.00 66.44 748 ASP A C 1
ATOM 5883 O O . ASP A 1 748 ? 36.163 -9.474 3.130 1.00 66.44 748 ASP A O 1
ATOM 5887 N N . THR A 1 749 ? 34.300 -9.581 1.881 1.00 60.19 749 THR A N 1
ATOM 5888 C CA . THR A 1 749 ? 34.925 -9.201 0.603 1.00 60.19 749 THR A CA 1
ATOM 5889 C C . THR A 1 749 ? 35.297 -7.711 0.510 1.00 60.19 749 THR A C 1
ATOM 5891 O O . THR A 1 749 ? 35.686 -7.249 -0.562 1.00 60.19 749 THR A O 1
ATOM 5894 N N . SER A 1 750 ? 35.152 -6.919 1.584 1.00 49.69 750 SER A N 1
ATOM 5895 C CA . SER A 1 750 ? 35.521 -5.490 1.580 1.00 49.69 750 SER A CA 1
ATOM 5896 C C . SER A 1 750 ? 37.033 -5.257 1.683 1.00 49.69 750 SER A C 1
ATOM 5898 O O . SER A 1 750 ? 37.535 -4.258 1.179 1.00 49.69 750 SER A O 1
ATOM 5900 N N . ARG A 1 751 ? 37.770 -6.200 2.288 1.00 41.62 751 ARG A N 1
ATOM 5901 C CA . ARG A 1 751 ? 39.225 -6.116 2.521 1.00 41.62 751 ARG A CA 1
ATOM 5902 C C . ARG A 1 751 ? 40.085 -6.772 1.433 1.00 41.62 751 ARG A C 1
ATOM 5904 O O . ARG A 1 751 ? 41.298 -6.850 1.588 1.00 41.62 751 ARG A O 1
ATOM 5911 N N . THR A 1 752 ? 39.481 -7.287 0.361 1.00 40.91 752 THR A N 1
ATOM 5912 C CA . THR A 1 752 ? 40.145 -8.193 -0.600 1.00 40.91 752 THR A CA 1
ATOM 5913 C C . THR A 1 752 ? 40.473 -7.551 -1.956 1.00 40.91 752 THR A C 1
ATOM 5915 O O . THR A 1 752 ? 40.753 -8.259 -2.919 1.00 40.91 752 THR A O 1
ATOM 5918 N N . SER A 1 753 ? 40.477 -6.217 -2.043 1.00 34.59 753 SER A N 1
ATOM 5919 C CA . SER A 1 753 ? 40.676 -5.431 -3.276 1.00 34.59 753 SER A CA 1
ATOM 5920 C C . SER A 1 753 ? 42.074 -5.521 -3.919 1.00 34.59 753 SER A C 1
ATOM 5922 O O . SER A 1 753 ? 42.317 -4.862 -4.925 1.00 34.59 753 SER A O 1
ATOM 5924 N N . SER A 1 754 ? 42.988 -6.329 -3.373 1.00 34.50 754 SER A N 1
ATOM 5925 C CA . SER A 1 754 ? 44.373 -6.478 -3.848 1.00 34.50 754 SER A CA 1
ATOM 5926 C C . SER A 1 754 ? 44.844 -7.930 -4.028 1.00 34.50 754 SER A C 1
ATOM 5928 O O . SER A 1 754 ? 46.028 -8.154 -4.274 1.00 34.50 754 SER A O 1
ATOM 5930 N N . ILE A 1 755 ? 43.949 -8.926 -3.954 1.00 35.81 755 ILE A N 1
ATOM 5931 C CA . ILE A 1 755 ? 44.281 -10.308 -4.345 1.00 35.81 755 ILE A CA 1
ATOM 5932 C C . ILE A 1 755 ? 43.785 -10.547 -5.771 1.00 35.81 755 ILE A C 1
ATOM 5934 O O . ILE A 1 755 ? 42.619 -10.871 -5.993 1.00 35.81 755 ILE A O 1
ATOM 5938 N N . SER A 1 756 ? 44.690 -10.416 -6.739 1.00 34.22 756 SER A N 1
ATOM 5939 C CA . SER A 1 756 ? 44.476 -10.912 -8.097 1.00 34.22 756 SER A CA 1
ATOM 5940 C C . SER A 1 756 ? 44.319 -12.434 -8.058 1.00 34.22 756 SER A C 1
ATOM 5942 O O . SER A 1 756 ? 45.271 -13.169 -7.804 1.00 34.22 756 SER A O 1
ATOM 5944 N N . ILE A 1 757 ? 43.096 -12.915 -8.288 1.00 40.00 757 ILE A N 1
ATOM 5945 C CA . ILE A 1 757 ? 42.808 -14.348 -8.404 1.00 40.00 757 ILE A CA 1
ATOM 5946 C C . ILE A 1 757 ? 43.500 -14.853 -9.684 1.00 40.00 757 ILE A C 1
ATOM 5948 O O . ILE A 1 757 ? 43.152 -14.377 -10.769 1.00 40.00 757 ILE A O 1
ATOM 5952 N N . PRO A 1 758 ? 44.472 -15.785 -9.607 1.00 33.84 758 PRO A N 1
ATOM 5953 C CA . PRO A 1 758 ? 45.080 -16.362 -10.801 1.00 33.84 758 PRO A CA 1
ATOM 5954 C C . PRO A 1 758 ? 44.030 -17.114 -11.622 1.00 33.84 758 PRO A C 1
ATOM 5956 O O . PRO A 1 758 ? 43.063 -17.638 -11.068 1.00 33.84 758 PRO A O 1
ATOM 5959 N N . SER A 1 759 ? 44.224 -17.208 -12.941 1.00 40.88 759 SER A N 1
ATOM 5960 C CA . SER A 1 759 ? 43.312 -17.973 -13.799 1.00 40.88 759 SER A CA 1
ATOM 5961 C C . SER A 1 759 ? 43.142 -19.401 -13.270 1.00 40.88 759 SER A C 1
ATOM 5963 O O . SER A 1 759 ? 44.118 -20.142 -13.131 1.00 40.88 759 SER A O 1
ATOM 5965 N N . ALA A 1 760 ? 41.891 -19.794 -13.014 1.00 41.88 760 ALA A N 1
ATOM 5966 C CA . ALA A 1 760 ? 41.538 -21.083 -12.415 1.00 41.88 760 ALA A CA 1
ATOM 5967 C C . ALA A 1 760 ? 41.954 -22.306 -13.261 1.00 41.88 760 ALA A C 1
ATOM 5969 O O . ALA A 1 760 ? 41.868 -23.432 -12.784 1.00 41.88 760 ALA A O 1
ATOM 5970 N N . ALA A 1 761 ? 42.439 -22.094 -14.490 1.00 45.00 761 ALA A N 1
ATOM 5971 C CA . ALA A 1 761 ? 43.030 -23.126 -15.336 1.00 45.00 761 ALA A CA 1
ATOM 5972 C C . ALA A 1 761 ? 44.299 -23.780 -14.741 1.00 45.00 761 ALA A C 1
ATOM 5974 O O . ALA A 1 761 ? 44.617 -24.903 -15.119 1.00 45.00 761 ALA A O 1
ATOM 5975 N N . ASN A 1 762 ? 45.009 -23.101 -13.825 1.00 43.25 762 ASN A N 1
ATOM 5976 C CA . ASN A 1 762 ? 46.346 -23.514 -13.367 1.00 43.25 762 ASN A CA 1
ATOM 5977 C C . ASN A 1 762 ? 46.445 -23.886 -11.870 1.00 43.25 762 ASN A C 1
ATOM 5979 O O . ASN A 1 762 ? 47.551 -24.134 -11.395 1.00 43.25 762 ASN A O 1
ATOM 5983 N N . MET A 1 763 ? 45.345 -23.909 -11.107 1.00 47.69 763 MET A N 1
ATOM 5984 C CA . MET A 1 763 ? 45.365 -24.276 -9.678 1.00 47.69 763 MET A CA 1
ATOM 5985 C C . MET A 1 763 ? 45.025 -25.750 -9.454 1.00 47.69 763 MET A C 1
ATOM 5987 O O . MET A 1 763 ? 44.064 -26.264 -10.025 1.00 47.69 763 MET A O 1
ATOM 5991 N N . THR A 1 764 ? 45.757 -26.424 -8.562 1.00 60.28 764 THR A N 1
ATOM 5992 C CA . THR A 1 764 ? 45.380 -27.774 -8.121 1.00 60.28 764 THR A CA 1
ATOM 5993 C C . THR A 1 764 ? 44.257 -27.728 -7.080 1.00 60.28 764 THR A C 1
ATOM 5995 O O . THR A 1 764 ? 44.125 -26.771 -6.312 1.00 60.28 764 THR A O 1
ATOM 5998 N N . TRP A 1 765 ? 43.461 -28.800 -6.996 1.00 45.22 765 TRP A N 1
ATOM 5999 C CA . TRP A 1 765 ? 42.390 -28.928 -5.996 1.00 45.22 765 TRP A CA 1
ATOM 6000 C C . TRP A 1 765 ? 42.882 -28.733 -4.553 1.00 45.22 765 TRP A C 1
ATOM 6002 O O . TRP A 1 765 ? 42.204 -28.081 -3.764 1.00 45.22 765 TRP A O 1
ATOM 6012 N N . ALA A 1 766 ? 44.086 -29.213 -4.227 1.00 46.78 766 ALA A N 1
ATOM 6013 C CA . ALA A 1 766 ? 44.683 -29.061 -2.899 1.00 46.78 766 ALA A CA 1
ATOM 6014 C C . ALA A 1 766 ? 45.080 -27.606 -2.568 1.00 46.78 766 ALA A C 1
ATOM 6016 O O . ALA A 1 766 ? 45.188 -27.242 -1.398 1.00 46.78 766 ALA A O 1
ATOM 6017 N N . GLU A 1 767 ? 45.310 -26.753 -3.569 1.00 51.53 767 GLU A N 1
ATOM 6018 C CA . GLU A 1 767 ? 45.611 -25.329 -3.367 1.00 51.53 767 GLU A CA 1
ATOM 6019 C C . GLU A 1 767 ? 44.330 -24.515 -3.190 1.00 51.53 767 GLU A C 1
ATOM 6021 O O . GLU A 1 767 ? 44.253 -23.713 -2.257 1.00 51.53 767 GLU A O 1
ATOM 6026 N N . LEU A 1 768 ? 43.304 -24.809 -3.999 1.00 52.06 768 LEU A N 1
ATOM 6027 C CA . LEU A 1 768 ? 41.931 -24.339 -3.797 1.00 52.06 768 LEU A CA 1
ATOM 6028 C C . LEU A 1 768 ? 41.447 -24.662 -2.377 1.00 52.06 768 LEU A C 1
ATOM 6030 O O . LEU A 1 768 ? 41.053 -23.762 -1.639 1.00 52.06 768 LEU A O 1
ATOM 6034 N N . GLU A 1 769 ? 41.573 -25.918 -1.948 1.00 46.31 769 GLU A N 1
ATOM 6035 C CA . GLU A 1 769 ? 41.204 -26.381 -0.607 1.00 46.31 769 GLU A CA 1
ATOM 6036 C C . GLU A 1 769 ? 42.001 -25.665 0.504 1.00 46.31 769 GLU A C 1
ATOM 6038 O O . GLU A 1 769 ? 41.431 -25.232 1.505 1.00 46.31 769 GLU A O 1
ATOM 6043 N N . ARG A 1 770 ? 43.313 -25.444 0.327 1.00 51.44 770 ARG A N 1
ATOM 6044 C CA . ARG A 1 770 ? 44.157 -24.683 1.278 1.00 51.44 770 ARG A CA 1
ATOM 6045 C C . ARG A 1 770 ? 43.882 -23.177 1.306 1.00 51.44 770 ARG A C 1
ATOM 6047 O O . ARG A 1 770 ? 44.329 -22.505 2.243 1.00 51.44 770 ARG A O 1
ATOM 6054 N N . GLN A 1 771 ? 43.229 -22.621 0.290 1.00 54.09 771 GLN A N 1
ATOM 6055 C CA . GLN A 1 771 ? 42.816 -21.217 0.256 1.00 54.09 771 GLN A CA 1
ATOM 6056 C C . GLN A 1 771 ? 41.406 -21.061 0.842 1.00 54.09 771 GLN A C 1
ATOM 6058 O O . GLN A 1 771 ? 41.199 -20.216 1.715 1.00 54.09 771 GLN A O 1
ATOM 6063 N N . TRP A 1 772 ? 40.493 -21.966 0.483 1.00 49.66 772 TRP A N 1
ATOM 6064 C CA . TRP A 1 772 ? 39.165 -22.130 1.078 1.00 49.66 772 TRP A CA 1
ATOM 6065 C C . TRP A 1 772 ? 39.250 -22.308 2.600 1.00 49.66 772 TRP A C 1
ATOM 6067 O O . TRP A 1 772 ? 38.681 -21.518 3.350 1.00 49.66 772 TRP A O 1
ATOM 6077 N N . ASN A 1 773 ? 40.089 -23.234 3.077 1.00 44.25 773 ASN A N 1
ATOM 6078 C CA . ASN A 1 773 ? 40.315 -23.482 4.508 1.00 44.25 773 ASN A CA 1
ATOM 6079 C C . ASN A 1 773 ? 41.018 -22.329 5.259 1.00 44.25 773 ASN A C 1
ATOM 6081 O O . ASN A 1 773 ? 41.109 -22.348 6.488 1.00 44.25 773 ASN A O 1
ATOM 6085 N N . ARG A 1 774 ? 41.496 -21.294 4.553 1.00 50.31 774 ARG A N 1
ATOM 6086 C CA . ARG A 1 774 ? 41.930 -20.024 5.164 1.00 50.31 774 ARG A CA 1
ATOM 6087 C C . ARG A 1 774 ? 40.825 -18.966 5.183 1.00 50.31 774 ARG A C 1
ATOM 6089 O O . ARG A 1 774 ? 40.819 -18.141 6.091 1.00 50.31 774 ARG A O 1
ATOM 6096 N N . GLN A 1 775 ? 39.870 -19.012 4.255 1.00 48.22 775 GLN A N 1
ATOM 6097 C CA . GLN A 1 775 ? 38.683 -18.148 4.263 1.00 48.22 775 GLN A CA 1
ATOM 6098 C C . GLN A 1 775 ? 37.614 -18.624 5.261 1.00 48.22 775 GLN A C 1
ATOM 6100 O O . GLN A 1 775 ? 36.996 -17.790 5.921 1.00 48.22 775 GLN A O 1
ATOM 6105 N N . THR A 1 776 ? 37.434 -19.939 5.446 1.00 44.25 776 THR A N 1
ATOM 6106 C CA . THR A 1 776 ? 36.448 -20.499 6.394 1.00 44.25 776 THR A CA 1
ATOM 6107 C C . THR A 1 776 ? 36.684 -20.053 7.840 1.00 44.25 776 THR A C 1
ATOM 6109 O O . THR A 1 776 ? 35.733 -19.763 8.562 1.00 44.25 776 THR A O 1
ATOM 6112 N N . ASN A 1 777 ? 37.947 -19.890 8.245 1.00 45.84 777 ASN A N 1
ATOM 6113 C CA . ASN A 1 777 ? 38.338 -19.395 9.570 1.00 45.84 777 ASN A CA 1
ATOM 6114 C C . ASN A 1 777 ? 37.998 -17.906 9.827 1.00 45.84 777 ASN A C 1
ATOM 6116 O O . ASN A 1 777 ? 38.172 -17.428 10.946 1.00 45.84 777 ASN A O 1
ATOM 6120 N N . ALA A 1 778 ? 37.501 -17.171 8.824 1.00 53.88 778 ALA A N 1
ATOM 6121 C CA . ALA A 1 778 ? 37.042 -15.783 8.947 1.00 53.88 778 ALA A CA 1
ATOM 6122 C C . ALA A 1 778 ? 35.512 -15.619 8.796 1.00 53.88 778 ALA A C 1
ATOM 6124 O O . ALA A 1 778 ? 35.018 -14.489 8.760 1.00 53.88 778 ALA A O 1
ATOM 6125 N N . LEU A 1 779 ? 34.752 -16.719 8.695 1.00 58.25 779 LEU A N 1
ATOM 6126 C CA . LEU A 1 779 ? 33.311 -16.677 8.437 1.00 58.25 779 LEU A CA 1
ATOM 6127 C C . LEU A 1 779 ? 32.526 -16.030 9.582 1.00 58.25 779 LEU A C 1
ATOM 6129 O O . LEU A 1 779 ? 32.516 -16.504 10.720 1.00 58.25 779 LEU A O 1
ATOM 6133 N N . ARG A 1 780 ? 31.775 -14.976 9.251 1.00 70.88 780 ARG A N 1
ATOM 6134 C CA . ARG A 1 780 ? 30.748 -14.421 10.140 1.00 70.88 780 ARG A CA 1
ATOM 6135 C C . ARG A 1 780 ? 29.426 -15.159 9.924 1.00 70.88 780 ARG A C 1
ATOM 6137 O O . ARG A 1 780 ? 29.127 -15.618 8.821 1.00 70.88 780 ARG A O 1
ATOM 6144 N N . LYS A 1 781 ? 28.599 -15.232 10.972 1.00 77.94 781 LYS A N 1
ATOM 6145 C CA . LYS A 1 781 ? 27.216 -15.722 10.860 1.00 77.94 781 LYS A CA 1
ATOM 6146 C C . LYS A 1 781 ? 26.440 -14.804 9.914 1.00 77.94 781 LYS A C 1
ATOM 6148 O O . LYS A 1 781 ? 26.316 -13.613 10.188 1.00 77.94 781 LYS A O 1
ATOM 6153 N N . ALA A 1 782 ? 25.928 -15.355 8.818 1.00 83.06 782 ALA A N 1
ATOM 6154 C CA . ALA A 1 782 ? 25.062 -14.615 7.913 1.00 83.06 782 ALA A CA 1
ATOM 6155 C C . ALA A 1 782 ? 23.658 -14.457 8.517 1.00 83.06 782 ALA A C 1
ATOM 6157 O O . ALA A 1 782 ? 23.143 -15.369 9.167 1.00 83.06 782 ALA A O 1
ATOM 6158 N N . LEU A 1 783 ? 23.033 -13.308 8.266 1.00 84.88 783 LEU A N 1
ATOM 6159 C CA . LEU A 1 783 ? 21.626 -13.049 8.558 1.00 84.88 783 LEU A CA 1
ATOM 6160 C C . LEU A 1 783 ? 20.878 -12.881 7.235 1.00 84.88 783 LEU A C 1
ATOM 6162 O O . LEU A 1 783 ? 21.390 -12.256 6.308 1.00 84.88 783 LEU A O 1
ATOM 6166 N N . VAL A 1 784 ? 19.667 -13.431 7.157 1.00 88.69 784 VAL A N 1
ATOM 6167 C CA . VAL A 1 784 ? 18.790 -13.320 5.986 1.00 88.69 784 VAL A CA 1
ATOM 6168 C C . VAL A 1 784 ? 17.497 -12.645 6.420 1.00 88.69 784 VAL A C 1
ATOM 6170 O O . VAL A 1 784 ? 16.772 -13.172 7.261 1.00 88.69 784 VAL A O 1
ATOM 6173 N N . VAL A 1 785 ? 17.208 -11.487 5.831 1.00 90.88 785 VAL A N 1
ATOM 6174 C CA . VAL A 1 785 ? 15.917 -10.806 5.969 1.00 90.88 785 VAL A CA 1
ATOM 6175 C C . VAL A 1 785 ? 15.028 -11.254 4.814 1.00 90.88 785 VAL A C 1
ATOM 6177 O O . VAL A 1 785 ? 15.435 -11.174 3.657 1.00 90.88 785 VAL A O 1
ATOM 6180 N N . TRP A 1 786 ? 13.819 -11.730 5.119 1.00 90.62 786 TRP A N 1
ATOM 6181 C CA . TRP A 1 786 ? 12.824 -12.104 4.115 1.00 90.62 786 TRP A CA 1
ATOM 6182 C C . TRP A 1 786 ? 11.622 -11.165 4.197 1.00 90.62 786 TRP A C 1
ATOM 6184 O O . TRP A 1 786 ? 10.900 -11.160 5.195 1.00 90.62 786 TRP A O 1
ATOM 6194 N N . THR A 1 787 ? 11.369 -10.415 3.128 1.00 89.25 787 THR A N 1
ATOM 6195 C CA . THR A 1 787 ? 10.185 -9.562 2.968 1.00 89.25 787 THR A CA 1
ATOM 6196 C C . THR A 1 787 ? 9.260 -10.119 1.883 1.00 89.25 787 THR A C 1
ATOM 6198 O O . THR A 1 787 ? 9.682 -10.862 0.997 1.00 89.25 787 THR A O 1
ATOM 6201 N N . ALA A 1 788 ? 7.969 -9.803 1.974 1.00 84.56 788 ALA A N 1
ATOM 6202 C CA . ALA A 1 788 ? 6.988 -10.029 0.914 1.00 84.56 788 ALA A CA 1
ATOM 6203 C C . ALA A 1 788 ? 5.771 -9.111 1.150 1.00 84.56 788 ALA A C 1
ATOM 6205 O O . ALA A 1 788 ? 5.446 -8.877 2.317 1.00 84.56 788 ALA A O 1
ATOM 6206 N N . PRO A 1 789 ? 5.065 -8.638 0.102 1.00 73.31 789 PRO A N 1
ATOM 6207 C CA . PRO A 1 789 ? 3.922 -7.731 0.261 1.00 73.31 789 PRO A CA 1
ATOM 6208 C C . PRO A 1 789 ? 2.789 -8.291 1.132 1.00 73.31 789 PRO A C 1
ATOM 6210 O O . PRO A 1 789 ? 2.088 -7.539 1.803 1.00 73.31 789 PRO A O 1
ATOM 6213 N N . GLN A 1 790 ? 2.596 -9.616 1.153 1.00 73.75 790 GLN A N 1
ATOM 6214 C CA . GLN A 1 790 ? 1.517 -10.242 1.917 1.00 73.75 790 GLN A CA 1
ATOM 6215 C C . GLN A 1 790 ? 2.027 -11.081 3.094 1.00 73.75 790 GLN A C 1
ATOM 6217 O O . GLN A 1 790 ? 2.842 -11.991 2.943 1.00 73.75 790 GLN A O 1
ATOM 6222 N N . ASN A 1 791 ? 1.410 -10.881 4.263 1.00 78.00 791 ASN A N 1
ATOM 6223 C CA . ASN A 1 791 ? 1.643 -11.664 5.487 1.00 78.00 791 ASN A CA 1
ATOM 6224 C C . ASN A 1 791 ? 1.560 -13.196 5.282 1.00 78.00 791 ASN A C 1
ATOM 6226 O O . ASN A 1 791 ? 2.236 -13.949 5.982 1.00 78.00 791 ASN A O 1
ATOM 6230 N N . ALA A 1 792 ? 0.754 -13.664 4.320 1.00 78.00 792 ALA A N 1
ATOM 6231 C CA . ALA A 1 792 ? 0.644 -15.079 3.961 1.00 78.00 792 ALA A CA 1
ATOM 6232 C C . ALA A 1 792 ? 1.893 -15.617 3.234 1.00 78.00 792 ALA A C 1
ATOM 6234 O O . ALA A 1 792 ? 2.311 -16.743 3.492 1.00 78.00 792 ALA A O 1
ATOM 6235 N N . GLN A 1 793 ? 2.521 -14.807 2.375 1.00 83.81 793 GLN A N 1
ATOM 6236 C CA . GLN A 1 793 ? 3.759 -15.158 1.667 1.00 83.81 793 GLN A CA 1
ATOM 6237 C C . GLN A 1 793 ? 4.939 -15.240 2.648 1.00 83.81 793 GLN A C 1
ATOM 6239 O O . GLN A 1 793 ? 5.722 -16.186 2.589 1.00 83.81 793 GLN A O 1
ATOM 6244 N N . VAL A 1 794 ? 5.015 -14.306 3.606 1.00 87.50 794 VAL A N 1
ATOM 6245 C CA . VAL A 1 794 ? 5.998 -14.346 4.707 1.00 87.50 794 VAL A CA 1
ATOM 6246 C C . VAL A 1 794 ? 5.814 -15.604 5.570 1.00 87.50 794 VAL A C 1
ATOM 6248 O O . VAL A 1 794 ? 6.795 -16.232 5.961 1.00 87.50 794 VAL A O 1
ATOM 6251 N N . LEU A 1 795 ? 4.569 -16.016 5.843 1.00 85.88 795 LEU A N 1
ATOM 6252 C CA . LEU A 1 795 ? 4.284 -17.224 6.625 1.00 85.88 795 LEU A CA 1
ATOM 6253 C C . LEU A 1 795 ? 4.634 -18.522 5.873 1.00 85.88 795 LEU A C 1
ATOM 6255 O O . LEU A 1 795 ? 5.196 -19.433 6.482 1.00 85.88 795 LEU A O 1
ATOM 6259 N N . ASP A 1 796 ? 4.349 -18.614 4.570 1.00 86.88 796 ASP A N 1
ATOM 6260 C CA . ASP A 1 796 ? 4.780 -19.743 3.728 1.00 86.88 796 ASP A CA 1
ATOM 6261 C C . ASP A 1 796 ? 6.315 -19.839 3.678 1.00 86.88 796 ASP A C 1
ATOM 6263 O O . ASP A 1 796 ? 6.873 -20.914 3.911 1.00 86.88 796 ASP A O 1
ATOM 6267 N N . ALA A 1 797 ? 7.007 -18.708 3.493 1.00 89.69 797 ALA A N 1
ATOM 6268 C CA . ALA A 1 797 ? 8.465 -18.642 3.540 1.00 89.69 797 ALA A CA 1
ATOM 6269 C C . ALA A 1 797 ? 9.023 -19.099 4.899 1.00 89.69 797 ALA A C 1
ATOM 6271 O O . ALA A 1 797 ? 9.854 -20.004 4.930 1.00 89.69 797 ALA A O 1
ATOM 6272 N N . ALA A 1 798 ? 8.530 -18.567 6.024 1.00 89.31 798 ALA A N 1
ATOM 6273 C CA . ALA A 1 798 ? 8.963 -18.979 7.365 1.00 89.31 798 ALA A CA 1
ATOM 6274 C C . ALA A 1 798 ? 8.729 -20.482 7.624 1.00 89.31 798 ALA A C 1
ATOM 6276 O O . ALA A 1 798 ? 9.618 -21.178 8.116 1.00 89.31 798 ALA A O 1
ATOM 6277 N N . THR A 1 799 ? 7.570 -21.007 7.210 1.00 89.56 799 THR A N 1
ATOM 6278 C CA . THR A 1 799 ? 7.219 -22.433 7.339 1.00 89.56 799 THR A CA 1
ATOM 6279 C C . THR A 1 799 ? 8.140 -23.334 6.508 1.00 89.56 799 THR A C 1
ATOM 6281 O O . THR A 1 799 ? 8.489 -24.434 6.944 1.00 89.56 799 THR A O 1
ATOM 6284 N N . ARG A 1 800 ? 8.559 -22.892 5.313 1.00 91.19 800 ARG A N 1
ATOM 6285 C CA . ARG A 1 800 ? 9.549 -23.598 4.480 1.00 91.19 800 ARG A CA 1
ATOM 6286 C C . ARG A 1 800 ? 10.944 -23.515 5.089 1.00 91.19 800 ARG A C 1
ATOM 6288 O O . ARG A 1 800 ? 11.562 -24.554 5.295 1.00 91.19 800 ARG A O 1
ATOM 6295 N N . LEU A 1 801 ? 11.405 -22.314 5.445 1.00 91.12 801 LEU A N 1
ATOM 6296 C CA . LEU A 1 801 ? 12.712 -22.087 6.068 1.00 91.12 801 LEU A CA 1
ATOM 6297 C C . LEU A 1 801 ? 12.895 -22.957 7.315 1.00 91.12 801 LEU A C 1
ATOM 6299 O O . LEU A 1 801 ? 13.948 -23.563 7.466 1.00 91.12 801 LEU A O 1
ATOM 6303 N N . HIS A 1 802 ? 11.872 -23.100 8.162 1.00 88.25 802 HIS A N 1
ATOM 6304 C CA . HIS A 1 802 ? 11.971 -23.906 9.383 1.00 88.25 802 HIS A CA 1
ATOM 6305 C C . HIS A 1 802 ? 12.114 -25.415 9.109 1.00 88.25 802 HIS A C 1
ATOM 6307 O O . HIS A 1 802 ? 12.770 -26.122 9.869 1.00 88.25 802 HIS A O 1
ATOM 6313 N N . LYS A 1 803 ? 11.561 -25.914 7.994 1.00 89.12 803 LYS A N 1
ATOM 6314 C CA . LYS A 1 803 ? 11.777 -27.297 7.528 1.00 89.12 803 LYS A CA 1
ATOM 6315 C C . LYS A 1 803 ? 13.150 -27.474 6.872 1.00 89.12 803 LYS A C 1
ATOM 6317 O O . LYS A 1 803 ? 13.777 -28.516 7.025 1.00 89.12 803 LYS A O 1
ATOM 6322 N N . THR A 1 804 ? 13.610 -26.466 6.135 1.00 87.69 804 THR A N 1
ATOM 6323 C CA . THR A 1 804 ? 14.854 -26.505 5.352 1.00 87.69 804 THR A CA 1
ATOM 6324 C C . THR A 1 804 ? 16.103 -26.194 6.197 1.00 87.69 804 THR A C 1
ATOM 6326 O O . THR A 1 804 ? 17.199 -26.659 5.876 1.00 87.69 804 THR A O 1
ATOM 6329 N N . ILE A 1 805 ? 15.964 -25.452 7.297 1.00 87.12 805 ILE A N 1
ATOM 6330 C CA . ILE A 1 805 ? 17.038 -25.074 8.229 1.00 87.12 805 ILE A CA 1
ATOM 6331 C C . ILE A 1 805 ? 16.690 -25.590 9.644 1.00 87.12 805 ILE A C 1
ATOM 6333 O O . ILE A 1 805 ? 16.385 -24.792 10.535 1.00 87.12 805 ILE A O 1
ATOM 6337 N N . PRO A 1 806 ? 16.701 -26.918 9.883 1.00 81.31 806 PRO A N 1
ATOM 6338 C CA . PRO A 1 806 ? 16.438 -27.474 11.210 1.00 81.31 806 PRO A CA 1
ATOM 6339 C C . PRO A 1 806 ? 17.461 -26.945 12.226 1.00 81.31 806 PRO A C 1
ATOM 6341 O O . PRO A 1 806 ? 18.659 -26.909 11.952 1.00 81.31 806 PRO A O 1
ATOM 6344 N N . GLY A 1 807 ? 16.978 -26.493 13.387 1.00 79.31 807 GLY A N 1
ATOM 6345 C CA . GLY A 1 807 ? 17.791 -25.815 14.408 1.00 79.31 807 GLY A CA 1
ATOM 6346 C C . GLY A 1 807 ? 18.123 -24.342 14.110 1.00 79.31 807 GLY A C 1
ATOM 6347 O O . GLY A 1 807 ? 18.714 -23.673 14.955 1.00 79.31 807 GLY A O 1
ATOM 6348 N N . GLY A 1 808 ? 17.735 -23.809 12.946 1.00 80.75 808 GLY A N 1
ATOM 6349 C CA . GLY A 1 808 ? 17.917 -22.400 12.600 1.00 80.75 808 GLY A CA 1
ATOM 6350 C C . GLY A 1 808 ? 16.992 -21.473 13.394 1.00 80.75 808 GLY A C 1
ATOM 6351 O O . GLY A 1 808 ? 15.799 -21.740 13.540 1.00 80.75 808 GLY A O 1
ATOM 6352 N N . ILE A 1 809 ? 17.530 -20.345 13.870 1.00 82.50 809 ILE A N 1
ATOM 6353 C CA . ILE A 1 809 ? 16.729 -19.274 14.477 1.00 82.50 809 ILE A CA 1
ATOM 6354 C C . ILE A 1 809 ? 16.050 -18.499 13.345 1.00 82.50 809 ILE A C 1
ATOM 6356 O O . ILE A 1 809 ? 16.698 -17.735 12.633 1.00 82.50 809 ILE A O 1
ATOM 6360 N N . ILE A 1 810 ? 14.748 -18.719 13.171 1.00 87.31 810 ILE A N 1
ATOM 6361 C CA . ILE A 1 810 ? 13.925 -18.089 12.133 1.00 87.31 810 ILE A CA 1
ATOM 6362 C C . ILE A 1 810 ? 12.830 -17.300 12.834 1.00 87.31 810 ILE A C 1
ATOM 6364 O O . ILE A 1 810 ? 12.021 -17.870 13.563 1.00 87.31 810 ILE A O 1
ATOM 6368 N N . VAL A 1 811 ? 12.824 -15.988 12.626 1.00 86.69 811 VAL A N 1
ATOM 6369 C CA . VAL A 1 811 ? 11.936 -15.048 13.312 1.00 86.69 811 VAL A CA 1
ATOM 6370 C C . VAL A 1 811 ? 11.072 -14.334 12.283 1.00 86.69 811 VAL A C 1
ATOM 6372 O O . VAL A 1 811 ? 11.591 -13.693 11.371 1.00 86.69 811 VAL A O 1
ATOM 6375 N N . LYS A 1 812 ? 9.752 -14.402 12.452 1.00 88.56 812 LYS A N 1
ATOM 6376 C CA . LYS A 1 812 ? 8.820 -13.470 11.824 1.00 88.56 812 LYS A CA 1
ATOM 6377 C C . LYS A 1 812 ? 8.615 -12.295 12.775 1.00 88.56 812 LYS A C 1
ATOM 6379 O O . LYS A 1 812 ? 8.076 -12.473 13.860 1.00 88.56 812 LYS A O 1
ATOM 6384 N N . VAL A 1 813 ? 8.991 -11.098 12.344 1.00 83.94 813 VAL A N 1
ATOM 6385 C CA . VAL A 1 813 ? 8.766 -9.867 13.110 1.00 83.94 813 VAL A CA 1
ATOM 6386 C C . VAL A 1 813 ? 7.300 -9.431 12.986 1.00 83.94 813 VAL A C 1
ATOM 6388 O O . VAL A 1 813 ? 6.758 -9.365 11.880 1.00 83.94 813 VAL A O 1
ATOM 6391 N N . HIS A 1 814 ? 6.655 -9.138 14.115 1.00 86.19 814 HIS A N 1
ATOM 6392 C CA . HIS A 1 814 ? 5.393 -8.392 14.193 1.00 86.19 814 HIS A CA 1
ATOM 6393 C C . HIS A 1 814 ? 5.643 -6.979 14.775 1.00 86.19 814 HIS A C 1
ATOM 6395 O O . HIS A 1 814 ? 6.773 -6.622 15.102 1.00 86.19 814 HIS A O 1
ATOM 6401 N N . THR A 1 815 ? 4.609 -6.137 14.898 1.00 82.62 815 THR A N 1
ATOM 6402 C CA . THR A 1 815 ? 4.766 -4.795 15.492 1.00 82.62 815 THR A CA 1
ATOM 6403 C C . THR A 1 815 ? 5.133 -4.879 16.977 1.00 82.62 815 THR A C 1
ATOM 6405 O O . THR A 1 815 ? 4.601 -5.718 17.702 1.00 82.62 815 THR A O 1
ATOM 6408 N N . TRP A 1 816 ? 5.998 -3.975 17.455 1.00 81.31 816 TRP A N 1
ATOM 6409 C CA . TRP A 1 816 ? 6.500 -3.967 18.840 1.00 81.31 816 TRP A CA 1
ATOM 6410 C C . TRP A 1 816 ? 5.382 -4.055 19.891 1.00 81.31 816 TRP A C 1
ATOM 6412 O O . TRP A 1 816 ? 5.401 -4.938 20.743 1.00 81.31 816 TRP A O 1
ATOM 6422 N N . LYS A 1 817 ? 4.342 -3.216 19.770 1.00 82.69 817 LYS A N 1
ATOM 6423 C CA . LYS A 1 817 ? 3.174 -3.228 20.671 1.00 82.69 817 LYS A CA 1
ATOM 6424 C C . LYS A 1 817 ? 2.445 -4.581 20.691 1.00 82.69 817 LYS A C 1
ATOM 6426 O O . LYS A 1 817 ? 1.926 -4.968 21.733 1.00 82.69 817 LYS A O 1
ATOM 6431 N N . ALA A 1 818 ? 2.407 -5.298 19.566 1.00 83.44 818 ALA A N 1
ATOM 6432 C CA . ALA A 1 818 ? 1.801 -6.623 19.492 1.00 83.44 818 ALA A CA 1
ATOM 6433 C C . ALA A 1 818 ? 2.716 -7.707 20.081 1.00 83.44 818 ALA A C 1
ATOM 6435 O O . ALA A 1 818 ? 2.218 -8.564 20.803 1.00 83.44 818 ALA A O 1
ATOM 6436 N N . GLU A 1 819 ? 4.027 -7.674 19.809 1.00 87.19 819 GLU A N 1
ATOM 6437 C CA . GLU A 1 819 ? 5.007 -8.622 20.374 1.00 87.19 819 GLU A CA 1
ATOM 6438 C C . GLU A 1 819 ? 5.093 -8.489 21.901 1.00 87.19 819 GLU A C 1
ATOM 6440 O O . GLU A 1 819 ? 5.014 -9.498 22.594 1.00 87.19 819 GLU A O 1
ATOM 6445 N N . VAL A 1 820 ? 5.158 -7.263 22.438 1.00 85.50 820 VAL A N 1
ATOM 6446 C CA . VAL A 1 820 ? 5.179 -7.002 23.889 1.00 85.50 820 VAL A CA 1
ATOM 6447 C C . VAL A 1 820 ? 3.885 -7.473 24.554 1.00 85.50 820 VAL A C 1
ATOM 6449 O O . VAL A 1 820 ? 3.940 -8.229 25.521 1.00 85.50 820 VAL A O 1
ATOM 6452 N N . ALA A 1 821 ? 2.714 -7.122 24.010 1.00 83.94 821 ALA A N 1
ATOM 6453 C CA . ALA A 1 821 ? 1.441 -7.622 24.536 1.00 83.94 821 ALA A CA 1
ATOM 6454 C C . ALA A 1 821 ? 1.358 -9.161 24.475 1.00 83.94 821 ALA A C 1
ATOM 6456 O O . ALA A 1 821 ? 0.919 -9.798 25.427 1.00 83.94 821 ALA A O 1
ATOM 6457 N N . ALA A 1 822 ? 1.837 -9.771 23.388 1.00 86.06 822 ALA A N 1
ATOM 6458 C CA . ALA A 1 822 ? 1.908 -11.221 23.221 1.00 86.06 822 ALA A CA 1
ATOM 6459 C C . ALA A 1 822 ? 3.028 -11.903 24.030 1.00 86.06 822 ALA A C 1
ATOM 6461 O O . ALA A 1 822 ? 3.081 -13.131 24.041 1.00 86.06 822 ALA A O 1
ATOM 6462 N N . LEU A 1 823 ? 3.917 -11.143 24.681 1.00 83.69 823 LEU A N 1
ATOM 6463 C CA . LEU A 1 823 ? 4.947 -11.644 25.590 1.00 83.69 823 LEU A CA 1
ATOM 6464 C C . LEU A 1 823 ? 4.486 -11.553 27.051 1.00 83.69 823 LEU A C 1
ATOM 6466 O O . LEU A 1 823 ? 4.645 -12.538 27.768 1.00 83.69 823 LEU A O 1
ATOM 6470 N N . LEU A 1 824 ? 3.845 -10.448 27.448 1.00 83.75 824 LEU A N 1
ATOM 6471 C CA . LEU A 1 824 ? 3.433 -10.155 28.831 1.00 83.75 824 LEU A CA 1
ATOM 6472 C C . LEU A 1 824 ? 2.079 -10.756 29.263 1.00 83.75 824 LEU A C 1
ATOM 6474 O O . LEU A 1 824 ? 1.824 -10.875 30.455 1.00 83.75 824 LEU A O 1
ATOM 6478 N N . ASP A 1 825 ? 1.192 -11.129 28.335 1.00 81.69 825 ASP A N 1
ATOM 6479 C CA . ASP A 1 825 ? -0.136 -11.669 28.684 1.00 81.69 825 ASP A CA 1
ATOM 6480 C C . ASP A 1 825 ? -0.055 -12.993 29.476 1.00 81.69 825 ASP A C 1
ATOM 6482 O O . ASP A 1 825 ? 0.671 -13.904 29.083 1.00 81.69 825 ASP A O 1
ATOM 6486 N N . ALA A 1 826 ? -0.833 -13.167 30.546 1.00 71.19 826 ALA A N 1
ATOM 6487 C CA . ALA A 1 826 ? -0.826 -14.412 31.324 1.00 71.19 826 ALA A CA 1
ATOM 6488 C C . ALA A 1 826 ? -1.188 -15.669 30.494 1.00 71.19 826 ALA A C 1
ATOM 6490 O O . ALA A 1 826 ? -0.811 -16.782 30.864 1.00 71.19 826 ALA A O 1
ATOM 6491 N N . GLY A 1 827 ? -1.896 -15.511 29.368 1.00 73.62 827 GLY A N 1
ATOM 6492 C CA . GLY A 1 827 ? -2.250 -16.592 28.451 1.00 73.62 827 GLY A CA 1
ATOM 6493 C C . GLY A 1 827 ? -1.690 -16.435 27.033 1.00 73.62 827 GLY A C 1
ATOM 6494 O O . GLY A 1 827 ? -1.132 -15.412 26.632 1.00 73.62 827 GLY A O 1
ATOM 6495 N N . VAL A 1 828 ? -1.883 -17.471 26.216 1.00 71.94 828 VAL A N 1
ATOM 6496 C CA . VAL A 1 828 ? -1.899 -17.329 24.752 1.00 71.94 828 VAL A CA 1
ATOM 6497 C C . VAL A 1 828 ? -3.330 -16.978 24.364 1.00 71.94 828 VAL A C 1
ATOM 6499 O O . VAL A 1 828 ? -4.223 -17.813 24.502 1.00 71.94 828 VAL A O 1
ATOM 6502 N N . ARG A 1 829 ? -3.570 -15.753 23.877 1.00 75.19 829 ARG A N 1
ATOM 6503 C CA . ARG A 1 829 ? -4.896 -15.386 23.358 1.00 75.19 829 ARG A CA 1
ATOM 6504 C C . ARG A 1 829 ? -5.241 -16.271 22.159 1.00 75.19 829 ARG A C 1
ATOM 6506 O O . ARG A 1 829 ? -4.461 -16.377 21.213 1.00 75.19 829 ARG A O 1
ATOM 6513 N N . ILE A 1 830 ? -6.427 -16.866 22.196 1.00 79.31 830 ILE A N 1
ATOM 6514 C CA . ILE A 1 830 ? -7.034 -17.670 21.127 1.00 79.31 830 ILE A CA 1
ATOM 6515 C C . ILE A 1 830 ? -8.094 -16.782 20.442 1.00 79.31 830 ILE A C 1
ATOM 6517 O O . ILE A 1 830 ? -8.720 -15.977 21.134 1.00 79.31 830 ILE A O 1
ATOM 6521 N N . PRO A 1 831 ? -8.311 -16.863 19.112 1.00 81.69 831 PRO A N 1
ATOM 6522 C CA . PRO A 1 831 ? -9.399 -16.116 18.481 1.00 81.69 831 PRO A CA 1
ATOM 6523 C C . PRO A 1 831 ? -10.748 -16.585 19.032 1.00 81.69 831 PRO A C 1
ATOM 6525 O O . PRO A 1 831 ? -10.981 -17.789 19.126 1.00 81.69 831 PRO A O 1
ATOM 6528 N N . GLU A 1 832 ? -11.658 -15.661 19.337 1.00 80.81 832 GLU A N 1
ATOM 6529 C CA . GLU A 1 832 ? -13.010 -16.020 19.773 1.00 80.81 832 GLU A CA 1
ATOM 6530 C C . GLU A 1 832 ? -13.794 -16.628 18.599 1.00 80.81 832 GLU A C 1
ATOM 6532 O O . GLU A 1 832 ? -14.279 -15.923 17.703 1.00 80.81 832 GLU A O 1
ATOM 6537 N N . LEU A 1 833 ? -13.871 -17.960 18.575 1.00 84.88 833 LEU A N 1
ATOM 6538 C CA . LEU A 1 833 ? -14.560 -18.718 17.539 1.00 84.88 833 LEU A CA 1
ATOM 6539 C C . LEU A 1 833 ? -16.014 -18.984 17.930 1.00 84.88 833 LEU A C 1
ATOM 6541 O O . LEU A 1 833 ? -16.337 -19.356 19.052 1.00 84.88 833 LEU A O 1
ATOM 6545 N N . MET A 1 834 ? -16.889 -18.847 16.945 1.00 83.56 834 MET A N 1
ATOM 6546 C CA . MET A 1 834 ? -18.301 -19.165 17.029 1.00 83.56 834 MET A CA 1
ATOM 6547 C C . MET A 1 834 ? -18.514 -20.677 16.974 1.00 83.56 834 MET A C 1
ATOM 6549 O O . MET A 1 834 ? -18.415 -21.287 15.905 1.00 83.56 834 MET A O 1
ATOM 6553 N N . GLU A 1 835 ? -18.832 -21.290 18.108 1.00 83.31 835 GLU A N 1
ATOM 6554 C CA . GLU A 1 835 ? -19.213 -22.701 18.144 1.00 83.31 835 GLU A CA 1
ATOM 6555 C C . GLU A 1 835 ? -20.660 -22.891 17.644 1.00 83.31 835 GLU A C 1
ATOM 6557 O O . GLU A 1 835 ? -21.569 -22.179 18.087 1.00 83.31 835 GLU A O 1
ATOM 6562 N N . PRO A 1 836 ? -20.930 -23.830 16.715 1.00 81.56 836 PRO A N 1
ATOM 6563 C CA . PRO A 1 836 ? -22.295 -24.233 16.382 1.00 81.56 836 PRO A CA 1
ATOM 6564 C C . PRO A 1 836 ? -22.953 -24.965 17.560 1.00 81.56 836 PRO A C 1
ATOM 6566 O O . PRO A 1 836 ? -22.289 -25.703 18.283 1.00 81.56 836 PRO A O 1
ATOM 6569 N N . ARG A 1 837 ? -24.277 -24.841 17.721 1.00 80.62 837 ARG A N 1
ATOM 6570 C CA . ARG A 1 837 ? -25.028 -25.687 18.673 1.00 80.62 837 ARG A CA 1
ATOM 6571 C C . ARG A 1 837 ? -24.875 -27.176 18.309 1.00 80.62 837 ARG A C 1
ATOM 6573 O O . ARG A 1 837 ? -24.771 -27.478 17.117 1.00 80.62 837 ARG A O 1
ATOM 6580 N N . PRO A 1 838 ? -24.974 -28.121 19.265 1.00 80.75 838 PRO A N 1
ATOM 6581 C CA . PRO A 1 838 ? -24.941 -29.560 18.966 1.00 80.75 838 PRO A CA 1
ATOM 6582 C C . PRO A 1 838 ? -25.981 -29.993 17.916 1.00 80.75 838 PRO A C 1
ATOM 6584 O O . PRO A 1 838 ? -25.720 -30.859 17.084 1.00 80.75 838 PRO A O 1
ATOM 6587 N N . ASN A 1 839 ? -27.143 -29.334 17.912 1.00 83.69 839 ASN A N 1
ATOM 6588 C CA . ASN A 1 839 ? -28.244 -29.530 16.969 1.00 83.69 839 ASN A CA 1
ATOM 6589 C C . ASN A 1 839 ? -28.264 -28.529 15.792 1.00 83.69 839 ASN A C 1
ATOM 6591 O O . ASN A 1 839 ? -29.248 -28.487 15.059 1.00 83.69 839 ASN A O 1
ATOM 6595 N N . ALA A 1 840 ? -27.208 -27.732 15.583 1.00 83.00 840 ALA A N 1
ATOM 6596 C CA . ALA A 1 840 ? -27.161 -26.738 14.509 1.00 83.00 840 ALA A CA 1
ATOM 6597 C C . ALA A 1 840 ? -27.288 -27.380 13.118 1.00 83.00 840 ALA A C 1
ATOM 6599 O O . ALA A 1 840 ? -26.687 -28.424 12.837 1.00 83.00 840 ALA A O 1
ATOM 6600 N N . THR A 1 841 ? -28.020 -26.720 12.227 1.00 85.38 841 THR A N 1
ATOM 6601 C CA . THR A 1 841 ? -28.234 -27.115 10.829 1.00 85.38 841 THR A CA 1
ATOM 6602 C C . THR A 1 841 ? -26.953 -27.055 9.989 1.00 85.38 841 THR A C 1
ATOM 6604 O O . THR A 1 841 ? -25.957 -26.421 10.350 1.00 85.38 841 THR A O 1
ATOM 6607 N N . ALA A 1 842 ? -26.978 -27.683 8.808 1.00 84.31 842 ALA A N 1
ATOM 6608 C CA . ALA A 1 842 ? -25.875 -27.608 7.846 1.00 84.31 842 ALA A CA 1
ATOM 6609 C C . ALA A 1 842 ? -25.564 -26.160 7.411 1.00 84.31 842 ALA A C 1
ATOM 6611 O O . ALA A 1 842 ? -24.395 -25.813 7.225 1.00 84.31 842 ALA A O 1
ATOM 6612 N N . THR A 1 843 ? -26.584 -25.300 7.308 1.00 84.06 843 THR A N 1
ATOM 6613 C CA . THR A 1 843 ? -26.414 -23.870 7.015 1.00 84.06 843 THR A CA 1
ATOM 6614 C C . THR A 1 843 ? -25.726 -23.140 8.166 1.00 84.06 843 THR A C 1
ATOM 6616 O O . THR A 1 843 ? -24.702 -22.498 7.939 1.00 84.06 843 THR A O 1
ATOM 6619 N N . GLU A 1 844 ? -26.195 -23.294 9.408 1.00 84.50 844 GLU A N 1
ATOM 6620 C CA . GLU A 1 844 ? -25.580 -22.633 10.569 1.00 84.50 844 GLU A CA 1
ATOM 6621 C C . GLU A 1 844 ? -24.108 -23.033 10.747 1.00 84.50 844 GLU A C 1
ATOM 6623 O O . GLU A 1 844 ? -23.242 -22.170 10.894 1.00 84.50 844 GLU A O 1
ATOM 6628 N N . ARG A 1 845 ? -23.792 -24.331 10.615 1.00 85.56 845 ARG A N 1
ATOM 6629 C CA . ARG A 1 845 ? -22.405 -24.837 10.611 1.00 85.56 845 ARG A CA 1
ATOM 6630 C C . ARG A 1 845 ? -21.563 -24.262 9.469 1.00 85.56 845 ARG A C 1
ATOM 6632 O O . ARG A 1 845 ? -20.339 -24.274 9.552 1.00 85.56 845 ARG A O 1
ATOM 6639 N N . THR A 1 846 ? -22.170 -23.806 8.377 1.00 84.62 846 THR A N 1
ATOM 6640 C CA . THR A 1 846 ? -21.459 -23.223 7.226 1.00 84.62 846 THR A CA 1
ATOM 6641 C C . THR A 1 846 ? -21.199 -21.733 7.424 1.00 84.62 846 THR A C 1
ATOM 6643 O O . THR A 1 846 ? -20.075 -21.295 7.191 1.00 84.62 846 THR A O 1
ATOM 6646 N N . ILE A 1 847 ? -22.166 -20.984 7.96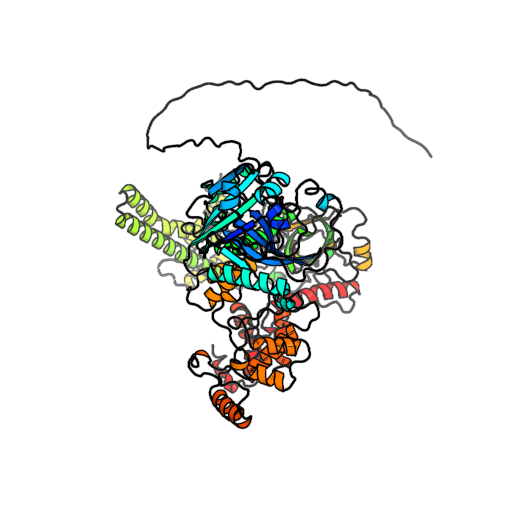2 1.00 84.06 847 ILE A N 1
ATOM 6647 C CA . ILE A 1 847 ? -21.977 -19.575 8.342 1.00 84.06 847 ILE A CA 1
ATOM 6648 C C . ILE A 1 847 ? -20.922 -19.469 9.452 1.00 84.06 847 ILE A C 1
ATOM 6650 O O . ILE A 1 847 ? -19.959 -18.720 9.308 1.00 84.06 847 ILE A O 1
ATOM 6654 N N . ALA A 1 848 ? -21.030 -20.288 10.506 1.00 85.88 848 ALA A N 1
ATOM 6655 C CA . ALA A 1 848 ? -20.042 -20.333 11.584 1.00 85.88 848 ALA A CA 1
ATOM 6656 C C . ALA A 1 848 ? -18.634 -20.678 11.062 1.00 85.88 848 ALA A C 1
ATOM 6658 O O . ALA A 1 848 ? -17.664 -20.031 11.445 1.00 85.88 848 ALA A O 1
ATOM 6659 N N . ARG A 1 849 ? -18.498 -21.633 10.125 1.00 86.12 849 ARG A N 1
ATOM 6660 C CA . ARG A 1 849 ? -17.205 -21.931 9.473 1.00 86.12 849 ARG A CA 1
ATOM 6661 C C . ARG A 1 849 ? -16.654 -20.747 8.675 1.00 86.12 849 ARG A C 1
ATOM 6663 O O . ARG A 1 849 ? -15.451 -20.516 8.741 1.00 86.12 849 ARG A O 1
ATOM 6670 N N . LEU A 1 850 ? -17.494 -19.997 7.961 1.00 82.44 850 LEU A N 1
ATOM 6671 C CA . LEU A 1 850 ? -17.080 -18.816 7.193 1.00 82.44 850 LEU A CA 1
ATOM 6672 C C . LEU A 1 850 ? -16.596 -17.685 8.114 1.00 82.44 850 LEU A C 1
ATOM 6674 O O . LEU A 1 850 ? -15.492 -17.172 7.926 1.00 82.44 850 LEU A O 1
ATOM 6678 N N . VAL A 1 851 ? -17.373 -17.351 9.151 1.00 82.06 851 VAL A N 1
ATOM 6679 C CA . VAL A 1 851 ? -17.006 -16.326 10.144 1.00 82.06 851 VAL A CA 1
ATOM 6680 C C . VAL A 1 851 ? -15.748 -16.741 10.914 1.00 82.06 851 VAL A C 1
ATOM 6682 O O . VAL A 1 851 ? -14.828 -15.940 11.058 1.00 82.06 851 VAL A O 1
ATOM 6685 N N . ASN A 1 852 ? -15.635 -18.007 11.327 1.00 86.12 852 ASN A N 1
ATOM 6686 C CA . ASN A 1 852 ? -14.450 -18.518 12.023 1.00 86.12 852 ASN A CA 1
ATOM 6687 C C . ASN A 1 852 ? -13.206 -18.555 11.135 1.00 86.12 852 ASN A C 1
ATOM 6689 O O . ASN A 1 852 ? -12.116 -18.253 11.618 1.00 86.12 852 ASN A O 1
ATOM 6693 N N . ALA A 1 853 ? -13.342 -18.891 9.849 1.00 82.31 853 ALA A N 1
ATOM 6694 C CA . ALA A 1 853 ? -12.232 -18.826 8.902 1.00 82.31 853 ALA A CA 1
ATOM 6695 C C . ALA A 1 853 ? -11.706 -17.389 8.766 1.00 82.31 853 ALA A C 1
ATOM 6697 O O . ALA A 1 853 ? -10.492 -17.191 8.750 1.00 82.31 853 ALA A O 1
ATOM 6698 N N . PHE A 1 854 ? -12.594 -16.388 8.748 1.00 77.69 854 PHE A N 1
ATOM 6699 C CA . PHE A 1 854 ? -12.190 -14.983 8.764 1.00 77.69 854 PHE A CA 1
ATOM 6700 C C . PHE A 1 854 ? -11.557 -14.562 10.097 1.00 77.69 854 PHE A C 1
ATOM 6702 O O . PHE A 1 854 ? -10.412 -14.108 10.100 1.00 77.69 854 PHE A O 1
ATOM 6709 N N . ARG A 1 855 ? -12.254 -14.756 11.230 1.00 82.69 855 ARG A N 1
ATOM 6710 C CA . ARG A 1 855 ? -11.759 -14.387 12.571 1.00 82.69 855 ARG A CA 1
ATOM 6711 C C . ARG A 1 855 ? -10.381 -15.003 12.834 1.00 82.69 855 ARG A C 1
ATOM 6713 O O . ARG A 1 855 ? -9.470 -14.305 13.264 1.00 82.69 855 ARG A O 1
ATOM 6720 N N . LYS A 1 856 ? -10.186 -16.279 12.480 1.00 83.75 856 LYS A N 1
ATOM 6721 C CA . LYS A 1 856 ? -8.891 -16.971 12.577 1.00 83.75 856 LYS A CA 1
ATOM 6722 C C . LYS A 1 856 ? -7.847 -16.440 11.585 1.00 83.75 856 LYS A C 1
ATOM 6724 O O . LYS A 1 856 ? -6.681 -16.359 11.955 1.00 83.75 856 LYS A O 1
ATOM 6729 N N . LYS A 1 857 ? -8.221 -16.049 10.358 1.00 78.25 857 LYS A N 1
ATOM 6730 C CA . LYS A 1 857 ? -7.295 -15.440 9.379 1.00 78.25 857 LYS A CA 1
ATOM 6731 C C . LYS A 1 857 ? -6.755 -14.097 9.880 1.00 78.25 857 LYS A C 1
ATOM 6733 O O . LYS A 1 857 ? -5.540 -13.928 9.918 1.00 78.25 857 LYS A O 1
ATOM 6738 N N . GLU A 1 858 ? -7.623 -13.166 10.277 1.00 75.88 858 GLU A N 1
ATOM 6739 C CA . GLU A 1 858 ? -7.186 -11.846 10.755 1.00 75.88 858 GLU A CA 1
ATOM 6740 C C . GLU A 1 858 ? -6.467 -11.930 12.104 1.00 75.88 858 GLU A C 1
ATOM 6742 O O . GLU A 1 858 ? -5.437 -11.282 12.295 1.00 75.88 858 GLU A O 1
ATOM 6747 N N . PHE A 1 859 ? -6.920 -12.799 13.012 1.00 81.88 859 PHE A N 1
ATOM 6748 C CA . PHE A 1 859 ? -6.203 -13.019 14.262 1.00 81.88 859 PHE A CA 1
ATOM 6749 C C . PHE A 1 859 ? -4.805 -13.604 14.019 1.00 81.88 859 PHE A C 1
ATOM 6751 O O . PHE A 1 859 ? -3.839 -13.050 14.523 1.00 81.88 859 PHE A O 1
ATOM 6758 N N . ASN A 1 860 ? -4.646 -14.624 13.168 1.00 78.31 860 ASN A N 1
ATOM 6759 C CA . ASN A 1 860 ? -3.325 -15.189 12.847 1.00 78.31 860 ASN A CA 1
ATOM 6760 C C . ASN A 1 860 ? -2.419 -14.235 12.033 1.00 78.31 860 ASN A C 1
ATOM 6762 O O . ASN A 1 860 ? -1.195 -14.382 12.029 1.00 78.31 860 ASN A O 1
ATOM 6766 N N . LYS A 1 861 ? -3.001 -13.262 11.320 1.00 73.75 861 LYS A N 1
ATOM 6767 C CA . LYS A 1 861 ? -2.286 -12.200 10.590 1.00 73.75 861 LYS A CA 1
ATOM 6768 C C . LYS A 1 861 ? -1.676 -11.173 11.549 1.00 73.75 861 LYS A C 1
ATOM 6770 O O . LYS A 1 861 ? -0.555 -10.729 11.306 1.00 73.75 861 LYS A O 1
ATOM 6775 N N . LEU A 1 862 ? -2.391 -10.826 12.625 1.00 77.31 862 LEU A N 1
ATOM 6776 C CA . LEU A 1 862 ? -2.026 -9.746 13.551 1.00 77.31 862 LEU A CA 1
ATOM 6777 C C . LEU A 1 862 ? -1.396 -10.236 14.870 1.00 77.31 862 LEU A C 1
ATOM 6779 O O . LEU A 1 862 ? -0.458 -9.606 15.351 1.00 77.31 862 LEU A O 1
ATOM 6783 N N . SER A 1 863 ? -1.862 -11.357 15.431 1.00 83.56 863 SER A N 1
ATOM 6784 C CA . SER A 1 863 ? -1.487 -11.890 16.753 1.00 83.56 863 SER A CA 1
ATOM 6785 C C . SER A 1 863 ? -0.172 -12.686 16.725 1.00 83.56 863 SER A C 1
ATOM 6787 O O . SER A 1 863 ? -0.150 -13.804 16.194 1.00 83.56 863 SER A O 1
ATOM 6789 N N . PRO A 1 864 ? 0.917 -12.191 17.348 1.00 85.69 864 PRO A N 1
ATOM 6790 C CA . PRO A 1 864 ? 2.187 -12.915 17.404 1.00 85.69 864 PRO A CA 1
ATOM 6791 C C . PRO A 1 864 ? 2.091 -14.193 18.247 1.00 85.69 864 PRO A C 1
ATOM 6793 O O . PRO A 1 864 ? 2.765 -15.170 17.936 1.00 85.69 864 PRO A O 1
ATOM 6796 N N . ALA A 1 865 ? 1.202 -14.226 19.250 1.00 83.12 865 ALA A N 1
ATOM 6797 C CA . ALA A 1 865 ? 1.007 -15.363 20.158 1.00 83.12 865 ALA A CA 1
ATOM 6798 C C . ALA A 1 865 ? 0.477 -16.637 19.466 1.00 83.12 865 ALA A C 1
ATOM 6800 O O . ALA A 1 865 ? 0.596 -17.731 20.007 1.00 83.12 865 ALA A O 1
ATOM 6801 N N . THR A 1 866 ? -0.107 -16.512 18.267 1.00 81.50 866 THR A N 1
ATOM 6802 C CA . THR A 1 866 ? -0.524 -17.671 17.444 1.00 81.50 866 THR A CA 1
ATOM 6803 C C . THR A 1 866 ? 0.518 -18.107 16.425 1.00 81.50 866 THR A C 1
ATOM 6805 O O . THR A 1 866 ? 0.355 -19.141 15.776 1.00 81.50 866 THR A O 1
ATOM 6808 N N . ASN A 1 867 ? 1.577 -17.319 16.254 1.00 86.25 867 ASN A N 1
ATOM 6809 C CA . ASN A 1 867 ? 2.620 -17.593 15.290 1.00 86.25 867 ASN A CA 1
ATOM 6810 C C . ASN A 1 867 ? 3.805 -18.250 16.012 1.00 86.25 867 ASN A C 1
ATOM 6812 O O . ASN A 1 867 ? 4.470 -17.570 16.792 1.00 86.25 867 ASN A O 1
ATOM 6816 N N . PRO A 1 868 ? 4.117 -19.537 15.770 1.00 86.38 868 PRO A N 1
ATOM 6817 C CA . PRO A 1 868 ? 5.239 -20.206 16.435 1.00 86.38 868 PRO A CA 1
ATOM 6818 C C . PRO A 1 868 ? 6.604 -19.618 16.038 1.00 86.38 868 PRO A C 1
ATOM 6820 O O . PRO A 1 868 ? 7.606 -19.917 16.680 1.00 86.38 868 PRO A O 1
ATOM 6823 N N . TYR A 1 869 ? 6.646 -18.780 14.997 1.00 88.19 869 TYR A N 1
ATOM 6824 C CA . TYR A 1 869 ? 7.846 -18.111 14.505 1.00 88.19 869 TYR A CA 1
ATOM 6825 C C . TYR A 1 869 ? 7.966 -16.648 14.969 1.00 88.19 869 TYR A C 1
ATOM 6827 O O . TYR A 1 869 ? 8.941 -16.001 14.597 1.00 88.19 869 TYR A O 1
ATOM 6835 N N . SER A 1 870 ? 7.031 -16.101 15.758 1.00 89.38 870 SER A N 1
ATOM 6836 C CA . SER A 1 870 ? 7.170 -14.738 16.310 1.00 89.38 870 SER A CA 1
ATOM 6837 C C . SER A 1 870 ? 8.303 -14.631 17.335 1.00 89.38 870 SER A C 1
ATOM 6839 O O . SER A 1 870 ? 8.864 -15.646 17.769 1.00 89.38 870 SER A O 1
ATOM 6841 N N . ILE A 1 871 ? 8.647 -13.402 17.734 1.00 87.94 871 ILE A N 1
ATOM 6842 C CA . ILE A 1 871 ? 9.621 -13.174 18.809 1.00 87.94 871 ILE A CA 1
ATOM 6843 C C . ILE A 1 871 ? 9.027 -13.655 20.137 1.00 87.94 871 ILE A C 1
ATOM 6845 O O . ILE A 1 871 ? 9.645 -14.468 20.828 1.00 87.94 871 ILE A O 1
ATOM 6849 N N . SER A 1 872 ? 7.812 -13.212 20.472 1.00 88.25 872 SER A N 1
ATOM 6850 C CA . SER A 1 872 ? 7.171 -13.525 21.751 1.00 88.25 872 SER A CA 1
ATOM 6851 C C . SER A 1 872 ? 6.932 -15.024 21.953 1.00 88.25 872 SER A C 1
ATOM 6853 O O . SER A 1 872 ? 7.272 -15.555 23.012 1.00 88.25 872 SER A O 1
ATOM 6855 N N . SER A 1 873 ? 6.448 -15.743 20.933 1.00 87.69 873 SER A N 1
ATOM 6856 C CA . SER A 1 873 ? 6.230 -17.196 21.008 1.00 87.69 873 SER A CA 1
ATOM 6857 C C . SER A 1 873 ? 7.534 -17.968 21.208 1.00 87.69 873 SER A C 1
ATOM 6859 O O . SER A 1 873 ? 7.574 -18.905 22.006 1.00 87.69 873 SER A O 1
ATOM 6861 N N . GLN A 1 874 ? 8.620 -17.578 20.530 1.00 86.56 874 GLN A N 1
ATOM 6862 C CA . GLN A 1 874 ? 9.915 -18.247 20.683 1.00 86.56 874 GLN A CA 1
ATOM 6863 C C . GLN A 1 874 ? 10.573 -17.952 22.034 1.00 86.56 874 GLN A C 1
ATOM 6865 O O . GLN A 1 874 ? 11.175 -18.855 22.618 1.00 86.56 874 GLN A O 1
ATOM 6870 N N . LEU A 1 875 ? 10.443 -16.728 22.558 1.00 84.56 875 LEU A N 1
ATOM 6871 C CA . LEU A 1 875 ? 10.909 -16.395 23.906 1.00 84.56 875 LEU A CA 1
ATOM 6872 C C . LEU A 1 875 ? 10.123 -17.172 24.970 1.00 84.56 875 LEU A C 1
ATOM 6874 O O . LEU A 1 875 ? 10.741 -17.820 25.812 1.00 84.56 875 LEU A O 1
ATOM 6878 N N . ARG A 1 876 ? 8.786 -17.217 24.873 1.00 84.69 876 ARG A N 1
ATOM 6879 C CA . ARG A 1 876 ? 7.933 -18.035 25.757 1.00 84.69 876 ARG A CA 1
ATOM 6880 C C . ARG A 1 876 ? 8.301 -19.516 25.713 1.00 84.69 876 ARG A C 1
ATOM 6882 O O . ARG A 1 876 ? 8.465 -20.125 26.764 1.00 84.69 876 ARG A O 1
ATOM 6889 N N . ALA A 1 877 ? 8.497 -20.087 24.525 1.00 84.44 877 ALA A N 1
ATOM 6890 C CA . ALA A 1 877 ? 8.887 -21.490 24.383 1.00 84.44 877 ALA A CA 1
ATOM 6891 C C . ALA A 1 877 ? 10.258 -21.787 25.024 1.00 84.44 877 ALA A C 1
ATOM 6893 O O . ALA A 1 877 ? 10.407 -22.794 25.714 1.00 84.44 877 ALA A O 1
ATOM 6894 N N . ARG A 1 878 ? 11.251 -20.901 24.852 1.00 81.94 878 ARG A N 1
ATOM 6895 C CA . ARG A 1 878 ? 12.579 -21.032 25.488 1.00 81.94 878 ARG A CA 1
ATOM 6896 C C . ARG A 1 878 ? 12.514 -20.894 27.008 1.00 81.94 878 ARG A C 1
ATOM 6898 O O . ARG A 1 878 ? 13.162 -21.665 27.709 1.00 81.94 878 ARG A O 1
ATOM 6905 N N . ALA A 1 879 ? 11.716 -19.952 27.501 1.00 80.62 879 ALA A N 1
ATOM 6906 C CA . ALA A 1 879 ? 11.471 -19.759 28.922 1.00 80.62 879 ALA A CA 1
ATOM 6907 C C . ALA A 1 879 ? 10.811 -20.984 29.565 1.00 80.62 879 ALA A C 1
ATOM 6909 O O . ALA A 1 879 ? 11.316 -21.498 30.557 1.00 80.62 879 ALA A O 1
ATOM 6910 N N . MET A 1 880 ? 9.732 -21.501 28.968 1.00 82.12 880 MET A N 1
ATOM 6911 C CA . MET A 1 880 ? 9.045 -22.706 29.445 1.00 82.12 880 MET A CA 1
ATOM 6912 C C . MET A 1 880 ? 9.951 -23.947 29.403 1.00 82.12 880 MET A C 1
ATOM 6914 O O . MET A 1 880 ? 9.861 -24.795 30.285 1.00 82.12 880 MET A O 1
ATOM 6918 N N . ALA A 1 881 ? 10.852 -24.040 28.418 1.00 84.62 881 ALA A N 1
ATOM 6919 C CA . ALA A 1 881 ? 11.824 -25.130 28.313 1.00 84.62 881 ALA A CA 1
ATOM 6920 C C . ALA A 1 881 ? 12.987 -25.037 29.324 1.00 84.62 881 ALA A C 1
ATOM 6922 O O . ALA A 1 881 ? 13.603 -26.056 29.629 1.00 84.62 881 ALA A O 1
ATOM 6923 N N . ASN A 1 882 ? 13.309 -23.846 29.843 1.00 83.44 882 ASN A N 1
ATOM 6924 C CA . ASN A 1 882 ? 14.305 -23.667 30.903 1.00 83.44 882 ASN A CA 1
ATOM 6925 C C . ASN A 1 882 ? 13.971 -22.449 31.793 1.00 83.44 882 ASN A C 1
ATOM 6927 O O . ASN A 1 882 ? 14.553 -21.375 31.606 1.00 83.44 882 ASN A O 1
ATOM 6931 N N . PRO A 1 883 ? 13.062 -22.594 32.778 1.00 76.25 883 PRO A N 1
ATOM 6932 C CA . PRO A 1 883 ? 12.645 -21.472 33.620 1.00 76.25 883 PRO A CA 1
ATOM 6933 C C . PRO A 1 883 ? 13.786 -20.904 34.474 1.00 76.25 883 PRO A C 1
ATOM 6935 O O . PRO A 1 883 ? 13.888 -19.693 34.645 1.00 76.25 883 PRO A O 1
ATOM 6938 N N . GLY A 1 884 ? 14.686 -21.766 34.964 1.00 71.38 884 GLY A N 1
ATOM 6939 C CA . GLY A 1 884 ? 15.789 -21.366 35.843 1.00 71.38 884 GLY A CA 1
ATOM 6940 C C . GLY A 1 884 ? 16.802 -20.436 35.172 1.00 71.38 884 GLY A C 1
ATOM 6941 O O . GLY A 1 884 ? 17.200 -19.439 35.766 1.00 71.38 884 GLY A O 1
ATOM 6942 N N . ALA A 1 885 ? 17.181 -20.714 33.919 1.00 65.56 885 ALA A N 1
ATOM 6943 C CA . ALA A 1 885 ? 18.125 -19.872 33.178 1.00 65.56 885 ALA A CA 1
ATOM 6944 C C . ALA A 1 885 ? 17.504 -18.568 32.641 1.00 65.56 885 ALA A C 1
ATOM 6946 O O . ALA A 1 885 ? 18.235 -17.638 32.315 1.00 65.56 885 ALA A O 1
ATOM 6947 N N . ASN A 1 886 ? 16.172 -18.492 32.542 1.00 58.84 886 ASN A N 1
ATOM 6948 C CA . ASN A 1 886 ? 15.450 -17.339 31.993 1.00 58.84 886 ASN A CA 1
ATOM 6949 C C . ASN A 1 886 ? 14.749 -16.497 33.074 1.00 58.84 886 ASN A C 1
ATOM 6951 O O . ASN A 1 886 ? 13.897 -15.680 32.747 1.00 58.84 886 ASN A O 1
ATOM 6955 N N . ARG A 1 887 ? 15.093 -16.664 34.357 1.00 51.62 887 ARG A N 1
ATOM 6956 C CA . ARG A 1 887 ? 14.430 -15.976 35.478 1.00 51.62 887 ARG A CA 1
ATOM 6957 C C . ARG A 1 887 ? 14.398 -14.443 35.330 1.00 51.62 887 ARG A C 1
ATOM 6959 O O . ARG A 1 887 ? 13.348 -13.839 35.505 1.00 51.62 887 ARG A O 1
ATOM 6966 N N . LEU A 1 888 ? 15.504 -13.847 34.876 1.00 49.53 888 LEU A N 1
ATOM 6967 C CA . LEU A 1 888 ? 15.633 -12.407 34.593 1.00 49.53 888 LEU A CA 1
ATOM 6968 C C . LEU A 1 888 ? 14.722 -11.881 33.459 1.00 49.53 888 LEU A C 1
ATOM 6970 O O . LEU A 1 888 ? 14.603 -10.671 33.305 1.00 49.53 888 LEU A O 1
ATOM 6974 N N . LEU A 1 889 ? 14.081 -12.749 32.664 1.00 49.56 889 LEU A N 1
ATOM 6975 C CA . LEU A 1 889 ? 13.087 -12.356 31.649 1.00 49.56 889 LEU A CA 1
ATOM 6976 C C . LEU A 1 889 ? 11.656 -12.222 32.211 1.00 49.56 889 LEU A C 1
ATOM 6978 O O . LEU A 1 889 ? 10.757 -11.877 31.448 1.00 49.56 889 LEU A O 1
ATOM 6982 N N . PHE A 1 890 ? 11.443 -12.498 33.505 1.00 44.34 890 PHE A N 1
ATOM 6983 C CA . PHE A 1 890 ? 10.135 -12.438 34.186 1.00 44.34 890 PHE A CA 1
ATOM 6984 C C . PHE A 1 890 ? 10.152 -11.629 35.494 1.00 44.34 890 PHE A C 1
ATOM 6986 O O . PHE A 1 890 ? 9.168 -11.634 36.228 1.00 44.34 890 PHE A O 1
ATOM 6993 N N . GLU A 1 891 ? 11.263 -10.959 35.804 1.00 38.38 891 GLU A N 1
ATOM 6994 C CA . GLU A 1 891 ? 11.405 -10.068 36.968 1.00 38.38 891 GLU A CA 1
ATOM 6995 C C . GLU A 1 891 ? 11.360 -8.579 36.527 1.00 38.38 891 GLU A C 1
ATOM 6997 O O . GLU A 1 891 ? 11.992 -7.722 37.144 1.00 38.38 891 GLU A O 1
ATOM 7002 N N . ILE A 1 892 ? 10.606 -8.301 35.446 1.00 35.53 892 ILE A N 1
ATOM 7003 C CA . ILE A 1 892 ? 10.223 -6.985 34.887 1.00 35.53 892 ILE A CA 1
ATOM 7004 C C . ILE A 1 892 ? 8.714 -7.006 34.605 1.00 35.53 892 ILE A C 1
ATOM 7006 O O . ILE A 1 892 ? 8.033 -6.044 35.015 1.00 35.53 892 ILE A O 1
#

Sequence (892 aa):
MEPISGALDQFGQDTDQVVPAQATVDQPADSDGKTRETSSERVETTFEEPALLADRNVEVYGRASALLFINDKQLPGFHHDYVKRLGRNSVAPGLCVEVRPRWGPNTESVLSLKLLIRDGNVSYPFAYIEINMSKLEEVVSTQVFSTTDSDAINRLITPGIQSFPGAVEVINPEEKHRDLFNDVEESASLAEYIRTATSSFASASVIVNAGHVTQVYPPSFWGSLATFPTSLQTIVRDVRALIQQSLQPHSVIKWVVISPATEGWNKRWDLFKSRDIRRGAYQAFTCACRGGNIDDLDYENTTFDDVDRTDSCGGAARVFISRDERTVSLVVGAADEGMCKIKQAIACAEITFPAAMFPVPNSEWKAKPSDLEVYGISANSQPRAYIVAVILNKDSKRETLPEIGTRAELFLNVGQRPHPVPPIQLSPGQAADLAIKLQNHFAASIAKAHNKLVDAEDMYDKLVRMKASEEEIAKQQDYIDTVYENTYMEYATANVLGYISRISDHITHETPNATDDVRRWIQAQLIAQELRAQPGEDEIAHYNRIQTWLFQQRNIIRPVVNQRQDEPWKGFRVNLPAGVREDIALFYVEVPLQADWPRGFEQPPFIVDAPRRVPLSLGAYFANITRGEKNLFARIEYDVNDKSLCYEANAINLMNNVEDNSSAAEWWEYILAFNPDLITRELDLWARFPGIADGAANGHFVGRHLEAAYMLRKTRQGKVIITGGPGSGKTYFGTLIAQAVVKGGVVDTSRTSSISIPSAANMTWAELERQWNRQTNALRKALVVWTAPQNAQVLDAATRLHKTIPGGIIVKVHTWKAEVAALLDAGVRIPELMEPRPNATATERTIARLVNAFRKKEFNKLSPATNPYSISSQLRARAMANPGANRLLFEI

Radius of gyration: 39.52 Å; chains: 1; bounding box: 119×88×115 Å

Foldseek 3Di:
DDDDDDDDDDDDDDDDDDDDDDDDDDDDDDDDDDDDDDDDDDDDDDDDDDPPCPPQPDQPPDFFKAFKDKPLHTQPWQALQCLLLRNPVDQDFTWIKTWGFDDHLQDFTKIKIFIWGDQQNDIHTFKIKIFGLLQAPDFKDKDKFFLVPPVCCCSRPPCPHDDDDDRDPNPDDDPVSVVLCPVPDPPHDSSVSNVSNARMKMKIKGKHWLLQMDMFGDCVCVVCLVVDPPSNSCSSVRSVVVNVVQSDHRHIMIMMIMGHPDVCNCVSRVVSRDNVSNPPSCQQQQVQADVSDLLSGFLVSGDDDPDDDPDDDPDDDQFASDLNRVLCCQHVVLNVVVVVLVVLQVVLLVDKFFKAKDAFPPQFQQFDPCCCQFFVDTGDRFHFKMKIKTFADPPRPPVSDDDFFFKKWKAKPWDWADDDAHFDFFDLVLLLVVLVVLLVQLVVLQVQLVVVLVVLVVVLVVCVVVVPDPVVNVVSVVCSVPSSVVSSLVSLLVSQLLQDPDQDPVLCVVCVPDDPSVSSSVVSSVVSVVLRQDVPRDPVNSSVVSSVVSRPDTFSWGDDPDPDGDGIFIWGWFDDDPLADPSITIIMTGADFDRGHGRSHDTHGTDTPHHRDDDQDPNVCRVCVPPDDGPMIIRMHGDDPSVVSSVSRVVSSVLSPDDCPDLSVLVSVCRNHVDPVSQPDWDQVCQFQVLLVVCLVVVVADDVLNVVSVCSGGDRSSDDDDDDDPPGCVLVSVLSVVLSRQVRAGFDCVPVPPDDDPDPVPDDPVVVVVVVVVRSVVGDRDDDDDDDPDLVSVLVSQVSNCVSNPVDQAADEADPVQLVCLQPDPDLDDQDADDADPPHHPSSVVSSVRVRVSSRVVCVSHHQSNPCRHPRNVLVVVCVVPVPVCVVVPPD